Protein AF-0000000083108121 (afdb_homodimer)

Radius of gyration: 39.59 Å; Cα contacts (8 Å, |Δi|>4): 1761; chains: 2; bounding box: 85×108×83 Å

Organism: NCBI:txid185642

Structure (mmCIF, N/CA/C/O backbone):
data_AF-0000000083108121-model_v1
#
loop_
_entity.id
_entity.type
_entity.pdbx_description
1 polymer 'Uncharacterized protein'
#
loop_
_atom_site.group_PDB
_atom_site.id
_atom_site.type_symbol
_atom_site.label_atom_id
_atom_site.label_alt_id
_atom_site.label_comp_id
_atom_site.label_asym_id
_atom_site.label_entity_id
_atom_site.label_seq_id
_atom_site.pdbx_PDB_ins_code
_atom_site.Cartn_x
_atom_site.Cartn_y
_atom_site.Cartn_z
_atom_site.occupancy
_atom_site.B_iso_or_equiv
_atom_site.auth_seq_id
_atom_site.auth_comp_id
_atom_site.auth_asym_id
_atom_site.auth_atom_id
_atom_site.pdbx_PDB_model_num
ATOM 1 N N . MET A 1 1 ? -18.422 72.125 12.141 1 31.39 1 MET A N 1
ATOM 2 C CA . MET A 1 1 ? -18.766 71.25 13.234 1 31.39 1 MET A CA 1
ATOM 3 C C . MET A 1 1 ? -17.516 70.562 13.797 1 31.39 1 MET A C 1
ATOM 5 O O . MET A 1 1 ? -16.766 69.875 13.055 1 31.39 1 MET A O 1
ATOM 9 N N . GLY A 1 2 ? -16.828 71.125 14.672 1 40.66 2 GLY A N 1
ATOM 10 C CA . GLY A 1 2 ? -15.523 70.938 15.273 1 40.66 2 GLY A CA 1
ATOM 11 C C . GLY A 1 2 ? -15.25 69.5 15.672 1 40.66 2 GLY A C 1
ATOM 12 O O . GLY A 1 2 ? -15.953 68.938 16.516 1 40.66 2 GLY A O 1
ATOM 13 N N . MET A 1 3 ? -14.883 68.5 14.82 1 46.5 3 MET A N 1
ATOM 14 C CA . MET A 1 3 ? -14.633 67.125 15.055 1 46.5 3 MET A CA 1
ATOM 15 C C . MET A 1 3 ? -13.898 66.875 16.375 1 46.5 3 MET A C 1
ATOM 17 O O . MET A 1 3 ? -12.82 67.438 16.594 1 46.5 3 MET A O 1
ATOM 21 N N . THR A 1 4 ? -14.586 66.812 17.422 1 53.75 4 THR A N 1
ATOM 22 C CA . THR A 1 4 ? -14.125 66.562 18.797 1 53.75 4 THR A CA 1
ATOM 23 C C . THR A 1 4 ? -13.031 65.5 18.828 1 53.75 4 THR A C 1
ATOM 25 O O . THR A 1 4 ? -13.156 64.438 18.188 1 53.75 4 THR A O 1
ATOM 28 N N . GLU A 1 5 ? -11.852 65.875 19.156 1 67.38 5 GLU A N 1
ATOM 29 C CA . GLU A 1 5 ? -10.656 65.062 19.312 1 67.38 5 GLU A CA 1
ATOM 30 C C . GLU A 1 5 ? -10.969 63.781 20.047 1 67.38 5 GLU A C 1
ATOM 32 O O . GLU A 1 5 ? -11.648 63.781 21.078 1 67.38 5 GLU A O 1
ATOM 37 N N . PRO A 1 6 ? -10.797 62.625 19.344 1 73.12 6 PRO A N 1
ATOM 38 C CA . PRO A 1 6 ? -11.109 61.344 20 1 73.12 6 PRO A CA 1
ATOM 39 C C . PRO A 1 6 ? -10.484 61.25 21.391 1 73.12 6 PRO A C 1
ATOM 41 O O . PRO A 1 6 ? -9.328 61.625 21.578 1 73.12 6 PRO A O 1
ATOM 44 N N . SER A 1 7 ? -11.305 61 22.375 1 86.56 7 SER A N 1
ATOM 45 C CA . SER A 1 7 ? -10.883 60.844 23.766 1 86.56 7 SER A CA 1
ATOM 46 C C . SER A 1 7 ? -10.031 59.562 23.938 1 86.56 7 SER A C 1
ATOM 48 O O . SER A 1 7 ? -10.477 58.469 23.641 1 86.56 7 SER A O 1
ATOM 50 N N . LEU A 1 8 ? -8.719 59.75 24.312 1 90.31 8 LEU A N 1
ATOM 51 C CA . LEU A 1 8 ? -7.832 58.625 24.562 1 90.31 8 LEU A CA 1
ATOM 52 C C . LEU A 1 8 ? -8.359 57.75 25.703 1 90.31 8 LEU A C 1
ATOM 54 O O . LEU A 1 8 ? -8.125 56.531 25.719 1 90.31 8 LEU A O 1
ATOM 58 N N . GLU A 1 9 ? -9.078 58.438 26.594 1 91 9 GLU A N 1
ATOM 59 C CA . GLU A 1 9 ? -9.703 57.656 27.672 1 91 9 GLU A CA 1
ATOM 60 C C . GLU A 1 9 ? -10.781 56.719 27.125 1 91 9 GLU A C 1
ATOM 62 O O . GLU A 1 9 ? -10.891 55.562 27.562 1 91 9 GLU A O 1
ATOM 67 N N . ASP A 1 10 ? -11.516 57.281 26.266 1 91.25 10 ASP A N 1
ATOM 68 C CA . ASP A 1 10 ? -12.547 56.438 25.641 1 91.25 10 ASP A CA 1
ATOM 69 C C . ASP A 1 10 ? -11.922 55.281 24.891 1 91.25 10 ASP A C 1
ATOM 71 O O . ASP A 1 10 ? -12.414 54.125 24.984 1 91.25 10 ASP A O 1
ATOM 75 N N . PHE A 1 11 ? -10.891 55.5 24.141 1 92.5 11 PHE A N 1
ATOM 76 C CA . PHE A 1 11 ? -10.219 54.438 23.422 1 92.5 11 PHE A CA 1
ATOM 77 C C . PHE A 1 11 ? -9.672 53.375 24.391 1 92.5 11 PHE A C 1
ATOM 79 O O . PHE A 1 11 ? -9.844 52.188 24.188 1 92.5 11 PHE A O 1
ATOM 86 N N . TRP A 1 12 ? -8.961 53.844 25.406 1 93.19 12 TRP A N 1
ATOM 87 C CA . TRP A 1 12 ? -8.391 52.938 26.391 1 93.19 12 TRP A CA 1
ATOM 88 C C . TRP A 1 12 ? -9.461 52 26.969 1 93.19 12 TRP A C 1
ATOM 90 O O . TRP A 1 12 ? -9.328 50.781 26.906 1 93.19 12 TRP A O 1
ATOM 100 N N . GLU A 1 13 ? -10.531 52.594 27.391 1 93.81 13 GLU A N 1
ATOM 101 C CA . GLU A 1 13 ? -11.539 51.812 28.109 1 93.81 13 GLU A CA 1
ATOM 102 C C . GLU A 1 13 ? -12.273 50.844 27.188 1 93.81 13 GLU A C 1
ATOM 104 O O . GLU A 1 13 ? -12.641 49.75 27.578 1 93.81 13 GLU A O 1
ATOM 109 N N . ASN A 1 14 ? -12.438 51.281 25.906 1 93.5 14 ASN A N 1
ATOM 110 C CA . ASN A 1 14 ? -13.32 50.531 25.031 1 93.5 14 ASN A CA 1
ATOM 111 C C . ASN A 1 14 ? -12.578 49.969 23.828 1 93.5 14 ASN A C 1
ATOM 113 O O . ASN A 1 14 ? -13.188 49.688 22.797 1 93.5 14 ASN A O 1
ATOM 117 N N . SER A 1 15 ? -11.289 49.906 23.938 1 94.44 15 SER A N 1
ATOM 118 C CA . SER A 1 15 ? -10.469 49.312 22.891 1 94.44 15 SER A CA 1
ATOM 119 C C . SER A 1 15 ? -10.945 47.906 22.516 1 94.44 15 SER A C 1
ATOM 121 O O . SER A 1 15 ? -11.516 47.219 23.359 1 94.44 15 SER A O 1
ATOM 123 N N . PRO A 1 16 ? -10.727 47.531 21.25 1 93.69 16 PRO A N 1
ATOM 124 C CA . PRO A 1 16 ? -11.078 46.156 20.875 1 93.69 16 PRO A CA 1
ATOM 125 C C . PRO A 1 16 ? -10.125 45.125 21.484 1 93.69 16 PRO A C 1
ATOM 127 O O . PRO A 1 16 ? -10.352 43.906 21.359 1 93.69 16 PRO A O 1
ATOM 130 N N . CYS A 1 17 ? -9.109 45.562 22.188 1 93.75 17 CYS A N 1
ATOM 131 C CA . CYS A 1 17 ? -8.164 44.719 22.906 1 93.75 17 CYS A CA 1
ATOM 132 C C . CYS A 1 17 ? -8.242 44.969 24.406 1 93.75 17 CYS A C 1
ATOM 134 O O . CYS A 1 17 ? -8.648 46.031 24.844 1 93.75 17 CYS A O 1
ATOM 136 N N . GLY A 1 18 ? -7.934 43.906 25.031 1 94.62 18 GLY A N 1
ATOM 137 C CA . GLY A 1 18 ? -7.73 44.125 26.453 1 94.62 18 GLY A CA 1
ATOM 138 C C . GLY A 1 18 ? -6.375 44.719 26.797 1 94.62 18 GLY A C 1
ATOM 139 O O . GLY A 1 18 ? -5.359 44.312 26.219 1 94.62 18 GLY A O 1
ATOM 140 N N . HIS A 1 19 ? -6.422 45.719 27.656 1 95.69 19 HIS A N 1
ATOM 141 C CA . HIS A 1 19 ? -5.172 46.375 28.016 1 95.69 19 HIS A CA 1
ATOM 142 C C . HIS A 1 19 ? -4.945 46.344 29.516 1 95.69 19 HIS A C 1
ATOM 144 O O . HIS A 1 19 ? -5.895 46.469 30.297 1 95.69 19 HIS A O 1
ATOM 150 N N . LEU A 1 20 ? -3.703 46.125 29.859 1 95.5 20 LEU A N 1
ATOM 151 C CA . LEU A 1 20 ? -3.248 46.25 31.25 1 95.5 20 LEU A CA 1
ATOM 152 C C . LEU A 1 20 ? -1.947 47.031 31.344 1 95.5 20 LEU A C 1
ATOM 154 O O . LEU A 1 20 ? -1.131 47 30.406 1 95.5 20 LEU A O 1
ATOM 158 N N . ILE A 1 21 ? -1.821 47.781 32.344 1 95.81 21 ILE A N 1
ATOM 159 C CA . ILE A 1 21 ? -0.55 48.375 32.75 1 95.81 21 ILE A CA 1
ATOM 160 C C . ILE A 1 21 ? -0.108 47.781 34.094 1 95.81 21 ILE A C 1
ATOM 162 O O . ILE A 1 21 ? -0.901 47.719 35.031 1 95.81 21 ILE A O 1
ATOM 166 N N . ALA A 1 22 ? 1.076 47.312 34.094 1 95.12 22 ALA A N 1
ATOM 167 C CA . ALA A 1 22 ? 1.579 46.719 35.344 1 95.12 22 ALA A CA 1
ATOM 168 C C . ALA A 1 22 ? 2.941 47.312 35.719 1 95.12 22 ALA A C 1
ATOM 170 O O . ALA A 1 22 ? 3.652 47.844 34.875 1 95.12 22 ALA A O 1
ATOM 171 N N . GLU A 1 23 ? 3.232 47.219 36.969 1 93.94 23 GLU A N 1
ATOM 172 C CA . GLU A 1 23 ? 4.574 47.531 37.438 1 93.94 23 GLU A CA 1
ATOM 173 C C . GLU A 1 23 ? 5.578 46.469 37 1 93.94 23 GLU A C 1
ATOM 175 O O . GLU A 1 23 ? 5.191 45.375 36.531 1 93.94 23 GLU A O 1
ATOM 180 N N . PRO A 1 24 ? 6.883 46.812 37.094 1 90.31 24 PRO A N 1
ATOM 181 C CA . PRO A 1 24 ? 7.895 45.844 36.625 1 90.31 24 PRO A CA 1
ATOM 182 C C . PRO A 1 24 ? 7.836 44.531 37.375 1 90.31 24 PRO A C 1
ATOM 184 O O . PRO A 1 24 ? 8.242 43.5 36.812 1 90.31 24 PRO A O 1
ATOM 187 N N . ASP A 1 25 ? 7.324 44.469 38.5 1 88.5 25 ASP A N 1
ATOM 188 C CA . ASP A 1 25 ? 7.242 43.219 39.281 1 88.5 25 ASP A CA 1
ATOM 189 C C . ASP A 1 25 ? 5.988 42.438 38.906 1 88.5 25 ASP A C 1
ATOM 191 O O . ASP A 1 25 ? 5.766 41.344 39.406 1 88.5 25 ASP A O 1
ATOM 195 N N . GLY A 1 26 ? 5.094 43.062 38.094 1 91.12 26 GLY A N 1
ATOM 196 C CA . GLY A 1 26 ? 3.947 42.312 37.562 1 91.12 26 GLY A CA 1
ATOM 197 C C . GLY A 1 26 ? 2.637 42.75 38.219 1 91.12 26 GLY A C 1
ATOM 198 O O . GLY A 1 26 ? 1.569 42.25 37.812 1 91.12 26 GLY A O 1
ATOM 199 N N . ARG A 1 27 ? 2.654 43.625 39.156 1 94.44 27 ARG A N 1
ATOM 200 C CA . ARG A 1 27 ? 1.425 44.094 39.781 1 94.44 27 ARG A CA 1
ATOM 201 C C . ARG A 1 27 ? 0.635 45 38.875 1 94.44 27 ARG A C 1
ATOM 203 O O . ARG A 1 27 ? 1.165 46.031 38.406 1 94.44 27 ARG A O 1
ATOM 210 N N . ILE A 1 28 ? -0.586 44.75 38.75 1 95.75 28 ILE A N 1
ATOM 211 C CA . ILE A 1 28 ? -1.434 45.5 37.812 1 95.75 28 ILE A CA 1
ATOM 212 C C . ILE A 1 28 ? -1.793 46.844 38.438 1 95.75 28 ILE A C 1
ATOM 214 O O . ILE A 1 28 ? -2.252 46.938 39.562 1 95.75 28 ILE A O 1
ATOM 218 N N . VAL A 1 29 ? -1.627 47.844 37.656 1 95.06 29 VAL A N 1
ATOM 219 C CA . VAL A 1 29 ? -1.934 49.219 38.094 1 95.06 29 VAL A CA 1
ATOM 220 C C . VAL A 1 29 ? -3.271 49.656 37.5 1 95.06 29 VAL A C 1
ATOM 222 O O . VAL A 1 29 ? -4.059 50.312 38.156 1 95.06 29 VAL A O 1
ATOM 225 N N . ARG A 1 30 ? -3.488 49.25 36.219 1 94.38 30 ARG A N 1
ATOM 226 C CA . ARG A 1 30 ? -4.699 49.656 35.5 1 94.38 30 ARG A CA 1
ATOM 227 C C . ARG A 1 30 ? -5.125 48.594 34.5 1 94.38 30 ARG A C 1
ATOM 229 O O . ARG A 1 30 ? -4.281 47.906 33.938 1 94.38 30 ARG A O 1
ATOM 236 N N . ALA A 1 31 ? -6.363 48.469 34.406 1 95.19 31 ALA A N 1
ATOM 237 C CA . ALA A 1 31 ? -6.984 47.594 33.406 1 95.19 31 ALA A CA 1
ATOM 238 C C . ALA A 1 31 ? -8.156 48.312 32.719 1 95.19 31 ALA A C 1
ATOM 240 O O . ALA A 1 31 ? -8.906 49.031 33.375 1 95.19 31 ALA A O 1
ATOM 241 N N . ASN A 1 32 ? -8.219 48.031 31.469 1 95.06 32 ASN A N 1
ATOM 242 C CA . ASN A 1 32 ? -9.328 48.719 30.812 1 95.06 32 ASN A CA 1
ATOM 243 C C . ASN A 1 32 ? -10.625 47.906 30.922 1 95.06 32 ASN A C 1
ATOM 245 O O . ASN A 1 32 ? -10.617 46.781 31.375 1 95.06 32 ASN A O 1
ATOM 249 N N . VAL A 1 33 ? -11.719 48.5 30.547 1 94.94 33 VAL A N 1
ATOM 250 C CA . VAL A 1 33 ? -13.055 47.938 30.703 1 94.94 33 VAL A CA 1
ATOM 251 C C . VAL A 1 33 ? -13.172 46.656 29.844 1 94.94 33 VAL A C 1
ATOM 253 O O . VAL A 1 33 ? -13.781 45.688 30.25 1 94.94 33 VAL A O 1
ATOM 256 N N . THR A 1 34 ? -12.617 46.656 28.656 1 94.5 34 THR A N 1
ATOM 257 C CA . THR A 1 34 ? -12.68 45.5 27.75 1 94.5 34 THR A CA 1
ATOM 258 C C . THR A 1 34 ? -12.102 44.281 28.422 1 94.5 34 THR A C 1
ATOM 260 O O . THR A 1 34 ? -12.727 43.219 28.422 1 94.5 34 THR A O 1
ATOM 263 N N . MET A 1 35 ? -10.914 44.406 28.984 1 94.44 35 MET A N 1
ATOM 264 C CA . MET A 1 35 ? -10.273 43.281 29.672 1 94.44 35 MET A CA 1
ATOM 265 C C . MET A 1 35 ? -11.133 42.781 30.828 1 94.44 35 MET A C 1
ATOM 267 O O . MET A 1 35 ? -11.32 41.594 31 1 94.44 35 MET A O 1
ATOM 271 N N . MET A 1 36 ? -11.695 43.719 31.531 1 95.19 36 MET A N 1
ATOM 272 C CA . MET A 1 36 ? -12.523 43.375 32.688 1 95.19 36 MET A CA 1
ATOM 273 C C . MET A 1 36 ? -13.789 42.625 32.25 1 95.19 36 MET A C 1
ATOM 275 O O . MET A 1 36 ? -14.203 41.656 32.906 1 95.19 36 MET A O 1
ATOM 279 N N . ARG A 1 37 ? -14.336 43.062 31.234 1 93.38 37 ARG A N 1
ATOM 280 C CA . ARG A 1 37 ? -15.539 42.406 30.703 1 93.38 37 ARG A CA 1
ATOM 281 C C . ARG A 1 37 ? -15.242 41 30.234 1 93.38 37 ARG A C 1
ATOM 283 O O . ARG A 1 37 ? -16.016 40.062 30.516 1 93.38 37 ARG A O 1
ATOM 290 N N . TRP A 1 38 ? -14.18 40.844 29.531 1 92.69 38 TRP A N 1
ATOM 291 C CA . TRP A 1 38 ? -13.805 39.531 29.031 1 92.69 38 TRP A CA 1
ATOM 292 C C . TRP A 1 38 ? -13.594 38.562 30.188 1 92.69 38 TRP A C 1
ATOM 294 O O . TRP A 1 38 ? -14.055 37.406 30.125 1 92.69 38 TRP A O 1
ATOM 304 N N . LEU A 1 39 ? -12.922 39 31.219 1 93.94 39 LEU A N 1
ATOM 305 C CA . LEU A 1 39 ? -12.547 38.125 32.312 1 93.94 39 LEU A CA 1
ATOM 306 C C . LEU A 1 39 ? -13.656 38.062 33.375 1 93.94 39 LEU A C 1
ATOM 308 O O . LEU A 1 39 ? -13.617 37.219 34.281 1 93.94 39 LEU A O 1
ATOM 312 N N . GLY A 1 40 ? -14.656 39.031 33.219 1 93.88 40 GLY A N 1
ATOM 313 C CA . GLY A 1 40 ? -15.812 39.031 34.094 1 93.88 40 GLY A CA 1
ATOM 314 C C . GLY A 1 40 ? -15.531 39.594 35.469 1 93.88 40 GLY A C 1
ATOM 315 O O . GLY A 1 40 ? -16.109 39.188 36.469 1 93.88 40 GLY A O 1
ATOM 316 N N . PHE A 1 41 ? -14.594 40.438 35.562 1 93 41 PHE A N 1
ATOM 317 C CA . PHE A 1 41 ? -14.258 41.062 36.844 1 93 41 PHE A CA 1
ATOM 318 C C . PHE A 1 41 ? -14.922 42.438 36.969 1 93 41 PHE A C 1
ATOM 320 O O . PHE A 1 41 ? -15.195 43.094 35.938 1 93 41 PHE A O 1
ATOM 327 N N . ASP A 1 42 ? -15.156 42.844 38.125 1 90.81 42 ASP A N 1
ATOM 328 C CA . ASP A 1 42 ? -15.656 44.219 38.375 1 90.81 42 ASP A CA 1
ATOM 329 C C . ASP A 1 42 ? -14.555 45.25 38.156 1 90.81 42 ASP A C 1
ATOM 331 O O . ASP A 1 42 ? -13.375 44.906 38.094 1 90.81 42 ASP A O 1
ATOM 335 N N . ARG A 1 43 ? -15.109 46.469 38.156 1 83.5 43 ARG A N 1
ATOM 336 C CA . ARG A 1 43 ? -14.172 47.562 37.938 1 83.5 43 ARG A CA 1
ATOM 337 C C . ARG A 1 43 ? -13.109 47.625 39.031 1 83.5 43 ARG A C 1
ATOM 339 O O . ARG A 1 43 ? -13.43 47.469 40.219 1 83.5 43 ARG A O 1
ATOM 346 N N . ASN A 1 44 ? -11.875 47.625 38.844 1 85 44 ASN A N 1
ATOM 347 C CA . ASN A 1 44 ? -10.719 47.812 39.719 1 85 44 ASN A CA 1
ATOM 348 C C . ASN A 1 44 ? -10.352 46.5 40.438 1 85 44 ASN A C 1
ATOM 350 O O . ASN A 1 44 ? -9.461 46.5 41.281 1 85 44 ASN A O 1
ATOM 354 N N . ALA A 1 45 ? -11.094 45.438 40.156 1 91.19 45 ALA A N 1
ATOM 355 C CA . ALA A 1 45 ? -10.836 44.156 40.844 1 91.19 45 ALA A CA 1
ATOM 356 C C . ALA A 1 45 ? -9.43 43.656 40.531 1 91.19 45 ALA A C 1
ATOM 358 O O . ALA A 1 45 ? -8.859 42.906 41.312 1 91.19 45 ALA A O 1
ATOM 359 N N . LEU A 1 46 ? -8.898 44.062 39.5 1 91.94 46 LEU A N 1
ATOM 360 C CA . LEU A 1 46 ? -7.605 43.531 39.094 1 91.94 46 LEU A CA 1
ATOM 361 C C . LEU A 1 46 ? -6.469 44.406 39.625 1 91.94 46 LEU A C 1
ATOM 363 O O . LEU A 1 46 ? -5.309 43.969 39.625 1 91.94 46 LEU A O 1
ATOM 367 N N . GLN A 1 47 ? -6.793 45.531 40.125 1 91.94 47 GLN A N 1
ATOM 368 C CA . GLN A 1 47 ? -5.758 46.438 40.594 1 91.94 47 GLN A CA 1
ATOM 369 C C . GLN A 1 47 ? -5.016 45.844 41.781 1 91.94 47 GLN A C 1
ATOM 371 O O . GLN A 1 47 ? -5.633 45.406 42.75 1 91.94 47 GLN A O 1
ATOM 376 N N . GLY A 1 48 ? -3.717 45.781 41.688 1 92.5 48 GLY A N 1
ATOM 377 C CA . GLY A 1 48 ? -2.887 45.281 42.75 1 92.5 48 GLY A CA 1
ATOM 378 C C . GLY A 1 48 ? -2.557 43.812 42.625 1 92.5 48 GLY A C 1
ATOM 379 O O . GLY A 1 48 ? -1.607 43.312 43.25 1 92.5 48 GLY A O 1
ATOM 380 N N . ARG A 1 49 ? -3.271 43.125 41.906 1 93.75 49 ARG A N 1
ATOM 381 C CA . ARG A 1 49 ? -3.014 41.688 41.688 1 93.75 49 ARG A CA 1
ATOM 382 C C . ARG A 1 49 ? -1.82 41.5 40.75 1 93.75 49 ARG A C 1
ATOM 384 O O . ARG A 1 49 ? -1.445 42.406 40 1 93.75 49 ARG A O 1
ATOM 391 N N . LEU A 1 50 ? -1.277 40.281 40.844 1 93.88 50 LEU A N 1
ATOM 392 C CA . LEU A 1 50 ? -0.204 39.938 39.938 1 93.88 50 LEU A CA 1
ATOM 393 C C . LEU A 1 50 ? -0.769 39.469 38.594 1 93.88 50 LEU A C 1
ATOM 395 O O . LEU A 1 50 ? -1.699 38.688 38.531 1 93.88 50 LEU A O 1
ATOM 399 N N . PHE A 1 51 ? -0.171 39.969 37.562 1 92.75 51 PHE A N 1
ATOM 400 C CA . PHE A 1 51 ? -0.583 39.625 36.188 1 92.75 51 PHE A CA 1
ATOM 401 C C . PHE A 1 51 ? -0.478 38.125 35.969 1 92.75 51 PHE A C 1
ATOM 403 O O . PHE A 1 51 ? -1.326 37.531 35.312 1 92.75 51 PHE A O 1
ATOM 410 N N . SER A 1 52 ? 0.5 37.469 36.531 1 91.44 52 SER A N 1
ATOM 411 C CA . SER A 1 52 ? 0.729 36.031 36.375 1 91.44 52 SER A CA 1
ATOM 412 C C . SER A 1 52 ? -0.396 35.219 37 1 91.44 52 SER A C 1
ATOM 414 O O . SER A 1 52 ? -0.616 34.062 36.625 1 91.44 52 SER A O 1
ATOM 416 N N . ASP A 1 53 ? -1.107 35.906 37.906 1 92.25 53 ASP A N 1
ATOM 417 C CA . ASP A 1 53 ? -2.191 35.188 38.594 1 92.25 53 ASP A CA 1
ATOM 418 C C . ASP A 1 53 ? -3.391 35 37.656 1 92.25 53 ASP A C 1
ATOM 420 O O . ASP A 1 53 ? -4.289 34.219 37.969 1 92.25 53 ASP A O 1
ATOM 424 N N . LEU A 1 54 ? -3.434 35.656 36.594 1 94.88 54 LEU A N 1
ATOM 425 C CA . LEU A 1 54 ? -4.566 35.594 35.688 1 94.88 54 LEU A CA 1
ATOM 426 C C . LEU A 1 54 ? -4.426 34.375 34.75 1 94.88 54 LEU A C 1
ATOM 428 O O . LEU A 1 54 ? -5.371 34.031 34.031 1 94.88 54 LEU A O 1
ATOM 432 N N . PHE A 1 55 ? -3.254 33.844 34.719 1 94.31 55 PHE A N 1
ATOM 433 C CA . PHE A 1 55 ? -2.973 32.75 33.812 1 94.31 55 PHE A CA 1
ATOM 434 C C . PHE A 1 55 ? -3.486 31.422 34.344 1 94.31 55 PHE A C 1
ATOM 436 O O . PHE A 1 55 ? -3.439 31.188 35.562 1 94.31 55 PHE A O 1
ATOM 443 N N . ALA A 1 56 ? -3.949 30.625 33.469 1 93.62 56 ALA A N 1
ATOM 444 C CA . ALA A 1 56 ? -4.121 29.219 33.812 1 93.62 56 ALA A CA 1
ATOM 445 C C . ALA A 1 56 ? -2.785 28.578 34.188 1 93.62 56 ALA A C 1
ATOM 447 O O . ALA A 1 56 ? -1.728 29.062 33.781 1 93.62 56 ALA A O 1
ATOM 448 N N . ALA A 1 57 ? -2.805 27.469 34.906 1 90.12 57 ALA A N 1
ATOM 449 C CA . ALA A 1 57 ? -1.606 26.859 35.469 1 90.12 57 ALA A CA 1
ATOM 450 C C . ALA A 1 57 ? -0.554 26.609 34.375 1 90.12 57 ALA A C 1
ATOM 452 O O . ALA A 1 57 ? 0.604 27 34.531 1 90.12 57 ALA A O 1
ATOM 453 N N . GLY A 1 58 ? -0.944 25.984 33.344 1 85.31 58 GLY A N 1
ATOM 454 C CA . GLY A 1 58 ? -0.008 25.703 32.25 1 85.31 58 GLY A CA 1
ATOM 455 C C . GLY A 1 58 ? 0.602 26.953 31.656 1 85.31 58 GLY A C 1
ATOM 456 O O . GLY A 1 58 ? 1.815 27.016 31.453 1 85.31 58 GLY A O 1
ATOM 457 N N . SER A 1 59 ? -0.223 27.906 31.359 1 86.69 59 SER A N 1
ATOM 458 C CA . SER A 1 59 ? 0.235 29.156 30.781 1 86.69 59 SER A CA 1
ATOM 459 C C . SER A 1 59 ? 1.124 29.922 31.75 1 86.69 59 SER A C 1
ATOM 461 O O . SER A 1 59 ? 2.08 30.594 31.344 1 86.69 59 SER A O 1
ATOM 463 N N . ARG A 1 60 ? 0.839 29.859 33.031 1 90.19 60 ARG A N 1
ATOM 464 C CA . ARG A 1 60 ? 1.639 30.547 34.062 1 90.19 60 ARG A CA 1
ATOM 465 C C . ARG A 1 60 ? 3.07 30.016 34.062 1 90.19 60 ARG A C 1
ATOM 467 O O . ARG A 1 60 ? 4.023 30.797 34.094 1 90.19 60 ARG A O 1
ATOM 474 N N . ILE A 1 61 ? 3.152 28.719 34 1 87.25 61 ILE A N 1
ATOM 475 C CA . ILE A 1 61 ? 4.465 28.078 34 1 87.25 61 ILE A CA 1
ATOM 476 C C . ILE A 1 61 ? 5.242 28.5 32.75 1 87.25 61 ILE A C 1
ATOM 478 O O . ILE A 1 61 ? 6.41 28.891 32.844 1 87.25 61 ILE A O 1
ATOM 482 N N . HIS A 1 62 ? 4.609 28.484 31.672 1 85.44 62 HIS A N 1
ATOM 483 C CA . HIS A 1 62 ? 5.254 28.859 30.406 1 85.44 62 HIS A CA 1
ATOM 484 C C . HIS A 1 62 ? 5.695 30.328 30.438 1 85.44 62 HIS A C 1
ATOM 486 O O . HIS A 1 62 ? 6.797 30.656 30 1 85.44 62 HIS A O 1
ATOM 492 N N . TYR A 1 63 ? 4.828 31.172 30.922 1 85.44 63 TYR A N 1
ATOM 493 C CA . TYR A 1 63 ? 5.137 32.594 31 1 85.44 63 TYR A CA 1
ATOM 494 C C . TYR A 1 63 ? 6.34 32.844 31.906 1 85.44 63 TYR A C 1
ATOM 496 O O . TYR A 1 63 ? 7.293 33.531 31.5 1 85.44 63 TYR A O 1
ATOM 504 N N . GLU A 1 64 ? 6.336 32.281 33.062 1 87.12 64 GLU A N 1
ATOM 505 C CA . GLU A 1 64 ? 7.371 32.531 34.062 1 87.12 64 GLU A CA 1
ATOM 506 C C . GLU A 1 64 ? 8.711 31.953 33.625 1 87.12 64 GLU A C 1
ATOM 508 O O . GLU A 1 64 ? 9.766 32.5 33.938 1 87.12 64 GLU A O 1
ATOM 513 N N . THR A 1 65 ? 8.609 30.812 32.906 1 84.25 65 THR A N 1
ATOM 514 C CA . THR A 1 65 ? 9.836 30.094 32.594 1 84.25 65 THR A CA 1
ATOM 515 C C . THR A 1 65 ? 10.398 30.547 31.234 1 84.25 65 THR A C 1
ATOM 517 O O . THR A 1 65 ? 11.609 30.5 31.031 1 84.25 65 THR A O 1
ATOM 520 N N . HIS A 1 66 ? 9.586 30.953 30.344 1 83.75 66 HIS A N 1
ATOM 521 C CA . HIS A 1 66 ? 10.055 31.203 29 1 83.75 66 HIS A CA 1
ATOM 522 C C . HIS A 1 66 ? 9.836 32.656 28.609 1 83.75 66 HIS A C 1
ATOM 524 O O . HIS A 1 66 ? 10.773 33.344 28.188 1 83.75 66 HIS A O 1
ATOM 530 N N . PHE A 1 67 ? 8.688 33.188 28.891 1 83.69 67 PHE A N 1
ATOM 531 C CA . PHE A 1 67 ? 8.336 34.469 28.312 1 83.69 67 PHE A CA 1
ATOM 532 C C . PHE A 1 67 ? 8.844 35.625 29.172 1 83.69 67 PHE A C 1
ATOM 534 O O . PHE A 1 67 ? 9.312 36.625 28.641 1 83.69 67 PHE A O 1
ATOM 541 N N . GLU A 1 68 ? 8.766 35.469 30.469 1 87.44 68 GLU A N 1
ATOM 542 C CA . GLU A 1 68 ? 9.227 36.531 31.359 1 87.44 68 GLU A CA 1
ATOM 543 C C . GLU A 1 68 ? 10.711 36.812 31.156 1 87.44 68 GLU A C 1
ATOM 545 O O . GLU A 1 68 ? 11.125 37.969 31.016 1 87.44 68 GLU A O 1
ATOM 550 N N . PRO A 1 69 ? 11.508 35.688 31.109 1 87.06 69 PRO A N 1
ATOM 551 C CA . PRO A 1 69 ? 12.93 35.938 30.812 1 87.06 69 PRO A CA 1
ATOM 552 C C . PRO A 1 69 ? 13.148 36.594 29.469 1 87.06 69 PRO A C 1
ATOM 554 O O . PRO A 1 69 ? 14 37.5 29.344 1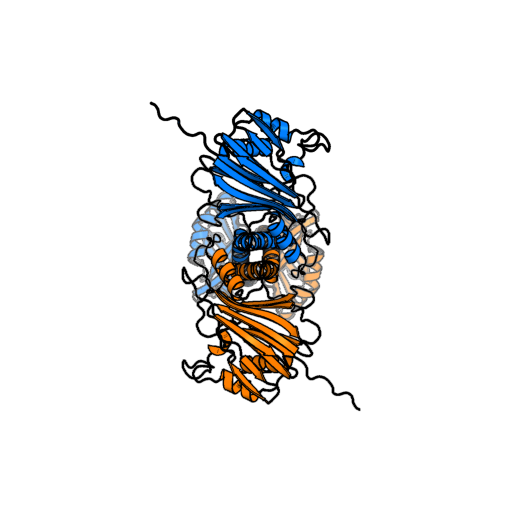 87.06 69 PRO A O 1
ATOM 557 N N . LEU A 1 70 ? 12.43 36.188 28.5 1 85.38 70 LEU A N 1
ATOM 558 C CA . LEU A 1 70 ? 12.531 36.781 27.172 1 85.38 70 LEU A CA 1
ATOM 559 C C . LEU A 1 70 ? 12.156 38.281 27.219 1 85.38 70 LEU A C 1
ATOM 561 O O . LEU A 1 70 ? 12.805 39.094 26.578 1 85.38 70 LEU A O 1
ATOM 565 N N . LEU A 1 71 ? 11.156 38.625 27.922 1 87.88 71 LEU A N 1
ATOM 566 C CA . LEU A 1 71 ? 10.695 40 28.078 1 87.88 71 LEU A CA 1
ATOM 567 C C . LEU A 1 71 ? 11.773 40.844 28.75 1 87.88 71 LEU A C 1
ATOM 569 O O . LEU A 1 71 ? 12.016 41.969 28.328 1 87.88 71 LEU A O 1
ATOM 573 N N . ARG A 1 72 ? 12.391 40.344 29.672 1 85.5 72 ARG A N 1
ATOM 574 C CA . ARG A 1 72 ? 13.438 41.062 30.391 1 85.5 72 ARG A CA 1
ATOM 575 C C . ARG A 1 72 ? 14.641 41.312 29.484 1 85.5 72 ARG A C 1
ATOM 577 O O . ARG A 1 72 ? 15.273 42.375 29.578 1 85.5 72 ARG A O 1
ATOM 584 N N . MET A 1 73 ? 14.891 40.312 28.688 1 86.62 73 MET A N 1
ATOM 585 C CA . MET A 1 73 ? 16.062 40.375 27.812 1 86.62 73 MET A CA 1
ATOM 586 C C . MET A 1 73 ? 15.812 41.312 26.625 1 86.62 73 MET A C 1
ATOM 588 O O . MET A 1 73 ? 16.641 42.156 26.297 1 86.62 73 MET A O 1
ATOM 592 N N . SER A 1 74 ? 14.695 41.156 26.016 1 87.75 74 SER A N 1
ATOM 593 C CA . SER A 1 74 ? 14.445 41.844 24.766 1 87.75 74 SER A CA 1
ATOM 594 C C . SER A 1 74 ? 13.617 43.125 24.984 1 87.75 74 SER A C 1
ATOM 596 O O . SER A 1 74 ? 13.562 44 24.125 1 87.75 74 SER A O 1
ATOM 598 N N . GLY A 1 75 ? 12.93 43.219 26.141 1 90.44 75 GLY A N 1
ATOM 599 C CA . GLY A 1 75 ? 12.078 44.344 26.453 1 90.44 75 GLY A CA 1
ATOM 600 C C . GLY A 1 75 ? 10.711 44.281 25.797 1 90.44 75 GLY A C 1
ATOM 601 O O . GLY A 1 75 ? 9.898 45.188 25.938 1 90.44 75 GLY A O 1
ATOM 602 N N . GLU A 1 76 ? 10.555 43.156 25.031 1 90.94 76 GLU A N 1
ATOM 603 C CA . GLU A 1 76 ? 9.25 43 24.391 1 90.94 76 GLU A CA 1
ATOM 604 C C . GLU A 1 76 ? 8.898 41.562 24.172 1 90.94 76 GLU A C 1
ATOM 606 O O . GLU A 1 76 ? 9.781 40.688 24.141 1 90.94 76 GLU A O 1
ATOM 611 N N . LEU A 1 77 ? 7.641 41.219 24.188 1 87.62 77 LEU A N 1
ATOM 612 C CA . LEU A 1 77 ? 7.031 39.969 23.812 1 87.62 77 LEU A CA 1
ATOM 613 C C . LEU A 1 77 ? 6.043 40.156 22.656 1 87.62 77 LEU A C 1
ATOM 615 O O . LEU A 1 77 ? 4.984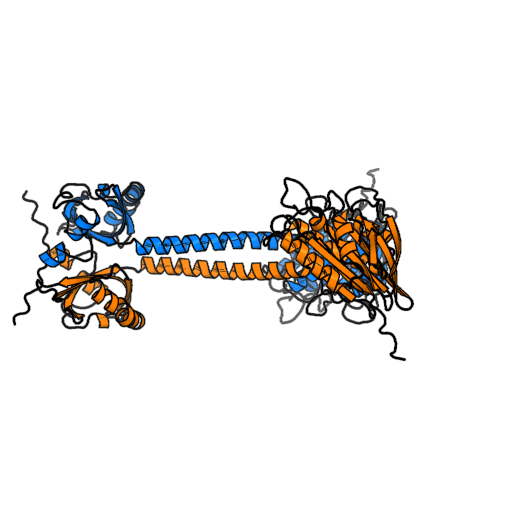 40.75 22.844 1 87.62 77 LEU A O 1
ATOM 619 N N . ASN A 1 78 ? 6.363 39.656 21.484 1 79.62 78 ASN A N 1
ATOM 620 C CA . ASN A 1 78 ? 5.625 39.938 20.266 1 79.62 78 ASN A CA 1
ATOM 621 C C . ASN A 1 78 ? 4.555 38.906 19.984 1 79.62 78 ASN A C 1
ATOM 623 O O . ASN A 1 78 ? 4.52 38.312 18.906 1 79.62 78 ASN A O 1
ATOM 627 N N . GLY A 1 79 ? 3.793 38.594 20.984 1 78.25 79 GLY A N 1
ATOM 628 C CA . GLY A 1 79 ? 2.623 37.781 20.719 1 78.25 79 GLY A CA 1
ATOM 629 C C . GLY A 1 79 ? 2.775 36.344 21.172 1 78.25 79 GLY A C 1
ATOM 630 O O . GLY A 1 79 ? 3.576 35.594 20.625 1 78.25 79 GLY A O 1
ATOM 631 N N . VAL A 1 80 ? 2.16 35.875 22.172 1 79.75 80 VAL A N 1
ATOM 632 C CA . VAL A 1 80 ? 2.131 34.5 22.672 1 79.75 80 VAL A CA 1
ATOM 633 C C . VAL A 1 80 ? 0.701 34.125 23.062 1 79.75 80 VAL A C 1
ATOM 635 O O . VAL A 1 80 ? -0.065 34.969 23.531 1 79.75 80 VAL A O 1
ATOM 638 N N . THR A 1 81 ? 0.428 32.906 22.688 1 80.56 81 THR A N 1
ATOM 639 C CA . THR A 1 81 ? -0.908 32.469 23.047 1 80.56 81 THR A CA 1
ATOM 640 C C . THR A 1 81 ? -0.911 31.859 24.453 1 80.56 81 THR A C 1
ATOM 642 O O . THR A 1 81 ? -0.073 31 24.766 1 80.56 81 THR A O 1
ATOM 645 N N . VAL A 1 82 ? -1.829 32.375 25.266 1 86 82 VAL A N 1
ATOM 646 C CA . VAL A 1 82 ? -1.954 31.891 26.641 1 86 82 VAL A CA 1
ATOM 647 C C . VAL A 1 82 ? -3.43 31.719 27 1 86 82 VAL A C 1
ATOM 649 O O . VAL A 1 82 ? -4.305 32.25 26.297 1 86 82 VAL A O 1
ATOM 652 N N . ASP A 1 83 ? -3.623 31.016 28.062 1 90.62 83 ASP A N 1
ATOM 653 C CA . ASP A 1 83 ? -4.961 30.906 28.625 1 90.62 83 ASP A CA 1
ATOM 654 C C . ASP A 1 83 ? -5.086 31.734 29.891 1 90.62 83 ASP A C 1
ATOM 656 O O . ASP A 1 83 ? -4.359 31.516 30.875 1 90.62 83 ASP A O 1
ATOM 660 N N . LEU A 1 84 ? -5.988 32.719 29.844 1 94.25 84 LEU A N 1
ATOM 661 C CA . LEU A 1 84 ? -6.32 33.469 31.047 1 94.25 84 LEU A CA 1
ATOM 662 C C . LEU A 1 84 ? -7.543 32.875 31.75 1 94.25 84 LEU A C 1
ATOM 664 O O . LEU A 1 84 ? -8.391 32.25 31.094 1 94.25 84 LEU A O 1
ATOM 668 N N . VAL A 1 85 ? -7.594 33.094 33 1 95.38 85 VAL A N 1
ATOM 669 C CA . VAL A 1 85 ? -8.711 32.531 33.781 1 95.38 85 VAL A CA 1
ATOM 670 C C . VAL A 1 85 ? -9.68 33.656 34.156 1 95.38 85 VAL A C 1
ATOM 672 O O . VAL A 1 85 ? -9.297 34.625 34.781 1 95.38 85 VAL A O 1
ATOM 675 N N . ALA A 1 86 ? -10.922 33.438 33.75 1 94.75 86 ALA A N 1
ATOM 676 C CA . ALA A 1 86 ? -11.977 34.406 34.031 1 94.75 86 ALA A CA 1
ATOM 677 C C . ALA A 1 86 ? -12.469 34.25 35.5 1 94.75 86 ALA A C 1
ATOM 679 O O . ALA A 1 86 ? -12.062 33.344 36.188 1 94.75 86 ALA A O 1
ATOM 680 N N . ALA A 1 87 ? -13.289 35.25 35.906 1 93.94 87 ALA A N 1
ATOM 681 C CA . ALA A 1 87 ? -13.812 35.281 37.281 1 93.94 87 ALA A CA 1
ATOM 682 C C . ALA A 1 87 ? -14.648 34.031 37.562 1 93.94 87 ALA A C 1
ATOM 684 O O . ALA A 1 87 ? -14.68 33.531 38.688 1 93.94 87 ALA A O 1
ATOM 685 N N . ASP A 1 88 ? -15.266 33.469 36.562 1 93.25 88 ASP A N 1
ATOM 686 C CA . ASP A 1 88 ? -16.109 32.281 36.719 1 93.25 88 ASP A CA 1
ATOM 687 C C . ASP A 1 88 ? -15.305 31 36.594 1 93.25 88 ASP A C 1
ATOM 689 O O . ASP A 1 88 ? -15.859 29.906 36.656 1 93.25 88 ASP A O 1
ATOM 693 N N . GLY A 1 89 ? -14.039 31.156 36.406 1 92.06 89 GLY A N 1
ATOM 694 C CA . GLY A 1 89 ? -13.172 30 36.344 1 92.06 89 GLY A CA 1
ATOM 695 C C . GLY A 1 89 ? -12.945 29.516 34.906 1 92.06 89 GLY A C 1
ATOM 696 O O . GLY A 1 89 ? -12.156 28.609 34.688 1 92.06 89 GLY A O 1
ATOM 697 N N . GLY A 1 90 ? -13.648 30.094 34 1 92.75 90 GLY A N 1
ATOM 698 C CA . GLY A 1 90 ? -13.477 29.719 32.594 1 92.75 90 GLY A CA 1
ATOM 699 C C . GLY A 1 90 ? -12.125 30.125 32.031 1 92.75 90 GLY A C 1
ATOM 700 O O . GLY A 1 90 ? -11.531 31.109 32.469 1 92.75 90 GLY A O 1
ATOM 701 N N . ARG A 1 91 ? -11.625 29.297 31.062 1 91.62 91 ARG A N 1
ATOM 702 C CA . ARG A 1 91 ? -10.359 29.625 30.391 1 91.62 91 ARG A CA 1
ATOM 703 C C . ARG A 1 91 ? -10.602 30.359 29.078 1 91.62 91 ARG A C 1
ATOM 705 O O . ARG A 1 91 ? -11.477 29.969 28.297 1 91.62 91 ARG A O 1
ATOM 712 N N . LEU A 1 92 ? -9.922 31.406 28.906 1 91.19 92 LEU A N 1
ATOM 713 C CA . LEU A 1 92 ? -10.031 32.219 27.688 1 91.19 92 LEU A CA 1
ATOM 714 C C . LEU A 1 92 ? -8.695 32.25 26.953 1 91.19 92 LEU A C 1
ATOM 716 O O . LEU A 1 92 ? -7.734 32.844 27.453 1 91.19 92 LEU A O 1
ATOM 720 N N . PRO A 1 93 ? -8.656 31.719 25.797 1 88.56 93 PRO A N 1
ATOM 721 C CA . PRO A 1 93 ? -7.422 31.859 25.016 1 88.56 93 PRO A CA 1
ATOM 722 C C . PRO A 1 93 ? -7.18 33.281 24.547 1 88.56 93 PRO A C 1
ATOM 724 O O . PRO A 1 93 ? -8.086 33.938 24 1 88.56 93 PRO A O 1
ATOM 727 N N . MET A 1 94 ? -6.016 33.75 24.875 1 88.94 94 MET A N 1
ATOM 728 C CA . MET A 1 94 ? -5.668 35.125 24.5 1 88.94 94 MET A CA 1
ATOM 729 C C . MET A 1 94 ? -4.309 35.188 23.812 1 88.94 94 MET A C 1
ATOM 731 O O . MET A 1 94 ? -3.428 34.375 24.109 1 88.94 94 MET A O 1
ATOM 735 N N . PHE A 1 95 ? -4.23 36.125 22.922 1 86.94 95 PHE A N 1
ATOM 736 C CA . PHE A 1 95 ? -2.951 36.5 22.312 1 86.94 95 PHE A CA 1
ATOM 737 C C . PHE A 1 95 ? -2.363 37.719 23 1 86.94 95 PHE A C 1
ATOM 739 O O . PHE A 1 95 ? -2.955 38.812 22.953 1 86.94 95 PHE A O 1
ATOM 746 N N . LEU A 1 96 ? -1.184 37.469 23.625 1 89.75 96 LEU A N 1
ATOM 747 C CA . LEU A 1 96 ? -0.632 38.5 24.484 1 89.75 96 LEU A CA 1
ATOM 748 C C . LEU A 1 96 ? 0.589 39.156 23.844 1 89.75 96 LEU A C 1
ATOM 750 O O . LEU A 1 96 ? 1.427 38.469 23.25 1 89.75 96 LEU A O 1
ATOM 754 N N . THR A 1 97 ? 0.616 40.438 23.875 1 92.56 97 THR A N 1
ATOM 755 C CA . THR A 1 97 ? 1.786 41.25 23.516 1 92.56 97 THR A CA 1
ATOM 756 C C . THR A 1 97 ? 2.174 42.188 24.656 1 92.56 97 THR A C 1
ATOM 758 O O . THR A 1 97 ? 1.308 42.75 25.312 1 92.56 97 THR A O 1
ATOM 761 N N . ILE A 1 98 ? 3.496 42.281 24.969 1 94.19 98 ILE A N 1
ATOM 762 C CA . ILE A 1 98 ? 3.963 43.094 26.094 1 94.19 98 ILE A CA 1
ATOM 763 C C . ILE A 1 98 ? 5.203 43.875 25.703 1 94.19 98 ILE A C 1
ATOM 765 O O . ILE A 1 98 ? 6.047 43.375 24.938 1 94.19 98 ILE A O 1
ATOM 769 N N . ASN A 1 99 ? 5.297 45.125 26.125 1 94.56 99 ASN A N 1
ATOM 770 C CA . ASN A 1 99 ? 6.578 45.844 26.062 1 94.56 99 ASN A CA 1
ATOM 771 C C . ASN A 1 99 ? 6.867 46.594 27.344 1 94.56 99 ASN A C 1
ATOM 773 O O . ASN A 1 99 ? 5.965 46.844 28.156 1 94.56 99 ASN A O 1
ATOM 777 N N . VAL A 1 100 ? 8.125 46.969 27.547 1 94.19 100 VAL A N 1
ATOM 778 C CA . VAL A 1 100 ? 8.578 47.562 28.797 1 94.19 100 VAL A CA 1
ATOM 779 C C . VAL A 1 100 ? 8.914 49.031 28.562 1 94.19 100 VAL A C 1
ATOM 781 O O . VAL A 1 100 ? 9.617 49.375 27.609 1 94.19 100 VAL A O 1
ATOM 784 N N . LYS A 1 101 ? 8.312 49.906 29.328 1 93 101 LYS A N 1
ATOM 785 C CA . LYS A 1 101 ? 8.766 51.312 29.391 1 93 101 LYS A CA 1
ATOM 786 C C . LYS A 1 101 ? 10.008 51.438 30.266 1 93 101 LYS A C 1
ATOM 788 O O . LYS A 1 101 ? 10 51.031 31.422 1 93 101 LYS A O 1
ATOM 793 N N . THR A 1 102 ? 10.922 52 29.703 1 89.81 102 THR A N 1
ATOM 794 C CA . THR A 1 102 ? 12.164 52.156 30.453 1 89.81 102 THR A CA 1
ATOM 795 C C . THR A 1 102 ? 12.422 53.625 30.766 1 89.81 102 THR A C 1
ATOM 797 O O . THR A 1 102 ? 12.07 54.5 29.969 1 89.81 102 THR A O 1
ATOM 800 N N . SER A 1 103 ? 12.906 53.875 31.969 1 86.06 103 SER A N 1
ATOM 801 C CA . SER A 1 103 ? 13.266 55.25 32.375 1 86.06 103 SER A CA 1
ATOM 802 C C . SER A 1 103 ? 14.5 55.719 31.625 1 86.06 103 SER A C 1
ATOM 804 O O . SER A 1 103 ? 15.094 55 30.844 1 86.06 103 SER A O 1
ATOM 806 N N . ALA A 1 104 ? 14.75 57 31.859 1 83.81 104 ALA A N 1
ATOM 807 C CA . ALA A 1 104 ? 15.922 57.594 31.234 1 83.81 104 ALA A CA 1
ATOM 808 C C . ALA A 1 104 ? 17.203 56.875 31.641 1 83.81 104 ALA A C 1
ATOM 810 O O . ALA A 1 104 ? 18.188 56.875 30.906 1 83.81 104 ALA A O 1
ATOM 811 N N . LEU A 1 105 ? 17.188 56.25 32.812 1 86.12 105 LEU A N 1
ATOM 812 C CA . LEU A 1 105 ? 18.359 55.531 33.312 1 86.12 105 LEU A CA 1
ATOM 813 C C . LEU A 1 105 ? 18.359 54.094 32.875 1 86.12 105 LEU A C 1
ATOM 815 O O . LEU A 1 105 ? 19.219 53.312 33.281 1 86.12 105 LEU A O 1
ATOM 819 N N . GLY A 1 106 ? 17.422 53.719 32.156 1 82.94 106 GLY A N 1
ATOM 820 C CA . GLY A 1 106 ? 17.391 52.375 31.594 1 82.94 106 GLY A CA 1
ATOM 821 C C . GLY A 1 106 ? 16.688 51.375 32.5 1 82.94 106 GLY A C 1
ATOM 822 O O . GLY A 1 106 ? 16.797 50.156 32.281 1 82.94 106 GLY A O 1
ATOM 823 N N . ARG A 1 107 ? 16.125 51.812 33.531 1 87.44 107 ARG A N 1
ATOM 824 C CA . ARG A 1 107 ? 15.422 50.906 34.438 1 87.44 107 ARG A CA 1
ATOM 825 C C . ARG A 1 107 ? 13.961 50.75 34.031 1 87.44 107 ARG A C 1
ATOM 827 O O . ARG A 1 107 ? 13.312 51.688 33.594 1 87.44 107 ARG A O 1
ATOM 834 N N . PRO A 1 108 ? 13.539 49.531 34.156 1 90.38 108 PRO A N 1
ATOM 835 C CA . PRO A 1 108 ? 12.133 49.312 33.844 1 90.38 108 PRO A CA 1
ATOM 836 C C . PRO A 1 108 ? 11.188 50.125 34.719 1 90.38 108 PRO A C 1
ATOM 838 O O . PRO A 1 108 ? 11.367 50.125 35.938 1 90.38 108 PRO A O 1
ATOM 841 N N . GLU A 1 109 ? 10.234 50.781 34.094 1 91.81 109 GLU A N 1
ATOM 842 C CA . GLU A 1 109 ? 9.273 51.625 34.844 1 91.81 109 GLU A CA 1
ATOM 843 C C . GLU A 1 109 ? 7.902 50.938 34.875 1 91.81 109 GLU A C 1
ATOM 845 O O . GLU A 1 109 ? 7.266 50.906 35.938 1 91.81 109 GLU A O 1
ATOM 850 N N . LEU A 1 110 ? 7.434 50.469 33.75 1 93.81 110 LEU A N 1
ATOM 851 C CA . LEU A 1 110 ? 6.133 49.812 33.719 1 93.81 110 LEU A CA 1
ATOM 852 C C . LEU A 1 110 ? 6.055 48.844 32.531 1 93.81 110 LEU A C 1
ATOM 854 O O . LEU A 1 110 ? 6.879 48.906 31.625 1 93.81 110 LEU A O 1
ATOM 858 N N . LEU A 1 111 ? 5.117 47.938 32.656 1 94.38 111 LEU A N 1
ATOM 859 C CA . LEU A 1 111 ? 4.781 47 31.578 1 94.38 111 LEU A CA 1
ATOM 860 C C . LEU A 1 111 ? 3.488 47.406 30.891 1 94.38 111 LEU A C 1
ATOM 862 O O . LEU A 1 111 ? 2.506 47.75 31.547 1 94.38 111 LEU A O 1
ATOM 866 N N . ARG A 1 112 ? 3.543 47.438 29.609 1 95.69 112 ARG A N 1
ATOM 867 C CA . ARG A 1 112 ? 2.34 47.594 28.797 1 95.69 112 ARG A CA 1
ATOM 868 C C . ARG A 1 112 ? 1.896 46.281 28.219 1 95.69 112 ARG A C 1
ATOM 870 O O . ARG A 1 112 ? 2.658 45.625 27.5 1 95.69 112 ARG A O 1
ATOM 877 N N . ILE A 1 113 ? 0.693 45.812 28.484 1 95.19 113 ILE A N 1
ATOM 878 C CA . ILE A 1 113 ? 0.209 44.5 28.094 1 95.19 113 ILE A CA 1
ATOM 879 C C . ILE A 1 113 ? -1.062 44.656 27.25 1 95.19 113 ILE A C 1
ATOM 881 O O . ILE A 1 113 ? -1.969 45.406 27.625 1 95.19 113 ILE A O 1
ATOM 885 N N . SER A 1 114 ? -1.087 44.031 26.156 1 94.69 114 SER A N 1
ATOM 886 C CA . SER A 1 114 ? -2.279 43.938 25.312 1 94.69 114 SER A CA 1
ATOM 887 C C . SER A 1 114 ? -2.678 42.5 25.047 1 94.69 114 SER A C 1
ATOM 889 O O . SER A 1 114 ? -1.816 41.656 24.828 1 94.69 114 SER A O 1
ATOM 891 N N . ALA A 1 115 ? -3.912 42.219 25.109 1 93.31 115 ALA A N 1
ATOM 892 C CA . ALA A 1 115 ? -4.457 40.906 24.875 1 93.31 115 ALA A CA 1
ATOM 893 C C . ALA A 1 115 ? -5.574 40.938 23.828 1 93.31 115 ALA A C 1
ATOM 895 O O . ALA A 1 115 ? -6.402 41.844 23.828 1 93.31 115 ALA A O 1
ATOM 896 N N . VAL A 1 116 ? -5.531 39.969 22.969 1 89.56 116 VAL A N 1
ATOM 897 C CA . VAL A 1 116 ? -6.594 39.812 21.984 1 89.56 116 VAL A CA 1
ATOM 898 C C . VAL A 1 116 ? -7.219 38.406 22.109 1 89.56 116 VAL A C 1
ATOM 900 O O . VAL A 1 116 ? -6.531 37.438 22.453 1 89.56 116 VAL A O 1
ATOM 903 N N . ASP A 1 117 ? -8.562 38.406 21.875 1 85.56 117 ASP A N 1
ATOM 904 C CA . ASP A 1 117 ? -9.273 37.125 21.906 1 85.56 117 ASP A CA 1
ATOM 905 C C . ASP A 1 117 ? -8.773 36.188 20.812 1 85.56 117 ASP A C 1
ATOM 907 O O . ASP A 1 117 ? -8.828 36.531 19.625 1 85.56 117 ASP A O 1
ATOM 911 N N . ALA A 1 118 ? -8.289 35.062 21.281 1 79.25 118 ALA A N 1
ATOM 912 C CA . ALA A 1 118 ? -7.688 34.125 20.328 1 79.25 118 ALA A CA 1
ATOM 913 C C . ALA A 1 118 ? -8.516 32.844 20.219 1 79.25 118 ALA A C 1
ATOM 915 O O . ALA A 1 118 ? -7.992 31.797 19.859 1 79.25 118 ALA A O 1
ATOM 916 N N . ALA A 1 119 ? -9.758 32.875 20.578 1 75.5 119 ALA A N 1
ATOM 917 C CA . ALA A 1 119 ? -10.602 31.688 20.578 1 75.5 119 ALA A CA 1
ATOM 918 C C . ALA A 1 119 ? -10.68 31.062 19.188 1 75.5 119 ALA A C 1
ATOM 920 O O . ALA A 1 119 ? -10.492 29.859 19.031 1 75.5 119 ALA A O 1
ATOM 921 N N . ASP A 1 120 ? -10.969 31.844 18.203 1 71.19 120 ASP A N 1
ATOM 922 C CA . ASP A 1 120 ? -11.148 31.344 16.844 1 71.19 120 ASP A CA 1
ATOM 923 C C . ASP A 1 120 ? -9.836 30.766 16.297 1 71.19 120 ASP A C 1
ATOM 925 O O . ASP A 1 120 ? -9.844 29.734 15.641 1 71.19 120 ASP A O 1
ATOM 929 N N . ARG A 1 121 ? -8.828 31.359 16.781 1 66.75 121 ARG A N 1
ATOM 930 C CA . ARG A 1 121 ? -7.52 30.891 16.328 1 66.75 121 ARG A CA 1
ATOM 931 C C . ARG A 1 121 ? -7.184 29.531 16.906 1 66.75 121 ARG A C 1
ATOM 933 O O . ARG A 1 121 ? -6.707 28.641 16.203 1 66.75 121 ARG A O 1
ATOM 940 N N . ARG A 1 122 ? -7.375 29.484 18.094 1 68.81 122 ARG A N 1
ATOM 941 C CA . ARG A 1 122 ? -7.086 28.234 18.766 1 68.81 122 ARG A CA 1
ATOM 942 C C . ARG A 1 122 ? -7.965 27.109 18.25 1 68.81 122 ARG A C 1
ATOM 944 O O . ARG A 1 122 ? -7.496 25.984 18.062 1 68.81 122 ARG A O 1
ATOM 951 N N . ALA A 1 123 ? -9.156 27.484 17.984 1 66.88 123 ALA A N 1
ATOM 952 C CA . ALA A 1 123 ? -10.07 26.5 17.438 1 66.88 123 ALA A CA 1
ATOM 953 C C . ALA A 1 123 ? -9.609 26.016 16.062 1 66.88 123 ALA A C 1
ATOM 955 O O . ALA A 1 123 ? -9.625 24.812 15.781 1 66.88 123 ALA A O 1
ATOM 956 N N . TYR A 1 124 ? -9.148 26.953 15.234 1 66.88 124 TYR A N 1
ATOM 957 C CA . TYR A 1 124 ? -8.672 26.625 13.898 1 66.88 124 TYR A CA 1
ATOM 958 C C . TYR A 1 124 ? -7.41 25.766 13.969 1 66.88 124 TYR A C 1
ATOM 960 O O . TYR A 1 124 ? -7.289 24.766 13.25 1 66.88 124 TYR A O 1
ATOM 968 N N . GLU A 1 125 ? -6.574 26.172 14.875 1 68.94 125 GLU A N 1
ATOM 969 C CA . GLU A 1 125 ? -5.344 25.406 15.047 1 68.94 125 GLU A CA 1
ATOM 970 C C . GLU A 1 125 ? -5.648 23.984 15.508 1 68.94 125 GLU A C 1
ATOM 972 O O . GLU A 1 125 ? -5.047 23.031 15.008 1 68.94 125 GLU A O 1
ATOM 977 N N . ARG A 1 126 ? -6.555 23.875 16.359 1 68.12 126 ARG A N 1
ATOM 978 C CA . ARG A 1 126 ? -6.941 22.562 16.875 1 68.12 126 ARG A CA 1
ATOM 979 C C . ARG A 1 126 ? -7.551 21.703 15.766 1 68.12 126 ARG A C 1
ATOM 981 O O . ARG A 1 126 ? -7.25 20.516 15.664 1 68.12 126 ARG A O 1
ATOM 988 N N . GLU A 1 127 ? -8.375 22.328 15.016 1 71 127 GLU A N 1
ATOM 989 C CA . GLU A 1 127 ? -8.984 21.609 13.898 1 71 127 GLU A CA 1
ATOM 990 C C . GLU A 1 127 ? -7.93 21.141 12.898 1 71 127 GLU A C 1
ATOM 992 O O . GLU A 1 127 ? -7.973 20 12.43 1 71 127 GLU A O 1
ATOM 997 N N . LEU A 1 128 ? -6.965 21.969 12.664 1 70.81 128 LEU A N 1
ATOM 998 C CA . LEU A 1 128 ? -5.891 21.625 11.742 1 70.81 128 LEU A CA 1
ATOM 999 C C . LEU A 1 128 ? -5.047 20.484 12.289 1 70.81 128 LEU A C 1
ATOM 1001 O O . LEU A 1 128 ? -4.688 19.562 11.555 1 70.81 128 LEU A O 1
ATOM 1005 N N . LEU A 1 129 ? -4.875 20.516 13.57 1 72.94 129 LEU A N 1
ATOM 1006 C CA . LEU A 1 129 ? -4.066 19.484 14.195 1 72.94 129 LEU A CA 1
ATOM 1007 C C . LEU A 1 129 ? -4.809 18.156 14.211 1 72.94 129 LEU A C 1
ATOM 1009 O O . LEU A 1 129 ? -4.207 17.094 13.984 1 72.94 129 LEU A O 1
ATOM 1013 N N . GLU A 1 130 ? -6.062 18.234 14.383 1 75.44 130 GLU A N 1
ATOM 1014 C CA . GLU A 1 130 ? -6.867 17.031 14.383 1 75.44 130 GLU A CA 1
ATOM 1015 C C . GLU A 1 130 ? -6.922 16.406 12.984 1 75.44 130 GLU A C 1
ATOM 1017 O O . GLU A 1 130 ? -6.816 15.188 12.836 1 75.44 130 GLU A O 1
ATOM 1022 N N . GLU A 1 131 ? -7.121 17.234 12.07 1 73.56 131 GLU A N 1
ATOM 1023 C CA . GLU A 1 131 ? -7.129 16.75 10.695 1 73.56 131 GLU A CA 1
ATOM 1024 C C . GLU A 1 131 ? -5.793 16.125 10.328 1 73.56 131 GLU A C 1
ATOM 1026 O O . GLU A 1 131 ? -5.754 15.086 9.656 1 73.56 131 GLU A O 1
ATOM 1031 N N . ARG A 1 132 ? -4.816 16.75 10.82 1 73 132 ARG A N 1
ATOM 1032 C CA . ARG A 1 132 ? -3.484 16.219 10.562 1 73 132 ARG A CA 1
ATOM 1033 C C . ARG A 1 132 ? -3.312 14.852 11.211 1 73 132 ARG A C 1
ATOM 1035 O O . ARG A 1 132 ? -2.799 13.922 10.586 1 73 132 ARG A O 1
ATOM 1042 N N . ARG A 1 133 ? -3.779 14.789 12.359 1 74.69 133 ARG A N 1
ATOM 1043 C CA . ARG A 1 133 ? -3.652 13.523 13.078 1 74.69 133 ARG A CA 1
ATOM 1044 C C . ARG A 1 133 ? -4.449 12.422 12.391 1 74.69 133 ARG A C 1
ATOM 1046 O O . ARG A 1 133 ? -3.977 11.289 12.273 1 74.69 133 ARG A O 1
ATOM 1053 N N . ARG A 1 134 ? -5.574 12.742 11.977 1 75.06 134 ARG A N 1
ATOM 1054 C CA . ARG A 1 134 ? -6.398 11.766 11.266 1 75.06 134 ARG A CA 1
ATOM 1055 C C . ARG A 1 134 ? -5.738 11.328 9.969 1 75.06 134 ARG A C 1
ATOM 1057 O O . ARG A 1 134 ? -5.715 10.141 9.641 1 75.06 134 ARG A O 1
ATOM 1064 N N . ALA A 1 135 ? -5.289 12.273 9.289 1 74.38 135 ALA A N 1
ATOM 1065 C CA . ALA A 1 135 ? -4.609 11.984 8.031 1 74.38 135 ALA A CA 1
ATOM 1066 C C . ALA A 1 135 ? -3.375 11.117 8.25 1 74.38 135 ALA A C 1
ATOM 1068 O O . ALA A 1 135 ? -3.107 10.203 7.477 1 74.38 135 ALA A O 1
ATOM 1069 N N . GLU A 1 136 ? -2.762 11.414 9.344 1 75.94 136 GLU A N 1
ATOM 1070 C CA . GLU A 1 136 ? -1.562 10.648 9.664 1 75.94 136 GLU A CA 1
ATOM 1071 C C . GLU A 1 136 ? -1.91 9.211 10.031 1 75.94 136 GLU A C 1
ATOM 1073 O O . GLU A 1 136 ? -1.204 8.273 9.648 1 75.94 136 GLU A O 1
ATOM 1078 N N . ALA A 1 137 ? -2.934 9.047 10.711 1 76.44 137 ALA A N 1
ATOM 1079 C CA . ALA A 1 137 ? -3.355 7.699 11.094 1 76.44 137 ALA A CA 1
ATOM 1080 C C . ALA A 1 137 ? -3.732 6.875 9.867 1 76.44 137 ALA A C 1
ATOM 1082 O O . ALA A 1 137 ? -3.377 5.699 9.766 1 76.44 137 ALA A O 1
ATOM 1083 N N . GLU A 1 138 ? -4.441 7.434 9.023 1 74.5 138 GLU A N 1
ATOM 1084 C CA . GLU A 1 138 ? -4.805 6.77 7.777 1 74.5 138 GLU A CA 1
ATOM 1085 C C . GLU A 1 138 ? -3.566 6.438 6.949 1 74.5 138 GLU A C 1
ATOM 1087 O O . GLU A 1 138 ? -3.473 5.352 6.371 1 74.5 138 GLU A O 1
ATOM 1092 N N . HIS A 1 139 ? -2.74 7.355 6.945 1 76.69 139 HIS A N 1
ATOM 1093 C CA . HIS A 1 139 ? -1.49 7.164 6.223 1 76.69 139 HIS A CA 1
ATOM 1094 C C . HIS A 1 139 ? -0.701 5.984 6.781 1 76.69 139 HIS A C 1
ATOM 1096 O O . HIS A 1 139 ? -0.152 5.184 6.027 1 76.69 139 HIS A O 1
ATOM 1102 N N . ASP A 1 140 ? -0.734 5.898 8.039 1 79.62 140 ASP A N 1
ATOM 1103 C CA . ASP A 1 140 ? 0.023 4.824 8.68 1 79.62 140 ASP A CA 1
ATOM 1104 C C . ASP A 1 140 ? -0.557 3.459 8.328 1 79.62 140 ASP A C 1
ATOM 1106 O O . ASP A 1 140 ? 0.188 2.502 8.102 1 79.62 140 ASP A O 1
ATOM 1110 N N . ARG A 1 141 ? -1.74 3.355 8.227 1 74 141 ARG A N 1
ATOM 1111 C CA . ARG A 1 141 ? -2.398 2.104 7.867 1 74 141 ARG A CA 1
ATOM 1112 C C . ARG A 1 141 ? -2.066 1.698 6.434 1 74 141 ARG A C 1
ATOM 1114 O O . ARG A 1 141 ? -1.723 0.543 6.176 1 74 141 ARG A O 1
ATOM 1121 N N . VAL A 1 142 ? -2.188 2.645 5.613 1 76.94 142 VAL A N 1
ATOM 1122 C CA . VAL A 1 142 ? -1.899 2.383 4.207 1 76.94 142 VAL A CA 1
ATOM 1123 C C . VAL A 1 142 ? -0.425 2.021 4.039 1 76.94 142 VAL A C 1
ATOM 1125 O O . VAL A 1 142 ? -0.082 1.124 3.266 1 76.94 142 VAL A O 1
ATOM 1128 N N . ARG A 1 143 ? 0.298 2.693 4.781 1 76.75 143 ARG A N 1
ATOM 1129 C CA . ARG A 1 143 ? 1.732 2.432 4.715 1 76.75 143 ARG A CA 1
ATOM 1130 C C . ARG A 1 143 ? 2.055 1.02 5.191 1 76.75 143 ARG A C 1
ATOM 1132 O O . ARG A 1 143 ? 2.848 0.314 4.57 1 76.75 143 ARG A O 1
ATOM 1139 N N . LEU A 1 144 ? 1.479 0.655 6.25 1 74.31 144 LEU A N 1
ATOM 1140 C CA . LEU A 1 144 ? 1.697 -0.692 6.766 1 74.31 144 LEU A CA 1
ATOM 1141 C C . LEU A 1 144 ? 1.271 -1.741 5.746 1 74.31 144 LEU A C 1
ATOM 1143 O O . LEU A 1 144 ? 1.97 -2.736 5.539 1 74.31 144 LEU A O 1
ATOM 1147 N N . PHE A 1 145 ? 0.25 -1.502 5.09 1 72.62 145 PHE A N 1
ATOM 1148 C CA . PHE A 1 145 ? -0.252 -2.381 4.039 1 72.62 145 PHE A CA 1
ATOM 1149 C C . PHE A 1 145 ? 0.734 -2.457 2.879 1 72.62 145 PHE A C 1
ATOM 1151 O O . PHE A 1 145 ? 1.104 -3.549 2.443 1 72.62 145 PHE A O 1
ATOM 1158 N N . ALA A 1 146 ? 1.103 -1.313 2.5 1 75.12 146 ALA A N 1
ATOM 1159 C CA . ALA A 1 146 ? 2.039 -1.237 1.382 1 75.12 146 ALA A CA 1
ATOM 1160 C C . ALA A 1 146 ? 3.361 -1.919 1.726 1 75.12 146 ALA A C 1
ATOM 1162 O O . ALA A 1 146 ? 3.918 -2.654 0.907 1 75.12 146 ALA A O 1
ATOM 1163 N N . ASP A 1 147 ? 3.785 -1.759 2.908 1 76 147 ASP A N 1
ATOM 1164 C CA . ASP A 1 147 ? 5.051 -2.336 3.348 1 76 147 ASP A CA 1
ATOM 1165 C C . ASP A 1 147 ? 4.969 -3.859 3.41 1 76 147 ASP A C 1
ATOM 1167 O O . ASP A 1 147 ? 5.914 -4.555 3.027 1 76 147 ASP A O 1
ATOM 1171 N N . THR A 1 148 ? 3.936 -4.344 3.869 1 71.56 148 THR A N 1
ATOM 1172 C CA . THR A 1 148 ? 3.742 -5.785 3.955 1 71.56 148 THR A CA 1
ATOM 1173 C C . THR A 1 148 ? 3.705 -6.41 2.562 1 71.56 148 THR A C 1
ATOM 1175 O O . THR A 1 148 ? 4.332 -7.445 2.324 1 71.56 148 THR A O 1
ATOM 1178 N N . LEU A 1 149 ? 2.953 -5.754 1.758 1 69.94 149 LEU A N 1
ATOM 1179 C CA . LEU A 1 149 ? 2.881 -6.238 0.384 1 69.94 149 LEU A CA 1
ATOM 1180 C C . LEU A 1 149 ? 4.25 -6.191 -0.283 1 69.94 149 LEU A C 1
ATOM 1182 O O . LEU A 1 149 ? 4.633 -7.121 -0.995 1 69.94 149 LEU A O 1
ATOM 1186 N N . ARG A 1 150 ? 4.902 -5.133 -0.025 1 70.88 150 ARG A N 1
ATOM 1187 C CA . ARG A 1 150 ? 6.238 -4.977 -0.587 1 70.88 150 ARG A CA 1
ATOM 1188 C C . ARG A 1 150 ? 7.172 -6.078 -0.099 1 70.88 150 ARG A C 1
ATOM 1190 O O . ARG A 1 150 ? 7.918 -6.66 -0.888 1 70.88 150 ARG A O 1
ATOM 1197 N N . ARG A 1 151 ? 7.117 -6.414 1.098 1 69.88 151 ARG A N 1
ATOM 1198 C CA . ARG A 1 151 ? 7.965 -7.449 1.684 1 69.88 151 ARG A CA 1
ATOM 1199 C C . ARG A 1 151 ? 7.68 -8.805 1.058 1 69.88 151 ARG A C 1
ATOM 1201 O O . ARG A 1 151 ? 8.586 -9.625 0.89 1 69.88 151 ARG A O 1
ATOM 1208 N N . SER A 1 152 ? 6.445 -8.953 0.727 1 67.56 152 SER A N 1
ATOM 1209 C CA . SER A 1 152 ? 6.047 -10.234 0.149 1 67.56 152 SER A CA 1
ATOM 1210 C C . SER A 1 152 ? 6.578 -10.383 -1.271 1 67.56 152 SER A C 1
ATOM 1212 O O . SER A 1 152 ? 6.652 -11.5 -1.797 1 67.56 152 SER A O 1
ATOM 1214 N N . LEU A 1 153 ? 6.961 -9.273 -1.814 1 67.5 153 LEU A N 1
ATOM 1215 C CA . LEU A 1 153 ? 7.434 -9.273 -3.193 1 67.5 153 LEU A CA 1
ATOM 1216 C C . LEU A 1 153 ? 8.961 -9.32 -3.246 1 67.5 153 LEU A C 1
ATOM 1218 O O . LEU A 1 153 ? 9.539 -9.508 -4.316 1 67.5 153 LEU A O 1
ATOM 1222 N N . LEU A 1 154 ? 9.57 -9.156 -2.086 1 67.56 154 LEU A N 1
ATOM 1223 C CA . LEU A 1 154 ? 11.031 -9.172 -2.031 1 67.56 154 LEU A CA 1
ATOM 1224 C C . LEU A 1 154 ? 11.562 -10.602 -2.008 1 67.56 154 LEU A C 1
ATOM 1226 O O . LEU A 1 154 ? 10.867 -11.516 -1.559 1 67.56 154 LEU A O 1
ATOM 1230 N N . PRO A 1 155 ? 12.805 -10.742 -2.561 1 65.44 155 PRO A N 1
ATOM 1231 C CA . PRO A 1 155 ? 13.422 -12.07 -2.566 1 65.44 155 PRO A CA 1
ATOM 1232 C C . PRO A 1 155 ? 13.5 -12.688 -1.171 1 65.44 155 PRO A C 1
ATOM 1234 O O . PRO A 1 155 ? 13.742 -11.977 -0.191 1 65.44 155 PRO A O 1
ATOM 1237 N N . PRO A 1 156 ? 13.148 -13.93 -1.081 1 66.5 156 PRO A N 1
ATOM 1238 C CA . PRO A 1 156 ? 13.18 -14.625 0.208 1 66.5 156 PRO A CA 1
ATOM 1239 C C . PRO A 1 156 ? 14.602 -14.891 0.7 1 66.5 156 PRO A C 1
ATOM 1241 O O . PRO A 1 156 ? 15.562 -14.656 -0.032 1 66.5 156 PRO A O 1
ATOM 1244 N N . VAL A 1 157 ? 14.633 -15.25 1.926 1 71.5 157 VAL A N 1
ATOM 1245 C CA . VAL A 1 157 ? 15.867 -15.812 2.461 1 71.5 157 VAL A CA 1
ATOM 1246 C C . VAL A 1 157 ? 16.203 -17.109 1.737 1 71.5 157 VAL A C 1
ATOM 1248 O O . VAL A 1 157 ? 15.344 -17.984 1.574 1 71.5 157 VAL A O 1
ATOM 1251 N N . LEU A 1 158 ? 17.469 -17.172 1.236 1 80.81 158 LEU A N 1
ATOM 1252 C CA . LEU A 1 158 ? 17.922 -18.328 0.478 1 80.81 158 LEU A CA 1
ATOM 1253 C C . LEU A 1 158 ? 18.094 -19.531 1.392 1 80.81 158 LEU A C 1
ATOM 1255 O O . LEU A 1 158 ? 18.578 -19.406 2.52 1 80.81 158 LEU A O 1
ATOM 1259 N N . SER A 1 159 ? 17.609 -20.641 1.053 1 80.94 159 SER A N 1
ATOM 1260 C CA . SER A 1 159 ? 17.781 -21.891 1.771 1 80.94 159 SER A CA 1
ATOM 1261 C C . SER A 1 159 ? 18.578 -22.906 0.939 1 80.94 159 SER A C 1
ATOM 1263 O O . SER A 1 159 ? 17.984 -23.797 0.328 1 80.94 159 SER A O 1
ATOM 1265 N N . PRO A 1 160 ? 19.875 -22.812 1.056 1 89.69 160 PRO A N 1
ATOM 1266 C CA . PRO A 1 160 ? 20.672 -23.734 0.24 1 89.69 160 PRO A CA 1
ATOM 1267 C C . PRO A 1 160 ? 20.781 -25.125 0.847 1 89.69 160 PRO A C 1
ATOM 1269 O O . PRO A 1 160 ? 20.656 -25.281 2.064 1 89.69 160 PRO A O 1
ATOM 1272 N N . PRO A 1 161 ? 20.938 -26.141 0.017 1 91 161 PRO A N 1
ATOM 1273 C CA . PRO A 1 161 ? 21.156 -27.484 0.53 1 91 161 PRO A CA 1
ATOM 1274 C C . PRO A 1 161 ? 22.531 -27.641 1.197 1 91 161 PRO A C 1
ATOM 1276 O O . PRO A 1 161 ? 23.406 -26.797 1.025 1 91 161 PRO A O 1
ATOM 1279 N N . GLY A 1 162 ? 22.562 -28.734 2.027 1 90.38 162 GLY A N 1
ATOM 1280 C CA . GLY A 1 162 ? 23.875 -29.078 2.555 1 90.38 162 GLY A CA 1
ATOM 1281 C C . GLY A 1 162 ? 24.938 -29.25 1.475 1 90.38 162 GLY A C 1
ATOM 1282 O O . GLY A 1 162 ? 24.672 -29.875 0.446 1 90.38 162 GLY A O 1
ATOM 1283 N N . GLY A 1 163 ? 26.094 -28.609 1.631 1 92.75 163 GLY A N 1
ATOM 1284 C CA . GLY A 1 163 ? 27.188 -28.75 0.685 1 92.75 163 GLY A CA 1
ATOM 1285 C C . GLY A 1 163 ? 27.234 -27.641 -0.341 1 92.75 163 GLY A C 1
ATOM 1286 O O . GLY A 1 163 ? 28.109 -27.625 -1.216 1 92.75 163 GLY A O 1
ATOM 1287 N N . LEU A 1 164 ? 26.297 -26.719 -0.306 1 95.38 164 LEU A N 1
ATOM 1288 C CA . LEU A 1 164 ? 26.266 -25.578 -1.214 1 95.38 164 LEU A CA 1
ATOM 1289 C C . LEU A 1 164 ? 26.172 -24.266 -0.437 1 95.38 164 LEU A C 1
ATOM 1291 O O . LEU A 1 164 ? 25.391 -24.156 0.502 1 95.38 164 LEU A O 1
ATOM 1295 N N . ASP A 1 165 ? 27.062 -23.375 -0.822 1 95.31 165 ASP A N 1
ATOM 1296 C CA . ASP A 1 165 ? 26.969 -22.016 -0.292 1 95.31 165 ASP A CA 1
ATOM 1297 C C . ASP A 1 165 ? 26.188 -21.109 -1.245 1 95.31 165 ASP A C 1
ATOM 1299 O O . ASP A 1 165 ? 26.375 -21.172 -2.463 1 95.31 165 ASP A O 1
ATOM 1303 N N . ALA A 1 166 ? 25.297 -20.391 -0.676 1 96.44 166 ALA A N 1
ATOM 1304 C CA . ALA A 1 166 ? 24.547 -19.422 -1.472 1 96.44 166 ALA A CA 1
ATOM 1305 C C . ALA A 1 166 ? 24.703 -18.016 -0.904 1 96.44 166 ALA A C 1
ATOM 1307 O O . ALA A 1 166 ? 24.719 -17.828 0.314 1 96.44 166 ALA A O 1
ATOM 1308 N N . ALA A 1 167 ? 24.906 -17.031 -1.751 1 96.38 167 ALA A N 1
ATOM 1309 C CA . ALA A 1 167 ? 24.969 -15.625 -1.396 1 96.38 167 ALA A CA 1
ATOM 1310 C C . ALA A 1 167 ? 24.188 -14.773 -2.402 1 96.38 167 ALA A C 1
ATOM 1312 O O . ALA A 1 167 ? 24.109 -15.117 -3.586 1 96.38 167 ALA A O 1
ATOM 1313 N N . ASP A 1 168 ? 23.547 -13.758 -1.928 1 95.44 168 ASP A N 1
ATOM 1314 C CA . ASP A 1 168 ? 22.812 -12.852 -2.803 1 95.44 168 ASP A CA 1
ATOM 1315 C C . ASP A 1 168 ? 23.078 -11.391 -2.443 1 95.44 168 ASP A C 1
ATOM 1317 O O . ASP A 1 168 ? 23.609 -11.102 -1.373 1 95.44 168 ASP A O 1
ATOM 1321 N N . TYR A 1 169 ? 22.828 -10.508 -3.393 1 93.62 169 TYR A N 1
ATOM 1322 C CA . TYR A 1 169 ? 22.891 -9.062 -3.207 1 93.62 169 TYR A CA 1
ATOM 1323 C C . TYR A 1 169 ? 21.875 -8.352 -4.098 1 93.62 169 TYR A C 1
ATOM 1325 O O . TYR A 1 169 ? 21.703 -8.711 -5.266 1 93.62 169 TYR A O 1
ATOM 1333 N N . TYR A 1 170 ? 21.109 -7.52 -3.484 1 89.69 170 TYR A N 1
ATOM 1334 C CA . TYR A 1 170 ? 20.141 -6.719 -4.219 1 89.69 170 TYR A CA 1
ATOM 1335 C C . TYR A 1 170 ? 20.422 -5.23 -4.07 1 89.69 170 TYR A C 1
ATOM 1337 O O . TYR A 1 170 ? 20.375 -4.691 -2.963 1 89.69 170 TYR A O 1
ATOM 1345 N N . TYR A 1 171 ? 20.797 -4.566 -5.223 1 89.12 171 TYR A N 1
ATOM 1346 C CA . TYR A 1 171 ? 21.047 -3.133 -5.277 1 89.12 171 TYR A CA 1
ATOM 1347 C C . TYR A 1 171 ? 19.875 -2.385 -5.875 1 89.12 171 TYR A C 1
ATOM 1349 O O . TYR A 1 171 ? 19.453 -2.662 -7.004 1 89.12 171 TYR A O 1
ATOM 1357 N N . THR A 1 172 ? 19.328 -1.476 -5.09 1 82.38 172 THR A N 1
ATOM 1358 C CA . THR A 1 172 ? 18.219 -0.655 -5.59 1 82.38 172 THR A CA 1
ATOM 1359 C C . THR A 1 172 ? 18.734 0.69 -6.094 1 82.38 172 THR A C 1
ATOM 1361 O O . THR A 1 172 ? 19.375 1.436 -5.344 1 82.38 172 THR A O 1
ATOM 1364 N N . ALA A 1 173 ? 18.438 0.992 -7.328 1 80.06 173 ALA A N 1
ATOM 1365 C CA . ALA A 1 173 ? 18.875 2.264 -7.898 1 80.06 173 ALA A CA 1
ATOM 1366 C C . ALA A 1 173 ? 18.031 3.42 -7.371 1 80.06 173 ALA A C 1
ATOM 1368 O O . ALA A 1 173 ? 18.516 4.543 -7.234 1 80.06 173 ALA A O 1
ATOM 1369 N N . SER A 1 174 ? 16.703 3.123 -7.227 1 73.06 174 SER A N 1
ATOM 1370 C CA . SER A 1 174 ? 15.82 4.156 -6.688 1 73.06 174 SER A CA 1
ATOM 1371 C C . SER A 1 174 ? 15.117 3.68 -5.422 1 73.06 174 SER A C 1
ATOM 1373 O O . SER A 1 174 ? 14.641 2.545 -5.359 1 73.06 174 SER A O 1
ATOM 1375 N N . ASP A 1 175 ? 15.156 4.547 -4.441 1 62.59 175 ASP A N 1
ATOM 1376 C CA . ASP A 1 175 ? 14.57 4.203 -3.15 1 62.59 175 ASP A CA 1
ATOM 1377 C C . ASP A 1 175 ? 13.055 4.074 -3.252 1 62.59 175 ASP A C 1
ATOM 1379 O O . ASP A 1 175 ? 12.422 3.4 -2.434 1 62.59 175 ASP A O 1
ATOM 1383 N N . ASP A 1 176 ? 12.555 4.734 -4.203 1 59.09 176 ASP A N 1
ATOM 1384 C CA . ASP A 1 176 ? 11.102 4.902 -4.203 1 59.09 176 ASP A CA 1
ATOM 1385 C C . ASP A 1 176 ? 10.414 3.779 -4.977 1 59.09 176 ASP A C 1
ATOM 1387 O O . ASP A 1 176 ? 9.203 3.6 -4.875 1 59.09 176 ASP A O 1
ATOM 1391 N N . ASP A 1 177 ? 11.242 3.041 -5.711 1 62.25 177 ASP A N 1
ATOM 1392 C CA . ASP A 1 177 ? 10.547 2.135 -6.617 1 62.25 177 ASP A CA 1
ATOM 1393 C C . ASP A 1 177 ? 10.789 0.677 -6.227 1 62.25 177 ASP A C 1
ATOM 1395 O O . ASP A 1 177 ? 11.797 0.353 -5.605 1 62.25 177 ASP A O 1
ATOM 1399 N N . VAL A 1 178 ? 9.68 -0.022 -6.254 1 64.69 178 VAL A N 1
ATOM 1400 C CA . VAL A 1 178 ? 9.852 -1.466 -6.133 1 64.69 178 VAL A CA 1
ATOM 1401 C C . VAL A 1 178 ? 10.43 -2.027 -7.43 1 64.69 178 VAL A C 1
ATOM 1403 O O . VAL A 1 178 ? 9.945 -1.719 -8.523 1 64.69 178 VAL A O 1
ATOM 1406 N N . GLY A 1 179 ? 11.594 -2.576 -7.328 1 72.06 179 GLY A N 1
ATOM 1407 C CA . GLY A 1 179 ? 12.289 -3.072 -8.508 1 72.06 179 GLY A CA 1
ATOM 1408 C C . GLY A 1 179 ? 11.609 -4.277 -9.133 1 72.06 179 GLY A C 1
ATOM 1409 O O . GLY A 1 179 ? 10.711 -4.875 -8.539 1 72.06 179 GLY A O 1
ATOM 1410 N N . GLY A 1 180 ? 11.914 -4.566 -10.383 1 80.38 180 GLY A N 1
ATOM 1411 C CA . GLY A 1 180 ? 11.391 -5.656 -11.195 1 80.38 180 GLY A CA 1
ATOM 1412 C C . GLY A 1 180 ? 12.25 -6.91 -11.125 1 80.38 180 GLY A C 1
ATOM 1413 O O . GLY A 1 180 ? 11.891 -7.938 -11.703 1 80.38 180 GLY A O 1
ATOM 1414 N N . ASP A 1 181 ? 13.312 -6.871 -10.305 1 88.56 181 ASP A N 1
ATOM 1415 C CA . ASP A 1 181 ? 14.203 -8.023 -10.227 1 88.56 181 ASP A CA 1
ATOM 1416 C C . ASP A 1 181 ? 13.727 -9.016 -9.172 1 88.56 181 ASP A C 1
ATOM 1418 O O . ASP A 1 181 ? 13.242 -8.617 -8.109 1 88.56 181 ASP A O 1
ATOM 1422 N N . PHE A 1 182 ? 13.914 -10.25 -9.469 1 89.44 182 PHE A N 1
ATOM 1423 C CA . PHE A 1 182 ? 13.516 -11.273 -8.516 1 89.44 182 PHE A CA 1
ATOM 1424 C C . PHE A 1 182 ? 14.461 -12.469 -8.578 1 89.44 182 PHE A C 1
ATOM 1426 O O . PHE A 1 182 ? 15.094 -12.711 -9.602 1 89.44 182 PHE A O 1
ATOM 1433 N N . TYR A 1 183 ? 14.641 -13.188 -7.539 1 92.81 183 TYR A N 1
ATOM 1434 C CA . TYR A 1 183 ? 15.422 -14.414 -7.457 1 92.81 183 TYR A CA 1
ATOM 1435 C C . TYR A 1 183 ? 14.945 -15.289 -6.305 1 92.81 183 TYR A C 1
ATOM 1437 O O . TYR A 1 183 ? 14.188 -14.836 -5.441 1 92.81 183 TYR A O 1
ATOM 1445 N N . ASP A 1 184 ? 15.328 -16.516 -6.344 1 91.81 184 ASP A N 1
ATOM 1446 C CA . ASP A 1 184 ? 14.953 -17.438 -5.273 1 91.81 184 ASP A CA 1
ATOM 1447 C C . ASP A 1 184 ? 15.781 -18.719 -5.332 1 91.81 184 ASP A C 1
ATOM 1449 O O . ASP A 1 184 ? 16.422 -19 -6.344 1 91.81 184 ASP A O 1
ATOM 1453 N N . LEU A 1 185 ? 15.945 -19.344 -4.273 1 92.88 185 LEU A N 1
ATOM 1454 C CA . LEU A 1 185 ? 16.516 -20.672 -4.07 1 92.88 185 LEU A CA 1
ATOM 1455 C C . LEU A 1 185 ? 15.68 -21.484 -3.082 1 92.88 185 LEU A C 1
ATOM 1457 O O . LEU A 1 185 ? 15.555 -21.094 -1.914 1 92.88 185 LEU A O 1
ATOM 1461 N N . PHE A 1 186 ? 15.133 -22.609 -3.566 1 88.38 186 PHE A N 1
ATOM 1462 C CA . PHE A 1 186 ? 14.164 -23.312 -2.734 1 88.38 186 PHE A CA 1
ATOM 1463 C C . PHE A 1 186 ? 14.25 -24.828 -2.953 1 88.38 186 PHE A C 1
ATOM 1465 O O . PHE A 1 186 ? 14.617 -25.281 -4.039 1 88.38 186 PHE A O 1
ATOM 1472 N N . PRO A 1 187 ? 13.875 -25.578 -1.979 1 89.06 187 PRO A N 1
ATOM 1473 C CA . PRO A 1 187 ? 13.914 -27.047 -2.111 1 89.06 187 PRO A CA 1
ATOM 1474 C C . PRO A 1 187 ? 12.758 -27.594 -2.945 1 89.06 187 PRO A C 1
ATOM 1476 O O . PRO A 1 187 ? 11.633 -27.094 -2.861 1 89.06 187 PRO A O 1
ATOM 1479 N N . LEU A 1 188 ? 13.008 -28.547 -3.775 1 88.81 188 LEU A N 1
ATOM 1480 C CA . LEU A 1 188 ? 12 -29.266 -4.551 1 88.81 188 LEU A CA 1
ATOM 1481 C C . LEU A 1 188 ? 11.789 -30.672 -4.004 1 88.81 188 LEU A C 1
ATOM 1483 O O . LEU A 1 188 ? 10.664 -31.172 -3.979 1 88.81 188 LEU A O 1
ATOM 1487 N N . SER A 1 189 ? 12.859 -31.281 -3.627 1 87.25 189 SER A N 1
ATOM 1488 C CA . SER A 1 189 ? 12.891 -32.594 -2.977 1 87.25 189 SER A CA 1
ATOM 1489 C C . SER A 1 189 ? 14.047 -32.688 -1.982 1 87.25 189 SER A C 1
ATOM 1491 O O . SER A 1 189 ? 14.664 -31.672 -1.64 1 87.25 189 SER A O 1
ATOM 1493 N N . ARG A 1 190 ? 14.242 -33.812 -1.535 1 84.88 190 ARG A N 1
ATOM 1494 C CA . ARG A 1 190 ? 15.336 -34.031 -0.581 1 84.88 190 ARG A CA 1
ATOM 1495 C C . ARG A 1 190 ? 16.688 -33.812 -1.244 1 84.88 190 ARG A C 1
ATOM 1497 O O . ARG A 1 190 ? 17.656 -33.438 -0.581 1 84.88 190 ARG A O 1
ATOM 1504 N N . THR A 1 191 ? 16.734 -33.969 -2.502 1 90.56 191 THR A N 1
ATOM 1505 C CA . THR A 1 191 ? 18.031 -33.938 -3.154 1 90.56 191 THR A CA 1
ATOM 1506 C C . THR A 1 191 ? 18.062 -32.875 -4.266 1 90.56 191 THR A C 1
ATOM 1508 O O . THR A 1 191 ? 19.078 -32.719 -4.941 1 90.56 191 THR A O 1
ATOM 1511 N N . LYS A 1 192 ? 16.969 -32.281 -4.477 1 94 192 LYS A N 1
ATOM 1512 C CA . LYS A 1 192 ? 16.891 -31.344 -5.586 1 94 192 LYS A CA 1
ATOM 1513 C C . LYS A 1 192 ? 16.422 -29.969 -5.109 1 94 192 LYS A C 1
ATOM 1515 O O . LYS A 1 192 ? 15.539 -29.859 -4.262 1 94 192 LYS A O 1
ATOM 1520 N N . TRP A 1 193 ? 17.031 -28.953 -5.672 1 94.44 193 TRP A N 1
ATOM 1521 C CA . TRP A 1 193 ? 16.688 -27.562 -5.383 1 94.44 193 TRP A CA 1
ATOM 1522 C C . TRP A 1 193 ? 16.469 -26.781 -6.672 1 94.44 193 TRP A C 1
ATOM 1524 O O . TRP A 1 193 ? 17.156 -27 -7.668 1 94.44 193 TRP A O 1
ATOM 1534 N N . GLY A 1 194 ? 15.469 -25.938 -6.648 1 94.75 194 GLY A N 1
ATOM 1535 C CA . GLY A 1 194 ? 15.266 -25 -7.738 1 94.75 194 GLY A CA 1
ATOM 1536 C C . GLY A 1 194 ? 15.797 -23.609 -7.438 1 94.75 194 GLY A C 1
ATOM 1537 O O . GLY A 1 194 ? 15.812 -23.188 -6.277 1 94.75 194 GLY A O 1
ATOM 1538 N N . PHE A 1 195 ? 16.281 -22.922 -8.484 1 95.94 195 PHE A N 1
ATOM 1539 C CA . PHE A 1 195 ? 16.656 -21.531 -8.344 1 95.94 195 PHE A CA 1
ATOM 1540 C C . PHE A 1 195 ? 16.281 -20.734 -9.594 1 95.94 195 PHE A C 1
ATOM 1542 O O . PHE A 1 195 ? 16.109 -21.312 -10.672 1 95.94 195 PHE A O 1
ATOM 1549 N N . PHE A 1 196 ? 16.062 -19.469 -9.422 1 96.12 196 PHE A N 1
ATOM 1550 C CA . PHE A 1 196 ? 15.82 -18.609 -10.578 1 96.12 196 PHE A CA 1
ATOM 1551 C C . PHE A 1 196 ? 16.25 -17.188 -10.281 1 96.12 196 PHE A C 1
ATOM 1553 O O . PHE A 1 196 ? 16.406 -16.797 -9.125 1 96.12 196 PHE A O 1
ATOM 1560 N N . LEU A 1 197 ? 16.5 -16.453 -11.281 1 96.06 197 LEU A N 1
ATOM 1561 C CA . LEU A 1 197 ? 16.734 -15.023 -11.273 1 96.06 197 LEU A CA 1
ATOM 1562 C C . LEU A 1 197 ? 16.172 -14.367 -12.539 1 96.06 197 LEU A C 1
ATOM 1564 O O . LEU A 1 197 ? 16.344 -14.906 -13.641 1 96.06 197 LEU A O 1
ATOM 1568 N N . GLY A 1 198 ? 15.469 -13.32 -12.32 1 94.19 198 GLY A N 1
ATOM 1569 C CA . GLY A 1 198 ? 14.891 -12.672 -13.484 1 94.19 198 GLY A CA 1
ATOM 1570 C C . GLY A 1 198 ? 14.625 -11.195 -13.266 1 94.19 198 GLY A C 1
ATOM 1571 O O . GLY A 1 198 ? 15 -10.633 -12.234 1 94.19 198 GLY A O 1
ATOM 1572 N N . ASP A 1 199 ? 14.062 -10.641 -14.359 1 91.31 199 ASP A N 1
ATOM 1573 C CA . ASP A 1 199 ? 13.766 -9.211 -14.414 1 91.31 199 ASP A CA 1
ATOM 1574 C C . ASP A 1 199 ? 12.5 -8.945 -15.219 1 91.31 199 ASP A C 1
ATOM 1576 O O . ASP A 1 199 ? 12.422 -9.273 -16.406 1 91.31 199 ASP A O 1
ATOM 1580 N N . VAL A 1 200 ? 11.57 -8.305 -14.5 1 88 200 VAL A N 1
ATOM 1581 C CA . VAL A 1 200 ? 10.328 -7.926 -15.172 1 88 200 VAL A CA 1
ATOM 1582 C C . VAL A 1 200 ? 10.508 -6.578 -15.867 1 88 200 VAL A C 1
ATOM 1584 O O . VAL A 1 200 ? 11.102 -5.656 -15.305 1 88 200 VAL A O 1
ATOM 1587 N N . VAL A 1 201 ? 9.969 -6.438 -17.047 1 82.94 201 VAL A N 1
ATOM 1588 C CA . VAL A 1 201 ? 10.078 -5.191 -17.797 1 82.94 201 VAL A CA 1
ATOM 1589 C C . VAL A 1 201 ? 9.195 -4.121 -17.141 1 82.94 201 VAL A C 1
ATOM 1591 O O . VAL A 1 201 ? 8.055 -4.395 -16.766 1 82.94 201 VAL A O 1
ATOM 1594 N N . GLY A 1 202 ? 9.766 -3.023 -17.062 1 75.19 202 GLY A N 1
ATOM 1595 C CA . GLY A 1 202 ? 9.023 -1.906 -16.5 1 75.19 202 GLY A CA 1
ATOM 1596 C C . GLY A 1 202 ? 9.422 -1.588 -15.062 1 75.19 202 GLY A C 1
ATOM 1597 O O . GLY A 1 202 ? 10.258 -2.275 -14.477 1 75.19 202 GLY A O 1
ATOM 1598 N N . LYS A 1 203 ? 8.977 -0.477 -14.594 1 72.5 203 LYS A N 1
ATOM 1599 C CA . LYS A 1 203 ? 9.25 -0.053 -13.227 1 72.5 203 LYS A CA 1
ATOM 1600 C C . LYS A 1 203 ? 7.969 0.357 -12.508 1 72.5 203 LYS A C 1
ATOM 1602 O O . LYS A 1 203 ? 6.914 0.477 -13.133 1 72.5 203 LYS A O 1
ATOM 1607 N N . GLY A 1 204 ? 8.125 0.46 -11.234 1 72.44 204 GLY A N 1
ATOM 1608 C CA . GLY A 1 204 ? 6.984 0.932 -10.461 1 72.44 204 GLY A CA 1
ATOM 1609 C C . GLY A 1 204 ? 6.125 -0.193 -9.914 1 72.44 204 GLY A C 1
ATOM 1610 O O . GLY A 1 204 ? 6.559 -1.345 -9.859 1 72.44 204 GLY A O 1
ATOM 1611 N N . VAL A 1 205 ? 4.98 0.137 -9.578 1 71.69 205 VAL A N 1
ATOM 1612 C CA . VAL A 1 205 ? 4.102 -0.743 -8.82 1 71.69 205 VAL A CA 1
ATOM 1613 C C . VAL A 1 205 ? 3.641 -1.902 -9.695 1 71.69 205 VAL A C 1
ATOM 1615 O O . VAL A 1 205 ? 3.547 -3.043 -9.234 1 71.69 205 VAL A O 1
ATOM 1618 N N . GLU A 1 206 ? 3.34 -1.661 -10.938 1 75.31 206 GLU A N 1
ATOM 1619 C CA . GLU A 1 206 ? 2.873 -2.725 -11.82 1 75.31 206 GLU A CA 1
ATOM 1620 C C . GLU A 1 206 ? 3.941 -3.799 -12 1 75.31 206 GLU A C 1
ATOM 1622 O O . GLU A 1 206 ? 3.639 -4.996 -11.977 1 75.31 206 GLU A O 1
ATOM 1627 N N . ALA A 1 207 ? 5.105 -3.332 -12.211 1 78.12 207 ALA A N 1
ATOM 1628 C CA . ALA A 1 207 ? 6.219 -4.27 -12.336 1 78.12 207 ALA A CA 1
ATOM 1629 C C . ALA A 1 207 ? 6.406 -5.066 -11.047 1 78.12 207 ALA A C 1
ATOM 1631 O O . ALA A 1 207 ? 6.723 -6.258 -11.094 1 78.12 207 ALA A O 1
ATOM 1632 N N . ALA A 1 208 ? 6.227 -4.387 -10 1 77 208 ALA A N 1
ATOM 1633 C CA . ALA A 1 208 ? 6.387 -5.043 -8.703 1 77 208 ALA A CA 1
ATOM 1634 C C . ALA A 1 208 ? 5.359 -6.16 -8.531 1 77 208 ALA A C 1
ATOM 1636 O O . ALA A 1 208 ? 5.684 -7.23 -8 1 77 208 ALA A O 1
ATOM 1637 N N . VAL A 1 209 ? 4.191 -5.957 -8.969 1 75.62 209 VAL A N 1
ATOM 1638 C CA . VAL A 1 209 ? 3.129 -6.953 -8.875 1 75.62 209 VAL A CA 1
ATOM 1639 C C . VAL A 1 209 ? 3.482 -8.172 -9.727 1 75.62 209 VAL A C 1
ATOM 1641 O O . VAL A 1 209 ? 3.396 -9.305 -9.266 1 75.62 209 VAL A O 1
ATOM 1644 N N . VAL A 1 210 ? 3.896 -7.898 -10.883 1 80.31 210 VAL A N 1
ATOM 1645 C CA . VAL A 1 210 ? 4.254 -8.977 -11.797 1 80.31 210 VAL A CA 1
ATOM 1646 C C . VAL A 1 210 ? 5.438 -9.766 -11.234 1 80.31 210 VAL A C 1
ATOM 1648 O O . VAL A 1 210 ? 5.473 -10.992 -11.32 1 80.31 210 VAL A O 1
ATOM 1651 N N . THR A 1 211 ? 6.32 -9 -10.68 1 82 211 THR A N 1
ATOM 1652 C CA . THR A 1 211 ? 7.488 -9.617 -10.062 1 82 211 THR A CA 1
ATOM 1653 C C . THR A 1 211 ? 7.062 -10.578 -8.953 1 82 211 THR A C 1
ATOM 1655 O O . THR A 1 211 ? 7.523 -11.727 -8.906 1 82 211 THR A O 1
ATOM 1658 N N . GLY A 1 212 ? 6.254 -10.141 -8.133 1 78.75 212 GLY A N 1
ATOM 1659 C CA . GLY A 1 212 ? 5.77 -10.969 -7.039 1 78.75 212 GLY A CA 1
ATOM 1660 C C . GLY A 1 212 ? 5.055 -12.219 -7.516 1 78.75 212 GLY A C 1
ATOM 1661 O O . GLY A 1 212 ? 5.316 -13.32 -7.016 1 78.75 212 GLY A O 1
ATOM 1662 N N . LEU A 1 213 ? 4.207 -12.039 -8.484 1 79.62 213 LEU A N 1
ATOM 1663 C CA . LEU A 1 213 ? 3.434 -13.172 -8.977 1 79.62 213 LEU A CA 1
ATOM 1664 C C . LEU A 1 213 ? 4.328 -14.172 -9.703 1 79.62 213 LEU A C 1
ATOM 1666 O O . LEU A 1 213 ? 4.133 -15.383 -9.594 1 79.62 213 LEU A O 1
ATOM 1670 N N . THR A 1 214 ? 5.273 -13.641 -10.43 1 87.06 214 THR A N 1
ATOM 1671 C CA . THR A 1 214 ? 6.172 -14.484 -11.211 1 87.06 214 THR A CA 1
ATOM 1672 C C . THR A 1 214 ? 6.93 -15.453 -10.305 1 87.06 214 THR A C 1
ATOM 1674 O O . THR A 1 214 ? 7.125 -16.609 -10.664 1 87.06 214 THR A O 1
ATOM 1677 N N . ARG A 1 215 ? 7.324 -14.992 -9.219 1 87.56 215 ARG A N 1
ATOM 1678 C CA . ARG A 1 215 ? 8.078 -15.836 -8.297 1 87.56 215 ARG A CA 1
ATOM 1679 C C . ARG A 1 215 ? 7.262 -17.047 -7.879 1 87.56 215 ARG A C 1
ATOM 1681 O O . ARG A 1 215 ? 7.77 -18.172 -7.883 1 87.56 215 ARG A O 1
ATOM 1688 N N . TYR A 1 216 ? 6.066 -16.891 -7.684 1 85.38 216 TYR A N 1
ATOM 1689 C CA . TYR A 1 216 ? 5.234 -17.984 -7.203 1 85.38 216 TYR A CA 1
ATOM 1690 C C . TYR A 1 216 ? 4.805 -18.891 -8.352 1 85.38 216 TYR A C 1
ATOM 1692 O O . TYR A 1 216 ? 4.656 -20.094 -8.172 1 85.38 216 TYR A O 1
ATOM 1700 N N . VAL A 1 217 ? 4.648 -18.297 -9.469 1 89.88 217 VAL A N 1
ATOM 1701 C CA . VAL A 1 217 ? 4.379 -19.094 -10.656 1 89.88 217 VAL A CA 1
ATOM 1702 C C . VAL A 1 217 ? 5.547 -20.047 -10.914 1 89.88 217 VAL A C 1
ATOM 1704 O O . VAL A 1 217 ? 5.34 -21.234 -11.18 1 89.88 217 VAL A O 1
ATOM 1707 N N . LEU A 1 218 ? 6.672 -19.531 -10.75 1 92.5 218 LEU A N 1
ATOM 1708 C CA . LEU A 1 218 ? 7.859 -20.344 -10.992 1 92.5 218 LEU A CA 1
ATOM 1709 C C . LEU A 1 218 ? 7.988 -21.453 -9.961 1 92.5 218 LEU A C 1
ATOM 1711 O O . LEU A 1 218 ? 8.312 -22.594 -10.305 1 92.5 218 LEU A O 1
ATOM 1715 N N . ARG A 1 219 ? 7.762 -21.141 -8.742 1 89.5 219 ARG A N 1
ATOM 1716 C CA . ARG A 1 219 ? 7.805 -22.156 -7.699 1 89.5 219 ARG A CA 1
ATOM 1717 C C . ARG A 1 219 ? 6.785 -23.25 -7.961 1 89.5 219 ARG A C 1
ATOM 1719 O O . ARG A 1 219 ? 7.098 -24.438 -7.84 1 89.5 219 ARG A O 1
ATOM 1726 N N . SER A 1 220 ? 5.613 -22.844 -8.32 1 92.62 220 SER A N 1
ATOM 1727 C CA . SER A 1 220 ? 4.547 -23.797 -8.602 1 92.62 220 SER A CA 1
ATOM 1728 C C . SER A 1 220 ? 4.895 -24.672 -9.797 1 92.62 220 SER A C 1
ATOM 1730 O O . SER A 1 220 ? 4.715 -25.891 -9.75 1 92.62 220 SER A O 1
ATOM 1732 N N . ALA A 1 221 ? 5.375 -24.094 -10.812 1 94.44 221 ALA A N 1
ATOM 1733 C CA . ALA A 1 221 ? 5.766 -24.812 -12.023 1 94.44 221 ALA A CA 1
ATOM 1734 C C . ALA A 1 221 ? 6.84 -25.859 -11.711 1 94.44 221 ALA A C 1
ATOM 1736 O O . ALA A 1 221 ? 6.762 -27 -12.172 1 94.44 221 ALA A O 1
ATOM 1737 N N . ALA A 1 222 ? 7.801 -25.453 -10.906 1 93.75 222 ALA A N 1
ATOM 1738 C CA . ALA A 1 222 ? 8.93 -26.312 -10.578 1 93.75 222 ALA A CA 1
ATOM 1739 C C . ALA A 1 222 ? 8.477 -27.531 -9.766 1 93.75 222 ALA A C 1
ATOM 1741 O O . ALA A 1 222 ? 9.016 -28.625 -9.922 1 93.75 222 ALA A O 1
ATOM 1742 N N . VAL A 1 223 ? 7.539 -27.312 -8.93 1 90.75 223 VAL A N 1
ATOM 1743 C CA . VAL A 1 223 ? 7 -28.391 -8.109 1 90.75 223 VAL A CA 1
ATOM 1744 C C . VAL A 1 223 ? 6.281 -29.406 -8.992 1 90.75 223 VAL A C 1
ATOM 1746 O O . VAL A 1 223 ? 6.359 -30.609 -8.75 1 90.75 223 VAL A O 1
ATOM 1749 N N . SER A 1 224 ? 5.633 -28.953 -10.039 1 92.06 224 SER A N 1
ATOM 1750 C CA . SER A 1 224 ? 4.891 -29.812 -10.945 1 92.06 224 SER A CA 1
ATOM 1751 C C . SER A 1 224 ? 5.828 -30.578 -11.883 1 92.06 224 SER A C 1
ATOM 1753 O O . SER A 1 224 ? 5.695 -31.781 -12.047 1 92.06 224 SER A O 1
ATOM 1755 N N . ASP A 1 225 ? 6.605 -29.844 -12.531 1 91.25 225 ASP A N 1
ATOM 1756 C CA . ASP A 1 225 ? 7.629 -30.344 -13.445 1 91.25 225 ASP A CA 1
ATOM 1757 C C . ASP A 1 225 ? 8.867 -29.453 -13.414 1 91.25 225 ASP A C 1
ATOM 1759 O O . ASP A 1 225 ? 8.844 -28.328 -13.898 1 91.25 225 ASP A O 1
ATOM 1763 N N . ASP A 1 226 ? 9.984 -30.078 -12.922 1 91.06 226 ASP A N 1
ATOM 1764 C CA . ASP A 1 226 ? 11.141 -29.219 -12.672 1 91.06 226 ASP A CA 1
ATOM 1765 C C . ASP A 1 226 ? 12.039 -29.156 -13.898 1 91.06 226 ASP A C 1
ATOM 1767 O O . ASP A 1 226 ? 13.164 -28.656 -13.828 1 91.06 226 ASP A O 1
ATOM 1771 N N . ASP A 1 227 ? 11.57 -29.75 -15.07 1 94.31 227 ASP A N 1
ATOM 1772 C CA . ASP A 1 227 ? 12.312 -29.531 -16.312 1 94.31 227 ASP A CA 1
ATOM 1773 C C . ASP A 1 227 ? 12.383 -28.047 -16.641 1 94.31 227 ASP A C 1
ATOM 1775 O O . ASP A 1 227 ? 11.352 -27.375 -16.766 1 94.31 227 ASP A O 1
ATOM 1779 N N . PRO A 1 228 ? 13.594 -27.531 -16.766 1 95 228 PRO A N 1
ATOM 1780 C CA . PRO A 1 228 ? 13.75 -26.078 -16.922 1 95 228 PRO A CA 1
ATOM 1781 C C . PRO A 1 228 ? 12.953 -25.516 -18.094 1 95 228 PRO A C 1
ATOM 1783 O O . PRO A 1 228 ? 12.344 -24.453 -17.984 1 95 228 PRO A O 1
ATOM 1786 N N . GLU A 1 229 ? 12.93 -26.172 -19.234 1 93.62 229 GLU A N 1
ATOM 1787 C CA . GLU A 1 229 ? 12.172 -25.688 -20.375 1 93.62 229 GLU A CA 1
ATOM 1788 C C . GLU A 1 229 ? 10.672 -25.672 -20.078 1 93.62 229 GLU A C 1
ATOM 1790 O O . GLU A 1 229 ? 9.969 -24.734 -20.469 1 93.62 229 GLU A O 1
ATOM 1795 N N . GLN A 1 230 ? 10.242 -26.703 -19.438 1 93.56 230 GLN A N 1
ATOM 1796 C CA . GLN A 1 230 ? 8.82 -26.797 -19.109 1 93.56 230 GLN A CA 1
ATOM 1797 C C . GLN A 1 230 ? 8.422 -25.703 -18.109 1 93.56 230 GLN A C 1
ATOM 1799 O O . GLN A 1 230 ? 7.32 -25.156 -18.203 1 93.56 230 GLN A O 1
ATOM 1804 N N . VAL A 1 231 ? 9.305 -25.453 -17.156 1 95.19 231 VAL A N 1
ATOM 1805 C CA . VAL A 1 231 ? 9.039 -24.406 -16.188 1 95.19 231 VAL A CA 1
ATOM 1806 C C . VAL A 1 231 ? 8.875 -23.062 -16.891 1 95.19 231 VAL A C 1
ATOM 1808 O O . VAL A 1 231 ? 7.938 -22.328 -16.609 1 95.19 231 VAL A O 1
ATOM 1811 N N . LEU A 1 232 ? 9.711 -22.812 -17.828 1 93.88 232 LEU A N 1
ATOM 1812 C CA . LEU A 1 232 ? 9.664 -21.547 -18.547 1 93.88 232 LEU A CA 1
ATOM 1813 C C . LEU A 1 232 ? 8.438 -21.469 -19.453 1 93.88 232 LEU A C 1
ATOM 1815 O O . LEU A 1 232 ? 7.836 -20.406 -19.594 1 93.88 232 LEU A O 1
ATOM 1819 N N . HIS A 1 233 ? 8.078 -22.562 -20.031 1 92.38 233 HIS A N 1
ATOM 1820 C CA . HIS A 1 233 ? 6.863 -22.594 -20.844 1 92.38 233 HIS A CA 1
ATOM 1821 C C . HIS A 1 233 ? 5.625 -22.344 -19.984 1 92.38 233 HIS A C 1
ATOM 1823 O O . HIS A 1 233 ? 4.672 -21.703 -20.438 1 92.38 233 HIS A O 1
ATOM 1829 N N . ASN A 1 234 ? 5.699 -22.922 -18.844 1 93 234 ASN A N 1
ATOM 1830 C CA . ASN A 1 234 ? 4.598 -22.688 -17.906 1 93 234 ASN A CA 1
ATOM 1831 C C . ASN A 1 234 ? 4.453 -21.219 -17.547 1 93 234 ASN A C 1
ATOM 1833 O O . ASN A 1 234 ? 3.359 -20.656 -17.641 1 93 234 ASN A O 1
ATOM 1837 N N . LEU A 1 235 ? 5.555 -20.641 -17.188 1 91.62 235 LEU A N 1
ATOM 1838 C CA . LEU A 1 235 ? 5.547 -19.219 -16.875 1 91.62 235 LEU A CA 1
ATOM 1839 C C . LEU A 1 235 ? 5.016 -18.406 -18.047 1 91.62 235 LEU A C 1
ATOM 1841 O O . LEU A 1 235 ? 4.195 -17.5 -17.859 1 91.62 235 LEU A O 1
ATOM 1845 N N . HIS A 1 236 ? 5.445 -18.703 -19.203 1 88.94 236 HIS A N 1
ATOM 1846 C CA . HIS A 1 236 ? 4.996 -18.031 -20.422 1 88.94 236 HIS A CA 1
ATOM 1847 C C . HIS A 1 236 ? 3.484 -18.125 -20.578 1 88.94 236 HIS A C 1
ATOM 1849 O O . HIS A 1 236 ? 2.822 -17.141 -20.906 1 88.94 236 HIS A O 1
ATOM 1855 N N . ALA A 1 237 ? 3.012 -19.266 -20.375 1 87.06 237 ALA A N 1
ATOM 1856 C CA . ALA A 1 237 ? 1.58 -19.516 -20.531 1 87.06 237 ALA A CA 1
ATOM 1857 C C . ALA A 1 237 ? 0.773 -18.703 -19.516 1 87.06 237 ALA A C 1
ATOM 1859 O O . ALA A 1 237 ? -0.248 -18.109 -19.859 1 87.06 237 ALA A O 1
ATOM 1860 N N . VAL A 1 238 ? 1.227 -18.703 -18.297 1 86.5 238 VAL A N 1
ATOM 1861 C CA . VAL A 1 238 ? 0.503 -18.016 -17.234 1 86.5 238 VAL A CA 1
ATOM 1862 C C . VAL A 1 238 ? 0.53 -16.5 -17.484 1 86.5 238 VAL A C 1
ATOM 1864 O O . VAL A 1 238 ? -0.493 -15.828 -17.359 1 86.5 238 VAL A O 1
ATOM 1867 N N . LEU A 1 239 ? 1.671 -15.984 -17.828 1 81.69 239 LEU A N 1
ATOM 1868 C CA . LEU A 1 239 ? 1.795 -14.555 -18.078 1 81.69 239 LEU A CA 1
ATOM 1869 C C . LEU A 1 239 ? 0.96 -14.148 -19.281 1 81.69 239 LEU A C 1
ATOM 1871 O O . LEU A 1 239 ? 0.518 -13 -19.375 1 81.69 239 LEU A O 1
ATOM 1875 N N . GLY A 1 240 ? 0.739 -15.055 -20.109 1 78.31 240 GLY A N 1
ATOM 1876 C CA . GLY A 1 240 ? -0.045 -14.789 -21.312 1 78.31 240 GLY A CA 1
ATOM 1877 C C . GLY A 1 240 ? -1.538 -14.742 -21.047 1 78.31 240 GLY A C 1
ATOM 1878 O O . GLY A 1 240 ? -2.301 -14.219 -21.859 1 78.31 240 GLY A O 1
ATOM 1879 N N . GLN A 1 241 ? -2.1 -15.391 -19.984 1 72.94 241 GLN A N 1
ATOM 1880 C CA . GLN A 1 241 ? -3.52 -15.461 -19.656 1 72.94 241 GLN A CA 1
ATOM 1881 C C . GLN A 1 241 ? -4.043 -14.117 -19.172 1 72.94 241 GLN A C 1
ATOM 1883 O O . GLN A 1 241 ? -5.211 -13.992 -18.797 1 72.94 241 GLN A O 1
ATOM 1888 N N . LYS A 1 242 ? -3.701 -13.023 -19.688 1 59.03 242 LYS A N 1
ATOM 1889 C CA . LYS A 1 242 ? -4.148 -11.703 -19.281 1 59.03 242 LYS A CA 1
ATOM 1890 C C . LYS A 1 242 ? -4.258 -11.609 -17.75 1 59.03 242 LYS A C 1
ATOM 1892 O O . LYS A 1 242 ? -5.277 -11.984 -17.172 1 59.03 242 LYS A O 1
ATOM 1897 N N . LEU A 1 243 ? -3.312 -11.414 -17.094 1 55.69 243 LEU A N 1
ATOM 1898 C CA . LEU A 1 243 ? -3.262 -11.336 -15.641 1 55.69 243 LEU A CA 1
ATOM 1899 C C . LEU A 1 243 ? -3.936 -10.062 -15.141 1 55.69 243 LEU A C 1
ATOM 1901 O O . LEU A 1 243 ? -3.711 -9.641 -14 1 55.69 243 LEU A O 1
ATOM 1905 N N . GLY A 1 244 ? -5.031 -9.586 -15.961 1 54.22 244 GLY A N 1
ATOM 1906 C CA . GLY A 1 244 ? -5.703 -8.367 -15.539 1 54.22 244 GLY A CA 1
ATOM 1907 C C . GLY A 1 244 ? -4.809 -7.145 -15.586 1 54.22 244 GLY A C 1
ATOM 1908 O O . GLY A 1 244 ? -5.176 -6.078 -15.086 1 54.22 244 GLY A O 1
ATOM 1909 N N . THR A 1 245 ? -3.492 -7.375 -15.898 1 53.12 245 THR A N 1
ATOM 1910 C CA . THR A 1 245 ? -2.627 -6.203 -15.992 1 53.12 245 THR A CA 1
ATOM 1911 C C . THR A 1 245 ? -2.838 -5.48 -17.328 1 53.12 245 THR A C 1
ATOM 1913 O O . THR A 1 245 ? -3.271 -6.09 -18.297 1 53.12 245 THR A O 1
ATOM 1916 N N . ARG A 1 246 ? -2.82 -4.168 -17.203 1 53.28 246 ARG A N 1
ATOM 1917 C CA . ARG A 1 246 ? -3.088 -3.27 -18.328 1 53.28 246 ARG A CA 1
ATOM 1918 C C . ARG A 1 246 ? -2.174 -3.578 -19.516 1 53.28 246 ARG A C 1
ATOM 1920 O O . ARG A 1 246 ? -2.562 -3.398 -20.672 1 53.28 246 ARG A O 1
ATOM 1927 N N . HIS A 1 247 ? -1.023 -3.928 -19.281 1 57.41 247 HIS A N 1
ATOM 1928 C CA . HIS A 1 247 ? -0.044 -4.094 -20.359 1 57.41 247 HIS A CA 1
ATOM 1929 C C . HIS A 1 247 ? 0.573 -5.488 -20.328 1 57.41 247 HIS A C 1
ATOM 1931 O O . HIS A 1 247 ? 0.605 -6.137 -19.281 1 57.41 247 HIS A O 1
ATOM 1937 N N . GLU A 1 248 ? 0.838 -5.945 -21.469 1 62.22 248 GLU A N 1
ATOM 1938 C CA . GLU A 1 248 ? 1.601 -7.184 -21.609 1 62.22 248 GLU A CA 1
ATOM 1939 C C . GLU A 1 248 ? 2.867 -7.148 -20.75 1 62.22 248 GLU A C 1
ATOM 1941 O O . GLU A 1 248 ? 3.555 -6.125 -20.703 1 62.22 248 GLU A O 1
ATOM 1946 N N . SER A 1 249 ? 2.877 -8.094 -19.828 1 73.31 249 SER A N 1
ATOM 1947 C CA . SER A 1 249 ? 4.059 -8.156 -18.969 1 73.31 249 SER A CA 1
ATOM 1948 C C . SER A 1 249 ? 5.047 -9.203 -19.484 1 73.31 249 SER A C 1
ATOM 1950 O O . SER A 1 249 ? 4.648 -10.305 -19.859 1 73.31 249 SER A O 1
ATOM 1952 N N . PHE A 1 250 ? 6.293 -8.75 -19.734 1 82.19 250 PHE A N 1
ATOM 1953 C CA . PHE A 1 250 ? 7.336 -9.703 -20.078 1 82.19 250 PHE A CA 1
ATOM 1954 C C . PHE A 1 250 ? 8.5 -9.617 -19.109 1 82.19 250 PHE A C 1
ATOM 1956 O O . PHE A 1 250 ? 8.656 -8.617 -18.406 1 82.19 250 PHE A O 1
ATOM 1963 N N . CYS A 1 251 ? 9.07 -10.781 -19.016 1 89.25 251 CYS A N 1
ATOM 1964 C CA . CYS A 1 251 ? 10.242 -10.797 -18.141 1 89.25 251 CYS A CA 1
ATOM 1965 C C . CYS A 1 251 ? 11.336 -11.688 -18.719 1 89.25 251 CYS A C 1
ATOM 1967 O O . CYS A 1 251 ? 11.062 -12.547 -19.562 1 89.25 251 CYS A O 1
ATOM 1969 N N . THR A 1 252 ? 12.562 -11.406 -18.438 1 92.56 252 THR A N 1
ATOM 1970 C CA . THR A 1 252 ? 13.672 -12.32 -18.656 1 92.56 252 THR A CA 1
ATOM 1971 C C . THR A 1 252 ? 13.945 -13.156 -17.406 1 92.56 252 THR A C 1
ATOM 1973 O O . THR A 1 252 ? 13.734 -12.695 -16.281 1 92.56 252 THR A O 1
ATOM 1976 N N . VAL A 1 253 ? 14.273 -14.359 -17.656 1 94.5 253 VAL A N 1
ATOM 1977 C CA . VAL A 1 253 ? 14.438 -15.211 -16.469 1 94.5 253 VAL A CA 1
ATOM 1978 C C . VAL A 1 253 ? 15.383 -16.359 -16.812 1 94.5 253 VAL A C 1
ATOM 1980 O O . VAL A 1 253 ? 15.414 -16.844 -17.938 1 94.5 253 VAL A O 1
ATOM 1983 N N . VAL A 1 254 ? 16.219 -16.719 -15.891 1 95.88 254 VAL A N 1
ATOM 1984 C CA . VAL A 1 254 ? 16.938 -17.984 -15.883 1 95.88 254 VAL A CA 1
ATOM 1985 C C . VAL A 1 254 ? 16.406 -18.875 -14.758 1 95.88 254 VAL A C 1
ATOM 1987 O O . VAL A 1 254 ? 16.188 -18.406 -13.641 1 95.88 254 VAL A O 1
ATOM 1990 N N . TYR A 1 255 ? 16.031 -20.062 -15.133 1 96.44 255 TYR A N 1
ATOM 1991 C CA . TYR A 1 255 ? 15.617 -21.062 -14.148 1 96.44 255 TYR A CA 1
ATOM 1992 C C . TYR A 1 255 ? 16.547 -22.266 -14.172 1 96.44 255 TYR A C 1
ATOM 1994 O O . TYR A 1 255 ? 16.969 -22.703 -15.242 1 96.44 255 TYR A O 1
ATOM 2002 N N . GLY A 1 256 ? 16.844 -22.797 -12.93 1 97.06 256 GLY A N 1
ATOM 2003 C CA . GLY A 1 256 ? 17.672 -23.984 -12.898 1 97.06 256 GLY A CA 1
ATOM 2004 C C . GLY A 1 256 ? 17.375 -24.906 -11.734 1 97.06 256 GLY A C 1
ATOM 2005 O O . GLY A 1 256 ? 16.688 -24.516 -10.789 1 97.06 256 GLY A O 1
ATOM 2006 N N . ASN A 1 257 ? 17.906 -26.156 -11.891 1 96.81 257 ASN A N 1
ATOM 2007 C CA . ASN A 1 257 ? 17.859 -27.172 -10.844 1 96.81 257 ASN A CA 1
ATOM 2008 C C . ASN A 1 257 ? 19.266 -27.562 -10.383 1 96.81 257 ASN A C 1
ATOM 2010 O O . ASN A 1 257 ? 20.188 -27.641 -11.188 1 96.81 257 ASN A O 1
ATOM 2014 N N . LEU A 1 258 ? 19.328 -27.75 -9.102 1 96.94 258 LEU A N 1
ATOM 2015 C CA . LEU A 1 258 ? 20.531 -28.312 -8.484 1 96.94 258 LEU A CA 1
ATOM 2016 C C . LEU A 1 258 ? 20.25 -29.703 -7.926 1 96.94 258 LEU A C 1
ATOM 2018 O O . LEU A 1 258 ? 19.375 -29.875 -7.086 1 96.94 258 LEU A O 1
ATOM 2022 N N . THR A 1 259 ? 20.969 -30.688 -8.422 1 96.69 259 THR A N 1
ATOM 2023 C CA . THR A 1 259 ? 20.844 -32.062 -7.902 1 96.69 259 THR A CA 1
ATOM 2024 C C . THR A 1 259 ? 22.156 -32.5 -7.262 1 96.69 259 THR A C 1
ATOM 2026 O O . THR A 1 259 ? 23.203 -32.5 -7.91 1 96.69 259 THR A O 1
ATOM 2029 N N . LYS A 1 260 ? 22.047 -32.875 -6.07 1 94.94 260 LYS A N 1
ATOM 2030 C CA . LYS A 1 260 ? 23.25 -33.312 -5.367 1 94.94 260 LYS A CA 1
ATOM 2031 C C . LYS A 1 260 ? 23.812 -34.594 -6.008 1 94.94 260 LYS A C 1
ATOM 2033 O O . LYS A 1 260 ? 23.078 -35.531 -6.273 1 94.94 260 LYS A O 1
ATOM 2038 N N . ARG A 1 261 ? 25.016 -34.531 -6.336 1 93.62 261 ARG A N 1
ATOM 2039 C CA . ARG A 1 261 ? 25.734 -35.656 -6.906 1 93.62 261 ARG A CA 1
ATOM 2040 C C . ARG A 1 261 ? 27.156 -35.719 -6.355 1 93.62 261 ARG A C 1
ATOM 2042 O O . ARG A 1 261 ? 28.016 -34.906 -6.711 1 93.62 261 ARG A O 1
ATOM 2049 N N . GLY A 1 262 ? 27.453 -36.75 -5.547 1 91.19 262 GLY A N 1
ATOM 2050 C CA . GLY A 1 262 ? 28.75 -36.812 -4.914 1 91.19 262 GLY A CA 1
ATOM 2051 C C . GLY A 1 262 ? 29.062 -35.625 -4.047 1 91.19 262 GLY A C 1
ATOM 2052 O O . GLY A 1 262 ? 28.266 -35.25 -3.174 1 91.19 262 GLY A O 1
ATOM 2053 N N . ASP A 1 263 ? 30.141 -35 -4.324 1 91.38 263 ASP A N 1
ATOM 2054 C CA . ASP A 1 263 ? 30.562 -33.844 -3.537 1 91.38 263 ASP A CA 1
ATOM 2055 C C . ASP A 1 263 ? 30.203 -32.531 -4.246 1 91.38 263 ASP A C 1
ATOM 2057 O O . ASP A 1 263 ? 30.672 -31.469 -3.867 1 91.38 263 ASP A O 1
ATOM 2061 N N . GLY A 1 264 ? 29.359 -32.719 -5.227 1 95.31 264 GLY A N 1
ATOM 2062 C CA . GLY A 1 264 ? 28.969 -31.562 -5.996 1 95.31 264 GLY A CA 1
ATOM 2063 C C . GLY A 1 264 ? 27.5 -31.562 -6.383 1 95.31 264 GLY A C 1
ATOM 2064 O O . GLY A 1 264 ? 26.672 -32.125 -5.68 1 95.31 264 GLY A O 1
ATOM 2065 N N . PHE A 1 265 ? 27.234 -30.734 -7.441 1 97.06 265 PHE A N 1
ATOM 2066 C CA . PHE A 1 265 ? 25.844 -30.594 -7.859 1 97.06 265 PHE A CA 1
ATOM 2067 C C . PHE A 1 265 ? 25.734 -30.609 -9.383 1 97.06 265 PHE A C 1
ATOM 2069 O O . PHE A 1 265 ? 26.484 -29.922 -10.07 1 97.06 265 PHE A O 1
ATOM 2076 N N . ASP A 1 266 ? 24.844 -31.438 -9.914 1 97.5 266 ASP A N 1
ATOM 2077 C CA . ASP A 1 266 ? 24.453 -31.312 -11.312 1 97.5 266 ASP A CA 1
ATOM 2078 C C . ASP A 1 266 ? 23.469 -30.156 -11.508 1 97.5 266 ASP A C 1
ATOM 2080 O O . ASP A 1 266 ? 22.531 -30 -10.727 1 97.5 266 ASP A O 1
ATOM 2084 N N . VAL A 1 267 ? 23.75 -29.344 -12.508 1 96.94 267 VAL A N 1
ATOM 2085 C CA . VAL A 1 267 ? 22.906 -28.188 -12.766 1 96.94 267 VAL A CA 1
ATOM 2086 C C . VAL A 1 267 ? 22.234 -28.328 -14.133 1 96.94 267 VAL A C 1
ATOM 2088 O O . VAL A 1 267 ? 22.891 -28.641 -15.125 1 96.94 267 VAL A O 1
ATOM 2091 N N . GLU A 1 268 ? 21 -28.219 -14.172 1 96.88 268 GLU A N 1
ATOM 2092 C CA . GLU A 1 268 ? 20.219 -28.031 -15.391 1 96.88 268 GLU A CA 1
ATOM 2093 C C . GLU A 1 268 ? 19.625 -26.625 -15.461 1 96.88 268 GLU A C 1
ATOM 2095 O O . GLU A 1 268 ? 18.875 -26.219 -14.57 1 96.88 268 GLU A O 1
ATOM 2100 N N . LEU A 1 269 ? 19.922 -25.938 -16.5 1 95.69 269 LEU A N 1
ATOM 2101 C CA . LEU A 1 269 ? 19.578 -24.531 -16.547 1 95.69 269 LEU A CA 1
ATOM 2102 C C . LEU A 1 269 ? 18.828 -24.188 -17.828 1 95.69 269 LEU A C 1
ATOM 2104 O O . LEU A 1 269 ? 19.234 -24.609 -18.906 1 95.69 269 LEU A O 1
ATOM 2108 N N . GLY A 1 270 ? 17.672 -23.5 -17.656 1 94.81 270 GLY A N 1
ATOM 2109 C CA . GLY A 1 270 ? 16.938 -22.922 -18.781 1 94.81 270 GLY A CA 1
ATOM 2110 C C . GLY A 1 270 ? 16.969 -21.406 -18.797 1 94.81 270 GLY A C 1
ATOM 2111 O O . GLY A 1 270 ? 16.891 -20.781 -17.734 1 94.81 270 GLY A O 1
ATOM 2112 N N . SER A 1 271 ? 17.047 -20.875 -20.047 1 93.06 271 SER A N 1
ATOM 2113 C CA . SER A 1 271 ? 17.141 -19.422 -20.156 1 93.06 271 SER A CA 1
ATOM 2114 C C . SER A 1 271 ? 15.969 -18.859 -20.953 1 93.06 271 SER A C 1
ATOM 2116 O O . SER A 1 271 ? 15.672 -19.328 -22.047 1 93.06 271 SER A O 1
ATOM 2118 N N . GLY A 1 272 ? 15.312 -17.922 -20.375 1 91.25 272 GLY A N 1
ATOM 2119 C CA . GLY A 1 272 ? 14.273 -17.141 -21.016 1 91.25 272 GLY A CA 1
ATOM 2120 C C . GLY A 1 272 ? 14.711 -15.727 -21.344 1 91.25 272 GLY A C 1
ATOM 2121 O O . GLY A 1 272 ? 14.148 -14.758 -20.844 1 91.25 272 GLY A 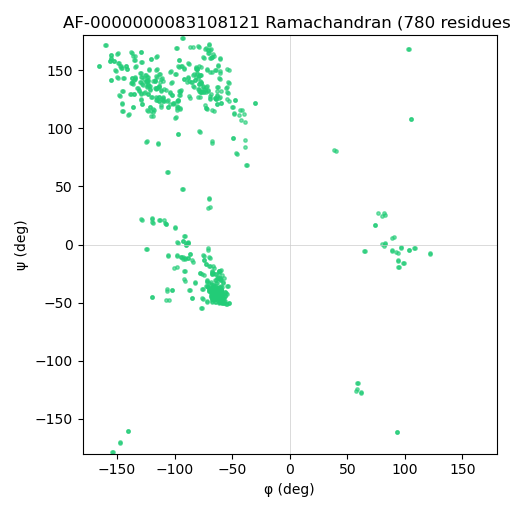O 1
ATOM 2122 N N . GLY A 1 273 ? 15.719 -15.602 -22.203 1 89.38 273 GLY A N 1
ATOM 2123 C CA . GLY A 1 273 ? 16.172 -14.305 -22.688 1 89.38 273 GLY A CA 1
ATOM 2124 C C . GLY A 1 273 ? 16.953 -13.531 -21.641 1 89.38 273 GLY A C 1
ATOM 2125 O O . GLY A 1 273 ? 17.094 -12.312 -21.75 1 89.38 273 GLY A O 1
ATOM 2126 N N . HIS A 1 274 ? 17.422 -14.188 -20.609 1 92.5 274 HIS A N 1
ATOM 2127 C CA . HIS A 1 274 ? 18.203 -13.555 -19.547 1 92.5 274 HIS A CA 1
ATOM 2128 C C . HIS A 1 274 ? 19.688 -13.625 -19.828 1 92.5 274 HIS A C 1
ATOM 2130 O O . HIS A 1 274 ? 20.156 -14.523 -20.547 1 92.5 274 HIS A O 1
ATOM 2136 N N . PRO A 1 275 ? 20.484 -12.641 -19.328 1 91.81 275 PRO A N 1
ATOM 2137 C CA . PRO A 1 275 ? 21.938 -12.711 -19.516 1 91.81 275 PRO A CA 1
ATOM 2138 C C . PRO A 1 275 ? 22.531 -14.039 -19.047 1 91.81 275 PRO A C 1
ATOM 2140 O O . PRO A 1 275 ? 22.094 -14.578 -18.016 1 91.81 275 PRO A O 1
ATOM 2143 N N . PRO A 1 276 ? 23.469 -14.562 -19.812 1 93.88 276 PRO A N 1
ATOM 2144 C CA . PRO A 1 276 ? 24.062 -15.836 -19.406 1 93.88 276 PRO A CA 1
ATOM 2145 C C . PRO A 1 276 ? 24.797 -15.75 -18.078 1 93.88 276 PRO A C 1
ATOM 2147 O O . PRO A 1 276 ? 25.531 -14.797 -17.828 1 93.88 276 PRO A O 1
ATOM 2150 N N . PRO A 1 277 ? 24.594 -16.734 -17.219 1 96.56 277 PRO A N 1
ATOM 2151 C CA . PRO A 1 277 ? 25.328 -16.766 -15.953 1 96.56 277 PRO A CA 1
ATOM 2152 C C . PRO A 1 277 ? 26.828 -16.969 -16.141 1 96.56 277 PRO A C 1
ATOM 2154 O O . PRO A 1 277 ? 27.266 -17.375 -17.219 1 96.56 277 PRO A O 1
ATOM 2157 N N . LEU A 1 278 ? 27.578 -16.656 -15.109 1 97.31 278 LEU A N 1
ATOM 2158 C CA . LEU A 1 278 ? 29.016 -16.891 -15.062 1 97.31 278 LEU A CA 1
ATOM 2159 C C . LEU A 1 278 ? 29.344 -18.109 -14.211 1 97.31 278 LEU A C 1
ATOM 2161 O O . LEU A 1 278 ? 28.719 -18.328 -13.164 1 97.31 278 LEU A O 1
ATOM 2165 N N . ARG A 1 279 ? 30.25 -18.891 -14.641 1 97.69 279 ARG A N 1
ATOM 2166 C CA . ARG A 1 279 ? 30.797 -19.969 -13.836 1 97.69 279 ARG A CA 1
ATOM 2167 C C . ARG A 1 279 ? 32.25 -19.703 -13.5 1 97.69 279 ARG A C 1
ATOM 2169 O O . ARG A 1 279 ? 33.062 -19.438 -14.391 1 97.69 279 ARG A O 1
ATOM 2176 N N . LEU A 1 280 ? 32.531 -19.688 -12.266 1 98 280 LEU A N 1
ATOM 2177 C CA . LEU A 1 280 ? 33.906 -19.625 -11.766 1 98 280 LEU A CA 1
ATOM 2178 C C . LEU A 1 280 ? 34.438 -21 -11.406 1 98 280 LEU A C 1
ATOM 2180 O O . LEU A 1 280 ? 33.906 -21.656 -10.5 1 98 280 LEU A O 1
ATOM 2184 N N . ASP A 1 281 ? 35.469 -21.406 -12.062 1 96.81 281 ASP A N 1
ATOM 2185 C CA . ASP A 1 281 ? 35.969 -22.766 -11.867 1 96.81 281 ASP A CA 1
ATOM 2186 C C . ASP A 1 281 ? 36.969 -22.812 -10.719 1 96.81 281 ASP A C 1
ATOM 2188 O O . ASP A 1 281 ? 37.625 -21.812 -10.422 1 96.81 281 ASP A O 1
ATOM 2192 N N . ALA A 1 282 ? 37.062 -23.953 -10.203 1 95.69 282 ALA A N 1
ATOM 2193 C CA . ALA A 1 282 ? 38 -24.172 -9.102 1 95.69 282 ALA A CA 1
ATOM 2194 C C . ALA A 1 282 ? 39.438 -23.906 -9.531 1 95.69 282 ALA A C 1
ATOM 2196 O O . ALA A 1 282 ? 40.281 -23.547 -8.711 1 95.69 282 ALA A O 1
ATOM 2197 N N . ASP A 1 283 ? 39.719 -23.984 -10.766 1 94.31 283 ASP A N 1
ATOM 2198 C CA . ASP A 1 283 ? 41.094 -23.812 -11.25 1 94.31 283 ASP A CA 1
ATOM 2199 C C . ASP A 1 283 ? 41.375 -22.359 -11.578 1 94.31 283 ASP A C 1
ATOM 2201 O O . ASP A 1 283 ? 42.469 -22.031 -12.07 1 94.31 283 ASP A O 1
ATOM 2205 N N . GLY A 1 284 ? 40.406 -21.531 -11.398 1 94.5 284 GLY A N 1
ATOM 2206 C CA . GLY A 1 284 ? 40.625 -20.109 -11.578 1 94.5 284 GLY A CA 1
ATOM 2207 C C . GLY A 1 284 ? 40.062 -19.562 -12.875 1 94.5 284 GLY A C 1
ATOM 2208 O O . GLY A 1 284 ? 40.062 -18.359 -13.117 1 94.5 284 GLY A O 1
ATOM 2209 N N . GLY A 1 285 ? 39.562 -20.438 -13.68 1 95.88 285 GLY A N 1
ATOM 2210 C CA . GLY A 1 285 ? 38.906 -20 -14.914 1 95.88 285 GLY A CA 1
ATOM 2211 C C . GLY A 1 285 ? 37.531 -19.453 -14.695 1 95.88 285 GLY A C 1
ATOM 2212 O O . GLY A 1 285 ? 36.875 -19.75 -13.688 1 95.88 285 GLY A O 1
ATOM 2213 N N . ALA A 1 286 ? 37.125 -18.547 -15.617 1 97.12 286 ALA A N 1
ATOM 2214 C CA . ALA A 1 286 ? 35.75 -18.016 -15.641 1 97.12 286 ALA A CA 1
ATOM 2215 C C . ALA A 1 286 ? 35.156 -18.078 -17.047 1 97.12 286 ALA A C 1
ATOM 2217 O O . ALA A 1 286 ? 35.844 -17.781 -18.031 1 97.12 286 ALA A O 1
ATOM 2218 N N . HIS A 1 287 ? 33.969 -18.516 -17.172 1 95.81 287 HIS A N 1
ATOM 2219 C CA . HIS A 1 287 ? 33.312 -18.578 -18.469 1 95.81 287 HIS A CA 1
ATOM 2220 C C . HIS A 1 287 ? 31.797 -18.359 -18.344 1 95.81 287 HIS A C 1
ATOM 2222 O O . HIS A 1 287 ? 31.219 -18.578 -17.266 1 95.81 287 HIS A O 1
ATOM 2228 N N . TYR A 1 288 ? 31.203 -17.922 -19.438 1 95.44 288 TYR A N 1
ATOM 2229 C CA . TYR A 1 288 ? 29.734 -17.859 -19.5 1 95.44 288 TYR A CA 1
ATOM 2230 C C . TYR A 1 288 ? 29.141 -19.25 -19.688 1 95.44 288 TYR A C 1
ATOM 2232 O O . TYR A 1 288 ? 29.672 -20.062 -20.453 1 95.44 288 TYR A O 1
ATOM 2240 N N . VAL A 1 289 ? 28.094 -19.484 -18.938 1 94.12 289 VAL A N 1
ATOM 2241 C CA . VAL A 1 289 ? 27.312 -20.688 -19.188 1 94.12 289 VAL A CA 1
ATOM 2242 C C . VAL A 1 289 ? 26.578 -20.562 -20.516 1 94.12 289 VAL A C 1
ATOM 2244 O O . VAL A 1 289 ? 25.969 -19.531 -20.797 1 94.12 289 VAL A O 1
ATOM 2247 N N . ASP A 1 290 ? 26.688 -21.516 -21.406 1 85.38 290 ASP A N 1
ATOM 2248 C CA . ASP A 1 290 ? 26.094 -21.469 -22.734 1 85.38 290 ASP A CA 1
ATOM 2249 C C . ASP A 1 290 ? 24.562 -21.516 -22.656 1 85.38 290 ASP A C 1
ATOM 2251 O O . ASP A 1 290 ? 23.969 -22.609 -22.656 1 85.38 290 ASP A O 1
ATOM 2255 N N . SER A 1 291 ? 23.953 -20.469 -22.531 1 74.5 291 SER A N 1
ATOM 2256 C CA . SER A 1 291 ? 22.484 -20.391 -22.438 1 74.5 291 SER A CA 1
ATOM 2257 C C . SER A 1 291 ? 21.922 -19.391 -23.438 1 74.5 291 SER A C 1
ATOM 2259 O O . SER A 1 291 ? 20.766 -18.969 -23.312 1 74.5 291 SER A O 1
ATOM 2261 N N . VAL A 1 292 ? 22.75 -19.125 -24.484 1 70.56 292 VAL A N 1
ATOM 2262 C CA . VAL A 1 292 ? 22.344 -18.078 -25.406 1 70.56 292 VAL A CA 1
ATOM 2263 C C . VAL A 1 292 ? 21.281 -18.609 -26.375 1 70.56 292 VAL A C 1
ATOM 2265 O O . VAL A 1 292 ? 21.344 -19.766 -26.797 1 70.56 292 VAL A O 1
ATOM 2268 N N . GLY A 1 293 ? 20.312 -17.766 -26.594 1 71.38 293 GLY A N 1
ATOM 2269 C CA . GLY A 1 293 ? 19.344 -18.094 -27.625 1 71.38 293 GLY A CA 1
ATOM 2270 C C . GLY A 1 293 ? 17.922 -18.156 -27.109 1 71.38 293 GLY A C 1
ATOM 2271 O O . GLY A 1 293 ? 16.969 -18.219 -27.906 1 71.38 293 GLY A O 1
ATOM 2272 N N . GLY A 1 294 ? 17.75 -18.062 -25.812 1 76.31 294 GLY A N 1
ATOM 2273 C CA . GLY A 1 294 ? 16.391 -18.109 -25.312 1 76.31 294 GLY A CA 1
ATOM 2274 C C . GLY A 1 294 ? 15.672 -16.781 -25.391 1 76.31 294 GLY A C 1
ATOM 2275 O O . GLY A 1 294 ? 16.312 -15.727 -25.328 1 76.31 294 GLY A O 1
ATOM 2276 N N . HIS A 1 295 ? 14.352 -16.812 -25.734 1 80.25 295 HIS A N 1
ATOM 2277 C CA . HIS A 1 295 ? 13.523 -15.617 -25.797 1 80.25 295 HIS A CA 1
ATOM 2278 C C . HIS A 1 295 ? 13.031 -15.211 -24.406 1 80.25 295 HIS A C 1
ATOM 2280 O O . HIS A 1 295 ? 12.891 -16.062 -23.516 1 80.25 295 HIS A O 1
ATOM 2286 N N . ALA A 1 296 ? 12.82 -13.93 -24.328 1 79.38 296 ALA A N 1
ATOM 2287 C CA . ALA A 1 296 ? 12.18 -13.461 -23.094 1 79.38 296 ALA A CA 1
ATOM 2288 C C . ALA A 1 296 ? 10.805 -14.086 -22.922 1 79.38 296 ALA A C 1
ATOM 2290 O O . ALA A 1 296 ? 10.109 -14.367 -23.906 1 79.38 296 ALA A O 1
ATOM 2291 N N . VAL A 1 297 ? 10.477 -14.25 -21.719 1 83.75 297 VAL A N 1
ATOM 2292 C CA . VAL A 1 297 ? 9.188 -14.859 -21.406 1 83.75 297 VAL A CA 1
ATOM 2293 C C . VAL A 1 297 ? 8.078 -13.836 -21.594 1 83.75 297 VAL A C 1
ATOM 2295 O O . VAL A 1 297 ? 8.188 -12.703 -21.109 1 83.75 297 VAL A O 1
ATOM 2298 N N . GLY A 1 298 ? 6.992 -14.172 -22.297 1 74.06 298 GLY A N 1
ATOM 2299 C CA . GLY A 1 298 ? 5.812 -13.328 -22.453 1 74.06 298 GLY A CA 1
ATOM 2300 C C . GLY A 1 298 ? 5.906 -12.391 -23.641 1 74.06 298 GLY A C 1
ATOM 2301 O O . GLY A 1 298 ? 4.965 -11.656 -23.938 1 74.06 298 GLY A O 1
ATOM 2302 N N . LEU A 1 299 ? 7.031 -12.344 -24.328 1 70.19 299 LEU A N 1
ATOM 2303 C CA . LEU A 1 299 ? 7.277 -11.352 -25.375 1 70.19 299 LEU A CA 1
ATOM 2304 C C . LEU A 1 299 ? 6.703 -11.812 -26.703 1 70.19 299 LEU A C 1
ATOM 2306 O O . LEU A 1 299 ? 6.055 -11.031 -27.406 1 70.19 299 LEU A O 1
ATOM 2310 N N . ILE A 1 300 ? 6.973 -13.062 -27 1 72.62 300 ILE A N 1
ATOM 2311 C CA . ILE A 1 300 ? 6.496 -13.57 -28.281 1 72.62 300 ILE A CA 1
ATOM 2312 C C . ILE A 1 300 ? 5.555 -14.75 -28.062 1 72.62 300 ILE A C 1
ATOM 2314 O O . ILE A 1 300 ? 5.59 -15.383 -27 1 72.62 300 ILE A O 1
ATOM 2318 N N . THR A 1 301 ? 4.738 -15.117 -28.922 1 73.62 301 THR A N 1
ATOM 2319 C CA . THR A 1 301 ? 3.664 -16.094 -28.797 1 73.62 301 THR A CA 1
ATOM 2320 C C . THR A 1 301 ? 4.23 -17.5 -28.656 1 73.62 301 THR A C 1
ATOM 2322 O O . THR A 1 301 ? 3.719 -18.312 -27.875 1 73.62 301 THR A O 1
ATOM 2325 N N . GLN A 1 302 ? 5.297 -17.75 -29.422 1 77.06 302 GLN A N 1
ATOM 2326 C CA . GLN A 1 302 ? 5.914 -19.062 -29.344 1 77.06 302 GLN A CA 1
ATOM 2327 C C . GLN A 1 302 ? 7.398 -18.953 -29 1 77.06 302 GLN A C 1
ATOM 2329 O O . GLN A 1 302 ? 8.25 -19.109 -29.875 1 77.06 302 GLN A O 1
ATOM 2334 N N . PRO A 1 303 ? 7.605 -18.953 -27.734 1 82.12 303 PRO A N 1
ATOM 2335 C CA . PRO A 1 303 ? 9.008 -18.75 -27.359 1 82.12 303 PRO A CA 1
ATOM 2336 C C . PRO A 1 303 ? 9.812 -20.047 -27.391 1 82.12 303 PRO A C 1
ATOM 2338 O O . PRO A 1 303 ? 9.258 -21.125 -27.203 1 82.12 303 PRO A O 1
ATOM 2341 N N . ARG A 1 304 ? 11.094 -19.875 -27.781 1 84.62 304 ARG A N 1
ATOM 2342 C CA . ARG A 1 304 ? 12.062 -20.953 -27.641 1 84.62 304 ARG A CA 1
ATOM 2343 C C . ARG A 1 304 ? 12.969 -20.734 -26.438 1 84.62 304 ARG A C 1
ATOM 2345 O O . ARG A 1 304 ? 13.477 -19.625 -26.234 1 84.62 304 ARG A O 1
ATOM 2352 N N . PHE A 1 305 ? 12.977 -21.859 -25.672 1 87.25 305 PHE A N 1
ATOM 2353 C CA . PHE A 1 305 ? 13.875 -21.797 -24.531 1 87.25 305 PHE A CA 1
ATOM 2354 C C . PHE A 1 305 ? 15.023 -22.797 -24.688 1 87.25 305 PHE A C 1
ATOM 2356 O O . PHE A 1 305 ? 14.867 -23.828 -25.344 1 87.25 305 PHE A O 1
ATOM 2363 N N . VAL A 1 306 ? 16.156 -22.391 -24.172 1 84.62 306 VAL A N 1
ATOM 2364 C CA . VAL A 1 306 ? 17.359 -23.219 -24.297 1 84.62 306 VAL A CA 1
ATOM 2365 C C . VAL A 1 306 ? 17.766 -23.75 -22.922 1 84.62 306 VAL A C 1
ATOM 2367 O O . VAL A 1 306 ? 17.719 -23.016 -21.938 1 84.62 306 VAL A O 1
ATOM 2370 N N . ALA A 1 307 ? 18.047 -25.047 -22.906 1 89.19 307 ALA A N 1
ATOM 2371 C CA . ALA A 1 307 ? 18.516 -25.656 -21.656 1 89.19 307 ALA A CA 1
ATOM 2372 C C . ALA A 1 307 ? 19.938 -26.156 -21.781 1 89.19 307 ALA A C 1
ATOM 2374 O O . ALA A 1 307 ? 20.375 -26.547 -22.875 1 89.19 307 ALA A O 1
ATOM 2375 N N . THR A 1 308 ? 20.688 -26.047 -20.766 1 93.06 308 THR A N 1
ATOM 2376 C CA . THR A 1 308 ? 22.062 -26.547 -20.703 1 93.06 308 THR A CA 1
ATOM 2377 C C . THR A 1 308 ? 22.297 -27.312 -19.406 1 93.06 308 THR A C 1
ATOM 2379 O O . THR A 1 308 ? 21.547 -27.141 -18.438 1 93.06 308 THR A O 1
ATOM 2382 N N . ARG A 1 309 ? 23.25 -28.234 -19.453 1 95.5 309 ARG A N 1
ATOM 2383 C CA . ARG A 1 309 ? 23.594 -29.016 -18.266 1 95.5 309 ARG A CA 1
ATOM 2384 C C . ARG A 1 309 ? 25.094 -28.922 -17.984 1 95.5 309 ARG A C 1
ATOM 2386 O O . ARG A 1 309 ? 25.906 -28.922 -18.906 1 95.5 309 ARG A O 1
ATOM 2393 N N . PHE A 1 310 ? 25.406 -28.859 -16.766 1 95.69 310 PHE A N 1
ATOM 2394 C CA . PHE A 1 310 ? 26.797 -28.875 -16.344 1 95.69 310 PHE A CA 1
ATOM 2395 C C . PHE A 1 310 ? 26.922 -29.281 -14.875 1 95.69 310 PHE A C 1
ATOM 2397 O O . PHE A 1 310 ? 25.906 -29.531 -14.211 1 95.69 310 PHE A O 1
ATOM 2404 N N . HIS A 1 311 ? 28.141 -29.484 -14.445 1 96.75 311 HIS A N 1
ATOM 2405 C CA . HIS A 1 311 ? 28.406 -29.922 -13.078 1 96.75 311 HIS A CA 1
ATOM 2406 C C . HIS A 1 311 ? 29.188 -28.875 -12.305 1 96.75 311 HIS A C 1
ATOM 2408 O O . HIS A 1 311 ? 30.109 -28.266 -12.844 1 96.75 311 HIS A O 1
ATOM 2414 N N . LEU A 1 312 ? 28.766 -28.609 -11.125 1 97.19 312 LEU A N 1
ATOM 2415 C CA . LEU A 1 312 ? 29.531 -27.797 -10.18 1 97.19 312 LEU A CA 1
ATOM 2416 C C . LEU A 1 312 ? 30.281 -28.688 -9.188 1 97.19 312 LEU A C 1
ATOM 2418 O O . LEU A 1 312 ? 29.656 -29.328 -8.336 1 97.19 312 LEU A O 1
ATOM 2422 N N . GLY A 1 313 ? 31.531 -28.734 -9.305 1 96.56 313 GLY A N 1
ATOM 2423 C CA . GLY A 1 313 ? 32.344 -29.453 -8.344 1 96.56 313 GLY A CA 1
ATOM 2424 C C . GLY A 1 313 ? 32.875 -28.578 -7.227 1 96.56 313 GLY A C 1
ATOM 2425 O O . GLY A 1 313 ? 32.594 -27.375 -7.195 1 96.56 313 GLY A O 1
ATOM 2426 N N . PRO A 1 314 ? 33.594 -29.266 -6.297 1 96.69 314 PRO A N 1
ATOM 2427 C CA . PRO A 1 314 ? 34.188 -28.484 -5.207 1 96.69 314 PRO A CA 1
ATOM 2428 C C . PRO A 1 314 ? 35.031 -27.312 -5.711 1 96.69 314 PRO A C 1
ATOM 2430 O O . PRO A 1 314 ? 35.906 -27.5 -6.539 1 96.69 314 PRO A O 1
ATOM 2433 N N . GLY A 1 315 ? 34.656 -26.109 -5.234 1 96.69 315 GLY A N 1
ATOM 2434 C CA . GLY A 1 315 ? 35.406 -24.922 -5.613 1 96.69 315 GLY A CA 1
ATOM 2435 C C . GLY A 1 315 ? 34.75 -24.141 -6.727 1 96.69 315 GLY A C 1
ATOM 2436 O O . GLY A 1 315 ? 35.094 -22.984 -6.965 1 96.69 315 GLY A O 1
ATOM 2437 N N . ASP A 1 316 ? 33.812 -24.75 -7.434 1 97.56 316 ASP A N 1
ATOM 2438 C CA . ASP A 1 316 ? 33.094 -24.062 -8.5 1 97.56 316 ASP A CA 1
ATOM 2439 C C . ASP A 1 316 ? 32 -23.156 -7.938 1 97.56 316 ASP A C 1
ATOM 2441 O O . ASP A 1 316 ? 31.422 -23.453 -6.898 1 97.56 316 ASP A O 1
ATOM 2445 N N . THR A 1 317 ? 31.797 -22.016 -8.625 1 98.25 317 THR A N 1
ATOM 2446 C CA . THR A 1 317 ? 30.734 -21.078 -8.227 1 98.25 317 THR A CA 1
ATOM 2447 C C . THR A 1 317 ? 29.953 -20.609 -9.445 1 98.25 317 THR A C 1
ATOM 2449 O O . THR A 1 317 ? 30.547 -20.219 -10.461 1 98.25 317 THR A O 1
ATOM 2452 N N . LEU A 1 318 ? 28.656 -20.703 -9.367 1 98.25 318 LEU A N 1
ATOM 2453 C CA . LEU A 1 318 ? 27.75 -20.156 -10.367 1 98.25 318 LEU A CA 1
ATOM 2454 C C . LEU A 1 318 ? 27.25 -18.781 -9.961 1 98.25 318 LEU A C 1
ATOM 2456 O O . LEU A 1 318 ? 26.812 -18.578 -8.828 1 98.25 318 LEU A O 1
ATOM 2460 N N . VAL A 1 319 ? 27.359 -17.766 -10.867 1 98.44 319 VAL A N 1
ATOM 2461 C CA . VAL A 1 319 ? 26.969 -16.391 -10.555 1 98.44 319 VAL A CA 1
ATOM 2462 C C . VAL A 1 319 ? 25.891 -15.938 -11.531 1 98.44 319 VAL A C 1
ATOM 2464 O O . VAL A 1 319 ? 26.109 -15.898 -12.742 1 98.44 319 VAL A O 1
ATOM 2467 N N . LEU A 1 320 ? 24.719 -15.625 -11.008 1 97.81 320 LEU A N 1
ATOM 2468 C CA . LEU A 1 320 ? 23.625 -15.031 -11.766 1 97.81 320 LEU A CA 1
ATOM 2469 C C . LEU A 1 320 ? 23.5 -13.547 -11.461 1 97.81 320 LEU A C 1
ATOM 2471 O O . LEU A 1 320 ? 23.781 -13.109 -10.336 1 97.81 320 LEU A O 1
ATOM 2475 N N . TYR A 1 321 ? 23.062 -12.773 -12.438 1 97.06 321 TYR A N 1
ATOM 2476 C CA . TYR A 1 321 ? 22.969 -11.32 -12.281 1 97.06 321 TYR A CA 1
ATOM 2477 C C . TYR A 1 321 ? 21.938 -10.734 -13.234 1 97.06 321 TYR A C 1
ATOM 2479 O O . TYR A 1 321 ? 21.547 -11.375 -14.211 1 97.06 321 TYR A O 1
ATOM 2487 N N . THR A 1 322 ? 21.438 -9.594 -12.93 1 95.06 322 THR A N 1
ATOM 2488 C CA . THR A 1 322 ? 20.531 -8.891 -13.828 1 95.06 322 THR A CA 1
ATOM 2489 C C . THR A 1 322 ? 21.281 -7.84 -14.641 1 95.06 322 THR A C 1
ATOM 2491 O O . THR A 1 322 ? 22.438 -7.539 -14.352 1 95.06 322 THR A O 1
ATOM 2494 N N . ASP A 1 323 ? 20.609 -7.328 -15.602 1 92.81 323 ASP A N 1
ATOM 2495 C CA . ASP A 1 323 ? 21.281 -6.504 -16.594 1 92.81 323 ASP A CA 1
ATOM 2496 C C . ASP A 1 323 ? 21.609 -5.125 -16.047 1 92.81 323 ASP A C 1
ATOM 2498 O O . ASP A 1 323 ? 22.391 -4.375 -16.641 1 92.81 323 ASP A O 1
ATOM 2502 N N . GLY A 1 324 ? 21.125 -4.801 -14.914 1 93.19 324 GLY A N 1
ATOM 2503 C CA . GLY A 1 324 ? 21.578 -3.578 -14.273 1 93.19 324 GLY A CA 1
ATOM 2504 C C . GLY A 1 324 ? 23.078 -3.547 -14.039 1 93.19 324 GLY A C 1
ATOM 2505 O O . GLY A 1 324 ? 23.688 -2.473 -14.008 1 93.19 324 GLY A O 1
ATOM 2506 N N . LEU A 1 325 ? 23.609 -4.672 -13.797 1 94.69 325 LEU A N 1
ATOM 2507 C CA . LEU A 1 325 ? 25.062 -4.785 -13.609 1 94.69 325 LEU A CA 1
ATOM 2508 C C . LEU A 1 325 ? 25.797 -4.504 -14.914 1 94.69 325 LEU A C 1
ATOM 2510 O O . LEU A 1 325 ? 26.703 -3.676 -14.953 1 94.69 325 LEU A O 1
ATOM 2514 N N . THR A 1 326 ? 25.406 -5.098 -16 1 95.19 326 THR A N 1
ATOM 2515 C CA . THR A 1 326 ? 26.109 -5.004 -17.281 1 95.19 326 THR A CA 1
ATOM 2516 C C . THR A 1 326 ? 25.844 -3.65 -17.938 1 95.19 326 THR A C 1
ATOM 2518 O O . THR A 1 326 ? 26.688 -3.143 -18.672 1 95.19 326 THR A O 1
ATOM 2521 N N . GLU A 1 327 ? 24.734 -3.062 -17.594 1 94.19 327 GLU A N 1
ATOM 2522 C CA . GLU A 1 327 ? 24.344 -1.827 -18.266 1 94.19 327 GLU A CA 1
ATOM 2523 C C . GLU A 1 327 ? 24.734 -0.603 -17.438 1 94.19 327 GLU A C 1
ATOM 2525 O O . GLU A 1 327 ? 24.453 0.532 -17.844 1 94.19 327 GLU A O 1
ATOM 2530 N N . ALA A 1 328 ? 25.344 -0.833 -16.359 1 94 328 ALA A N 1
ATOM 2531 C CA . ALA A 1 328 ? 25.766 0.287 -15.523 1 94 328 ALA A CA 1
ATOM 2532 C C . ALA A 1 328 ? 26.734 1.202 -16.266 1 94 328 ALA A C 1
ATOM 2534 O O . ALA A 1 328 ? 27.594 0.73 -17.016 1 94 328 ALA A O 1
ATOM 2535 N N . GLY A 1 329 ? 26.547 2.471 -15.984 1 93.75 329 GLY A N 1
ATOM 2536 C CA . GLY A 1 329 ? 27.438 3.443 -16.594 1 93.75 329 GLY A CA 1
ATOM 2537 C C . GLY A 1 329 ? 28.812 3.502 -15.938 1 93.75 329 GLY A C 1
ATOM 2538 O O . GLY A 1 329 ? 28.922 3.371 -14.711 1 93.75 329 GLY A O 1
ATOM 2539 N N . THR A 1 330 ? 29.812 3.756 -16.719 1 90.56 330 THR A N 1
ATOM 2540 C CA . THR A 1 330 ? 31.188 3.799 -16.203 1 90.56 330 THR A CA 1
ATOM 2541 C C . THR A 1 330 ? 31.578 5.23 -15.852 1 90.56 330 THR A C 1
ATOM 2543 O O . THR A 1 330 ? 32.625 5.453 -15.211 1 90.56 330 THR A O 1
ATOM 2546 N N . GLY A 1 331 ? 30.734 6.113 -16.281 1 87.06 331 GLY A N 1
ATOM 2547 C CA . GLY A 1 331 ? 31.094 7.516 -16.109 1 87.06 331 GLY A CA 1
ATOM 2548 C C . GLY A 1 331 ? 31.781 8.102 -17.328 1 87.06 331 GLY A C 1
ATOM 2549 O O . GLY A 1 331 ? 31.984 9.32 -17.406 1 87.06 331 GLY A O 1
ATOM 2550 N N . VAL A 1 332 ? 32.219 7.25 -18.234 1 88.25 332 VAL A N 1
ATOM 2551 C CA . VAL A 1 332 ? 32.875 7.695 -19.453 1 88.25 332 VAL A CA 1
ATOM 2552 C C . VAL A 1 332 ? 31.859 7.727 -20.594 1 88.25 332 VAL A C 1
ATOM 2554 O O . VAL A 1 332 ? 31.562 6.695 -21.203 1 88.25 332 VAL A O 1
ATOM 2557 N N . GLY A 1 333 ? 31.297 8.93 -20.812 1 87.62 333 GLY A N 1
ATOM 2558 C CA . GLY A 1 333 ? 30.312 9.062 -21.875 1 87.62 333 GLY A CA 1
ATOM 2559 C C . GLY A 1 333 ? 29.078 8.195 -21.656 1 87.62 333 GLY A C 1
ATOM 2560 O O . GLY A 1 333 ? 28.453 8.25 -20.594 1 87.62 333 GLY A O 1
ATOM 2561 N N . ARG A 1 334 ? 28.766 7.367 -22.781 1 88.38 334 ARG A N 1
ATOM 2562 C CA . ARG A 1 334 ? 27.609 6.48 -22.734 1 88.38 334 ARG A CA 1
ATOM 2563 C C . ARG A 1 334 ? 28.031 5.023 -22.609 1 88.38 334 ARG A C 1
ATOM 2565 O O . ARG A 1 334 ? 27.25 4.113 -22.906 1 88.38 334 ARG A O 1
ATOM 2572 N N . GLU A 1 335 ? 29.266 4.895 -22.203 1 91.69 335 GLU A N 1
ATOM 2573 C CA . GLU A 1 335 ? 29.797 3.537 -22.125 1 91.69 335 GLU A CA 1
ATOM 2574 C C . GLU A 1 335 ? 29.219 2.789 -20.922 1 91.69 335 GLU A C 1
ATOM 2576 O O . GLU A 1 335 ? 29.141 3.332 -19.812 1 91.69 335 GLU A O 1
ATOM 2581 N N . ARG A 1 336 ? 28.812 1.569 -21.25 1 92.75 336 ARG A N 1
ATOM 2582 C CA . ARG A 1 336 ? 28.297 0.691 -20.203 1 92.75 336 ARG A CA 1
ATOM 2583 C C . ARG A 1 336 ? 29.391 -0.242 -19.688 1 92.75 336 ARG A C 1
ATOM 2585 O O . ARG A 1 336 ? 30.359 -0.517 -20.406 1 92.75 336 ARG A O 1
ATOM 2592 N N . PHE A 1 337 ? 29.203 -0.76 -18.484 1 92.56 337 PHE A N 1
ATOM 2593 C CA . PHE A 1 337 ? 30.219 -1.558 -17.781 1 92.56 337 PHE A CA 1
ATOM 2594 C C . PHE A 1 337 ? 30.641 -2.746 -18.641 1 92.56 337 PHE A C 1
ATOM 2596 O O . PHE A 1 337 ? 31.844 -3.02 -18.766 1 92.56 337 PHE A O 1
ATOM 2603 N N . ASP A 1 338 ? 29.734 -3.418 -19.312 1 92.44 338 ASP A N 1
ATOM 2604 C CA . ASP A 1 338 ? 30.109 -4.68 -19.953 1 92.44 338 ASP A CA 1
ATOM 2605 C C . ASP A 1 338 ? 30.141 -4.531 -21.469 1 92.44 338 ASP A C 1
ATOM 2607 O O . ASP A 1 338 ? 30.047 -5.523 -22.203 1 92.44 338 ASP A O 1
ATOM 2611 N N . ASP A 1 339 ? 30.266 -3.336 -22.016 1 90.38 339 ASP A N 1
ATOM 2612 C CA . ASP A 1 339 ? 30.328 -3.113 -23.453 1 90.38 339 ASP A CA 1
ATOM 2613 C C . ASP A 1 339 ? 31.531 -3.826 -24.062 1 90.38 339 ASP A C 1
ATOM 2615 O O . ASP A 1 339 ? 31.484 -4.25 -25.234 1 90.38 339 ASP A O 1
ATOM 2619 N N . ARG A 1 340 ? 32.594 -3.969 -23.328 1 88.75 340 ARG A N 1
ATOM 2620 C CA . ARG A 1 340 ? 33.812 -4.562 -23.844 1 88.75 340 ARG A CA 1
ATOM 2621 C C . ARG A 1 340 ? 34.188 -5.824 -23.062 1 88.75 340 ARG A C 1
ATOM 2623 O O . ARG A 1 340 ? 35.375 -6.125 -22.891 1 88.75 340 ARG A O 1
ATOM 2630 N N . GLY A 1 341 ? 33.188 -6.461 -22.391 1 93.12 341 GLY A N 1
ATOM 2631 C CA . GLY A 1 341 ? 33.406 -7.738 -21.734 1 93.12 341 GLY A CA 1
ATOM 2632 C C . GLY A 1 341 ? 34.031 -7.598 -20.359 1 93.12 341 GLY A C 1
ATOM 2633 O O . GLY A 1 341 ? 34.812 -8.445 -19.922 1 93.12 341 GLY A O 1
ATOM 2634 N N . ALA A 1 342 ? 33.812 -6.492 -19.781 1 94.38 342 ALA A N 1
ATOM 2635 C CA . ALA A 1 342 ? 34.406 -6.195 -18.484 1 94.38 342 ALA A CA 1
ATOM 2636 C C . ALA A 1 342 ? 33.906 -7.184 -17.422 1 94.38 342 ALA A C 1
ATOM 2638 O O . ALA A 1 342 ? 34.625 -7.488 -16.469 1 94.38 342 ALA A O 1
ATOM 2639 N N . LEU A 1 343 ? 32.75 -7.68 -17.594 1 96.25 343 LEU A N 1
ATOM 2640 C CA . LEU A 1 343 ? 32.188 -8.57 -16.578 1 96.25 343 LEU A CA 1
ATOM 2641 C C . LEU A 1 343 ? 32.969 -9.883 -16.516 1 96.25 343 LEU A C 1
ATOM 2643 O O . LEU A 1 343 ? 33.281 -10.359 -15.43 1 96.25 343 LEU A O 1
ATOM 2647 N N . LEU A 1 344 ? 33.219 -10.445 -17.656 1 96.56 344 LEU A N 1
ATOM 2648 C CA . LEU A 1 344 ? 34 -11.688 -17.688 1 96.56 344 LEU A CA 1
ATOM 2649 C C . LEU A 1 344 ? 35.406 -11.477 -17.141 1 96.56 344 LEU A C 1
ATOM 2651 O O . LEU A 1 344 ? 35.906 -12.336 -16.422 1 96.56 344 LEU A O 1
ATOM 2655 N N . ARG A 1 345 ? 36.062 -10.367 -17.484 1 96.44 345 ARG A N 1
ATOM 2656 C CA . ARG A 1 345 ? 37.375 -10.039 -16.938 1 96.44 345 ARG A CA 1
ATOM 2657 C C . ARG A 1 345 ? 37.312 -9.898 -15.414 1 96.44 345 ARG A C 1
ATOM 2659 O O . ARG A 1 345 ? 38.219 -10.367 -14.711 1 96.44 345 ARG A O 1
ATOM 2666 N N . PHE A 1 346 ? 36.312 -9.266 -14.984 1 96.62 346 PHE A N 1
ATOM 2667 C CA . PHE A 1 346 ? 36.094 -9.117 -13.555 1 96.62 346 PHE A CA 1
ATOM 2668 C C . PHE A 1 346 ? 35.969 -10.477 -12.883 1 96.62 346 PHE A C 1
ATOM 2670 O O . PHE A 1 346 ? 36.594 -10.734 -11.852 1 96.62 346 PHE A O 1
ATOM 2677 N N . ALA A 1 347 ? 35.125 -11.336 -13.484 1 97.25 347 ALA A N 1
ATOM 2678 C CA . ALA A 1 347 ? 34.938 -12.68 -12.945 1 97.25 347 ALA A CA 1
ATOM 2679 C C . ALA A 1 347 ? 36.25 -13.453 -12.906 1 97.25 347 ALA A C 1
ATOM 2681 O O . ALA A 1 347 ? 36.562 -14.109 -11.906 1 97.25 347 ALA A O 1
ATOM 2682 N N . ALA A 1 348 ? 37 -13.359 -13.969 1 96.56 348 ALA A N 1
ATOM 2683 C CA . ALA A 1 348 ? 38.281 -14.07 -14.07 1 96.56 348 ALA A CA 1
ATOM 2684 C C . ALA A 1 348 ? 39.25 -13.594 -13.008 1 96.56 348 ALA A C 1
ATOM 2686 O O . ALA A 1 348 ? 40 -14.391 -12.445 1 96.56 348 ALA A O 1
ATOM 2687 N N . SER A 1 349 ? 39.25 -12.352 -12.742 1 97.06 349 SER A N 1
ATOM 2688 C CA . SER A 1 349 ? 40.156 -11.773 -11.773 1 97.06 349 SER A CA 1
ATOM 2689 C C . SER A 1 349 ? 39.812 -12.195 -10.352 1 97.06 349 SER A C 1
ATOM 2691 O O . SER A 1 349 ? 40.625 -12.125 -9.445 1 97.06 349 SER A O 1
ATOM 2693 N N . ASN A 1 350 ? 38.625 -12.656 -10.148 1 97.19 350 ASN A N 1
ATOM 2694 C CA . ASN A 1 350 ? 38.188 -13.031 -8.812 1 97.19 350 ASN A CA 1
ATOM 2695 C C . ASN A 1 350 ? 38.125 -14.547 -8.641 1 97.19 350 ASN A C 1
ATOM 2697 O O . ASN A 1 350 ? 37.938 -15.039 -7.523 1 97.19 350 ASN A O 1
ATOM 2701 N N . ALA A 1 351 ? 38.281 -15.266 -9.742 1 95.94 351 ALA A N 1
ATOM 2702 C CA . ALA A 1 351 ? 38.156 -16.719 -9.688 1 95.94 351 ALA A CA 1
ATOM 2703 C C . ALA A 1 351 ? 39.438 -17.359 -9.164 1 95.94 351 ALA A C 1
ATOM 2705 O O . ALA A 1 351 ? 40.562 -16.891 -9.445 1 95.94 351 ALA A O 1
ATOM 2706 N N . PRO A 1 352 ? 39.438 -18.438 -8.477 1 95.5 352 PRO A N 1
ATOM 2707 C CA . PRO A 1 352 ? 38.219 -19.031 -7.91 1 95.5 352 PRO A CA 1
ATOM 2708 C C . PRO A 1 352 ? 37.688 -18.219 -6.738 1 95.5 352 PRO A C 1
ATOM 2710 O O . PRO A 1 352 ? 38.406 -17.422 -6.141 1 95.5 352 PRO A O 1
ATOM 2713 N N . ALA A 1 353 ? 36.375 -18.266 -6.566 1 96.88 353 ALA A N 1
ATOM 2714 C CA . ALA A 1 353 ? 35.75 -17.516 -5.469 1 96.88 353 ALA A CA 1
ATOM 2715 C C . ALA A 1 353 ? 34.562 -18.281 -4.879 1 96.88 353 ALA A C 1
ATOM 2717 O O . ALA A 1 353 ? 33.875 -18.984 -5.598 1 96.88 353 ALA A O 1
ATOM 2718 N N . THR A 1 354 ? 34.438 -18.156 -3.568 1 96.75 354 THR A N 1
ATOM 2719 C CA . THR A 1 354 ? 33.219 -18.641 -2.932 1 96.75 354 THR A CA 1
ATOM 2720 C C . THR A 1 354 ? 32.031 -17.766 -3.328 1 96.75 354 THR A C 1
ATOM 2722 O O . THR A 1 354 ? 32.219 -16.688 -3.9 1 96.75 354 THR A O 1
ATOM 2725 N N . ALA A 1 355 ? 30.875 -18.266 -3.016 1 97.62 355 ALA A N 1
ATOM 2726 C CA . ALA A 1 355 ? 29.656 -17.484 -3.311 1 97.62 355 ALA A CA 1
ATOM 2727 C C . ALA A 1 355 ? 29.688 -16.141 -2.613 1 97.62 355 ALA A C 1
ATOM 2729 O O . ALA A 1 355 ? 29.438 -15.102 -3.24 1 97.62 355 ALA A O 1
ATOM 2730 N N . SER A 1 356 ? 30.047 -16.094 -1.369 1 96.88 356 SER A N 1
ATOM 2731 C CA . SER A 1 356 ? 30.078 -14.859 -0.602 1 96.88 356 SER A CA 1
ATOM 2732 C C . SER A 1 356 ? 31.156 -13.914 -1.128 1 96.88 356 SER A C 1
ATOM 2734 O O . SER A 1 356 ? 30.938 -12.703 -1.213 1 96.88 356 SER A O 1
ATOM 2736 N N . ALA A 1 357 ? 32.25 -14.461 -1.456 1 97.44 357 ALA A N 1
ATOM 2737 C CA . ALA A 1 357 ? 33.375 -13.641 -1.903 1 97.44 357 ALA A CA 1
ATOM 2738 C C . ALA A 1 357 ? 33.031 -12.93 -3.213 1 97.44 357 ALA A C 1
ATOM 2740 O O . ALA A 1 357 ? 33.344 -11.75 -3.375 1 97.44 357 ALA A O 1
ATOM 2741 N N . ILE A 1 358 ? 32.5 -13.648 -4.109 1 98 358 ILE A N 1
ATOM 2742 C CA . ILE A 1 358 ? 32.219 -13.039 -5.406 1 98 358 ILE A CA 1
ATOM 2743 C C . ILE A 1 358 ? 31.094 -12.008 -5.254 1 98 358 ILE A C 1
ATOM 2745 O O . ILE A 1 358 ? 31.109 -10.977 -5.934 1 98 358 ILE A O 1
ATOM 2749 N N . VAL A 1 359 ? 30.094 -12.258 -4.441 1 97.94 359 VAL A N 1
ATOM 2750 C CA . VAL A 1 359 ? 29.016 -11.305 -4.199 1 97.94 359 VAL A CA 1
ATOM 2751 C C . VAL A 1 359 ? 29.594 -10.039 -3.559 1 97.94 359 VAL A C 1
ATOM 2753 O O . VAL A 1 359 ? 29.203 -8.922 -3.928 1 97.94 359 VAL A O 1
ATOM 2756 N N . GLU A 1 360 ? 30.484 -10.172 -2.631 1 97.81 360 GLU A N 1
ATOM 2757 C CA . GLU A 1 360 ? 31.156 -9.023 -2.021 1 97.81 360 GLU A CA 1
ATOM 2758 C C . GLU A 1 360 ? 31.922 -8.227 -3.062 1 97.81 360 GLU A C 1
ATOM 2760 O O . GLU A 1 360 ? 31.938 -6.992 -3.02 1 97.81 360 GLU A O 1
ATOM 2765 N N . ALA A 1 361 ? 32.594 -8.953 -3.895 1 98 361 ALA A N 1
ATOM 2766 C CA . ALA A 1 361 ? 33.344 -8.289 -4.965 1 98 361 ALA A CA 1
ATOM 2767 C C . ALA A 1 361 ? 32.406 -7.484 -5.859 1 98 361 ALA A C 1
ATOM 2769 O O . ALA A 1 361 ? 32.719 -6.375 -6.281 1 98 361 ALA A O 1
ATOM 2770 N N . VAL A 1 362 ? 31.25 -8.039 -6.199 1 97.75 362 VAL A N 1
ATOM 2771 C CA . VAL A 1 362 ? 30.281 -7.344 -7.031 1 97.75 362 VAL A CA 1
ATOM 2772 C C . VAL A 1 362 ? 29.75 -6.105 -6.301 1 97.75 362 VAL A C 1
ATOM 2774 O O . VAL A 1 362 ? 29.578 -5.047 -6.906 1 97.75 362 VAL A O 1
ATOM 2777 N N . GLN A 1 363 ? 29.516 -6.281 -5.059 1 96.69 363 GLN A N 1
ATOM 2778 C CA . GLN A 1 363 ? 29.078 -5.145 -4.254 1 96.69 363 GLN A CA 1
ATOM 2779 C C . GLN A 1 363 ? 30.094 -4 -4.324 1 96.69 363 GLN A C 1
ATOM 2781 O O . GLN A 1 363 ? 29.703 -2.842 -4.508 1 96.69 363 GLN A O 1
ATOM 2786 N N . ALA A 1 364 ? 31.297 -4.312 -4.141 1 97 364 ALA A N 1
ATOM 2787 C CA . ALA A 1 364 ? 32.375 -3.314 -4.219 1 97 364 ALA A CA 1
ATOM 2788 C C . ALA A 1 364 ? 32.406 -2.662 -5.598 1 97 364 ALA A C 1
ATOM 2790 O O . ALA A 1 364 ? 32.656 -1.458 -5.715 1 97 364 ALA A O 1
ATOM 2791 N N . LEU A 1 365 ? 32.25 -3.496 -6.582 1 96.31 365 LEU A N 1
ATOM 2792 C CA . LEU A 1 365 ? 32.219 -2.99 -7.949 1 96.31 365 LEU A CA 1
ATOM 2793 C C . LEU A 1 365 ? 31.094 -1.982 -8.125 1 96.31 365 LEU A C 1
ATOM 2795 O O . LEU A 1 365 ? 31.297 -0.905 -8.695 1 96.31 365 LEU A O 1
ATOM 2799 N N . LEU A 1 366 ? 29.891 -2.318 -7.68 1 95.62 366 LEU A N 1
ATOM 2800 C CA . LEU A 1 366 ? 28.734 -1.439 -7.797 1 95.62 366 LEU A CA 1
ATOM 2801 C C . LEU A 1 366 ? 28.953 -0.134 -7.043 1 95.62 366 LEU A C 1
ATOM 2803 O O . LEU A 1 366 ? 28.562 0.937 -7.516 1 95.62 366 LEU A O 1
ATOM 2807 N N . ASP A 1 367 ? 29.578 -0.208 -5.902 1 94.38 367 ASP A N 1
ATOM 2808 C CA . ASP A 1 367 ? 29.906 0.982 -5.129 1 94.38 367 ASP A CA 1
ATOM 2809 C C . ASP A 1 367 ? 30.844 1.905 -5.918 1 94.38 367 ASP A C 1
ATOM 2811 O O . ASP A 1 367 ? 30.703 3.129 -5.863 1 94.38 367 ASP A O 1
ATOM 2815 N N . ARG A 1 368 ? 31.734 1.317 -6.562 1 94 368 ARG A N 1
ATOM 2816 C CA . ARG A 1 368 ? 32.688 2.086 -7.355 1 94 368 ARG A CA 1
ATOM 2817 C C . ARG A 1 368 ? 32 2.758 -8.539 1 94 368 ARG A C 1
ATOM 2819 O O . ARG A 1 368 ? 32.344 3.883 -8.906 1 94 368 ARG A O 1
ATOM 2826 N N . LEU A 1 369 ? 31.047 2.037 -9.109 1 93.06 369 LEU A N 1
ATOM 2827 C CA . LEU A 1 369 ? 30.312 2.59 -10.242 1 93.06 369 LEU A CA 1
ATOM 2828 C C . LEU A 1 369 ? 29.375 3.699 -9.797 1 93.06 369 LEU A C 1
ATOM 2830 O O . LEU A 1 369 ? 29.031 4.582 -10.594 1 93.06 369 LEU A O 1
ATOM 2834 N N . GLY A 1 370 ? 28.859 3.623 -8.594 1 88.81 370 GLY A N 1
ATOM 2835 C CA . GLY A 1 370 ? 28.078 4.68 -7.961 1 88.81 370 GLY A CA 1
ATOM 2836 C C . GLY A 1 370 ? 26.844 5.059 -8.75 1 88.81 370 GLY A C 1
ATOM 2837 O O . GLY A 1 370 ? 26.016 4.203 -9.07 1 88.81 370 GLY A O 1
ATOM 2838 N N . PRO A 1 371 ? 26.797 6.344 -9.164 1 86.88 371 PRO A N 1
ATOM 2839 C CA . PRO A 1 371 ? 25.625 6.84 -9.867 1 86.88 371 PRO A CA 1
ATOM 2840 C C . PRO A 1 371 ? 25.469 6.234 -11.266 1 86.88 371 PRO A C 1
ATOM 2842 O O . PRO A 1 371 ? 24.422 6.402 -11.906 1 86.88 371 PRO A O 1
ATOM 2845 N N . GLY A 1 372 ? 26.469 5.617 -11.617 1 90.31 372 GLY A N 1
ATOM 2846 C CA . GLY A 1 372 ? 26.391 4.98 -12.922 1 90.31 372 GLY A CA 1
ATOM 2847 C C . GLY A 1 372 ? 25.406 3.83 -12.969 1 90.31 372 GLY A C 1
ATOM 2848 O O . GLY A 1 372 ? 24.953 3.436 -14.047 1 90.31 372 GLY A O 1
ATOM 2849 N N . VAL A 1 373 ? 25.125 3.23 -11.805 1 91.88 373 VAL A N 1
ATOM 2850 C CA . VAL A 1 373 ? 24.156 2.148 -11.742 1 91.88 373 VAL A CA 1
ATOM 2851 C C . VAL A 1 373 ? 22.75 2.723 -11.766 1 91.88 373 VAL A C 1
ATOM 2853 O O . VAL A 1 373 ? 22.188 3.08 -10.719 1 91.88 373 VAL A O 1
ATOM 2856 N N . GLU A 1 374 ? 22.172 2.742 -12.891 1 88.25 374 GLU A N 1
ATOM 2857 C CA . GLU A 1 374 ? 20.906 3.428 -13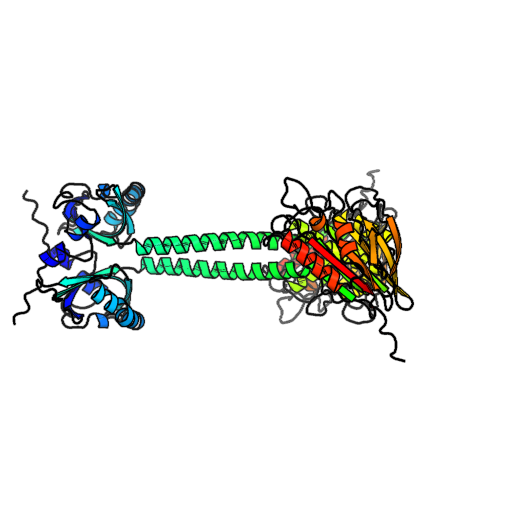.102 1 88.25 374 GLU A CA 1
ATOM 2858 C C . GLU A 1 374 ? 19.719 2.484 -12.883 1 88.25 374 GLU A C 1
ATOM 2860 O O . GLU A 1 374 ? 18.594 2.934 -12.68 1 88.25 374 GLU A O 1
ATOM 2865 N N . ASP A 1 375 ? 19.984 1.189 -13.016 1 89.12 375 ASP A N 1
ATOM 2866 C CA . ASP A 1 375 ? 18.938 0.197 -12.828 1 89.12 375 ASP A CA 1
ATOM 2867 C C . ASP A 1 375 ? 19.234 -0.704 -11.633 1 89.12 375 ASP A C 1
ATOM 2869 O O . ASP A 1 375 ? 20.375 -0.822 -11.211 1 89.12 375 ASP A O 1
ATOM 2873 N N . ASP A 1 376 ? 18.219 -1.339 -11.188 1 88.69 376 ASP A N 1
ATOM 2874 C CA . ASP A 1 376 ? 18.406 -2.268 -10.078 1 88.69 376 ASP A CA 1
ATOM 2875 C C . ASP A 1 376 ? 19.312 -3.432 -10.484 1 88.69 376 ASP A C 1
ATOM 2877 O O . ASP A 1 376 ? 19.375 -3.793 -11.664 1 88.69 376 ASP A O 1
ATOM 2881 N N . VAL A 1 377 ? 20.016 -3.949 -9.516 1 92.62 377 VAL A N 1
ATOM 2882 C CA . VAL A 1 377 ? 20.906 -5.086 -9.766 1 92.62 377 VAL A CA 1
ATOM 2883 C C . VAL A 1 377 ? 20.625 -6.191 -8.75 1 92.62 377 VAL A C 1
ATOM 2885 O O . VAL A 1 377 ? 20.625 -5.949 -7.543 1 92.62 377 VAL A O 1
ATOM 2888 N N . ALA A 1 378 ? 20.344 -7.355 -9.234 1 93.56 378 ALA A N 1
ATOM 2889 C CA . ALA A 1 378 ? 20.266 -8.555 -8.398 1 93.56 378 ALA A CA 1
ATOM 2890 C C . ALA A 1 378 ? 21.391 -9.539 -8.766 1 93.56 378 ALA A C 1
ATOM 2892 O O . ALA A 1 378 ? 21.672 -9.75 -9.938 1 93.56 378 ALA A O 1
ATOM 2893 N N . VAL A 1 379 ? 21.984 -10.07 -7.719 1 96.69 379 VAL A N 1
ATOM 2894 C CA . VAL A 1 379 ? 23.047 -11.062 -7.902 1 96.69 379 VAL A CA 1
ATOM 2895 C C . VAL A 1 379 ? 22.781 -12.273 -7.012 1 96.69 379 VAL A C 1
ATOM 2897 O O . VAL A 1 379 ? 22.391 -12.125 -5.848 1 96.69 379 VAL A O 1
ATOM 2900 N N . LEU A 1 380 ? 22.875 -13.438 -7.566 1 97.31 380 LEU A N 1
ATOM 2901 C CA . LEU A 1 380 ? 22.766 -14.703 -6.852 1 97.31 380 LEU A CA 1
ATOM 2902 C C . LEU A 1 380 ? 23.953 -15.602 -7.172 1 97.31 380 LEU A C 1
ATOM 2904 O O . LEU A 1 380 ? 24.203 -15.906 -8.336 1 97.31 380 LEU A O 1
ATOM 2908 N N . ALA A 1 381 ? 24.688 -15.969 -6.172 1 98.44 381 ALA A N 1
ATOM 2909 C CA . ALA A 1 381 ? 25.844 -16.844 -6.352 1 98.44 381 ALA A CA 1
ATOM 2910 C C . ALA A 1 381 ? 25.641 -18.172 -5.625 1 98.44 381 ALA A C 1
ATOM 2912 O O . ALA A 1 381 ? 25.156 -18.203 -4.492 1 98.44 381 ALA A O 1
ATOM 2913 N N . LEU A 1 382 ? 25.953 -19.25 -6.289 1 98.19 382 LEU A N 1
ATOM 2914 C CA . LEU A 1 382 ? 25.875 -20.609 -5.766 1 98.19 382 LEU A CA 1
ATOM 2915 C C . LEU A 1 382 ? 27.234 -21.312 -5.883 1 98.19 382 LEU A C 1
ATOM 2917 O O . LEU A 1 382 ? 27.703 -21.562 -6.988 1 98.19 382 LEU 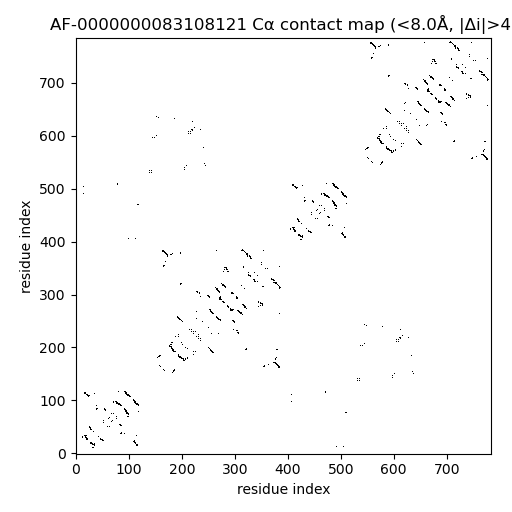A O 1
ATOM 2921 N N . GLY A 1 383 ? 27.812 -21.641 -4.715 1 97.81 383 GLY A N 1
ATOM 2922 C CA . GLY A 1 383 ? 29.156 -22.203 -4.73 1 97.81 383 GLY A CA 1
ATOM 2923 C C . GLY A 1 383 ? 29.281 -23.484 -3.941 1 97.81 383 GLY A C 1
ATOM 2924 O O . GLY A 1 383 ? 28.641 -23.656 -2.904 1 97.81 383 GLY A O 1
ATOM 2925 N N . VAL A 1 384 ? 30.109 -24.391 -4.457 1 97.31 384 VAL A N 1
ATOM 2926 C CA . VAL A 1 384 ? 30.438 -25.609 -3.74 1 97.31 384 VAL A CA 1
ATOM 2927 C C . VAL A 1 384 ? 31.75 -25.422 -2.969 1 97.31 384 VAL A C 1
ATOM 2929 O O . VAL A 1 384 ? 32.812 -25.219 -3.566 1 97.31 384 VAL A O 1
ATOM 2932 N N . PRO A 1 385 ? 31.609 -25.531 -1.639 1 94.31 385 PRO A N 1
ATOM 2933 C CA . PRO A 1 385 ? 32.844 -25.344 -0.86 1 94.31 385 PRO A CA 1
ATOM 2934 C C . PRO A 1 385 ? 33.906 -26.391 -1.16 1 94.31 385 PRO A C 1
ATOM 2936 O O . PRO A 1 385 ? 33.562 -27.516 -1.525 1 94.31 385 PRO A O 1
ATOM 2939 N N . LEU A 1 386 ? 35.188 -26.047 -0.942 1 88.44 386 LEU A N 1
ATOM 2940 C CA . LEU A 1 386 ? 36.312 -27 -1.091 1 88.44 386 LEU A CA 1
ATOM 2941 C C . LEU A 1 386 ? 36.312 -27.984 0.062 1 88.44 386 LEU A C 1
ATOM 2943 O O . LEU A 1 386 ? 35.969 -27.641 1.194 1 88.44 386 LEU A O 1
ATOM 2947 N N . CYS A 1 387 ? 36.188 -29.312 -0.151 1 68.38 387 CYS A N 1
ATOM 2948 C CA . CYS A 1 387 ? 36.312 -30.312 0.902 1 68.38 387 CYS A CA 1
ATOM 2949 C C . CYS A 1 387 ? 37.562 -30.078 1.738 1 68.38 387 CYS A C 1
ATOM 2951 O O . CYS A 1 387 ? 38.625 -29.781 1.197 1 68.38 387 CYS A O 1
ATOM 2953 N N . ALA A 1 388 ? 37.5 -29.688 3.027 1 52.06 388 ALA A N 1
ATOM 2954 C CA . ALA A 1 388 ? 38.656 -29.734 3.912 1 52.06 388 ALA A CA 1
ATOM 2955 C C . ALA A 1 388 ? 39.344 -31.109 3.84 1 52.06 388 ALA A C 1
ATOM 2957 O O . ALA A 1 388 ? 38.688 -32.125 3.994 1 52.06 388 ALA A O 1
ATOM 2958 N N . GLY A 1 389 ? 40.281 -31.422 3.066 1 41.66 389 GLY A N 1
ATOM 2959 C CA . GLY A 1 389 ? 41.094 -32.594 3.273 1 41.66 389 GLY A CA 1
ATOM 2960 C C . GLY A 1 389 ? 41.25 -32.969 4.738 1 41.66 389 GLY A C 1
ATOM 2961 O O . GLY A 1 389 ? 41.188 -32.125 5.613 1 41.66 389 GLY A O 1
ATOM 2962 N N . GLU A 1 390 ? 40.844 -34.219 5.105 1 35.78 390 GLU A N 1
ATOM 2963 C CA . GLU A 1 390 ? 41.375 -34.781 6.344 1 35.78 390 GLU A CA 1
ATOM 2964 C C . GLU A 1 390 ? 42.844 -34.438 6.535 1 35.78 390 GLU A C 1
ATOM 2966 O O . GLU A 1 390 ? 43.656 -34.594 5.621 1 35.78 390 GLU A O 1
ATOM 2971 N N . ALA A 1 391 ? 43.25 -33.531 7.398 1 34.59 391 ALA A N 1
ATOM 2972 C CA . ALA A 1 391 ? 44.5 -33.781 8.102 1 34.59 391 ALA A CA 1
ATOM 2973 C C . ALA A 1 391 ? 44.656 -35.281 8.438 1 34.59 391 ALA A C 1
ATOM 2975 O O . ALA A 1 391 ? 43.875 -35.812 9.219 1 34.59 391 ALA A O 1
ATOM 2976 N N . GLY A 1 392 ? 44.844 -36.125 7.344 1 21.06 392 GLY A N 1
ATOM 2977 C CA . GLY A 1 392 ? 45.719 -37.219 7.773 1 21.06 392 GLY A CA 1
ATOM 2978 C C . GLY A 1 392 ? 46.969 -36.719 8.469 1 21.06 392 GLY A C 1
ATOM 2979 O O . GLY A 1 392 ? 47.438 -35.625 8.211 1 21.06 392 GLY A O 1
ATOM 2980 N N . MET B 1 1 ? 6.285 58.062 47.844 1 31.44 1 MET B N 1
ATOM 2981 C CA . MET B 1 1 ? 6.688 58.438 46.469 1 31.44 1 MET B CA 1
ATOM 2982 C C . MET B 1 1 ? 5.535 58.219 45.5 1 31.44 1 MET B C 1
ATOM 2984 O O . MET B 1 1 ? 4.984 57.125 45.406 1 31.44 1 MET B O 1
ATOM 2988 N N . GLY B 1 2 ? 4.711 59.125 45.312 1 40.91 2 GLY B N 1
ATOM 2989 C CA . GLY B 1 2 ? 3.408 59.25 44.656 1 40.91 2 GLY B CA 1
ATOM 2990 C C . GLY B 1 2 ? 3.359 58.594 43.281 1 40.91 2 GLY B C 1
ATOM 2991 O O . GLY B 1 2 ? 4.074 59.031 42.375 1 40.91 2 GLY B O 1
ATOM 2992 N N . MET B 1 3 ? 3.236 57.281 43.094 1 46.44 3 MET B N 1
ATOM 2993 C CA . MET B 1 3 ? 3.215 56.531 41.812 1 46.44 3 MET B CA 1
ATOM 2994 C C . MET B 1 3 ? 2.432 57.312 40.75 1 46.44 3 MET B C 1
ATOM 2996 O O . MET B 1 3 ? 1.269 57.656 40.969 1 46.44 3 MET B O 1
ATOM 3000 N N . THR B 1 4 ? 3.049 58.125 40.031 1 53.78 4 THR B N 1
ATOM 3001 C CA . THR B 1 4 ? 2.527 58.938 38.938 1 53.78 4 THR B CA 1
ATOM 3002 C C . THR B 1 4 ? 1.611 58.125 38.031 1 53.78 4 THR B C 1
ATOM 3004 O O . THR B 1 4 ? 1.946 57 37.688 1 53.78 4 THR B O 1
ATOM 3007 N N . GLU B 1 5 ? 0.362 58.438 38.062 1 67.31 5 GLU B N 1
ATOM 3008 C CA . GLU B 1 5 ? -0.702 57.844 37.25 1 67.31 5 GLU B CA 1
ATOM 3009 C C . GLU B 1 5 ? -0.246 57.625 35.812 1 67.31 5 GLU B C 1
ATOM 3011 O O . GLU B 1 5 ? 0.339 58.5 35.188 1 67.31 5 GLU B O 1
ATOM 3016 N N . PRO B 1 6 ? -0.186 56.312 35.406 1 73 6 PRO B N 1
ATOM 3017 C CA . PRO B 1 6 ? 0.274 56.031 34.031 1 73 6 PRO B CA 1
ATOM 3018 C C . PRO B 1 6 ? -0.421 56.906 33 1 73 6 PRO B C 1
ATOM 3020 O O . PRO B 1 6 ? -1.636 57.125 33.062 1 73 6 PRO B O 1
ATOM 3023 N N . SER B 1 7 ? 0.352 57.625 32.219 1 86.56 7 SER B N 1
ATOM 3024 C CA . SER B 1 7 ? -0.133 58.5 31.141 1 86.56 7 SER B CA 1
ATOM 3025 C C . SER B 1 7 ? -0.788 57.688 30.031 1 86.56 7 SER B C 1
ATOM 3027 O O . SER B 1 7 ? -0.147 56.812 29.422 1 86.56 7 SER B O 1
ATOM 3029 N N . LEU B 1 8 ? -2.133 57.875 29.812 1 90.38 8 LEU B N 1
ATOM 3030 C CA . LEU B 1 8 ? -2.848 57.188 28.734 1 90.38 8 LEU B CA 1
ATOM 3031 C C . LEU B 1 8 ? -2.27 57.594 27.375 1 90.38 8 LEU B C 1
ATOM 3033 O O . LEU B 1 8 ? -2.309 56.781 26.422 1 90.38 8 LEU B O 1
ATOM 3037 N N . GLU B 1 9 ? -1.736 58.812 27.359 1 91.06 9 GLU B N 1
ATOM 3038 C CA . GLU B 1 9 ? -1.076 59.219 26.125 1 91.06 9 GLU B CA 1
ATOM 3039 C C . GLU B 1 9 ? 0.175 58.406 25.859 1 91.06 9 GLU B C 1
ATOM 3041 O O . GLU B 1 9 ? 0.434 58 24.719 1 91.06 9 GLU B O 1
ATOM 3046 N N . ASP B 1 10 ? 0.876 58.219 26.875 1 91.38 10 ASP B N 1
ATOM 3047 C CA . ASP B 1 10 ? 2.068 57.375 26.75 1 91.38 10 ASP B CA 1
ATOM 3048 C C . ASP B 1 10 ? 1.705 55.969 26.312 1 91.38 10 ASP B C 1
ATOM 3050 O O . ASP B 1 10 ? 2.359 55.375 25.438 1 91.38 10 ASP B O 1
ATOM 3054 N N . PHE B 1 11 ? 0.702 55.375 26.906 1 92.69 11 PHE B N 1
ATOM 3055 C CA . PHE B 1 11 ? 0.272 54.031 26.516 1 92.69 11 PHE B CA 1
ATOM 3056 C C . PHE B 1 11 ? -0.172 54.031 25.062 1 92.69 11 PHE B C 1
ATOM 3058 O O . PHE B 1 11 ? 0.209 53.125 24.297 1 92.69 11 PHE B O 1
ATOM 3065 N N . TRP B 1 12 ? -1.019 54.969 24.688 1 93.31 12 TRP B N 1
ATOM 3066 C CA . TRP B 1 12 ? -1.505 55.031 23.312 1 93.31 12 TRP B CA 1
ATOM 3067 C C . TRP B 1 12 ? -0.344 55.031 22.328 1 93.31 12 TRP B C 1
ATOM 3069 O O . TRP B 1 12 ? -0.277 54.188 21.438 1 93.31 12 TRP B O 1
ATOM 3079 N N . GLU B 1 13 ? 0.582 55.875 22.562 1 93.81 13 GLU B N 1
ATOM 3080 C CA . GLU B 1 13 ? 1.648 56.094 21.578 1 93.81 13 GLU B CA 1
ATOM 3081 C C . GLU B 1 13 ? 2.596 54.906 21.531 1 93.81 13 GLU B C 1
ATOM 3083 O O . GLU B 1 13 ? 3.102 54.562 20.469 1 93.81 13 GLU B O 1
ATOM 3088 N N . ASN B 1 14 ? 2.785 54.25 22.688 1 93.62 14 ASN B N 1
ATOM 3089 C CA . ASN B 1 14 ? 3.846 53.25 22.766 1 93.62 14 ASN B CA 1
ATOM 3090 C C . ASN B 1 14 ? 3.291 51.875 23.094 1 93.62 14 ASN B C 1
ATOM 3092 O O . ASN B 1 14 ? 4.012 51 23.609 1 93.62 14 ASN B O 1
ATOM 3096 N N . SER B 1 15 ? 2.02 51.719 22.859 1 94.44 15 SER B N 1
ATOM 3097 C CA . SER B 1 15 ? 1.387 50.406 23.062 1 94.44 15 SER B CA 1
ATOM 3098 C C . SER B 1 15 ? 2.111 49.312 22.281 1 94.44 15 SER B C 1
ATOM 3100 O O . SER B 1 15 ? 2.725 49.594 21.25 1 94.44 15 SER B O 1
ATOM 3102 N N . PRO B 1 16 ? 2.059 48.062 22.797 1 93.62 16 PRO B N 1
ATOM 3103 C CA . PRO B 1 16 ? 2.648 46.969 22.031 1 93.62 16 PRO B CA 1
ATOM 3104 C C . PRO B 1 16 ? 1.836 46.625 20.781 1 93.62 16 PRO B C 1
ATOM 3106 O O . PRO B 1 16 ? 2.268 45.781 19.969 1 93.62 16 PRO B O 1
ATOM 3109 N N . CYS B 1 17 ? 0.713 47.25 20.594 1 93.62 17 CYS B N 1
ATOM 3110 C CA . CYS B 1 17 ? -0.131 47.094 19.422 1 93.62 17 CYS B CA 1
ATOM 3111 C C . CYS B 1 17 ? -0.206 48.406 18.625 1 93.62 17 CYS B C 1
ATOM 3113 O O . CYS B 1 17 ? -0.003 49.469 19.172 1 93.62 17 CYS B O 1
ATOM 3115 N N . GLY B 1 18 ? -0.389 48.156 17.406 1 94.56 18 GLY B N 1
ATOM 3116 C CA . GLY B 1 18 ? -0.727 49.312 16.609 1 94.56 18 GLY B CA 1
ATOM 3117 C C . GLY B 1 18 ? -2.182 49.719 16.734 1 94.56 18 GLY B C 1
ATOM 3118 O O . GLY B 1 18 ? -3.074 48.875 16.734 1 94.56 18 GLY B O 1
ATOM 3119 N N . HIS B 1 19 ? -2.365 51.031 16.922 1 95.62 19 HIS B N 1
ATOM 3120 C CA . HIS B 1 19 ? -3.729 51.531 17.094 1 95.62 19 HIS B CA 1
ATOM 3121 C C . HIS B 1 19 ? -4.055 52.594 16.047 1 95.62 19 HIS B C 1
ATOM 3123 O O . HIS B 1 19 ? -3.203 53.406 15.727 1 95.62 19 HIS B O 1
ATOM 3129 N N . LEU B 1 20 ? -5.277 52.531 15.578 1 95.5 20 LEU B N 1
ATOM 3130 C CA . LEU B 1 20 ? -5.844 53.562 14.711 1 95.5 20 LEU B CA 1
ATOM 3131 C C . LEU B 1 20 ? -7.254 53.938 15.156 1 95.5 20 LEU B C 1
ATOM 3133 O O . LEU B 1 20 ? -7.984 53.062 15.68 1 95.5 20 LEU B O 1
ATOM 3137 N N . ILE B 1 21 ? -7.57 55.156 15.047 1 95.81 21 ILE B N 1
ATOM 3138 C CA . ILE B 1 21 ? -8.945 55.625 15.141 1 95.81 21 ILE B CA 1
ATOM 3139 C C . ILE B 1 21 ? -9.391 56.188 13.789 1 95.81 21 ILE B C 1
ATOM 3141 O O . ILE B 1 21 ? -8.672 56.969 13.172 1 95.81 21 ILE B O 1
ATOM 3145 N N . ALA B 1 22 ? -10.477 55.688 13.344 1 95.12 22 ALA B N 1
ATOM 3146 C CA . ALA B 1 22 ? -10.969 56.156 12.039 1 95.12 22 ALA B CA 1
ATOM 3147 C C . ALA B 1 22 ? -12.43 56.594 12.125 1 95.12 22 ALA B C 1
ATOM 3149 O O . ALA B 1 22 ? -13.156 56.188 13.039 1 95.12 22 ALA B O 1
ATOM 3150 N N . GLU B 1 23 ? -12.797 57.406 11.219 1 93.94 23 GLU B N 1
ATOM 3151 C CA . GLU B 1 23 ? -14.211 57.75 11.039 1 93.94 23 GLU B CA 1
ATOM 3152 C C . GLU B 1 23 ? -14.992 56.562 10.469 1 93.94 23 GLU B C 1
ATOM 3154 O O . GLU B 1 23 ? -14.398 55.594 10 1 93.94 23 GLU B O 1
ATOM 3159 N N . PRO B 1 24 ? -16.328 56.656 10.562 1 90.31 24 PRO B N 1
ATOM 3160 C CA . PRO B 1 24 ? -17.141 55.531 10.078 1 90.31 24 PRO B CA 1
ATOM 3161 C C . PRO B 1 24 ? -16.922 55.25 8.594 1 90.31 24 PRO B C 1
ATOM 3163 O O . PRO B 1 24 ? -17.109 54.094 8.148 1 90.31 24 PRO B O 1
ATOM 3166 N N . ASP B 1 25 ? -16.484 56.156 7.855 1 88.44 25 ASP B N 1
ATOM 3167 C CA . ASP B 1 25 ? -16.266 55.938 6.43 1 88.44 25 ASP B CA 1
ATOM 3168 C C . ASP B 1 25 ? -14.867 55.344 6.18 1 88.44 25 ASP B C 1
ATOM 3170 O O . ASP B 1 25 ? -14.508 55.062 5.039 1 88.44 25 ASP B O 1
ATOM 3174 N N . GLY B 1 26 ? -14.023 55.281 7.238 1 91.19 26 GLY B N 1
ATOM 3175 C CA . GLY B 1 26 ? -12.742 54.625 7.113 1 91.19 26 GLY B CA 1
ATOM 3176 C C . GLY B 1 26 ? -11.57 55.594 7.105 1 91.19 26 GLY B C 1
ATOM 3177 O O . GLY B 1 26 ? -10.414 55.156 7.078 1 91.19 26 GLY B O 1
ATOM 3178 N N . ARG B 1 27 ? -11.812 56.875 7.148 1 94.44 27 ARG B N 1
ATOM 3179 C CA . ARG B 1 27 ? -10.719 57.844 7.152 1 94.44 27 ARG B CA 1
ATOM 3180 C C . ARG B 1 27 ? -10.023 57.875 8.508 1 94.44 27 ARG B C 1
ATOM 3182 O O . ARG B 1 27 ? -10.672 58.062 9.539 1 94.44 27 ARG B O 1
ATOM 3189 N N . ILE B 1 28 ? -8.766 57.812 8.492 1 95.75 28 ILE B N 1
ATOM 3190 C CA . ILE B 1 28 ? -7.984 57.719 9.719 1 95.75 28 ILE B CA 1
ATOM 3191 C C . ILE B 1 28 ? -7.895 59.094 10.367 1 95.75 28 ILE B C 1
ATOM 3193 O O . ILE B 1 28 ? -7.539 60.094 9.711 1 95.75 28 ILE B O 1
ATOM 3197 N N . VAL B 1 29 ? -8.164 59.125 11.602 1 95 29 VAL B N 1
ATOM 3198 C CA . VAL B 1 29 ? -8.117 60.375 12.367 1 95 29 VAL B CA 1
ATOM 3199 C C . VAL B 1 29 ? -6.828 60.438 13.188 1 95 29 VAL B C 1
ATOM 3201 O O . VAL B 1 29 ? -6.211 61.5 13.32 1 95 29 VAL B O 1
ATOM 3204 N N . ARG B 1 30 ? -6.449 59.25 13.742 1 94.38 30 ARG B N 1
ATOM 3205 C CA . ARG B 1 30 ? -5.273 59.188 14.602 1 94.38 30 ARG B CA 1
ATOM 3206 C C . ARG B 1 30 ? -4.605 57.812 14.5 1 94.38 30 ARG B C 1
ATOM 3208 O O . ARG B 1 30 ? -5.277 56.812 14.281 1 94.38 30 ARG B O 1
ATOM 3215 N N . ALA B 1 31 ? -3.365 57.844 14.57 1 95.19 31 ALA B N 1
ATOM 3216 C CA . ALA B 1 31 ? -2.539 56.656 14.617 1 95.19 31 ALA B CA 1
ATOM 3217 C C . ALA B 1 31 ? -1.449 56.781 15.68 1 95.19 31 ALA B C 1
ATOM 3219 O O . ALA B 1 31 ? -0.885 57.844 15.875 1 95.19 31 ALA B O 1
ATOM 3220 N N . ASN B 1 32 ? -1.252 55.688 16.297 1 95.06 32 ASN B N 1
ATOM 3221 C CA . ASN B 1 32 ? -0.223 55.781 17.328 1 95.06 32 ASN B CA 1
ATOM 3222 C C . ASN B 1 32 ? 1.173 55.594 16.75 1 95.06 32 ASN B C 1
ATOM 3224 O O . ASN B 1 32 ? 1.316 55.188 15.594 1 95.06 32 ASN B O 1
ATOM 3228 N N . VAL B 1 33 ? 2.189 55.844 17.516 1 94.94 33 VAL B N 1
ATOM 3229 C CA . VAL B 1 33 ? 3.584 55.781 17.094 1 94.94 33 VAL B CA 1
ATOM 3230 C C . VAL B 1 33 ? 3.963 54.375 16.719 1 94.94 33 VAL B C 1
ATOM 3232 O O . VAL B 1 33 ? 4.691 54.125 15.75 1 94.94 33 VAL B O 1
ATOM 3235 N N . THR B 1 34 ? 3.508 53.375 17.453 1 94.44 34 THR B N 1
ATOM 3236 C CA . THR B 1 34 ? 3.818 51.969 17.188 1 94.44 34 THR B CA 1
ATOM 3237 C C . THR B 1 34 ? 3.4 51.594 15.766 1 94.44 34 THR B C 1
ATOM 3239 O O . THR B 1 34 ? 4.188 51.031 15.016 1 94.44 34 THR B O 1
ATOM 3242 N N . MET B 1 35 ? 2.17 51.906 15.398 1 94.44 35 MET B N 1
ATOM 3243 C CA . MET B 1 35 ? 1.666 51.625 14.055 1 94.44 35 MET B CA 1
ATOM 3244 C C . MET B 1 35 ? 2.512 52.312 12.992 1 94.44 35 MET B C 1
ATOM 3246 O O . MET B 1 35 ? 2.877 51.688 11.992 1 94.44 35 MET B O 1
ATOM 3250 N N . MET B 1 36 ? 2.865 53.5 13.266 1 95.19 36 MET B N 1
ATOM 3251 C CA . MET B 1 36 ? 3.648 54.281 12.312 1 95.19 36 MET B CA 1
ATOM 3252 C C . MET B 1 36 ? 5.043 53.688 12.141 1 95.19 36 MET B C 1
ATOM 3254 O O . MET B 1 36 ? 5.559 53.625 11.023 1 95.19 36 MET B O 1
ATOM 3258 N N . ARG B 1 37 ? 5.59 53.312 13.172 1 93.38 37 ARG B N 1
ATOM 3259 C CA . ARG B 1 37 ? 6.914 52.688 13.133 1 93.38 37 ARG B CA 1
ATOM 3260 C C . ARG B 1 37 ? 6.887 51.375 12.352 1 93.38 37 ARG B C 1
ATOM 3262 O O . ARG B 1 37 ? 7.77 51.125 11.531 1 93.38 37 ARG B O 1
ATOM 3269 N N . TRP B 1 38 ? 5.91 50.562 12.617 1 92.62 38 TRP B N 1
ATOM 3270 C CA . TRP B 1 38 ? 5.789 49.281 11.93 1 92.62 38 TRP B CA 1
ATOM 3271 C C . TRP B 1 38 ? 5.652 49.5 10.422 1 92.62 38 TRP B C 1
ATOM 3273 O O . TRP B 1 38 ? 6.293 48.812 9.633 1 92.62 38 TRP B O 1
ATOM 3283 N N . LEU B 1 39 ? 4.836 50.469 10.039 1 93.88 39 LEU B N 1
ATOM 3284 C CA . LEU B 1 39 ? 4.535 50.656 8.625 1 93.88 39 LEU B CA 1
ATOM 3285 C C . LEU B 1 39 ? 5.559 51.594 7.977 1 93.88 39 LEU B C 1
ATOM 3287 O O . LEU B 1 39 ? 5.586 51.719 6.754 1 93.88 39 LEU B O 1
ATOM 3291 N N . GLY B 1 40 ? 6.391 52.281 8.875 1 93.94 40 GLY B N 1
ATOM 3292 C CA . GLY B 1 40 ? 7.469 53.094 8.375 1 93.94 40 GLY B CA 1
ATOM 3293 C C . GLY B 1 40 ? 6.992 54.469 7.895 1 93.94 40 GLY B C 1
ATOM 3294 O O . GLY B 1 40 ? 7.562 55.031 6.957 1 93.94 40 GLY B O 1
ATOM 3295 N N . PHE B 1 41 ? 5.938 54.906 8.383 1 93 41 PHE B N 1
ATOM 3296 C CA . PHE B 1 41 ? 5.414 56.219 8 1 93 41 PHE B CA 1
ATOM 3297 C C . PHE B 1 41 ? 5.832 57.281 9.008 1 93 41 PHE B C 1
ATOM 3299 O O . PHE B 1 41 ? 6.066 57 10.18 1 93 41 PHE B O 1
ATOM 3306 N N . ASP B 1 42 ? 5.922 58.469 8.57 1 90.88 42 ASP B N 1
ATOM 3307 C CA . ASP B 1 42 ? 6.172 59.594 9.453 1 90.88 42 ASP B CA 1
ATOM 3308 C C . ASP B 1 42 ? 4.93 59.938 10.281 1 90.88 42 ASP B C 1
ATOM 3310 O O . ASP B 1 42 ? 3.828 59.469 9.969 1 90.88 42 ASP B O 1
ATOM 3314 N N . ARG B 1 43 ? 5.266 60.812 11.266 1 83.44 43 ARG B N 1
ATOM 3315 C CA . ARG B 1 43 ? 4.176 61.188 12.164 1 83.44 43 ARG B CA 1
ATOM 3316 C C . ARG B 1 43 ? 3.053 61.875 11.391 1 83.44 43 ARG B C 1
ATOM 3318 O O . ARG B 1 43 ? 3.309 62.719 10.523 1 83.44 43 ARG B O 1
ATOM 3325 N N . ASN B 1 44 ? 1.853 61.531 11.422 1 84.94 44 ASN B N 1
ATOM 3326 C CA . ASN B 1 44 ? 0.622 62.125 10.906 1 84.94 44 ASN B CA 1
ATOM 3327 C C . ASN B 1 44 ? 0.419 61.781 9.43 1 84.94 44 ASN B C 1
ATOM 3329 O O . ASN B 1 44 ? -0.522 62.281 8.805 1 84.94 44 ASN B O 1
ATOM 3333 N N . ALA B 1 45 ? 1.352 61 8.867 1 91.25 45 ALA B N 1
ATOM 3334 C CA . ALA B 1 45 ? 1.256 60.656 7.445 1 91.25 45 ALA B CA 1
ATOM 3335 C C . ALA B 1 45 ? -0.03 59.875 7.148 1 91.25 45 ALA B C 1
ATOM 3337 O O . ALA B 1 45 ? -0.522 59.906 6.02 1 91.25 45 ALA B O 1
ATOM 3338 N N . LEU B 1 46 ? -0.54 59.281 8.094 1 92 46 LEU B N 1
ATOM 3339 C CA . LEU B 1 46 ? -1.696 58.406 7.867 1 92 46 LEU B CA 1
ATOM 3340 C C . LEU B 1 46 ? -2.996 59.188 8.078 1 92 46 LEU B C 1
ATOM 3342 O O . LEU B 1 46 ? -4.066 58.719 7.684 1 92 46 LEU B O 1
ATOM 3346 N N . GLN B 1 47 ? -2.891 60.344 8.648 1 91.94 47 GLN B N 1
ATOM 3347 C CA . GLN B 1 47 ? -4.09 61.125 8.938 1 91.94 47 GLN B CA 1
ATOM 3348 C C . GLN B 1 47 ? -4.816 61.531 7.656 1 91.94 47 GLN B C 1
ATOM 3350 O O . GLN B 1 47 ? -4.203 62.062 6.73 1 91.94 47 GLN B O 1
ATOM 3355 N N . GLY B 1 48 ? -6.074 61.188 7.578 1 92.5 48 GLY B N 1
ATOM 3356 C CA . GLY B 1 48 ? -6.891 61.531 6.43 1 92.5 48 GLY B CA 1
ATOM 3357 C C . GLY B 1 48 ? -6.969 60.438 5.383 1 92.5 48 GLY B C 1
ATOM 3358 O O . GLY B 1 48 ? -7.871 60.438 4.543 1 92.5 48 GLY B O 1
ATOM 3359 N N . ARG B 1 49 ? -6.098 59.562 5.391 1 93.75 49 ARG B N 1
ATOM 3360 C CA . ARG B 1 49 ? -6.105 58.469 4.445 1 93.75 49 ARG B CA 1
ATOM 3361 C C . ARG B 1 49 ? -7.176 57.438 4.812 1 93.75 49 ARG B C 1
ATOM 3363 O O . ARG B 1 49 ? -7.637 57.406 5.957 1 93.75 49 ARG B O 1
ATOM 3370 N N . LEU B 1 50 ? -7.516 56.625 3.805 1 93.88 50 LEU B N 1
ATOM 3371 C CA . LEU B 1 50 ? -8.445 55.562 4.082 1 93.88 50 LEU B CA 1
ATOM 3372 C C . LEU B 1 50 ? -7.719 54.344 4.66 1 93.88 50 LEU B C 1
ATOM 3374 O O . LEU B 1 50 ? -6.668 53.938 4.152 1 93.88 50 LEU B O 1
ATOM 3378 N N . PHE B 1 51 ? -8.312 53.781 5.66 1 92.69 51 PHE B N 1
ATOM 3379 C CA . PHE B 1 51 ? -7.75 52.625 6.312 1 92.69 51 PHE B CA 1
ATOM 3380 C C . PHE B 1 51 ? -7.594 51.469 5.316 1 92.69 51 PHE B C 1
ATOM 3382 O O . PHE B 1 51 ? -6.613 50.719 5.371 1 92.69 51 PHE B O 1
ATOM 3389 N N . SER B 1 52 ? -8.492 51.312 4.383 1 91.5 52 SER B N 1
ATOM 3390 C CA . SER B 1 52 ? -8.477 50.219 3.396 1 91.5 52 SER B CA 1
ATOM 3391 C C . SER B 1 52 ? -7.285 50.375 2.453 1 91.5 52 SER B C 1
ATOM 3393 O O . SER B 1 52 ? -6.859 49.375 1.845 1 91.5 52 SER B O 1
ATOM 3395 N N . ASP B 1 53 ? -6.758 51.594 2.43 1 92.25 53 ASP B N 1
ATOM 3396 C CA . ASP B 1 53 ? -5.629 51.844 1.537 1 92.25 53 ASP B CA 1
ATOM 3397 C C . ASP B 1 53 ? -4.348 51.219 2.078 1 92.25 53 ASP B C 1
ATOM 3399 O O . ASP B 1 53 ? -3.361 51.062 1.354 1 92.25 53 ASP B O 1
ATOM 3403 N N . LEU B 1 54 ? -4.34 50.812 3.297 1 94.88 54 LEU B N 1
ATOM 3404 C CA . LEU B 1 54 ? -3.145 50.25 3.916 1 94.88 54 LEU B CA 1
ATOM 3405 C C . LEU B 1 54 ? -3.023 48.781 3.613 1 94.88 54 LEU B C 1
ATOM 3407 O O . LEU B 1 54 ? -1.984 48.156 3.875 1 94.88 54 LEU B O 1
ATOM 3411 N N . PHE B 1 55 ? -4.09 48.219 3.123 1 94.25 55 PHE B N 1
ATOM 3412 C CA . PHE B 1 55 ? -4.125 46.781 2.898 1 94.25 55 PHE B CA 1
ATOM 3413 C C . PHE B 1 55 ? -3.443 46.438 1.584 1 94.25 55 PHE B C 1
ATOM 3415 O O . PHE B 1 55 ? -3.545 47.156 0.603 1 94.25 55 PHE B O 1
ATOM 3422 N N . ALA B 1 56 ? -2.791 45.344 1.593 1 93.5 56 ALA B N 1
ATOM 3423 C CA . ALA B 1 56 ? -2.42 44.719 0.316 1 93.5 56 ALA B CA 1
ATOM 3424 C C . ALA B 1 56 ? -3.658 44.375 -0.498 1 93.5 56 ALA B C 1
ATOM 3426 O O . ALA B 1 56 ? -4.75 44.219 0.057 1 93.5 56 ALA B O 1
ATOM 3427 N N . ALA B 1 57 ? -3.521 44.188 -1.787 1 90.19 57 ALA B N 1
ATOM 3428 C CA . ALA B 1 57 ? -4.645 44.031 -2.709 1 90.19 57 ALA B CA 1
ATOM 3429 C C . ALA B 1 57 ? -5.559 42.906 -2.266 1 90.19 57 ALA B C 1
ATOM 3431 O O . ALA B 1 57 ? -6.773 43.062 -2.154 1 90.19 57 ALA B O 1
ATOM 3432 N N . GLY B 1 58 ? -4.996 41.781 -2.018 1 85.12 58 GLY B N 1
ATOM 3433 C CA . GLY B 1 58 ? -5.793 40.625 -1.589 1 85.12 58 GLY B CA 1
ATOM 3434 C C . GLY B 1 58 ? -6.547 40.875 -0.298 1 85.12 58 GLY B C 1
ATOM 3435 O O . GLY B 1 58 ? -7.738 40.594 -0.2 1 85.12 58 GLY B O 1
ATOM 3436 N N . SER B 1 59 ? -5.863 41.406 0.658 1 86.38 59 SER B N 1
ATOM 3437 C CA . SER B 1 59 ? -6.473 41.719 1.95 1 86.38 59 SER B CA 1
ATOM 3438 C C . SER B 1 59 ? -7.543 42.781 1.821 1 86.38 59 SER B C 1
ATOM 3440 O O . SER B 1 59 ? -8.562 42.75 2.518 1 86.38 59 SER B O 1
ATOM 3442 N N . ARG B 1 60 ? -7.352 43.75 0.956 1 90.19 60 ARG B N 1
ATOM 3443 C CA . ARG B 1 60 ? -8.32 44.812 0.738 1 90.19 60 ARG B CA 1
ATOM 3444 C C . ARG B 1 60 ? -9.648 44.25 0.229 1 90.19 60 ARG B C 1
ATOM 3446 O O . ARG B 1 60 ? -10.711 44.625 0.729 1 90.19 60 ARG B O 1
ATOM 3453 N N . ILE B 1 61 ? -9.516 43.344 -0.704 1 87.25 61 ILE B N 1
ATOM 3454 C CA . ILE B 1 61 ? -10.703 42.719 -1.278 1 87.25 61 ILE B CA 1
ATOM 3455 C C . ILE B 1 61 ? -11.445 41.938 -0.198 1 87.25 61 ILE B C 1
ATOM 3457 O O . ILE B 1 61 ? -12.664 42.094 -0.053 1 87.25 61 ILE B O 1
ATOM 3461 N N . HIS B 1 62 ? -10.742 41.219 0.545 1 85.38 62 HIS B N 1
ATOM 3462 C CA . HIS B 1 62 ? -11.344 40.438 1.606 1 85.38 62 HIS B CA 1
ATOM 3463 C C . HIS B 1 62 ? -12.016 41.312 2.65 1 85.38 62 HIS B C 1
ATOM 3465 O O . HIS B 1 62 ? -13.117 41.031 3.105 1 85.38 62 HIS B O 1
ATOM 3471 N N . TYR B 1 63 ? -11.336 42.375 3.037 1 85.44 63 TYR B N 1
ATOM 3472 C CA . TYR B 1 63 ? -11.875 43.281 4.031 1 85.44 63 TYR B CA 1
ATOM 3473 C C . TYR B 1 63 ? -13.164 43.906 3.535 1 85.44 63 TYR B C 1
ATOM 3475 O O . TYR B 1 63 ? -14.188 43.906 4.234 1 85.44 63 TYR B O 1
ATOM 3483 N N . GLU B 1 64 ? -13.156 44.438 2.348 1 87.19 64 GLU B N 1
ATOM 3484 C CA . GLU B 1 64 ? -14.289 45.188 1.812 1 87.19 64 GLU B CA 1
ATOM 3485 C C . GLU B 1 64 ? -15.477 44.281 1.544 1 87.19 64 GLU B C 1
ATOM 3487 O O . GLU B 1 64 ? -16.625 44.688 1.681 1 87.19 64 GLU B O 1
ATOM 3492 N N . THR B 1 65 ? -15.141 43 1.172 1 84.19 65 THR B N 1
ATOM 3493 C CA . THR B 1 65 ? -16.203 42.094 0.749 1 84.19 65 THR B CA 1
ATOM 3494 C C . THR B 1 65 ? -16.734 41.312 1.933 1 84.19 65 THR B C 1
ATOM 3496 O O . THR B 1 65 ? -17.906 40.906 1.949 1 84.19 65 THR B O 1
ATOM 3499 N N . HIS B 1 66 ? -15.93 41.031 2.879 1 83.75 66 HIS B N 1
ATOM 3500 C CA . HIS B 1 66 ? -16.344 40.094 3.928 1 83.75 66 HIS B CA 1
ATOM 3501 C C . HIS B 1 66 ? -16.328 40.781 5.297 1 83.75 66 HIS B C 1
ATOM 3503 O O . HIS B 1 66 ? -17.328 40.75 6.012 1 83.75 66 HIS B O 1
ATOM 3509 N N . PHE B 1 67 ? -15.312 41.5 5.582 1 83.75 67 PHE B N 1
ATOM 3510 C CA . PHE B 1 67 ? -15.125 41.938 6.961 1 83.75 67 PHE B CA 1
ATOM 3511 C C . PHE B 1 67 ? -15.883 43.25 7.227 1 83.75 67 PHE B C 1
ATOM 3513 O O . PHE B 1 67 ? -16.469 43.438 8.297 1 83.75 67 PHE B O 1
ATOM 3520 N N . GLU B 1 68 ? -15.867 44.125 6.281 1 87.5 68 GLU B N 1
ATOM 3521 C CA . GLU B 1 68 ? -16.562 45.406 6.465 1 87.5 68 GLU B CA 1
ATOM 3522 C C . GLU B 1 68 ? -18.047 45.188 6.691 1 87.5 68 GLU B C 1
ATOM 3524 O O . GLU B 1 68 ? -18.625 45.75 7.625 1 87.5 68 GLU B O 1
ATOM 3529 N N . PRO B 1 69 ? -18.641 44.312 5.816 1 87.19 69 PRO B N 1
ATOM 3530 C CA . PRO B 1 69 ? -20.062 44.031 6.082 1 87.19 69 PRO B CA 1
ATOM 3531 C C . PRO B 1 69 ? -20.281 43.375 7.457 1 87.19 69 PRO B C 1
ATOM 3533 O O . PRO B 1 69 ? -21.25 43.719 8.141 1 87.19 69 PRO B O 1
ATOM 3536 N N . LEU B 1 70 ? -19.438 42.531 7.836 1 85.62 70 LEU B N 1
ATOM 3537 C CA . LEU B 1 70 ? -19.531 41.906 9.148 1 85.62 70 LEU B CA 1
ATOM 3538 C C . LEU B 1 70 ? -19.406 42.938 10.258 1 85.62 70 LEU B C 1
ATOM 3540 O O . LEU B 1 70 ? -20.141 42.875 11.25 1 85.62 70 LEU B O 1
ATOM 3544 N N . LEU B 1 71 ? -18.531 43.844 10.141 1 88 71 LEU B N 1
ATOM 3545 C CA . LEU B 1 71 ? -18.312 44.906 11.102 1 88 71 LEU B CA 1
ATOM 3546 C C . LEU B 1 71 ? -19.562 45.781 11.219 1 88 71 LEU B C 1
ATOM 3548 O O . LEU B 1 71 ? -19.953 46.156 12.328 1 88 71 LEU B O 1
ATOM 3552 N N . ARG B 1 72 ? -20.156 46.031 10.18 1 85.44 72 ARG B N 1
ATOM 3553 C CA . ARG B 1 72 ? -21.359 46.875 10.172 1 85.44 72 ARG B CA 1
ATOM 3554 C C . ARG B 1 72 ? -22.516 46.188 10.867 1 85.44 72 ARG B C 1
ATOM 3556 O O . ARG B 1 72 ? -23.312 46.812 11.562 1 85.44 72 ARG B O 1
ATOM 3563 N N . MET B 1 73 ? -22.547 44.906 10.633 1 86.88 73 MET B N 1
ATOM 3564 C CA . MET B 1 73 ? -23.641 44.094 11.164 1 86.88 73 MET B CA 1
ATOM 3565 C C . MET B 1 73 ? -23.453 43.844 12.656 1 86.88 73 MET B C 1
ATOM 3567 O O . MET B 1 73 ? -24.391 44 13.438 1 86.88 73 MET B O 1
ATOM 3571 N N . SER B 1 74 ? -22.297 43.5 13.023 1 87.81 74 SER B N 1
ATOM 3572 C CA . SER B 1 74 ? -22.062 43.031 14.391 1 87.81 74 SER B CA 1
ATOM 3573 C C . SER B 1 74 ? -21.469 44.125 15.25 1 87.81 74 SER B C 1
ATOM 3575 O O . SER B 1 74 ? -21.5 44.062 16.484 1 87.81 74 SER B O 1
ATOM 3577 N N . GLY B 1 75 ? -20.875 45.156 14.609 1 90.44 75 GLY B N 1
ATOM 3578 C CA . GLY B 1 75 ? -20.25 46.25 15.32 1 90.44 75 GLY B CA 1
ATOM 3579 C C . GLY B 1 75 ? -18.844 45.938 15.789 1 90.44 75 GLY B C 1
ATOM 3580 O O . GLY B 1 75 ? -18.203 46.75 16.453 1 90.44 75 GLY B O 1
ATOM 3581 N N . GLU B 1 76 ? -18.453 44.688 15.469 1 91.06 76 GLU B N 1
ATOM 3582 C CA . GLU B 1 76 ? -17.109 44.312 15.883 1 91.06 76 GLU B CA 1
ATOM 3583 C C . GLU B 1 76 ? -16.5 43.281 14.953 1 91.06 76 GLU B C 1
ATOM 3585 O O . GLU B 1 76 ? -17.234 42.562 14.258 1 91.06 76 GLU B O 1
ATOM 3590 N N . LEU B 1 77 ? -15.219 43.281 14.797 1 87.75 77 LEU B N 1
ATOM 3591 C CA . LEU B 1 77 ? -14.391 42.281 14.133 1 87.75 77 LEU B CA 1
ATOM 3592 C C . LEU B 1 77 ? -13.359 41.688 15.102 1 87.75 77 LEU B C 1
ATOM 3594 O O . LEU B 1 77 ? -12.43 42.406 15.516 1 87.75 77 LEU B O 1
ATOM 3598 N N . ASN B 1 78 ? -13.492 40.469 15.484 1 79.81 78 ASN B N 1
ATOM 3599 C CA . ASN B 1 78 ? -12.727 39.844 16.562 1 79.81 78 ASN B CA 1
ATOM 3600 C C . ASN B 1 78 ? -11.484 39.125 16.031 1 79.81 78 ASN B C 1
ATOM 3602 O O . ASN B 1 78 ? -11.266 37.969 16.328 1 79.81 78 ASN B O 1
ATOM 3606 N N . GLY B 1 79 ? -10.773 39.812 15.211 1 78.38 79 GLY B N 1
ATOM 3607 C CA . GLY B 1 79 ? -9.477 39.281 14.859 1 78.38 79 GLY B CA 1
ATOM 3608 C C . GLY B 1 79 ? -9.43 38.688 13.469 1 78.38 79 GLY B C 1
ATOM 3609 O O . GLY B 1 79 ? -10.055 37.656 13.203 1 78.38 79 GLY B O 1
ATOM 3610 N N . VAL B 1 80 ? -8.828 39.219 12.5 1 79.94 80 VAL B N 1
ATOM 3611 C CA . VAL B 1 80 ? -8.617 38.75 11.141 1 79.94 80 VAL B CA 1
ATOM 3612 C C . VAL B 1 80 ? -7.176 39 10.711 1 79.94 80 VAL B C 1
ATOM 3614 O O . VAL B 1 80 ? -6.59 40.031 11.094 1 79.94 80 VAL B O 1
ATOM 3617 N N . THR B 1 81 ? -6.688 38.031 10.07 1 80.62 81 THR B N 1
ATOM 3618 C CA . THR B 1 81 ? -5.324 38.188 9.586 1 80.62 81 THR B CA 1
ATOM 3619 C C . THR B 1 81 ? -5.328 38.875 8.211 1 80.62 81 THR B C 1
ATOM 3621 O O . THR B 1 81 ? -6.035 38.438 7.305 1 80.62 81 THR B O 1
ATOM 3624 N N . VAL B 1 82 ? -4.559 39.969 8.133 1 85.88 82 VAL B N 1
ATOM 3625 C CA . VAL B 1 82 ? -4.457 40.688 6.879 1 85.88 82 VAL B CA 1
ATOM 3626 C C . VAL B 1 82 ? -3.006 41.094 6.625 1 85.88 82 VAL B C 1
ATOM 3628 O O . VAL B 1 82 ? -2.176 41.062 7.535 1 85.88 82 VAL B O 1
ATOM 3631 N N . ASP B 1 83 ? -2.791 41.469 5.418 1 90.5 83 ASP B N 1
ATOM 3632 C CA . ASP B 1 83 ? -1.497 42.062 5.059 1 90.5 83 ASP B CA 1
ATOM 3633 C C . ASP B 1 83 ? -1.602 43.562 4.859 1 90.5 83 ASP B C 1
ATOM 3635 O O . ASP B 1 83 ? -2.355 44.031 4.004 1 90.5 83 ASP B O 1
ATOM 3639 N N . LEU B 1 84 ? -0.868 44.281 5.695 1 94.19 84 LEU B N 1
ATOM 3640 C CA . LEU B 1 84 ? -0.753 45.75 5.496 1 94.19 84 LEU B CA 1
ATOM 3641 C C . LEU B 1 84 ? 0.495 46.062 4.688 1 94.19 84 LEU B C 1
ATOM 3643 O O . LEU B 1 84 ? 1.478 45.344 4.715 1 94.19 84 LEU B O 1
ATOM 3647 N N . VAL B 1 85 ? 0.426 47.156 4.016 1 95.25 85 VAL B N 1
ATOM 3648 C CA . VAL B 1 85 ? 1.551 47.562 3.182 1 95.25 85 VAL B CA 1
ATOM 3649 C C . VAL B 1 85 ? 2.301 48.719 3.855 1 95.25 85 VAL B C 1
ATOM 3651 O O . VAL B 1 85 ? 1.717 49.75 4.148 1 95.25 85 VAL B O 1
ATOM 3654 N N . ALA B 1 86 ? 3.59 48.469 4.031 1 94.75 86 ALA B N 1
ATOM 3655 C CA . ALA B 1 86 ? 4.445 49.5 4.645 1 94.75 86 ALA B CA 1
ATOM 3656 C C . ALA B 1 86 ? 4.844 50.562 3.631 1 94.75 86 ALA B C 1
ATOM 3658 O O . ALA B 1 86 ? 4.551 50.438 2.439 1 94.75 86 ALA B O 1
ATOM 3659 N N . ALA B 1 87 ? 5.465 51.656 4.168 1 93.88 87 ALA B N 1
ATOM 3660 C CA . ALA B 1 87 ? 5.883 52.781 3.328 1 93.88 87 ALA B CA 1
ATOM 3661 C C . ALA B 1 87 ? 6.891 52.312 2.275 1 93.88 87 ALA B C 1
ATOM 3663 O O . ALA B 1 87 ? 6.922 52.875 1.165 1 93.88 87 ALA B O 1
ATOM 3664 N N . ASP B 1 88 ? 7.652 51.312 2.551 1 93.19 88 ASP B N 1
ATOM 3665 C CA . ASP B 1 88 ? 8.672 50.812 1.631 1 93.19 88 ASP B CA 1
ATOM 3666 C C . ASP B 1 88 ? 8.086 49.75 0.673 1 93.19 88 ASP B C 1
ATOM 3668 O O . ASP B 1 88 ? 8.812 49.188 -0.137 1 93.19 88 ASP B O 1
ATOM 3672 N N . GLY B 1 89 ? 6.832 49.531 0.819 1 92.06 89 GLY B N 1
ATOM 3673 C CA . GLY B 1 89 ? 6.172 48.594 -0.071 1 92.06 89 GLY B CA 1
ATOM 3674 C C . GLY B 1 89 ? 6.137 47.156 0.48 1 92.06 89 GLY B C 1
ATOM 3675 O O . GLY B 1 89 ? 5.52 46.281 -0.115 1 92.06 89 GLY B O 1
ATOM 3676 N N . GLY B 1 90 ? 6.793 46.969 1.572 1 92.69 90 GLY B N 1
ATOM 3677 C CA . GLY B 1 90 ? 6.785 45.656 2.191 1 92.69 90 GLY B CA 1
ATOM 3678 C C . GLY B 1 90 ? 5.43 45.281 2.764 1 92.69 90 GLY B C 1
ATOM 3679 O O . GLY B 1 90 ? 4.66 46.125 3.18 1 92.69 90 GLY B O 1
ATOM 3680 N N . ARG B 1 91 ? 5.145 43.938 2.742 1 91.5 91 ARG B N 1
ATOM 3681 C CA . ARG B 1 91 ? 3.902 43.438 3.322 1 91.5 91 ARG B CA 1
ATOM 3682 C C . ARG B 1 91 ? 4.117 42.969 4.754 1 91.5 91 ARG B C 1
ATOM 3684 O O . ARG B 1 91 ? 5.094 42.25 5.039 1 91.5 91 ARG B O 1
ATOM 3691 N N . LEU B 1 92 ? 3.289 43.375 5.613 1 91.12 92 LEU B N 1
ATOM 3692 C CA . LEU B 1 92 ? 3.357 43 7.02 1 91.12 92 LEU B CA 1
ATOM 3693 C C . LEU B 1 92 ? 2.092 42.281 7.445 1 91.12 92 LEU B C 1
ATOM 3695 O O . LEU B 1 92 ? 1.01 42.875 7.492 1 91.12 92 LEU B O 1
ATOM 3699 N N . PRO B 1 93 ? 2.23 41.031 7.793 1 88.56 93 PRO B N 1
ATOM 3700 C CA . PRO B 1 93 ? 1.058 40.344 8.32 1 88.56 93 PRO B CA 1
ATOM 3701 C C . PRO B 1 93 ? 0.62 40.844 9.688 1 88.56 93 PRO B C 1
ATOM 3703 O O . PRO B 1 93 ? 1.446 41 10.586 1 88.56 93 PRO B O 1
ATOM 3706 N N . MET B 1 94 ? -0.625 41.219 9.734 1 88.94 94 MET B N 1
ATOM 3707 C CA . MET B 1 94 ? -1.163 41.75 10.977 1 88.94 94 MET B CA 1
ATOM 3708 C C . MET B 1 94 ? -2.457 41.062 11.367 1 88.94 94 MET B C 1
ATOM 3710 O O . MET B 1 94 ? -3.217 40.625 10.5 1 88.94 94 MET B O 1
ATOM 3714 N N . PHE B 1 95 ? -2.617 40.969 12.656 1 87 95 PHE B N 1
ATOM 3715 C CA . PHE B 1 95 ? -3.891 40.562 13.227 1 87 95 PHE B CA 1
ATOM 3716 C C . PHE B 1 95 ? -4.715 41.75 13.664 1 87 95 PHE B C 1
ATOM 3718 O O . PHE B 1 95 ? -4.293 42.5 14.539 1 87 95 PHE B O 1
ATOM 3725 N N . LEU B 1 96 ? -5.895 41.875 13 1 89.75 96 LEU B N 1
ATOM 3726 C CA . LEU B 1 96 ? -6.668 43.094 13.18 1 89.75 96 LEU B CA 1
ATOM 3727 C C . LEU B 1 96 ? -7.922 42.812 14 1 89.75 96 LEU B C 1
ATOM 3729 O O . LEU B 1 96 ? -8.594 41.812 13.805 1 89.75 96 LEU B O 1
ATOM 3733 N N . THR B 1 97 ? -8.156 43.656 14.945 1 92.56 97 THR B N 1
ATOM 3734 C CA . THR B 1 97 ? -9.414 43.719 15.688 1 92.56 97 THR B CA 1
ATOM 3735 C C . THR B 1 97 ? -10.023 45.125 15.609 1 92.56 97 THR B C 1
ATOM 3737 O O . THR B 1 97 ? -9.312 46.125 15.68 1 92.56 97 THR B O 1
ATOM 3740 N N . ILE B 1 98 ? -11.375 45.219 15.383 1 94.19 98 ILE B N 1
ATOM 3741 C CA . ILE B 1 98 ? -12.047 46.5 15.195 1 94.19 98 ILE B CA 1
ATOM 3742 C C . ILE B 1 98 ? -13.367 46.5 15.969 1 94.19 98 ILE B C 1
ATOM 3744 O O . ILE B 1 98 ? -14.062 45.469 16.031 1 94.19 98 ILE B O 1
ATOM 3748 N N . ASN B 1 99 ? -13.688 47.625 16.625 1 94.56 99 ASN B N 1
ATOM 3749 C CA . ASN B 1 99 ? -15.055 47.812 17.094 1 94.56 99 ASN B CA 1
ATOM 3750 C C . ASN B 1 99 ? -15.562 49.219 16.812 1 94.56 99 ASN B C 1
ATOM 3752 O O . ASN B 1 99 ? -14.773 50.125 16.516 1 94.56 99 ASN B O 1
ATOM 3756 N N . VAL B 1 100 ? -16.859 49.406 16.859 1 94.19 100 VAL B N 1
ATOM 3757 C CA . VAL B 1 100 ? -17.5 50.625 16.453 1 94.19 100 VAL B CA 1
ATOM 3758 C C . VAL B 1 100 ? -18.047 51.344 17.688 1 94.19 100 VAL B C 1
ATOM 3760 O O . VAL B 1 100 ? -18.734 50.75 18.516 1 94.19 100 VAL B O 1
ATOM 3763 N N . LYS B 1 101 ? -17.656 52.594 17.891 1 92.94 101 LYS B N 1
ATOM 3764 C CA . LYS B 1 101 ? -18.328 53.438 18.875 1 92.94 101 LYS B CA 1
ATOM 3765 C C . LYS B 1 101 ? -19.641 54 18.312 1 92.94 101 LYS B C 1
ATOM 3767 O O . LYS B 1 101 ? -19.656 54.594 17.234 1 92.94 101 LYS B O 1
ATOM 3772 N N . THR B 1 102 ? -20.594 53.781 19.016 1 89.88 102 THR B N 1
ATOM 3773 C CA . THR B 1 102 ? -21.906 54.25 18.562 1 89.88 102 THR B CA 1
ATOM 3774 C C . THR B 1 102 ? -22.406 55.406 19.438 1 89.88 102 THR B C 1
ATOM 3776 O O . THR B 1 102 ? -22.141 55.406 20.641 1 89.88 102 THR B O 1
ATOM 3779 N N . SER B 1 103 ? -23.016 56.375 18.812 1 86.06 103 SER B N 1
ATOM 3780 C CA . SER B 1 103 ? -23.625 57.5 19.531 1 86.06 103 SER B CA 1
ATOM 3781 C C . SER B 1 103 ? -24.859 57.031 20.297 1 86.06 103 SER B C 1
ATOM 3783 O O . SER B 1 103 ? -25.266 55.875 20.219 1 86.06 103 SER B O 1
ATOM 3785 N N . ALA B 1 104 ? -25.328 57.969 21.094 1 83.94 104 ALA B N 1
ATOM 3786 C CA . ALA B 1 104 ? -26.531 57.719 21.859 1 83.94 104 ALA B CA 1
ATOM 3787 C C . ALA B 1 104 ? -27.688 57.344 20.953 1 83.94 104 ALA B C 1
ATOM 3789 O O . ALA B 1 104 ? -28.609 56.625 21.359 1 83.94 104 ALA B O 1
ATOM 3790 N N . LEU B 1 105 ? -27.672 57.844 19.719 1 86.31 105 LEU B N 1
ATOM 3791 C CA . LEU B 1 105 ? -28.75 57.594 18.766 1 86.31 105 LEU B CA 1
ATOM 3792 C C . LEU B 1 105 ? -28.484 56.312 17.969 1 86.31 105 LEU B C 1
ATOM 3794 O O . LEU B 1 105 ? -29.219 55.969 17.047 1 86.31 105 LEU B O 1
ATOM 3798 N N . GLY B 1 106 ? -27.438 55.656 18.234 1 82.94 106 GLY B N 1
ATOM 3799 C CA . GLY B 1 106 ? -27.156 54.406 17.594 1 82.94 106 GLY B CA 1
ATOM 3800 C C . GLY B 1 106 ? -26.375 54.531 16.297 1 82.94 106 GLY B C 1
ATOM 3801 O O . GLY B 1 106 ? -26.266 53.594 15.523 1 82.94 106 GLY B O 1
ATOM 3802 N N . ARG B 1 107 ? -25.969 55.719 15.992 1 87.44 107 ARG B N 1
ATOM 3803 C CA . ARG B 1 107 ? -25.188 55.938 14.773 1 87.44 107 ARG B CA 1
ATOM 3804 C C . ARG B 1 107 ? -23.703 55.75 15.016 1 87.44 107 ARG B C 1
ATOM 3806 O O . ARG B 1 107 ? -23.188 56.125 16.062 1 87.44 107 ARG B O 1
ATOM 3813 N N . PRO B 1 108 ? -23.109 55.156 14.047 1 90.31 108 PRO B N 1
ATOM 3814 C CA . PRO B 1 108 ? -21.672 54.969 14.211 1 90.31 108 PRO B CA 1
ATOM 3815 C C . PRO B 1 108 ? -20.922 56.312 14.289 1 90.31 108 PRO B C 1
ATOM 3817 O O . PRO B 1 108 ? -21.188 57.219 13.492 1 90.31 108 PRO B O 1
ATOM 3820 N N . GLU B 1 109 ? -20.047 56.438 15.281 1 91.81 109 GLU B N 1
ATOM 3821 C CA . GLU B 1 109 ? -19.281 57.656 15.492 1 91.81 109 GLU B CA 1
ATOM 3822 C C . GLU B 1 109 ? -17.828 57.5 15.055 1 91.81 109 GLU B C 1
ATOM 3824 O O . GLU B 1 109 ? -17.281 58.375 14.367 1 91.81 109 GLU B O 1
ATOM 3829 N N . LEU B 1 110 ? -17.219 56.406 15.484 1 93.75 110 LEU B N 1
ATOM 3830 C CA . LEU B 1 110 ? -15.836 56.156 15.109 1 93.75 110 LEU B CA 1
ATOM 3831 C C . LEU B 1 110 ? -15.516 54.688 15.156 1 93.75 110 LEU B C 1
ATOM 3833 O O . LEU B 1 110 ? -16.266 53.906 15.742 1 93.75 110 LEU B O 1
ATOM 3837 N N . LEU B 1 111 ? -14.453 54.344 14.453 1 94.38 111 LEU B N 1
ATOM 3838 C CA . LEU B 1 111 ? -13.898 53 14.477 1 94.38 111 LEU B CA 1
ATOM 3839 C C . LEU B 1 111 ? -12.633 52.938 15.328 1 94.38 111 LEU B C 1
ATOM 3841 O O . LEU B 1 111 ? -11.773 53.812 15.227 1 94.38 111 LEU B O 1
ATOM 3845 N N . ARG B 1 112 ? -12.594 52 16.203 1 95.69 112 ARG B N 1
ATOM 3846 C CA . ARG B 1 112 ? -11.375 51.688 16.938 1 95.69 112 ARG B CA 1
ATOM 3847 C C . ARG B 1 112 ? -10.68 50.469 16.359 1 95.69 112 ARG B C 1
ATOM 3849 O O . ARG B 1 112 ? -11.273 49.375 16.281 1 95.69 112 ARG B O 1
ATOM 3856 N N . ILE B 1 113 ? -9.438 50.562 15.922 1 95.19 113 ILE B N 1
ATOM 3857 C CA . ILE B 1 113 ? -8.719 49.5 15.234 1 95.19 113 ILE B CA 1
ATOM 3858 C C . ILE B 1 113 ? -7.434 49.188 15.992 1 95.19 113 ILE B C 1
ATOM 3860 O O . ILE B 1 113 ? -6.688 50.094 16.375 1 95.19 113 ILE B O 1
ATOM 3864 N N . SER B 1 114 ? -7.227 47.969 16.25 1 94.62 114 SER B N 1
ATOM 3865 C CA . SER B 1 114 ? -5.98 47.469 16.828 1 94.62 114 SER B CA 1
ATOM 3866 C C . SER B 1 114 ? -5.336 46.406 15.953 1 94.62 114 SER B C 1
ATOM 3868 O O . SER B 1 114 ? -6.031 45.562 15.383 1 94.62 114 SER B O 1
ATOM 3870 N N . ALA B 1 115 ? -4.086 46.469 15.812 1 93.25 115 ALA B N 1
ATOM 3871 C CA . ALA B 1 115 ? -3.318 45.531 15 1 93.25 115 ALA B CA 1
ATOM 3872 C C . ALA B 1 115 ? -2.146 44.938 15.789 1 93.25 115 ALA B C 1
ATOM 3874 O O . ALA B 1 115 ? -1.479 45.656 16.531 1 93.25 115 ALA B O 1
ATOM 3875 N N . VAL B 1 116 ? -1.96 43.688 15.609 1 89.5 116 VAL B N 1
ATOM 3876 C CA . VAL B 1 116 ? -0.81 43 16.219 1 89.5 116 VAL B CA 1
ATOM 3877 C C . VAL B 1 116 ? 0.011 42.312 15.133 1 89.5 116 VAL B C 1
ATOM 3879 O O . VAL B 1 116 ? -0.539 41.844 14.133 1 89.5 116 VAL B O 1
ATOM 3882 N N . ASP B 1 117 ? 1.358 42.344 15.375 1 85.25 117 ASP B N 1
ATOM 3883 C CA . ASP B 1 117 ? 2.254 41.656 14.445 1 85.25 117 ASP B CA 1
ATOM 3884 C C . ASP B 1 117 ? 1.992 40.156 14.43 1 85.25 117 ASP B C 1
ATOM 3886 O O . ASP B 1 117 ? 2.082 39.5 15.461 1 85.25 117 ASP B O 1
ATOM 3890 N N . ALA B 1 118 ? 1.657 39.719 13.25 1 78.88 118 ALA B N 1
ATOM 3891 C CA . ALA B 1 118 ? 1.289 38.312 13.117 1 78.88 118 ALA B CA 1
ATOM 3892 C C . ALA B 1 118 ? 2.318 37.562 12.289 1 78.88 118 ALA B C 1
ATOM 3894 O O . ALA B 1 118 ? 2.006 36.531 11.703 1 78.88 118 ALA B O 1
ATOM 3895 N N . ALA B 1 119 ? 3.51 38.031 12.164 1 75.31 119 ALA B N 1
ATOM 3896 C CA . ALA B 1 119 ? 4.539 37.406 11.328 1 75.31 119 ALA B CA 1
ATOM 3897 C C . ALA B 1 119 ? 4.816 35.969 11.773 1 75.31 119 ALA B C 1
ATOM 3899 O O . ALA B 1 119 ? 4.828 35.062 10.953 1 75.31 119 ALA B O 1
ATOM 3900 N N . ASP B 1 120 ? 5.051 35.781 13.023 1 71.12 120 ASP B N 1
ATOM 3901 C CA . ASP B 1 120 ? 5.402 34.469 13.539 1 71.12 120 ASP B CA 1
ATOM 3902 C C . ASP B 1 120 ? 4.25 33.469 13.367 1 71.12 120 ASP B C 1
ATOM 3904 O O . ASP B 1 120 ? 4.465 32.312 13.008 1 71.12 120 ASP B O 1
ATOM 3908 N N . ARG B 1 121 ? 3.127 34.062 13.414 1 66.5 121 ARG B N 1
ATOM 3909 C CA . ARG B 1 121 ? 1.945 33.219 13.273 1 66.5 121 ARG B CA 1
ATOM 3910 C C . ARG B 1 121 ? 1.788 32.719 11.836 1 66.5 121 ARG B C 1
ATOM 3912 O O . ARG B 1 121 ? 1.511 31.547 11.594 1 66.5 121 ARG B O 1
ATOM 3919 N N . ARG B 1 122 ? 1.887 33.625 11.055 1 68.81 122 ARG B N 1
ATOM 3920 C CA . ARG B 1 122 ? 1.746 33.281 9.641 1 68.81 122 ARG B CA 1
ATOM 3921 C C . ARG B 1 122 ? 2.828 32.312 9.195 1 68.81 122 ARG B C 1
ATOM 3923 O O . ARG B 1 122 ? 2.557 31.391 8.43 1 68.81 122 ARG B O 1
ATOM 3930 N N . ALA B 1 123 ? 3.955 32.562 9.742 1 67 123 ALA B N 1
ATOM 3931 C CA . ALA B 1 123 ? 5.059 31.656 9.414 1 67 123 ALA B CA 1
ATOM 3932 C C . ALA B 1 123 ? 4.777 30.25 9.914 1 67 123 ALA B C 1
ATOM 3934 O O . ALA B 1 123 ? 4.996 29.266 9.188 1 67 123 ALA B O 1
ATOM 3935 N N . TYR B 1 124 ? 4.23 30.156 11.133 1 66.75 124 TYR B N 1
ATOM 3936 C CA . TYR B 1 124 ? 3.91 28.844 11.711 1 66.75 124 TYR B CA 1
ATOM 3937 C C . TYR B 1 124 ? 2.803 28.156 10.922 1 66.75 124 TYR B C 1
ATOM 3939 O O . TYR B 1 124 ? 2.891 26.969 10.633 1 66.75 124 TYR B O 1
ATOM 3947 N N . GLU B 1 125 ? 1.857 28.969 10.594 1 69.06 125 GLU B N 1
ATOM 3948 C CA . GLU B 1 125 ? 0.758 28.422 9.812 1 69.06 125 GLU B CA 1
ATOM 3949 C C . GLU B 1 125 ? 1.247 27.906 8.461 1 69.06 125 GLU B C 1
ATOM 3951 O O . GLU B 1 125 ? 0.845 26.828 8.016 1 69.06 125 GLU B O 1
ATOM 3956 N N . ARG B 1 126 ? 2.084 28.625 7.875 1 68.38 126 ARG B N 1
ATOM 3957 C CA . ARG B 1 126 ? 2.633 28.234 6.578 1 68.38 126 ARG B CA 1
ATOM 3958 C C . ARG B 1 126 ? 3.449 26.953 6.695 1 68.38 126 ARG B C 1
ATOM 3960 O O . ARG B 1 126 ? 3.352 26.078 5.84 1 68.38 126 ARG B O 1
ATOM 3967 N N . GLU B 1 127 ? 4.223 26.922 7.715 1 71.06 127 GLU B N 1
ATOM 3968 C CA . GLU B 1 127 ? 5.02 25.719 7.941 1 71.06 127 GLU B CA 1
ATOM 3969 C C . GLU B 1 127 ? 4.129 24.5 8.164 1 71.06 127 GLU B C 1
ATOM 3971 O O . GLU B 1 127 ? 4.383 23.438 7.609 1 71.06 127 GLU B O 1
ATOM 3976 N N . LEU B 1 128 ? 3.072 24.703 8.867 1 70.94 128 LEU B N 1
ATOM 3977 C CA . LEU B 1 128 ? 2.135 23.625 9.133 1 70.94 128 LEU B CA 1
ATOM 3978 C C . LEU B 1 128 ? 1.442 23.172 7.855 1 70.94 128 LEU B C 1
ATOM 3980 O O . LEU B 1 128 ? 1.293 21.969 7.613 1 70.94 128 LEU B O 1
ATOM 3984 N N . LEU B 1 129 ? 1.17 24.141 7.039 1 73.12 129 LEU B N 1
ATOM 3985 C CA . LEU B 1 129 ? 0.492 23.828 5.789 1 73.12 129 LEU B CA 1
ATOM 3986 C C . LEU B 1 129 ? 1.434 23.109 4.824 1 73.12 129 LEU B C 1
ATOM 3988 O O . LEU B 1 129 ? 1.026 22.172 4.137 1 73.12 129 LEU B O 1
ATOM 3992 N N . GLU B 1 130 ? 2.637 23.5 4.867 1 75.62 130 GLU B N 1
ATOM 3993 C CA . GLU B 1 130 ? 3.621 22.844 4.008 1 75.62 130 GLU B CA 1
ATOM 3994 C C . GLU B 1 130 ? 3.881 21.406 4.453 1 75.62 130 GLU B C 1
ATOM 3996 O O . GLU B 1 130 ? 3.979 20.5 3.621 1 75.62 130 GLU B O 1
ATOM 4001 N N . GLU B 1 131 ? 4.012 21.281 5.688 1 73.44 131 GLU B N 1
ATOM 4002 C CA . GLU B 1 131 ? 4.199 19.938 6.223 1 73.44 131 GLU B CA 1
ATOM 4003 C C . GLU B 1 131 ? 3.008 19.031 5.891 1 73.44 131 GLU B C 1
ATOM 4005 O O . GLU B 1 131 ? 3.184 17.859 5.543 1 73.44 131 GLU B O 1
ATOM 4010 N N . ARG B 1 132 ? 1.913 19.656 5.984 1 73.12 132 ARG B N 1
ATOM 4011 C CA . ARG B 1 132 ? 0.704 18.922 5.652 1 73.12 132 ARG B CA 1
ATOM 4012 C C . ARG B 1 132 ? 0.7 18.5 4.184 1 73.12 132 ARG B C 1
ATOM 4014 O O . ARG B 1 132 ? 0.385 17.359 3.854 1 73.12 132 ARG B O 1
ATOM 4021 N N . ARG B 1 133 ? 1.079 19.406 3.408 1 74.81 133 ARG B N 1
ATOM 4022 C CA . ARG B 1 133 ? 1.1 19.125 1.977 1 74.81 133 ARG B CA 1
ATOM 4023 C C . ARG B 1 133 ? 2.107 18.031 1.648 1 74.81 133 ARG B C 1
ATOM 4025 O O . ARG B 1 133 ? 1.829 17.141 0.836 1 74.81 133 ARG B O 1
ATOM 4032 N N . ARG B 1 134 ? 3.205 18.094 2.232 1 75 134 ARG B N 1
ATOM 4033 C CA . ARG B 1 134 ? 4.227 17.078 2.021 1 75 134 ARG B CA 1
ATOM 4034 C C . ARG B 1 134 ? 3.74 15.711 2.496 1 75 134 ARG B C 1
ATOM 4036 O O . ARG B 1 134 ? 3.93 14.703 1.811 1 75 134 ARG B O 1
ATOM 4043 N N . ALA B 1 135 ? 3.195 15.734 3.613 1 74.38 135 ALA B N 1
ATOM 4044 C CA . ALA B 1 135 ? 2.668 14.492 4.176 1 74.38 135 ALA B CA 1
ATOM 4045 C C . ALA B 1 135 ? 1.572 13.914 3.287 1 74.38 135 ALA B C 1
ATOM 4047 O O . ALA B 1 135 ? 1.514 12.695 3.076 1 74.38 135 ALA B O 1
ATOM 4048 N N . GLU B 1 136 ? 0.83 14.82 2.756 1 76 136 GLU B N 1
ATOM 4049 C CA . GLU B 1 136 ? -0.254 14.383 1.883 1 76 136 GLU B CA 1
ATOM 4050 C C . GLU B 1 136 ? 0.288 13.797 0.579 1 76 136 GLU B C 1
ATOM 4052 O O . GLU B 1 136 ? -0.233 12.805 0.073 1 76 136 GLU B O 1
ATOM 4057 N N . ALA B 1 137 ? 1.28 14.375 0.085 1 76.44 137 ALA B N 1
ATOM 4058 C CA . ALA B 1 137 ? 1.879 13.875 -1.149 1 76.44 137 ALA B CA 1
ATOM 4059 C C . ALA B 1 137 ? 2.473 12.484 -0.944 1 76.44 137 ALA B C 1
ATOM 4061 O O . ALA B 1 137 ? 2.318 11.602 -1.795 1 76.44 137 ALA B O 1
ATOM 4062 N N . GLU B 1 138 ? 3.145 12.312 0.079 1 74.62 138 GLU B N 1
ATOM 4063 C CA . GLU B 1 138 ? 3.695 11 0.416 1 74.62 138 GLU B CA 1
ATOM 4064 C C . GLU B 1 138 ? 2.588 9.969 0.613 1 74.62 138 GLU B C 1
ATOM 4066 O O . GLU B 1 138 ? 2.709 8.828 0.163 1 74.62 138 GLU B O 1
ATOM 4071 N N . HIS B 1 139 ? 1.633 10.43 1.242 1 76.62 139 HIS B N 1
ATOM 4072 C CA . HIS B 1 139 ? 0.483 9.57 1.479 1 76.62 139 HIS B CA 1
ATOM 4073 C C . HIS B 1 139 ? -0.149 9.117 0.166 1 76.62 139 HIS B C 1
ATOM 4075 O O . HIS B 1 139 ? -0.506 7.949 0.012 1 76.62 139 HIS B O 1
ATOM 4081 N N . ASP B 1 140 ? -0.188 10.016 -0.716 1 79.5 140 ASP B N 1
ATOM 4082 C CA . ASP B 1 140 ? -0.81 9.695 -1.997 1 79.5 140 ASP B CA 1
ATOM 4083 C C . ASP B 1 140 ? 0.003 8.648 -2.758 1 79.5 140 ASP B C 1
ATOM 4085 O O . ASP B 1 140 ? -0.562 7.75 -3.385 1 79.5 140 ASP B O 1
ATOM 4089 N N . ARG B 1 141 ? 1.193 8.688 -2.68 1 74.12 141 ARG B N 1
ATOM 4090 C CA . ARG B 1 141 ? 2.066 7.73 -3.346 1 74.12 141 ARG B CA 1
ATOM 4091 C C . ARG B 1 141 ? 1.908 6.336 -2.746 1 74.12 141 ARG B C 1
ATOM 4093 O O . ARG B 1 141 ? 1.771 5.352 -3.477 1 74.12 141 ARG B O 1
ATOM 4100 N N . VAL B 1 142 ? 1.937 6.34 -1.493 1 77.06 142 VAL B N 1
ATOM 4101 C CA . VAL B 1 142 ? 1.797 5.062 -0.799 1 77.06 142 VAL B CA 1
ATOM 4102 C C . VAL B 1 142 ? 0.414 4.477 -1.071 1 77.06 142 VAL B C 1
ATOM 4104 O O . VAL B 1 142 ? 0.275 3.266 -1.275 1 77.06 142 VAL B O 1
ATOM 4107 N N . ARG B 1 143 ? -0.456 5.355 -1.098 1 76.94 143 ARG B N 1
ATOM 4108 C CA . ARG B 1 143 ? -1.821 4.914 -1.359 1 76.94 143 ARG B CA 1
ATOM 4109 C C . ARG B 1 143 ? -1.949 4.332 -2.764 1 76.94 143 ARG B C 1
ATOM 4111 O O . ARG B 1 143 ? -2.574 3.285 -2.951 1 76.94 143 ARG B O 1
ATOM 4118 N N . LEU B 1 144 ? -1.404 4.984 -3.684 1 74.44 144 LEU B N 1
ATOM 4119 C CA . LEU B 1 144 ? -1.443 4.488 -5.055 1 74.44 144 LEU B CA 1
ATOM 4120 C C . LEU B 1 144 ? -0.781 3.117 -5.156 1 74.44 144 LEU B C 1
ATOM 4122 O O . LEU B 1 144 ? -1.297 2.221 -5.828 1 74.44 144 LEU B O 1
ATOM 4126 N N . PHE B 1 145 ? 0.235 2.939 -4.477 1 72.69 145 PHE B N 1
ATOM 4127 C CA . PHE B 1 145 ? 0.946 1.667 -4.426 1 72.69 145 PHE B CA 1
ATOM 4128 C C . PHE B 1 145 ? 0.073 0.583 -3.805 1 72.69 145 PHE B C 1
ATOM 4130 O O . PHE B 1 145 ? -0.087 -0.497 -4.375 1 72.69 145 PHE B O 1
ATOM 4137 N N . ALA B 1 146 ? -0.442 0.965 -2.721 1 75.06 146 ALA B N 1
ATOM 4138 C CA . ALA B 1 146 ? -1.293 0.017 -2.006 1 75.06 146 ALA B CA 1
ATOM 4139 C C . ALA B 1 146 ? -2.512 -0.364 -2.842 1 75.06 146 ALA B C 1
ATOM 4141 O O . ALA B 1 146 ? -2.885 -1.538 -2.908 1 75.06 146 ALA B O 1
ATOM 4142 N N . ASP B 1 147 ? -3.051 0.567 -3.518 1 76.19 147 ASP B N 1
ATOM 4143 C CA . ASP B 1 147 ? -4.238 0.334 -4.332 1 76.19 147 ASP B CA 1
ATOM 4144 C C . ASP B 1 147 ? -3.918 -0.571 -5.523 1 76.19 147 ASP B C 1
ATOM 4146 O O . ASP B 1 147 ? -4.711 -1.45 -5.871 1 76.19 147 ASP B O 1
ATOM 4150 N N . THR B 1 148 ? -2.859 -0.381 -6.109 1 71.62 148 THR B N 1
ATOM 4151 C CA . THR B 1 148 ? -2.445 -1.202 -7.242 1 71.62 148 THR B CA 1
ATOM 4152 C C . THR B 1 148 ? -2.211 -2.646 -6.809 1 71.62 148 THR B C 1
ATOM 4154 O O . THR B 1 148 ? -2.643 -3.582 -7.48 1 71.62 148 THR B O 1
ATOM 4157 N N . LEU B 1 149 ? -1.519 -2.727 -5.727 1 70.06 149 LEU B N 1
ATOM 4158 C CA . LEU B 1 149 ? -1.271 -4.062 -5.191 1 70.06 149 LEU B CA 1
ATOM 4159 C C . LEU B 1 149 ? -2.582 -4.75 -4.824 1 70.06 149 LEU B C 1
ATOM 4161 O O . LEU B 1 149 ? -2.76 -5.941 -5.098 1 70.06 149 LEU B O 1
ATOM 4165 N N . ARG B 1 150 ? -3.406 -3.979 -4.25 1 70.94 150 ARG B N 1
ATOM 4166 C CA . ARG B 1 150 ? -4.711 -4.516 -3.863 1 70.94 150 ARG B CA 1
ATOM 4167 C C . ARG B 1 150 ? -5.488 -4.992 -5.086 1 70.94 150 ARG B C 1
ATOM 4169 O O . ARG B 1 150 ? -6.074 -6.078 -5.066 1 70.94 150 ARG B O 1
ATOM 4176 N N . ARG B 1 151 ? -5.473 -4.281 -6.113 1 70.12 151 ARG B N 1
ATOM 4177 C CA . ARG B 1 151 ? -6.184 -4.629 -7.34 1 70.12 151 ARG B CA 1
ATOM 4178 C C . ARG B 1 151 ? -5.641 -5.922 -7.941 1 70.12 151 ARG B C 1
ATOM 4180 O O . ARG B 1 151 ? -6.395 -6.707 -8.516 1 70.12 151 ARG B O 1
ATOM 4187 N N . SER B 1 152 ? -4.387 -6.074 -7.738 1 67.75 152 SER B N 1
ATOM 4188 C CA . SER B 1 152 ? -3.752 -7.262 -8.297 1 67.75 152 SER B CA 1
ATOM 4189 C C . SER B 1 152 ? -4.148 -8.516 -7.531 1 67.75 152 SER B C 1
ATOM 4191 O O . SER B 1 152 ? -4.008 -9.633 -8.031 1 67.75 152 SER B O 1
ATOM 4193 N N . LEU B 1 153 ? -4.66 -8.273 -6.367 1 67.69 153 LEU B N 1
ATOM 4194 C CA . LEU B 1 153 ? -5.027 -9.398 -5.508 1 67.69 153 LEU B CA 1
ATOM 4195 C C . LEU B 1 153 ? -6.52 -9.703 -5.629 1 67.69 153 LEU B C 1
ATOM 4197 O O . LEU B 1 153 ? -6.984 -10.734 -5.133 1 67.69 153 LEU B O 1
ATOM 4201 N N . LEU B 1 154 ? -7.223 -8.805 -6.285 1 67.88 154 LEU B N 1
ATOM 4202 C CA . LEU B 1 154 ? -8.664 -8.992 -6.441 1 67.88 154 LEU B CA 1
ATOM 4203 C C . LEU B 1 154 ? -8.961 -9.969 -7.578 1 67.88 154 LEU B C 1
ATOM 4205 O O . LEU B 1 154 ? -8.164 -10.109 -8.508 1 67.88 154 LEU B O 1
ATOM 4209 N N . PRO B 1 155 ? -10.125 -10.68 -7.414 1 65.88 155 PRO B N 1
ATOM 4210 C CA . PRO B 1 155 ? -10.516 -11.625 -8.461 1 65.88 155 PRO B CA 1
ATOM 4211 C C . PRO B 1 155 ? -10.594 -10.984 -9.836 1 65.88 155 PRO B C 1
ATOM 4213 O O . PRO B 1 155 ? -11.023 -9.828 -9.961 1 65.88 155 PRO B O 1
ATOM 4216 N N . PRO B 1 156 ? -10.055 -11.656 -10.805 1 66.5 156 PRO B N 1
ATOM 4217 C CA . PRO B 1 156 ? -10.062 -11.133 -12.172 1 66.5 156 PRO B CA 1
ATOM 4218 C C . PRO B 1 156 ? -11.461 -11.156 -12.797 1 66.5 156 PRO B C 1
ATOM 4220 O O . PRO B 1 156 ? -12.391 -11.719 -12.219 1 66.5 156 PRO B O 1
ATOM 4223 N N . VAL B 1 157 ? -11.516 -10.461 -13.875 1 71.56 157 VAL B N 1
ATOM 4224 C CA . VAL B 1 157 ? -12.688 -10.609 -14.734 1 71.56 157 VAL B CA 1
ATOM 4225 C C . VAL B 1 157 ? -12.758 -12.039 -15.266 1 71.56 157 VAL B C 1
ATOM 4227 O O . VAL B 1 157 ? -11.758 -12.578 -15.75 1 71.56 157 VAL B O 1
ATOM 4230 N N . LEU B 1 158 ? -13.961 -12.656 -15.086 1 81 158 LEU B N 1
ATOM 4231 C CA . LEU B 1 158 ? -14.164 -14.039 -15.508 1 81 158 LEU B CA 1
ATOM 4232 C C . LEU B 1 158 ? -14.211 -14.148 -17.031 1 81 158 LEU B C 1
ATOM 4234 O O . LEU B 1 158 ? -14.789 -13.281 -17.688 1 81 158 LEU B O 1
ATOM 4238 N N . SER B 1 159 ? -13.539 -15.031 -17.609 1 81 159 SER B N 1
ATOM 4239 C CA . SER B 1 159 ? -13.57 -15.312 -19.031 1 81 159 SER B CA 1
ATOM 4240 C C . SER B 1 159 ? -14.133 -16.703 -19.312 1 81 159 SER B C 1
ATOM 4242 O O . SER B 1 159 ? -13.383 -17.656 -19.547 1 81 159 SER B O 1
ATOM 4244 N N . PRO B 1 160 ? -15.453 -16.766 -19.422 1 89.75 160 PRO B N 1
ATOM 4245 C CA . PRO B 1 160 ? -16.047 -18.078 -19.625 1 89.75 160 PRO B CA 1
ATOM 4246 C C . PRO B 1 160 ? -15.961 -18.531 -21.094 1 89.75 160 PRO B C 1
ATOM 4248 O O . PRO B 1 160 ? -15.898 -17.703 -22 1 89.75 160 PRO B O 1
ATOM 4251 N N . PRO B 1 161 ? -15.898 -19.828 -21.312 1 91.12 161 PRO B N 1
ATOM 4252 C CA . PRO B 1 161 ? -15.945 -20.344 -22.688 1 91.12 161 PRO B CA 1
ATOM 4253 C C . PRO B 1 161 ? -17.312 -20.141 -23.344 1 91.12 161 PRO B C 1
ATOM 4255 O O . PRO B 1 161 ? -18.297 -19.859 -22.641 1 91.12 161 PRO B O 1
ATOM 4258 N N . GLY B 1 162 ? -17.25 -20.219 -24.703 1 90.38 162 GLY B N 1
ATOM 4259 C CA . GLY B 1 162 ? -18.531 -20.234 -25.391 1 90.38 162 GLY B CA 1
ATOM 4260 C C . GLY B 1 162 ? -19.453 -21.328 -24.906 1 90.38 162 GLY B C 1
ATOM 4261 O O . GLY B 1 162 ? -19.031 -22.469 -24.688 1 90.38 162 GLY B O 1
ATOM 4262 N N . GLY B 1 163 ? -20.719 -20.984 -24.609 1 92.75 163 GLY B N 1
ATOM 4263 C CA . GLY B 1 163 ? -21.703 -21.953 -24.188 1 92.75 163 GLY B CA 1
ATOM 4264 C C . GLY B 1 163 ? -21.859 -22.031 -22.672 1 92.75 163 GLY B C 1
ATOM 4265 O O . GLY B 1 163 ? -22.656 -22.812 -22.156 1 92.75 163 GLY B O 1
ATOM 4266 N N . LEU B 1 164 ? -21.078 -21.281 -21.938 1 95.44 164 LEU B N 1
ATOM 4267 C CA . LEU B 1 164 ? -21.156 -21.234 -20.484 1 95.44 164 LEU B CA 1
ATOM 4268 C C . LEU B 1 164 ? -21.328 -19.797 -20 1 95.44 164 LEU B C 1
ATOM 4270 O O . LEU B 1 164 ? -20.641 -18.891 -20.453 1 95.44 164 LEU B O 1
ATOM 4274 N N . ASP B 1 165 ? -22.312 -19.656 -19.125 1 95.25 165 ASP B N 1
ATOM 4275 C CA . ASP B 1 165 ? -22.469 -18.375 -18.438 1 95.25 165 ASP B CA 1
ATOM 4276 C C . ASP B 1 165 ? -21.797 -18.391 -17.078 1 95.25 165 ASP B C 1
ATOM 4278 O O . ASP B 1 165 ? -21.875 -19.375 -16.344 1 95.25 165 ASP B O 1
ATOM 4282 N N . ALA B 1 166 ? -21.047 -17.375 -16.844 1 96.44 166 ALA B N 1
ATOM 4283 C CA . ALA B 1 166 ? -20.406 -17.25 -15.539 1 96.44 166 ALA B CA 1
ATOM 4284 C C . ALA B 1 166 ? -20.812 -15.945 -14.859 1 96.44 166 ALA B C 1
ATOM 4286 O O . ALA B 1 166 ? -20.953 -14.906 -15.516 1 96.44 166 ALA B O 1
ATOM 4287 N N . ALA B 1 167 ? -21.109 -15.984 -13.586 1 96.38 167 ALA B N 1
ATOM 4288 C CA . ALA B 1 167 ? -21.422 -14.828 -12.75 1 96.38 167 ALA B CA 1
ATOM 4289 C C . ALA B 1 167 ? -20.719 -14.93 -11.398 1 96.38 167 ALA B C 1
ATOM 4291 O O . ALA B 1 167 ? -20.5 -16.031 -10.883 1 96.38 167 ALA B O 1
ATOM 4292 N N . ASP B 1 168 ? -20.281 -13.828 -10.898 1 95.44 168 ASP B N 1
ATOM 4293 C CA . ASP B 1 168 ? -19.625 -13.789 -9.594 1 95.44 168 ASP B CA 1
ATOM 4294 C C . ASP B 1 168 ? -20.141 -12.633 -8.742 1 95.44 168 ASP B C 1
ATOM 4296 O O . ASP B 1 168 ? -20.797 -11.727 -9.258 1 95.44 168 ASP B O 1
ATOM 4300 N N . TYR B 1 169 ? -19.969 -12.742 -7.441 1 93.69 169 TYR B N 1
ATOM 4301 C CA . TYR B 1 169 ? -20.266 -11.695 -6.477 1 93.69 169 TYR B CA 1
ATOM 4302 C C . TYR B 1 169 ? -19.312 -11.75 -5.285 1 93.69 169 TYR B C 1
ATOM 4304 O O . TYR B 1 169 ? -19 -12.836 -4.785 1 93.69 169 TYR B O 1
ATOM 4312 N N . TYR B 1 170 ? -18.734 -10.656 -5 1 89.75 170 TYR B N 1
ATOM 4313 C CA . TYR B 1 170 ? -17.859 -10.547 -3.846 1 89.75 170 TYR B CA 1
ATOM 4314 C C . TYR B 1 170 ? -18.391 -9.523 -2.846 1 89.75 170 TYR B C 1
ATOM 4316 O O . TYR B 1 170 ? -18.5 -8.336 -3.158 1 89.75 170 TYR B O 1
ATOM 4324 N N . TYR B 1 171 ? -18.734 -10.016 -1.618 1 89.12 171 TYR B N 1
ATOM 4325 C CA . TYR B 1 171 ? -19.219 -9.188 -0.52 1 89.12 171 TYR B CA 1
ATOM 4326 C C . TYR B 1 171 ? -18.125 -8.977 0.521 1 89.12 171 TYR B C 1
ATOM 4328 O O . TYR B 1 171 ? -17.594 -9.945 1.075 1 89.12 171 TYR B O 1
ATOM 4336 N N . THR B 1 172 ? -17.797 -7.73 0.74 1 82.31 172 THR B N 1
ATOM 4337 C CA . THR B 1 172 ? -16.812 -7.414 1.768 1 82.31 172 THR B CA 1
ATOM 4338 C C . THR B 1 172 ? -17.5 -7.02 3.07 1 82.31 172 THR B C 1
ATOM 4340 O O . THR B 1 172 ? -18.281 -6.07 3.1 1 82.31 172 THR B O 1
ATOM 4343 N N . ALA B 1 173 ? -17.172 -7.707 4.125 1 80.19 173 ALA B N 1
ATOM 4344 C CA . ALA B 1 173 ? -17.766 -7.395 5.426 1 80.19 173 ALA B CA 1
ATOM 4345 C C . ALA B 1 173 ? -17.141 -6.133 6.02 1 80.19 173 ALA B C 1
ATOM 4347 O O . ALA B 1 173 ? -17.812 -5.387 6.738 1 80.19 173 ALA B O 1
ATOM 4348 N N . SER B 1 174 ? -15.789 -6.016 5.805 1 72.94 174 SER B N 1
ATOM 4349 C CA . SER B 1 174 ? -15.125 -4.816 6.301 1 72.94 174 SER B CA 1
ATOM 4350 C C . SER B 1 174 ? -14.438 -4.055 5.172 1 72.94 174 SER B C 1
ATOM 4352 O O . SER B 1 174 ? -13.797 -4.656 4.309 1 72.94 174 SER B O 1
ATOM 4354 N N . ASP B 1 175 ? -14.672 -2.764 5.188 1 62.5 175 ASP B N 1
ATOM 4355 C CA . ASP B 1 175 ? -14.141 -1.914 4.129 1 62.5 175 ASP B CA 1
ATOM 4356 C C . ASP B 1 175 ? -12.617 -1.835 4.207 1 62.5 175 ASP B C 1
ATOM 4358 O O . ASP B 1 175 ? -11.953 -1.546 3.211 1 62.5 175 ASP B O 1
ATOM 4362 N N . ASP B 1 176 ? -12.148 -2.049 5.359 1 59.12 176 ASP B N 1
ATOM 4363 C CA . ASP B 1 176 ? -10.742 -1.713 5.59 1 59.12 176 ASP B CA 1
ATOM 4364 C C . ASP B 1 176 ? -9.836 -2.906 5.293 1 59.12 176 ASP B C 1
ATOM 4366 O O . ASP B 1 176 ? -8.617 -2.754 5.191 1 59.12 176 ASP B O 1
ATOM 4370 N N . ASP B 1 177 ? -10.484 -4.059 5.137 1 62.28 177 ASP B N 1
ATOM 4371 C CA . ASP B 1 177 ? -9.594 -5.211 5.094 1 62.28 177 ASP B CA 1
ATOM 4372 C C . ASP B 1 177 ? -9.633 -5.891 3.729 1 62.28 177 ASP B C 1
ATOM 4374 O O . ASP B 1 177 ? -10.633 -5.801 3.016 1 62.28 177 ASP B O 1
ATOM 4378 N N . VAL B 1 178 ? -8.438 -6.18 3.275 1 64.62 178 VAL B N 1
ATOM 4379 C CA . VAL B 1 178 ? -8.398 -7.043 2.1 1 64.62 178 VAL B CA 1
ATOM 4380 C C . VAL B 1 178 ? -8.789 -8.469 2.488 1 64.62 178 VAL B C 1
ATOM 4382 O O . VAL B 1 178 ? -8.273 -9.016 3.467 1 64.62 178 VAL B O 1
ATOM 4385 N N . GLY B 1 179 ? -9.867 -8.922 1.936 1 72.19 179 GLY B N 1
ATOM 4386 C CA . GLY B 1 179 ? -10.391 -10.234 2.289 1 72.19 179 GLY B CA 1
ATOM 4387 C C . GLY B 1 179 ? -9.492 -11.367 1.842 1 72.19 179 GLY B C 1
ATOM 4388 O O . GLY B 1 179 ? -8.555 -11.164 1.07 1 72.19 179 GLY B O 1
ATOM 4389 N N . GLY B 1 180 ? -9.656 -12.547 2.408 1 80.44 180 GLY B N 1
ATOM 4390 C CA . GLY B 1 180 ? -8.914 -13.766 2.154 1 80.44 180 GLY B CA 1
ATOM 4391 C C . GLY B 1 180 ? -9.562 -14.648 1.105 1 80.44 180 GLY B C 1
ATOM 4392 O O . GLY B 1 180 ? -9.016 -15.695 0.736 1 80.44 180 GLY B O 1
ATOM 4393 N N . ASP B 1 181 ? -10.68 -14.172 0.514 1 88.62 181 ASP B N 1
ATOM 4394 C CA . ASP B 1 181 ? -11.383 -14.984 -0.471 1 88.62 181 ASP B CA 1
ATOM 4395 C C . ASP B 1 181 ? -10.836 -14.742 -1.876 1 88.62 181 ASP B C 1
ATOM 4397 O O . ASP B 1 181 ? -10.492 -13.617 -2.227 1 88.62 181 ASP B O 1
ATOM 4401 N N . PHE B 1 182 ? -10.789 -15.773 -2.627 1 89.5 182 PHE B N 1
ATOM 4402 C CA . PHE B 1 182 ? -10.305 -15.648 -3.994 1 89.5 182 PHE B CA 1
ATOM 4403 C C . PHE B 1 182 ? -11.047 -16.594 -4.926 1 89.5 182 PHE B C 1
ATOM 4405 O O . PHE B 1 182 ? -11.562 -17.625 -4.484 1 89.5 182 PHE B O 1
ATOM 4412 N N . TYR B 1 183 ? -11.188 -16.297 -6.168 1 92.88 183 TYR B N 1
ATOM 4413 C CA . TYR B 1 183 ? -11.773 -17.141 -7.203 1 92.88 183 TYR B CA 1
ATOM 4414 C C . TYR B 1 183 ? -11.25 -16.766 -8.578 1 92.88 183 TYR B C 1
ATOM 4416 O O . TYR 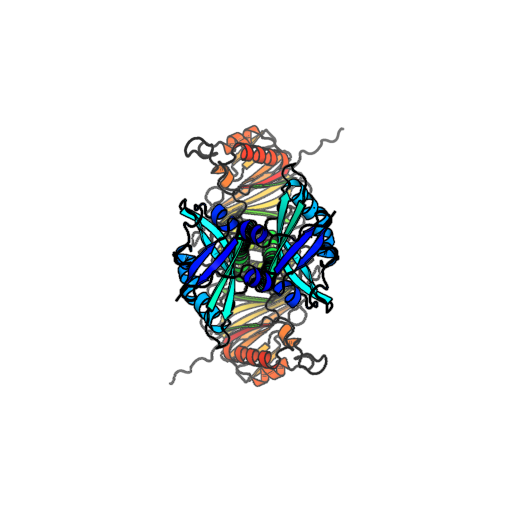B 1 183 ? -10.633 -15.703 -8.742 1 92.88 183 TYR B O 1
ATOM 4424 N N . ASP B 1 184 ? -11.43 -17.625 -9.5 1 91.88 184 ASP B N 1
ATOM 4425 C CA . ASP B 1 184 ? -10.992 -17.344 -10.867 1 91.88 184 ASP B CA 1
ATOM 4426 C C . ASP B 1 184 ? -11.609 -18.328 -11.852 1 91.88 184 ASP B C 1
ATOM 4428 O O . ASP B 1 184 ? -12.125 -19.375 -11.453 1 91.88 184 ASP B O 1
ATOM 4432 N N . LEU B 1 185 ? -11.75 -17.953 -13.031 1 93 185 LEU B N 1
ATOM 4433 C CA . LEU B 1 185 ? -12.125 -18.734 -14.203 1 93 185 LEU B CA 1
ATOM 4434 C C . LEU B 1 185 ? -11.242 -18.375 -15.398 1 93 185 LEU B C 1
ATOM 4436 O O . LEU B 1 185 ? -11.258 -17.234 -15.867 1 93 185 LEU B O 1
ATOM 4440 N N . PHE B 1 186 ? -10.484 -19.375 -15.906 1 88.5 186 PHE B N 1
ATOM 4441 C CA . PHE B 1 186 ? -9.484 -19.047 -16.906 1 88.5 186 PHE B CA 1
ATOM 4442 C C . PHE B 1 186 ? -9.312 -20.188 -17.906 1 88.5 186 PHE B C 1
ATOM 4444 O O . PHE B 1 186 ? -9.531 -21.359 -17.578 1 88.5 186 PHE B O 1
ATOM 4451 N N . PRO B 1 187 ? -8.891 -19.875 -19.094 1 89.19 187 PRO B N 1
ATOM 4452 C CA . PRO B 1 187 ? -8.695 -20.906 -20.109 1 89.19 187 PRO B CA 1
ATOM 4453 C C . PRO B 1 187 ? -7.41 -21.719 -19.906 1 89.19 187 PRO B C 1
ATOM 4455 O O . PRO B 1 187 ? -6.391 -21.156 -19.484 1 89.19 187 PRO B O 1
ATOM 4458 N N . LEU B 1 188 ? -7.453 -22.984 -20.094 1 88.88 188 LEU B N 1
ATOM 4459 C CA . LEU B 1 188 ? -6.293 -23.859 -20.062 1 88.88 188 LEU B CA 1
ATOM 4460 C C . LEU B 1 188 ? -5.91 -24.328 -21.469 1 88.88 188 LEU B C 1
ATOM 4462 O O . LEU B 1 188 ? -4.723 -24.453 -21.781 1 88.88 188 LEU B O 1
ATOM 4466 N N . SER B 1 189 ? -6.891 -24.594 -22.25 1 87.31 189 SER B N 1
ATOM 4467 C CA . SER B 1 189 ? -6.762 -24.938 -23.672 1 87.31 189 SER B CA 1
ATOM 4468 C C . SER B 1 189 ? -7.961 -24.422 -24.469 1 87.31 189 SER B C 1
ATOM 4470 O O . SER B 1 189 ? -8.75 -23.625 -23.969 1 87.31 189 SER B O 1
ATOM 4472 N N . ARG B 1 190 ? -8.008 -24.844 -25.625 1 84.81 190 ARG B N 1
ATOM 4473 C CA . ARG B 1 190 ? -9.117 -24.422 -26.469 1 84.81 190 ARG B CA 1
ATOM 4474 C C . ARG B 1 190 ? -10.438 -25 -25.984 1 84.81 190 ARG B C 1
ATOM 4476 O O . ARG B 1 190 ? -11.5 -24.406 -26.203 1 84.81 190 ARG B O 1
ATOM 4483 N N . THR B 1 191 ? -10.359 -26.047 -25.281 1 90.44 191 THR B N 1
ATOM 4484 C CA . THR B 1 191 ? -11.602 -26.734 -24.922 1 90.44 191 THR B CA 1
ATOM 4485 C C . THR B 1 191 ? -11.703 -26.906 -23.422 1 90.44 191 THR B C 1
ATOM 4487 O O . THR B 1 191 ? -12.688 -27.469 -22.922 1 90.44 191 THR B O 1
ATOM 4490 N N . LYS B 1 192 ? -10.711 -26.516 -22.734 1 94 192 LYS B N 1
ATOM 4491 C CA . LYS B 1 192 ? -10.703 -26.734 -21.297 1 94 192 LYS B CA 1
ATOM 4492 C C . LYS B 1 192 ? -10.5 -25.422 -20.531 1 94 192 LYS B C 1
ATOM 4494 O O . LYS B 1 192 ? -9.695 -24.578 -20.953 1 94 192 LYS B O 1
ATOM 4499 N N . TRP B 1 193 ? -11.211 -25.297 -19.453 1 94.5 193 TRP B N 1
ATOM 4500 C CA . TRP B 1 193 ? -11.109 -24.156 -18.562 1 94.5 193 TRP B CA 1
ATOM 4501 C C . TRP B 1 193 ? -10.922 -24.594 -17.125 1 94.5 193 TRP B C 1
ATOM 4503 O O . TRP B 1 193 ? -11.5 -25.594 -16.688 1 94.5 193 TRP B O 1
ATOM 4513 N N . GLY B 1 194 ? -10.07 -23.875 -16.422 1 94.81 194 GLY B N 1
ATOM 4514 C CA . GLY B 1 194 ? -9.945 -24.062 -14.992 1 94.81 194 GLY B CA 1
ATOM 4515 C C . GLY B 1 194 ? -10.703 -23.031 -14.18 1 94.81 194 GLY B C 1
ATOM 4516 O O . GLY B 1 194 ? -10.875 -21.891 -14.617 1 94.81 194 GLY B O 1
ATOM 4517 N N . PHE B 1 195 ? -11.211 -23.469 -13.016 1 96 195 PHE B N 1
ATOM 4518 C CA . PHE B 1 195 ? -11.82 -22.531 -12.078 1 96 195 PHE B CA 1
ATOM 4519 C C . PHE B 1 195 ? -11.484 -22.922 -10.641 1 96 195 PHE B C 1
ATOM 4521 O O . PHE B 1 195 ? -11.148 -24.062 -10.359 1 96 195 PHE B O 1
ATOM 4528 N N . PHE B 1 196 ? -11.477 -21.953 -9.781 1 96.19 196 PHE B N 1
ATOM 4529 C CA . PHE B 1 196 ? -11.289 -22.234 -8.359 1 96.19 196 PHE B CA 1
ATOM 4530 C C . PHE B 1 196 ? -11.953 -21.172 -7.504 1 96.19 196 PHE B C 1
ATOM 4532 O O . PHE B 1 196 ? -12.25 -20.078 -7.984 1 96.19 196 PHE B O 1
ATOM 4539 N N . LEU B 1 197 ? -12.242 -21.5 -6.324 1 96.12 197 LEU B N 1
ATOM 4540 C CA . LEU B 1 197 ? -12.695 -20.609 -5.262 1 96.12 197 LEU B CA 1
ATOM 4541 C C . LEU B 1 197 ? -12.164 -21.062 -3.906 1 96.12 197 LEU B C 1
ATOM 4543 O O . LEU B 1 197 ? -12.164 -22.266 -3.604 1 96.12 197 LEU B O 1
ATOM 4547 N N . GLY B 1 198 ? -11.648 -20.125 -3.207 1 94.19 198 GLY B N 1
ATOM 4548 C CA . GLY B 1 198 ? -11.094 -20.5 -1.915 1 94.19 198 GLY B CA 1
ATOM 4549 C C . GLY B 1 198 ? -11.086 -19.359 -0.919 1 94.19 198 GLY B C 1
ATOM 4550 O O . GLY B 1 198 ? -11.617 -18.281 -1.197 1 94.19 198 GLY B O 1
ATOM 4551 N N . ASP B 1 199 ? -10.539 -19.734 0.255 1 91.44 199 ASP B N 1
ATOM 4552 C CA . ASP B 1 199 ? -10.469 -18.828 1.393 1 91.44 199 ASP B CA 1
ATOM 4553 C C . ASP B 1 199 ? -9.203 -19.062 2.213 1 91.44 199 ASP B C 1
ATOM 4555 O O . ASP B 1 199 ? -9 -20.156 2.74 1 91.44 199 ASP B O 1
ATOM 4559 N N . VAL B 1 200 ? -8.438 -17.984 2.287 1 88.06 200 VAL B N 1
ATOM 4560 C CA . VAL B 1 200 ? -7.227 -18.047 3.1 1 88.06 200 VAL B CA 1
ATOM 4561 C C . VAL B 1 200 ? -7.562 -17.75 4.559 1 88.06 200 VAL B C 1
ATOM 4563 O O . VAL B 1 200 ? -8.336 -16.828 4.844 1 88.06 200 VAL B O 1
ATOM 4566 N N . VAL B 1 201 ? -6.965 -18.453 5.465 1 83.06 201 VAL B N 1
ATOM 4567 C CA . VAL B 1 201 ? -7.211 -18.25 6.887 1 83.06 201 VAL B CA 1
ATOM 4568 C C . VAL B 1 201 ? -6.555 -16.953 7.336 1 83.06 201 VAL B C 1
ATOM 4570 O O . VAL B 1 201 ? -5.418 -16.656 6.965 1 83.06 201 VAL B O 1
ATOM 4573 N N . GLY B 1 202 ? -7.293 -16.266 8.07 1 75.06 202 GLY B N 1
ATOM 4574 C CA . GLY B 1 202 ? -6.773 -15.023 8.609 1 75.06 202 GLY B CA 1
ATOM 4575 C C . GLY B 1 202 ? -7.316 -13.797 7.895 1 75.06 202 GLY B C 1
ATOM 4576 O O . GLY B 1 202 ? -8.078 -13.922 6.934 1 75.06 202 GLY B O 1
ATOM 4577 N N . LYS B 1 203 ? -7.082 -12.656 8.461 1 72.12 203 LYS B N 1
ATOM 4578 C CA . LYS B 1 203 ? -7.52 -11.391 7.879 1 72.12 203 LYS B CA 1
ATOM 4579 C C . LYS B 1 203 ? -6.367 -10.391 7.812 1 72.12 203 LYS B C 1
ATOM 4581 O O . LYS B 1 203 ? -5.301 -10.633 8.383 1 72.12 203 LYS B O 1
ATOM 4586 N N . GLY B 1 204 ? -6.629 -9.398 7.051 1 72.19 204 GLY B N 1
ATOM 4587 C CA . GLY B 1 204 ? -5.637 -8.336 6.984 1 72.19 204 GLY B CA 1
ATOM 4588 C C . GLY B 1 204 ? -4.648 -8.516 5.848 1 72.19 204 GLY B C 1
ATOM 4589 O O . GLY B 1 204 ? -4.906 -9.273 4.906 1 72.19 204 GLY B O 1
ATOM 4590 N N . VAL B 1 205 ? -3.602 -7.879 5.961 1 71.56 205 VAL B N 1
ATOM 4591 C CA . VAL B 1 205 ? -2.648 -7.727 4.867 1 71.56 205 VAL B CA 1
ATOM 4592 C C . VAL B 1 205 ? -1.953 -9.062 4.598 1 71.56 205 VAL B C 1
ATOM 4594 O O . VAL B 1 205 ? -1.713 -9.422 3.445 1 71.56 205 VAL B O 1
ATOM 4597 N N . GLU B 1 206 ? -1.619 -9.789 5.617 1 75.19 206 GLU B N 1
ATOM 4598 C CA . GLU B 1 206 ? -0.933 -11.07 5.426 1 75.19 206 GLU B CA 1
ATOM 4599 C C . GLU B 1 206 ? -1.804 -12.055 4.652 1 75.19 206 GLU B C 1
ATOM 4601 O O . GLU B 1 206 ? -1.318 -12.742 3.758 1 75.19 206 GLU B O 1
ATOM 4606 N N . ALA B 1 207 ? -3.004 -12.094 5.047 1 78.12 207 ALA B N 1
ATOM 4607 C CA . ALA B 1 207 ? -3.945 -12.953 4.336 1 78.12 207 ALA B CA 1
ATOM 4608 C C . ALA B 1 207 ? -4.098 -12.516 2.883 1 78.12 207 ALA B C 1
ATOM 4610 O O . ALA B 1 207 ? -4.215 -13.352 1.984 1 78.12 207 ALA B O 1
ATOM 4611 N N . ALA B 1 208 ? -4.102 -11.258 2.721 1 77 208 ALA B N 1
ATOM 4612 C CA . ALA B 1 208 ? -4.246 -10.727 1.37 1 77 208 ALA B CA 1
ATOM 4613 C C . ALA B 1 208 ? -3.074 -11.141 0.487 1 77 208 ALA B C 1
ATOM 4615 O O . ALA B 1 208 ? -3.26 -11.469 -0.688 1 77 208 ALA B O 1
ATOM 4616 N N . VAL B 1 209 ? -1.914 -11.164 1.014 1 75.56 209 VAL B N 1
ATOM 4617 C CA . VAL B 1 209 ? -0.717 -11.562 0.281 1 75.56 209 VAL B CA 1
ATOM 4618 C C . VAL B 1 209 ? -0.817 -13.039 -0.111 1 75.56 209 VAL B C 1
ATOM 4620 O O . VAL B 1 209 ? -0.583 -13.398 -1.267 1 75.56 209 VAL B O 1
ATOM 4623 N N . VAL B 1 210 ? -1.193 -13.797 0.813 1 80.31 210 VAL B N 1
ATOM 4624 C CA . VAL B 1 210 ? -1.312 -15.227 0.565 1 80.31 210 VAL B CA 1
ATOM 4625 C C . VAL B 1 210 ? -2.395 -15.484 -0.481 1 80.31 210 VAL B C 1
ATOM 4627 O O . VAL B 1 210 ? -2.232 -16.344 -1.353 1 80.31 210 VAL B O 1
ATOM 4630 N N . THR B 1 211 ? -3.42 -14.719 -0.331 1 81.94 211 THR B N 1
ATOM 4631 C CA . THR B 1 211 ? -4.516 -14.82 -1.29 1 81.94 211 THR B CA 1
ATOM 4632 C C . THR B 1 211 ? -4.023 -14.531 -2.705 1 81.94 211 THR B C 1
ATOM 4634 O O . THR B 1 211 ? -4.301 -15.297 -3.633 1 81.94 211 THR B O 1
ATOM 4637 N N . GLY B 1 212 ? -3.346 -13.508 -2.85 1 78.75 212 GLY B N 1
ATOM 4638 C CA . GLY B 1 212 ? -2.814 -13.133 -4.152 1 78.75 212 GLY B CA 1
ATOM 4639 C C . GLY B 1 212 ? -1.883 -14.18 -4.734 1 78.75 212 GLY B C 1
ATOM 4640 O O . GLY B 1 212 ? -1.996 -14.531 -5.914 1 78.75 212 GLY B O 1
ATOM 4641 N N . LEU B 1 213 ? -1.017 -14.672 -3.902 1 79.62 213 LEU B N 1
ATOM 4642 C CA . LEU B 1 213 ? -0.044 -15.648 -4.383 1 79.62 213 LEU B CA 1
ATOM 4643 C C . LEU B 1 213 ? -0.725 -16.969 -4.73 1 79.62 213 LEU B C 1
ATOM 4645 O O . LEU B 1 213 ? -0.351 -17.625 -5.707 1 79.62 213 LEU B O 1
ATOM 4649 N N . THR B 1 214 ? -1.688 -17.312 -3.938 1 87.06 214 THR B N 1
ATOM 4650 C CA . THR B 1 214 ? -2.389 -18.578 -4.129 1 87.06 214 THR B CA 1
ATOM 4651 C C . THR B 1 214 ? -3.045 -18.641 -5.504 1 87.06 214 THR B C 1
ATOM 4653 O O . THR B 1 214 ? -3.029 -19.672 -6.168 1 87.06 214 THR B O 1
ATOM 4656 N N . ARG B 1 215 ? -3.584 -17.578 -5.895 1 87.62 215 ARG B N 1
ATOM 4657 C CA . ARG B 1 215 ? -4.258 -17.531 -7.191 1 87.62 215 ARG B CA 1
ATOM 4658 C C . ARG B 1 215 ? -3.293 -17.875 -8.32 1 87.62 215 ARG B C 1
ATOM 4660 O O . ARG B 1 215 ? -3.617 -18.672 -9.203 1 87.62 215 ARG B O 1
ATOM 4667 N N . TYR B 1 216 ? -2.158 -17.438 -8.234 1 85.38 216 TYR B N 1
ATOM 4668 C CA . TYR B 1 216 ? -1.201 -17.625 -9.32 1 85.38 216 TYR B CA 1
ATOM 4669 C C . TYR B 1 216 ? -0.555 -19.016 -9.227 1 85.38 216 TYR B C 1
ATOM 4671 O O . TYR B 1 216 ? -0.232 -19.625 -10.25 1 85.38 216 TYR B O 1
ATOM 4679 N N . VAL B 1 217 ? -0.409 -19.438 -8.031 1 89.88 217 VAL B N 1
ATOM 4680 C CA . VAL B 1 217 ? 0.066 -20.812 -7.848 1 89.88 217 VAL B CA 1
ATOM 4681 C C . VAL B 1 217 ? -0.917 -21.797 -8.484 1 89.88 217 VAL B C 1
ATOM 4683 O O . VAL B 1 217 ? -0.512 -22.719 -9.195 1 89.88 217 VAL B O 1
ATOM 4686 N N . LEU B 1 218 ? -2.119 -21.516 -8.289 1 92.56 218 LEU B N 1
ATOM 4687 C CA . LEU B 1 218 ? -3.146 -22.406 -8.82 1 92.56 218 LEU B CA 1
ATOM 4688 C C . LEU B 1 218 ? -3.176 -22.344 -10.344 1 92.56 218 LEU B C 1
ATOM 4690 O O . LEU B 1 218 ? -3.291 -23.391 -11.008 1 92.56 218 LEU B O 1
ATOM 4694 N N . ARG B 1 219 ? -3.088 -21.188 -10.891 1 89.5 219 ARG B N 1
ATOM 4695 C CA . ARG B 1 219 ? -3.049 -21.062 -12.336 1 89.5 219 ARG B CA 1
ATOM 4696 C C . ARG B 1 219 ? -1.851 -21.797 -12.93 1 89.5 219 ARG B C 1
ATOM 4698 O O . ARG B 1 219 ? -1.982 -22.516 -13.922 1 89.5 219 ARG B O 1
ATOM 4705 N N . SER B 1 220 ? -0.734 -21.625 -12.297 1 92.69 220 SER B N 1
ATOM 4706 C CA . SER B 1 220 ? 0.489 -22.266 -12.758 1 92.69 220 SER B CA 1
ATOM 4707 C C . SER B 1 220 ? 0.369 -23.797 -12.672 1 92.69 220 SER B C 1
ATOM 4709 O O . SER B 1 220 ? 0.733 -24.5 -13.609 1 92.69 220 SER B O 1
ATOM 4711 N N . ALA B 1 221 ? -0.125 -24.25 -11.594 1 94.5 221 ALA B N 1
ATOM 4712 C CA . ALA B 1 221 ? -0.308 -25.688 -11.383 1 94.5 221 ALA B CA 1
ATOM 4713 C C . ALA B 1 221 ? -1.229 -26.281 -12.445 1 94.5 221 ALA B C 1
ATOM 4715 O O . ALA B 1 221 ? -0.939 -27.344 -13.008 1 94.5 221 ALA B O 1
ATOM 4716 N N . ALA B 1 222 ? -2.293 -25.578 -12.742 1 93.88 222 ALA B N 1
ATOM 4717 C CA . ALA B 1 222 ? -3.295 -26.062 -13.695 1 93.88 222 ALA B CA 1
ATOM 4718 C C . ALA B 1 222 ? -2.717 -26.141 -15.102 1 93.88 222 ALA B C 1
ATOM 4720 O O . ALA B 1 222 ? -3.062 -27.047 -15.875 1 93.88 222 ALA B O 1
ATOM 4721 N N . VAL B 1 223 ? -1.889 -25.219 -15.414 1 90.81 223 VAL B N 1
ATOM 4722 C CA . VAL B 1 223 ? -1.249 -25.203 -16.734 1 90.81 223 VAL B CA 1
ATOM 4723 C C . VAL B 1 223 ? -0.317 -26.406 -16.859 1 90.81 223 VAL B C 1
ATOM 4725 O O . VAL B 1 223 ? -0.219 -27 -17.938 1 90.81 223 VAL B O 1
ATOM 4728 N N . SER B 1 224 ? 0.324 -26.812 -15.789 1 92.12 224 SER B N 1
ATOM 4729 C CA . SER B 1 224 ? 1.259 -27.922 -15.797 1 92.12 224 SER B CA 1
ATOM 4730 C C . SER B 1 224 ? 0.522 -29.266 -15.828 1 92.12 224 SER B C 1
ATOM 4732 O O . SER B 1 224 ? 0.852 -30.141 -16.625 1 92.12 224 SER B O 1
ATOM 4734 N N . ASP B 1 225 ? -0.307 -29.422 -14.914 1 91.62 225 ASP B N 1
ATOM 4735 C CA . ASP B 1 225 ? -1.171 -30.594 -14.758 1 91.62 225 ASP B CA 1
ATOM 4736 C C . ASP B 1 225 ? -2.535 -30.188 -14.203 1 91.62 225 ASP B C 1
ATOM 4738 O O . ASP B 1 225 ? -2.65 -29.828 -13.023 1 91.62 225 ASP B O 1
ATOM 4742 N N . ASP B 1 226 ? -3.572 -30.391 -15.07 1 91.25 226 ASP B N 1
ATOM 4743 C CA . ASP B 1 226 ? -4.863 -29.828 -14.664 1 91.25 226 ASP B CA 1
ATOM 4744 C C . ASP B 1 226 ? -5.676 -30.859 -13.875 1 91.25 226 ASP B C 1
ATOM 4746 O O . ASP B 1 226 ? -6.867 -30.656 -13.633 1 91.25 226 ASP B O 1
ATOM 4750 N N . ASP B 1 227 ? -5.035 -32.031 -13.539 1 94.38 227 ASP B N 1
ATOM 4751 C CA . ASP B 1 227 ? -5.715 -32.969 -12.617 1 94.38 227 ASP B CA 1
ATOM 4752 C C . ASP B 1 227 ? -5.996 -32.281 -11.281 1 94.38 227 ASP B C 1
ATOM 4754 O O . ASP B 1 227 ? -5.074 -31.781 -10.617 1 94.38 227 ASP B O 1
ATOM 4758 N N . PRO B 1 228 ? -7.262 -32.219 -10.891 1 95 228 PRO B N 1
ATOM 4759 C CA . PRO B 1 228 ? -7.625 -31.453 -9.711 1 95 228 PRO B CA 1
ATOM 4760 C C . PRO B 1 228 ? -6.844 -31.859 -8.461 1 95 228 PRO B C 1
ATOM 4762 O O . PRO B 1 228 ? -6.418 -31 -7.684 1 95 228 PRO B O 1
ATOM 4765 N N . GLU B 1 229 ? -6.641 -33.125 -8.211 1 93.69 229 GLU B N 1
ATOM 4766 C CA . GLU B 1 229 ? -5.887 -33.562 -7.043 1 93.69 229 GLU B CA 1
ATOM 4767 C C . GLU B 1 229 ? -4.434 -33.094 -7.117 1 93.69 229 GLU B C 1
ATOM 4769 O O . GLU B 1 229 ? -3.861 -32.688 -6.113 1 93.69 229 GLU B O 1
ATOM 4774 N N . GLN B 1 230 ? -3.895 -33.219 -8.289 1 93.69 230 GLN B N 1
ATOM 4775 C CA . GLN B 1 230 ? -2.506 -32.781 -8.469 1 93.69 230 GLN B CA 1
ATOM 4776 C C . GLN B 1 230 ? -2.346 -31.297 -8.266 1 93.69 230 GLN B C 1
ATOM 4778 O O . GLN B 1 230 ? -1.343 -30.844 -7.715 1 93.69 230 GLN B O 1
ATOM 4783 N N . VAL B 1 231 ? -3.332 -30.547 -8.773 1 95.25 231 VAL B N 1
ATOM 4784 C CA . VAL B 1 231 ? -3.307 -29.094 -8.602 1 95.25 231 VAL B CA 1
ATOM 4785 C C . VAL B 1 231 ? -3.305 -28.75 -7.113 1 95.25 231 VAL B C 1
ATOM 4787 O O . VAL B 1 231 ? -2.516 -27.922 -6.664 1 95.25 231 VAL B O 1
ATOM 4790 N N . LEU B 1 232 ? -4.094 -29.438 -6.367 1 93.94 232 LEU B N 1
ATOM 4791 C CA . LEU B 1 232 ? -4.199 -29.156 -4.941 1 93.94 232 LEU B CA 1
ATOM 4792 C C . LEU B 1 232 ? -2.936 -29.594 -4.207 1 93.94 232 LEU B C 1
ATOM 4794 O O . LEU B 1 232 ? -2.498 -28.938 -3.264 1 93.94 232 LEU B O 1
ATOM 4798 N N . HIS B 1 233 ? -2.371 -30.672 -4.625 1 92.5 233 HIS B N 1
ATOM 4799 C CA . HIS B 1 233 ? -1.113 -31.125 -4.039 1 92.5 233 HIS B CA 1
ATOM 4800 C C . HIS B 1 233 ? 0.009 -30.125 -4.316 1 92.5 233 HIS B C 1
ATOM 4802 O O . HIS B 1 233 ? 0.878 -29.906 -3.469 1 92.5 233 HIS B O 1
ATOM 4808 N N . ASN B 1 234 ? -0.047 -29.641 -5.512 1 93.06 234 ASN B N 1
ATOM 4809 C CA . ASN B 1 234 ? 0.934 -28.625 -5.871 1 93.06 234 ASN B CA 1
ATOM 4810 C C . ASN B 1 234 ? 0.82 -27.391 -4.969 1 93.06 234 ASN B C 1
ATOM 4812 O O . ASN B 1 234 ? 1.818 -26.938 -4.414 1 93.06 234 ASN B O 1
ATOM 4816 N N . LEU B 1 235 ? -0.385 -26.922 -4.848 1 91.69 235 LEU B N 1
ATOM 4817 C CA . LEU B 1 235 ? -0.621 -25.781 -3.98 1 91.69 235 LEU B CA 1
ATOM 4818 C C . LEU B 1 235 ? -0.142 -26.062 -2.561 1 91.69 235 LEU B C 1
ATOM 4820 O O . LEU B 1 235 ? 0.506 -25.219 -1.938 1 91.69 235 LEU B O 1
ATOM 4824 N N . HIS B 1 236 ? -0.431 -27.188 -2.064 1 89.06 236 HIS B N 1
ATOM 4825 C CA . HIS B 1 236 ? -0.01 -27.609 -0.73 1 89.06 236 HIS B CA 1
ATOM 4826 C C . HIS B 1 236 ? 1.508 -27.562 -0.591 1 89.06 236 HIS B C 1
ATOM 4828 O O . HIS B 1 236 ? 2.027 -27.062 0.411 1 89.06 236 HIS B O 1
ATOM 4834 N N . ALA B 1 237 ? 2.137 -28.047 -1.556 1 87.06 237 ALA B N 1
ATOM 4835 C CA . ALA B 1 237 ? 3.598 -28.094 -1.537 1 87.06 237 ALA B CA 1
ATOM 4836 C C . ALA B 1 237 ? 4.191 -26.688 -1.524 1 87.06 237 ALA B C 1
ATOM 4838 O O . ALA B 1 237 ? 5.129 -26.406 -0.774 1 87.06 237 ALA B O 1
ATOM 4839 N N . VAL B 1 238 ? 3.656 -25.844 -2.336 1 86.44 238 VAL B N 1
ATOM 4840 C CA . VAL B 1 238 ? 4.184 -24.5 -2.457 1 86.44 238 VAL B CA 1
ATOM 4841 C C . VAL B 1 238 ? 3.938 -23.719 -1.161 1 86.44 238 VAL B C 1
ATOM 4843 O O . VAL B 1 238 ? 4.828 -23.031 -0.663 1 86.44 238 VAL B O 1
ATOM 4846 N N . LEU B 1 239 ? 2.76 -23.828 -0.632 1 81.75 239 LEU B N 1
ATOM 4847 C CA . LEU B 1 239 ? 2.432 -23.125 0.605 1 81.75 239 LEU B CA 1
ATOM 4848 C C . LEU B 1 239 ? 3.277 -23.641 1.763 1 81.75 239 LEU B C 1
ATOM 4850 O O . LEU B 1 239 ? 3.545 -22.906 2.719 1 81.75 239 LEU B O 1
ATOM 4854 N N . GLY B 1 240 ? 3.691 -24.812 1.634 1 78.31 240 GLY B N 1
ATOM 4855 C CA . GLY B 1 240 ? 4.508 -25.406 2.672 1 78.31 240 GLY B CA 1
ATOM 4856 C C . GLY B 1 240 ? 5.949 -24.953 2.646 1 78.31 240 GLY B C 1
ATOM 4857 O O . GLY B 1 240 ? 6.68 -25.109 3.627 1 78.31 240 GLY B O 1
ATOM 4858 N N . GLN B 1 241 ? 6.535 -24.484 1.496 1 72.69 241 GLN B N 1
ATOM 4859 C CA . GLN B 1 241 ? 7.922 -24.062 1.336 1 72.69 241 GLN B CA 1
ATOM 4860 C C . GLN B 1 241 ? 8.188 -22.766 2.076 1 72.69 241 GLN B C 1
ATOM 4862 O O . GLN B 1 241 ? 9.289 -22.203 2 1 72.69 241 GLN B O 1
ATOM 4867 N N . LYS B 1 242 ? 7.707 -22.5 3.199 1 58.75 242 LYS B N 1
ATOM 4868 C CA . LYS B 1 242 ? 7.902 -21.281 3.971 1 58.75 242 LYS B CA 1
ATOM 4869 C C . LYS B 1 242 ? 7.875 -20.047 3.068 1 58.75 242 LYS B C 1
ATOM 4871 O O . LYS B 1 242 ? 8.891 -19.688 2.469 1 58.75 242 LYS B O 1
ATOM 4876 N N . LEU B 1 243 ? 6.855 -19.578 2.699 1 55.66 243 LEU B N 1
ATOM 4877 C CA . LEU B 1 243 ? 6.688 -18.438 1.812 1 55.66 243 LEU B CA 1
ATOM 4878 C C . LEU B 1 243 ? 7.117 -17.156 2.502 1 55.66 243 LEU B C 1
ATOM 4880 O O . LEU B 1 243 ? 6.742 -16.062 2.074 1 55.66 243 LEU B O 1
ATOM 4884 N N . GLY B 1 244 ? 8.203 -17.312 3.457 1 54.12 244 GLY B N 1
ATOM 4885 C CA . GLY B 1 244 ? 8.656 -16.109 4.152 1 54.12 244 GLY B CA 1
ATOM 4886 C C . GLY B 1 244 ? 7.59 -15.508 5.047 1 54.12 244 GLY B C 1
ATOM 4887 O O . GLY B 1 244 ? 7.75 -14.398 5.551 1 54.12 244 GLY B O 1
ATOM 4888 N N . THR B 1 245 ? 6.34 -16.078 4.992 1 53.09 245 THR B N 1
ATOM 4889 C CA . THR B 1 245 ? 5.316 -15.539 5.879 1 53.09 245 THR B CA 1
ATOM 4890 C C . THR B 1 245 ? 5.512 -16.047 7.305 1 53.09 245 THR B C 1
ATOM 4892 O O . THR B 1 245 ? 6.098 -17.125 7.512 1 53.09 245 THR B O 1
ATOM 4895 N N . ARG B 1 246 ? 5.297 -15.133 8.219 1 53.38 246 ARG B N 1
ATOM 4896 C CA . ARG B 1 246 ? 5.504 -15.367 9.648 1 53.38 246 ARG B CA 1
ATOM 4897 C C . ARG B 1 246 ? 4.738 -16.594 10.117 1 53.38 246 ARG B C 1
ATOM 4899 O O . ARG B 1 246 ? 5.176 -17.297 11.039 1 53.38 246 ARG B O 1
ATOM 4906 N N . HIS B 1 247 ? 3.646 -16.828 9.609 1 57.5 247 HIS B N 1
ATOM 4907 C CA . HIS B 1 247 ? 2.781 -17.891 10.117 1 57.5 247 HIS B CA 1
ATOM 4908 C C . HIS B 1 247 ? 2.387 -18.844 9.008 1 57.5 247 HIS B C 1
ATOM 4910 O O . HIS B 1 247 ? 2.381 -18.484 7.828 1 57.5 247 HIS B O 1
ATOM 4916 N N . GLU B 1 248 ? 2.266 -20.047 9.391 1 62.28 248 GLU B N 1
ATOM 4917 C CA . GLU B 1 248 ? 1.718 -21.062 8.492 1 62.28 248 GLU B CA 1
ATOM 4918 C C . GLU B 1 248 ? 0.407 -20.594 7.867 1 62.28 248 GLU B C 1
ATOM 4920 O O . GLU B 1 248 ? -0.429 -19.984 8.547 1 62.28 248 GLU B O 1
ATOM 4925 N N . SER B 1 249 ? 0.485 -20.516 6.551 1 73.31 249 SER B N 1
ATOM 4926 C CA . SER B 1 249 ? -0.728 -20.094 5.855 1 73.31 249 SER B CA 1
ATOM 4927 C C . SER B 1 249 ? -1.498 -21.297 5.316 1 73.31 249 SER B C 1
ATOM 4929 O O . SER B 1 249 ? -0.904 -22.234 4.762 1 73.31 249 SER B O 1
ATOM 4931 N N . PHE B 1 250 ? -2.787 -21.406 5.727 1 82.25 250 PHE B N 1
ATOM 4932 C CA . PHE B 1 250 ? -3.637 -22.438 5.145 1 82.25 250 PHE B CA 1
ATOM 4933 C C . PHE B 1 250 ? -4.871 -21.828 4.496 1 82.25 250 PHE B C 1
ATOM 4935 O O . PHE B 1 250 ? -5.227 -20.672 4.785 1 82.25 250 PHE B O 1
ATOM 4942 N N . CYS B 1 251 ? -5.262 -22.578 3.525 1 89.31 251 CYS B N 1
ATOM 4943 C CA . CYS B 1 251 ? -6.477 -22.109 2.861 1 89.31 251 CYS B CA 1
ATOM 4944 C C . CYS B 1 251 ? -7.375 -23.281 2.486 1 89.31 251 CYS B C 1
ATOM 4946 O O . CYS B 1 251 ? -6.914 -24.422 2.406 1 89.31 251 CYS B O 1
ATOM 4948 N N . THR B 1 252 ? -8.641 -23.078 2.428 1 92.62 252 THR B N 1
ATOM 4949 C CA . THR B 1 252 ? -9.578 -24 1.801 1 92.62 252 THR B CA 1
ATOM 4950 C C . THR B 1 252 ? -9.805 -23.641 0.338 1 92.62 252 THR B C 1
ATOM 4952 O O . THR B 1 252 ? -9.758 -22.453 -0.027 1 92.62 252 THR B O 1
ATOM 4955 N N . VAL B 1 253 ? -9.93 -24.641 -0.432 1 94.56 253 VAL B N 1
ATOM 4956 C CA . VAL B 1 253 ? -10.047 -24.312 -1.851 1 94.56 253 VAL B CA 1
ATOM 4957 C C . VAL B 1 253 ? -10.773 -25.438 -2.578 1 94.56 253 VAL B C 1
ATOM 4959 O O . VAL B 1 253 ? -10.641 -26.609 -2.211 1 94.56 253 VAL B O 1
ATOM 4962 N N . VAL B 1 254 ? -11.594 -25.109 -3.5 1 95.88 254 VAL B N 1
ATOM 4963 C CA . VAL B 1 254 ? -12.109 -26.016 -4.52 1 95.88 254 VAL B CA 1
ATOM 4964 C C . VAL B 1 254 ? -11.523 -25.656 -5.879 1 95.88 254 VAL B C 1
ATOM 4966 O O . VAL B 1 254 ? -11.477 -24.484 -6.246 1 95.88 254 VAL B O 1
ATOM 4969 N N . TYR B 1 255 ? -10.961 -26.625 -6.508 1 96.5 255 TYR B N 1
ATOM 4970 C CA . TYR B 1 255 ? -10.461 -26.453 -7.867 1 96.5 255 TYR B CA 1
ATOM 4971 C C . TYR B 1 255 ? -11.18 -27.391 -8.836 1 96.5 255 TYR B C 1
ATOM 4973 O O . TYR B 1 255 ? -11.453 -28.547 -8.5 1 96.5 255 TYR B O 1
ATOM 4981 N N . GLY B 1 256 ? -11.461 -26.828 -10.078 1 97.12 256 GLY B N 1
ATOM 4982 C CA . GLY B 1 256 ? -12.109 -27.703 -11.047 1 97.12 256 GLY B CA 1
ATOM 4983 C C . GLY B 1 256 ? -11.758 -27.359 -12.484 1 97.12 256 GLY B C 1
ATOM 4984 O O . GLY B 1 256 ? -11.211 -26.281 -12.758 1 97.12 256 GLY B O 1
ATOM 4985 N N . ASN B 1 257 ? -12.07 -28.359 -13.352 1 96.88 257 ASN B N 1
ATOM 4986 C CA . ASN B 1 257 ? -11.938 -28.203 -14.797 1 96.88 257 ASN B CA 1
ATOM 4987 C C . ASN B 1 257 ? -13.289 -28.328 -15.5 1 96.88 257 ASN B C 1
ATOM 4989 O O . ASN B 1 257 ? -14.133 -29.125 -15.102 1 96.88 257 ASN B O 1
ATOM 4993 N N . LEU B 1 258 ? -13.422 -27.5 -16.484 1 96.94 258 LEU B N 1
ATOM 4994 C CA . LEU B 1 258 ? -14.562 -27.562 -17.406 1 96.94 258 LEU B CA 1
ATOM 4995 C C . LEU B 1 258 ? -14.117 -27.984 -18.797 1 96.94 258 LEU B C 1
ATOM 4997 O O . LEU B 1 258 ? -13.273 -27.328 -19.406 1 96.94 258 LEU B O 1
ATOM 5001 N N . THR B 1 259 ? -14.625 -29.109 -19.266 1 96.69 259 THR B N 1
ATOM 5002 C CA . THR B 1 259 ? -14.336 -29.547 -20.625 1 96.69 259 THR B CA 1
ATOM 5003 C C . THR B 1 259 ? -15.602 -29.562 -21.469 1 96.69 259 THR B C 1
ATOM 5005 O O . THR B 1 259 ? -16.594 -30.203 -21.125 1 96.69 259 THR B O 1
ATOM 5008 N N . LYS B 1 260 ? -15.531 -28.875 -22.531 1 94.94 260 LYS B N 1
ATOM 5009 C CA . LYS B 1 260 ? -16.688 -28.812 -23.406 1 94.94 260 LYS B CA 1
ATOM 5010 C C . LYS B 1 260 ? -17.016 -30.188 -23.984 1 94.94 260 LYS B C 1
ATOM 5012 O O . LYS B 1 260 ? -16.125 -30.891 -24.484 1 94.94 260 LYS B O 1
ATOM 5017 N N . ARG B 1 261 ? -18.172 -30.594 -23.812 1 93.56 261 ARG B N 1
ATOM 5018 C CA . ARG B 1 261 ? -18.672 -31.844 -24.359 1 93.56 261 ARG B CA 1
ATOM 5019 C C . ARG B 1 261 ? -20.094 -31.688 -24.875 1 93.56 261 ARG B C 1
ATOM 5021 O O . ARG B 1 261 ? -21.031 -31.578 -24.078 1 93.56 261 ARG B O 1
ATOM 5028 N N . GLY B 1 262 ? -20.281 -31.781 -26.188 1 91.12 262 GLY B N 1
ATOM 5029 C CA . GLY B 1 262 ? -21.609 -31.547 -26.75 1 91.12 262 GLY B CA 1
ATOM 5030 C C . GLY B 1 262 ? -22.156 -30.172 -26.406 1 91.12 262 GLY B C 1
ATOM 5031 O O . GLY B 1 262 ? -21.5 -29.156 -26.641 1 91.12 262 GLY B O 1
ATOM 5032 N N . ASP B 1 263 ? -23.312 -30.156 -25.844 1 91.12 263 ASP B N 1
ATOM 5033 C CA . ASP B 1 263 ? -23.953 -28.891 -25.516 1 91.12 263 ASP B CA 1
ATOM 5034 C C . ASP B 1 263 ? -23.75 -28.562 -24.031 1 91.12 263 ASP B C 1
ATOM 5036 O O . ASP B 1 263 ? -24.391 -27.656 -23.5 1 91.12 263 ASP B O 1
ATOM 5040 N N . GLY B 1 264 ? -22.812 -29.297 -23.484 1 95.25 264 GLY B N 1
ATOM 5041 C CA . GLY B 1 264 ? -22.562 -29.078 -22.062 1 95.25 264 GLY B CA 1
ATOM 5042 C C . GLY B 1 264 ? -21.078 -29.125 -21.719 1 95.25 264 GLY B C 1
ATOM 5043 O O . GLY B 1 264 ? -20.219 -28.844 -22.547 1 95.25 264 GLY B O 1
ATOM 5044 N N . PHE B 1 265 ? -20.859 -29.359 -20.375 1 97.06 265 PHE B N 1
ATOM 5045 C CA . PHE B 1 265 ? -19.484 -29.375 -19.906 1 97.06 265 PHE B CA 1
ATOM 5046 C C . PHE B 1 265 ? -19.266 -30.5 -18.906 1 97.06 265 PHE B C 1
ATOM 5048 O O . PHE B 1 265 ? -20.062 -30.703 -18 1 97.06 265 PHE B O 1
ATOM 5055 N N . ASP B 1 266 ? -18.234 -31.312 -19.125 1 97.44 266 ASP B N 1
ATOM 5056 C CA . ASP B 1 266 ? -17.75 -32.219 -18.094 1 97.44 266 ASP B CA 1
ATOM 5057 C C . ASP B 1 266 ? -16.953 -31.484 -17.031 1 97.44 266 ASP B C 1
ATOM 5059 O O . ASP B 1 266 ? -16.109 -30.641 -17.359 1 97.44 266 ASP B O 1
ATOM 5063 N N . VAL B 1 267 ? -17.297 -31.766 -15.781 1 96.94 267 VAL B N 1
ATOM 5064 C CA . VAL B 1 267 ? -16.625 -31.094 -14.672 1 96.94 267 VAL B CA 1
ATOM 5065 C C . VAL B 1 267 ? -15.844 -32.094 -13.844 1 96.94 267 VAL B C 1
ATOM 5067 O O . VAL B 1 267 ? -16.375 -33.156 -13.484 1 96.94 267 VAL B O 1
ATOM 5070 N N . GLU B 1 268 ? -14.625 -31.875 -13.648 1 96.88 268 GLU B N 1
ATOM 5071 C CA . GLU B 1 268 ? -13.797 -32.562 -12.656 1 96.88 268 GLU B CA 1
ATOM 5072 C C . GLU B 1 268 ? -13.43 -31.625 -11.508 1 96.88 268 GLU B C 1
ATOM 5074 O O . GLU B 1 268 ? -12.812 -30.578 -11.719 1 96.88 268 GLU B O 1
ATOM 5079 N N . LEU B 1 269 ? -13.766 -32.031 -10.336 1 95.69 269 LEU B N 1
ATOM 5080 C CA . LEU B 1 269 ? -13.648 -31.094 -9.211 1 95.69 269 LEU B CA 1
ATOM 5081 C C . LEU B 1 269 ? -12.867 -31.734 -8.062 1 95.69 269 LEU B C 1
ATOM 5083 O O . LEU B 1 269 ? -13.102 -32.875 -7.707 1 95.69 269 LEU B O 1
ATOM 5087 N N . GLY B 1 270 ? -11.859 -30.984 -7.57 1 94.88 270 GLY B N 1
ATOM 5088 C CA . GLY B 1 270 ? -11.141 -31.344 -6.355 1 94.88 270 GLY B CA 1
ATOM 5089 C C . GLY B 1 270 ? -11.406 -30.391 -5.207 1 94.88 270 GLY B C 1
ATOM 5090 O O . GLY B 1 270 ? -11.516 -29.188 -5.41 1 94.88 270 GLY B O 1
ATOM 5091 N N . SER B 1 271 ? -11.477 -31.016 -3.99 1 93.19 271 SER B N 1
ATOM 5092 C CA . SER B 1 271 ? -11.781 -30.188 -2.824 1 93.19 271 SER B CA 1
ATOM 5093 C C . SER B 1 271 ? -10.656 -30.25 -1.796 1 93.19 271 SER B C 1
ATOM 5095 O O . SER B 1 271 ? -10.219 -31.344 -1.414 1 93.19 271 SER B O 1
ATOM 5097 N N . GLY B 1 272 ? -10.195 -29.109 -1.423 1 91.44 272 GLY B N 1
ATOM 5098 C CA . GLY B 1 272 ? -9.25 -28.938 -0.331 1 91.44 272 GLY B CA 1
ATOM 5099 C C . GLY B 1 272 ? -9.883 -28.359 0.921 1 91.44 272 GLY B C 1
ATOM 5100 O O . GLY B 1 272 ? -9.508 -27.281 1.37 1 91.44 272 GLY B O 1
ATOM 5101 N N . GLY B 1 273 ? -10.836 -29.094 1.495 1 89.5 273 GLY B N 1
ATOM 5102 C CA . GLY B 1 273 ? -11.453 -28.703 2.75 1 89.5 273 GLY B CA 1
ATOM 5103 C C . GLY B 1 273 ? -12.422 -27.547 2.598 1 89.5 273 GLY B C 1
ATOM 5104 O O . GLY B 1 273 ? -12.742 -26.859 3.574 1 89.5 273 GLY B O 1
ATOM 5105 N N . HIS B 1 274 ? -12.852 -27.25 1.406 1 92.56 274 HIS B N 1
ATOM 5106 C CA . HIS B 1 274 ? -13.789 -26.172 1.134 1 92.56 274 HIS B CA 1
ATOM 5107 C C . HIS B 1 274 ? -15.227 -26.656 1.154 1 92.56 274 HIS B C 1
ATOM 5109 O O . HIS B 1 274 ? -15.492 -27.844 0.914 1 92.56 274 HIS B O 1
ATOM 5115 N N . PRO B 1 275 ? -16.188 -25.766 1.505 1 91.88 275 PRO B N 1
ATOM 5116 C CA . PRO B 1 275 ? -17.594 -26.188 1.47 1 91.88 275 PRO B CA 1
ATOM 5117 C C . PRO B 1 275 ? -18 -26.766 0.118 1 91.88 275 PRO B C 1
ATOM 5119 O O . PRO B 1 275 ? -17.562 -26.266 -0.926 1 91.88 275 PRO B O 1
ATOM 5122 N N . PRO B 1 276 ? -18.797 -27.828 0.161 1 93.88 276 PRO B N 1
ATOM 5123 C CA . PRO B 1 276 ? -19.219 -28.438 -1.105 1 93.88 276 PRO B CA 1
ATOM 5124 C C . PRO B 1 276 ? -20.047 -27.484 -1.969 1 93.88 276 PRO B C 1
ATOM 5126 O O . PRO B 1 276 ? -20.953 -26.812 -1.463 1 93.88 276 PRO B O 1
ATOM 5129 N N . PRO B 1 277 ? -19.75 -27.438 -3.246 1 96.56 277 PRO B N 1
ATOM 5130 C CA . PRO B 1 277 ? -20.562 -26.594 -4.145 1 96.56 277 PRO B CA 1
ATOM 5131 C C . PRO B 1 277 ? -22 -27.109 -4.289 1 96.56 277 PRO B C 1
ATOM 5133 O O . PRO B 1 277 ? -22.281 -28.25 -3.934 1 96.56 277 PRO B O 1
ATOM 5136 N N . LEU B 1 278 ? -22.859 -26.25 -4.789 1 97.38 278 LEU B N 1
ATOM 5137 C CA . LEU B 1 278 ? -24.234 -26.578 -5.102 1 97.38 278 LEU B CA 1
ATOM 5138 C C . LEU B 1 278 ? -24.422 -26.781 -6.605 1 97.38 278 LEU B C 1
ATOM 5140 O O . LEU B 1 278 ? -23.859 -26.031 -7.406 1 97.38 278 LEU B O 1
ATOM 5144 N N . ARG B 1 279 ? -25.172 -27.734 -6.953 1 97.69 279 ARG B N 1
ATOM 5145 C CA . ARG B 1 279 ? -25.609 -27.906 -8.336 1 97.69 279 ARG B CA 1
ATOM 5146 C C . ARG B 1 279 ? -27.109 -27.703 -8.461 1 97.69 279 ARG B C 1
ATOM 5148 O O . ARG B 1 279 ? -27.891 -28.344 -7.746 1 97.69 279 ARG B O 1
ATOM 5155 N N . LEU B 1 280 ? -27.484 -26.812 -9.281 1 98 280 LEU B N 1
ATOM 5156 C CA . LEU B 1 280 ? -28.875 -26.594 -9.656 1 98 280 LEU B CA 1
ATOM 5157 C C . LEU B 1 280 ? -29.188 -27.297 -10.977 1 98 280 LEU B C 1
ATOM 5159 O O . LEU B 1 280 ? -28.641 -26.938 -12.023 1 98 280 LEU B O 1
ATOM 5163 N N . ASP B 1 281 ? -30.109 -28.203 -10.922 1 96.81 281 ASP B N 1
ATOM 5164 C CA . ASP B 1 281 ? -30.422 -29 -12.109 1 96.81 281 ASP B CA 1
ATOM 5165 C C . ASP B 1 281 ? -31.469 -28.312 -12.969 1 96.81 281 ASP B C 1
ATOM 5167 O O . ASP B 1 281 ? -32.312 -27.562 -12.461 1 96.81 281 ASP B O 1
ATOM 5171 N N . ALA B 1 282 ? -31.406 -28.672 -14.18 1 95.62 282 ALA B N 1
ATOM 5172 C CA . ALA B 1 282 ? -32.375 -28.125 -15.133 1 95.62 282 ALA B CA 1
ATOM 5173 C C . ALA B 1 282 ? -33.812 -28.5 -14.75 1 95.62 282 ALA B C 1
ATOM 5175 O O . ALA B 1 282 ? -34.75 -27.781 -15.07 1 95.62 282 ALA B O 1
ATOM 5176 N N . ASP B 1 283 ? -34 -29.531 -14.039 1 94.25 283 ASP B N 1
ATOM 5177 C CA . ASP B 1 283 ? -35.344 -30.016 -13.695 1 94.25 283 ASP B CA 1
ATOM 5178 C C . ASP B 1 283 ? -35.812 -29.375 -12.398 1 94.25 283 ASP B C 1
ATOM 5180 O O . ASP B 1 283 ? -36.906 -29.703 -11.914 1 94.25 283 ASP B O 1
ATOM 5184 N N . GLY B 1 284 ? -35 -28.547 -11.812 1 94.5 284 GLY B N 1
ATOM 5185 C CA . GLY B 1 284 ? -35.438 -27.812 -10.633 1 94.5 284 GLY B CA 1
ATOM 5186 C C . GLY B 1 284 ? -34.875 -28.359 -9.344 1 94.5 284 GLY B C 1
ATOM 5187 O O . GLY B 1 284 ? -35.062 -27.781 -8.273 1 94.5 284 GLY B O 1
ATOM 5188 N N . GLY B 1 285 ? -34.156 -29.453 -9.43 1 95.88 285 GLY B N 1
ATOM 5189 C CA . GLY B 1 285 ? -33.531 -30 -8.258 1 95.88 285 GLY B CA 1
ATOM 5190 C C . GLY B 1 285 ? -32.25 -29.266 -7.879 1 95.88 285 GLY B C 1
ATOM 5191 O O . GLY B 1 285 ? -31.641 -28.594 -8.711 1 95.88 285 GLY B O 1
ATOM 5192 N N . ALA B 1 286 ? -31.922 -29.328 -6.562 1 97.12 286 ALA B N 1
ATOM 5193 C CA . ALA B 1 286 ? -30.672 -28.781 -6.051 1 97.12 286 ALA B CA 1
ATOM 5194 C C . ALA B 1 286 ? -29.984 -29.797 -5.133 1 97.12 286 ALA B C 1
ATOM 5196 O O . ALA B 1 286 ? -30.641 -30.469 -4.332 1 97.12 286 ALA B O 1
ATOM 5197 N N . HIS B 1 287 ? -28.703 -29.969 -5.305 1 95.88 287 HIS B N 1
ATOM 5198 C CA . HIS B 1 287 ? -27.969 -30.891 -4.457 1 95.88 287 HIS B CA 1
ATOM 5199 C C . HIS B 1 287 ? -26.531 -30.438 -4.27 1 95.88 287 HIS B C 1
ATOM 5201 O O . HIS B 1 287 ? -26 -29.672 -5.086 1 95.88 287 HIS B O 1
ATOM 5207 N N . TYR B 1 288 ? -25.922 -30.891 -3.17 1 95.44 288 TYR B N 1
ATOM 5208 C CA . TYR B 1 288 ? -24.5 -30.672 -2.967 1 95.44 288 TYR B CA 1
ATOM 5209 C C . TYR B 1 288 ? -23.672 -31.594 -3.848 1 95.44 288 TYR B C 1
ATOM 5211 O O . TYR B 1 288 ? -24.016 -32.781 -4.012 1 95.44 288 TYR B O 1
ATOM 5219 N N . VAL B 1 289 ? -22.656 -31.016 -4.465 1 94.19 289 VAL B N 1
ATOM 5220 C CA . VAL B 1 289 ? -21.688 -31.859 -5.156 1 94.19 289 VAL B CA 1
ATOM 5221 C C . VAL B 1 289 ? -20.891 -32.656 -4.137 1 94.19 289 VAL B C 1
ATOM 5223 O O . VAL B 1 289 ? -20.422 -32.125 -3.131 1 94.19 289 VAL B O 1
ATOM 5226 N N . ASP B 1 290 ? -20.766 -33.969 -4.281 1 85.62 290 ASP B N 1
ATOM 5227 C CA . ASP B 1 290 ? -20.094 -34.844 -3.332 1 85.62 290 ASP B CA 1
ATOM 5228 C C . ASP B 1 290 ? -18.594 -34.562 -3.314 1 85.62 290 ASP B C 1
ATOM 5230 O O . ASP B 1 290 ? -17.844 -35.156 -4.098 1 85.62 290 ASP B O 1
ATOM 5234 N N . SER B 1 291 ? -18.156 -33.719 -2.562 1 74.81 291 SER B N 1
ATOM 5235 C CA . SER B 1 291 ? -16.734 -33.375 -2.465 1 74.81 291 SER B CA 1
ATOM 5236 C C . SER B 1 291 ? -16.266 -33.406 -1.016 1 74.81 291 SER B C 1
ATOM 5238 O O . SER B 1 291 ? -15.203 -32.844 -0.694 1 74.81 291 SER B O 1
ATOM 5240 N N . VAL B 1 292 ? -17.031 -34.156 -0.192 1 70.56 292 VAL B N 1
ATOM 5241 C CA . VAL B 1 292 ? -16.734 -34.125 1.235 1 70.56 292 VAL B CA 1
ATOM 5242 C C . VAL B 1 292 ? -15.539 -35 1.535 1 70.56 292 VAL B C 1
ATOM 5244 O O . VAL B 1 292 ? -15.391 -36.094 0.932 1 70.56 292 VAL B O 1
ATOM 5247 N N . GLY B 1 293 ? -14.695 -34.5 2.385 1 71.5 293 GLY B N 1
ATOM 5248 C CA . GLY B 1 293 ? -13.617 -35.344 2.883 1 71.5 293 GLY B CA 1
ATOM 5249 C C . GLY B 1 293 ? -12.242 -34.75 2.598 1 71.5 293 GLY B C 1
ATOM 5250 O O . GLY B 1 293 ? -11.242 -35.219 3.135 1 71.5 293 GLY B O 1
ATOM 5251 N N . GLY B 1 294 ? -12.188 -33.688 1.836 1 77.25 294 GLY B N 1
ATOM 5252 C CA . GLY B 1 294 ? -10.875 -33.125 1.567 1 77.25 294 GLY B CA 1
ATOM 5253 C C . GLY B 1 294 ? -10.375 -32.219 2.68 1 77.25 294 GLY B C 1
ATOM 5254 O O . GLY B 1 294 ? -11.164 -31.594 3.381 1 77.25 294 GLY B O 1
ATOM 5255 N N . HIS B 1 295 ? -9.039 -32.312 2.967 1 80.62 295 HIS B N 1
ATOM 5256 C CA . HIS B 1 295 ? -8.414 -31.469 3.977 1 80.62 295 HIS B CA 1
ATOM 5257 C C . HIS B 1 295 ? -8.086 -30.078 3.412 1 80.62 295 HIS B C 1
ATOM 5259 O O . HIS B 1 295 ? -7.871 -29.938 2.207 1 80.62 295 HIS B O 1
ATOM 5265 N N . ALA B 1 296 ? -8.086 -29.172 4.348 1 79.69 296 ALA B N 1
ATOM 5266 C CA . ALA B 1 296 ? -7.617 -27.844 3.951 1 79.69 296 ALA B CA 1
ATOM 5267 C C . ALA B 1 296 ? -6.172 -27.891 3.461 1 79.69 296 ALA B C 1
ATOM 5269 O O . ALA B 1 296 ? -5.375 -28.688 3.945 1 79.69 296 ALA B O 1
ATOM 5270 N N . VAL B 1 297 ? -5.914 -27.047 2.566 1 84 297 VAL B N 1
ATOM 5271 C CA . VAL B 1 297 ? -4.574 -27 1.996 1 84 297 VAL B CA 1
ATOM 5272 C C . VAL B 1 297 ? -3.623 -26.297 2.965 1 84 297 VAL B C 1
ATOM 5274 O O . VAL B 1 297 ? -3.945 -25.234 3.504 1 84 297 VAL B O 1
ATOM 5277 N N . GLY B 1 298 ? -2.447 -26.875 3.246 1 74.31 298 GLY B N 1
ATOM 5278 C CA . GLY B 1 298 ? -1.407 -26.281 4.066 1 74.31 298 GLY B CA 1
ATOM 5279 C C . GLY B 1 298 ? -1.559 -26.594 5.543 1 74.31 298 GLY B C 1
ATOM 5280 O O . GLY B 1 298 ? -0.725 -26.188 6.355 1 74.31 298 GLY B O 1
ATOM 5281 N N . LEU B 1 299 ? -2.615 -27.266 5.957 1 70.5 299 LEU B N 1
ATOM 5282 C CA . LEU B 1 299 ? -2.938 -27.469 7.367 1 70.5 299 LEU B CA 1
ATOM 5283 C C . LEU B 1 299 ? -2.201 -28.672 7.934 1 70.5 299 LEU B C 1
ATOM 5285 O O . LEU B 1 299 ? -1.623 -28.594 9.016 1 70.5 299 LEU B O 1
ATOM 5289 N N . ILE B 1 300 ? -2.248 -29.734 7.164 1 72.88 300 ILE B N 1
ATOM 5290 C CA . ILE B 1 300 ? -1.606 -30.953 7.648 1 72.88 300 ILE B CA 1
ATOM 5291 C C . ILE B 1 300 ? -0.52 -31.391 6.672 1 72.88 300 ILE B C 1
ATOM 5293 O O . ILE B 1 300 ? -0.539 -31.016 5.5 1 72.88 300 ILE B O 1
ATOM 5297 N N . THR B 1 301 ? 0.407 -32.156 7.027 1 74.06 301 THR B N 1
ATOM 5298 C CA . THR B 1 301 ? 1.607 -32.5 6.281 1 74.06 301 THR B CA 1
ATOM 5299 C C . THR B 1 301 ? 1.256 -33.375 5.086 1 74.06 301 THR B C 1
ATOM 5301 O O . THR B 1 301 ? 1.83 -33.219 4.008 1 74.06 301 THR B O 1
ATOM 5304 N N . GLN B 1 302 ? 0.287 -34.281 5.316 1 77.44 302 GLN B N 1
ATOM 5305 C CA . GLN B 1 302 ? -0.121 -35.156 4.23 1 77.44 302 GLN B CA 1
ATOM 5306 C C . GLN B 1 302 ? -1.624 -35.062 3.982 1 77.44 302 GLN B C 1
ATOM 5308 O O . GLN B 1 302 ? -2.379 -35.969 4.391 1 77.44 302 GLN B O 1
ATOM 5313 N N . PRO B 1 303 ? -1.919 -34.125 3.152 1 82.25 303 PRO B N 1
ATOM 5314 C CA . PRO B 1 303 ? -3.359 -33.969 2.961 1 82.25 303 PRO B CA 1
ATOM 5315 C C . PRO B 1 303 ? -3.947 -34.938 1.942 1 82.25 303 PRO B C 1
ATOM 5317 O O . PRO B 1 303 ? -3.24 -35.375 1.041 1 82.25 303 PRO B O 1
ATOM 5320 N N . ARG B 1 304 ? -5.211 -35.312 2.244 1 84.81 304 ARG B N 1
ATOM 5321 C CA . ARG B 1 304 ? -6.004 -36.031 1.268 1 84.81 304 ARG B CA 1
ATOM 5322 C C . ARG B 1 304 ? -7.016 -35.125 0.583 1 84.81 304 ARG B C 1
ATOM 5324 O O . ARG B 1 304 ? -7.703 -34.344 1.247 1 84.81 304 ARG B O 1
ATOM 5331 N N . PHE B 1 305 ? -6.91 -35.25 -0.768 1 87.31 305 PHE B N 1
ATOM 5332 C CA . PHE B 1 305 ? -7.883 -34.5 -1.536 1 87.31 305 PHE B CA 1
ATOM 5333 C C . PHE B 1 305 ? -8.844 -35.438 -2.268 1 87.31 305 PHE B C 1
ATOM 5335 O O . PHE B 1 305 ? -8.484 -36.562 -2.611 1 87.31 305 PHE B O 1
ATOM 5342 N N . VAL B 1 306 ? -10.07 -34.969 -2.383 1 84.69 306 VAL B N 1
ATOM 5343 C CA . VAL B 1 306 ? -11.117 -35.75 -3.012 1 84.69 306 VAL B CA 1
ATOM 5344 C C . VAL B 1 306 ? -11.531 -35.125 -4.336 1 84.69 306 VAL B C 1
ATOM 5346 O O . VAL B 1 306 ? -11.672 -33.906 -4.43 1 84.69 306 VAL B O 1
ATOM 5349 N N . ALA B 1 307 ? -11.602 -36 -5.34 1 89.19 307 ALA B N 1
ATOM 5350 C CA . ALA B 1 307 ? -12.047 -35.5 -6.645 1 89.19 307 ALA B CA 1
ATOM 5351 C C . ALA B 1 307 ? -13.367 -36.156 -7.047 1 89.19 307 ALA B C 1
ATOM 5353 O O . ALA B 1 307 ? -13.656 -37.281 -6.652 1 89.19 307 ALA B O 1
ATOM 5354 N N . THR B 1 308 ? -14.188 -35.438 -7.695 1 93.06 308 THR B N 1
ATOM 5355 C CA . THR B 1 308 ? -15.461 -35.906 -8.211 1 93.06 308 THR B CA 1
ATOM 5356 C C . THR B 1 308 ? -15.672 -35.438 -9.656 1 93.06 308 THR B C 1
ATOM 5358 O O . THR B 1 308 ? -15.047 -34.5 -10.102 1 93.06 308 THR B O 1
ATOM 5361 N N . ARG B 1 309 ? -16.453 -36.219 -10.375 1 95.44 309 ARG B N 1
ATOM 5362 C CA . ARG B 1 309 ? -16.766 -35.906 -11.766 1 95.44 309 ARG B CA 1
ATOM 5363 C C . ARG B 1 309 ? -18.266 -35.844 -11.992 1 95.44 309 ARG B C 1
ATOM 5365 O O . ARG B 1 309 ? -19.016 -36.688 -11.453 1 95.44 309 ARG B O 1
ATOM 5372 N N . PHE B 1 310 ? -18.688 -34.938 -12.766 1 95.69 310 PHE B N 1
ATOM 5373 C CA . PHE B 1 310 ? -20.078 -34.844 -13.156 1 95.69 310 PHE B CA 1
ATOM 5374 C C . PHE B 1 310 ? -20.234 -34 -14.422 1 95.69 310 PHE B C 1
ATOM 5376 O O . PHE B 1 310 ? -19.25 -33.5 -14.969 1 95.69 310 PHE B O 1
ATOM 5383 N N . HIS B 1 311 ? -21.453 -34 -14.945 1 96.69 311 HIS B N 1
ATOM 5384 C CA . HIS B 1 311 ? -21.75 -33.281 -16.188 1 96.69 311 HIS B CA 1
ATOM 5385 C C . HIS B 1 311 ? -22.734 -32.156 -15.938 1 96.69 311 HIS B C 1
ATOM 5387 O O . HIS B 1 311 ? -23.703 -32.312 -15.195 1 96.69 311 HIS B O 1
ATOM 5393 N N . LEU B 1 312 ? -22.438 -31.031 -16.484 1 97.12 312 LEU B N 1
ATOM 5394 C CA . LEU B 1 312 ? -23.391 -29.922 -16.547 1 97.12 312 LEU B CA 1
ATOM 5395 C C . LEU B 1 312 ? -24.047 -29.844 -17.922 1 97.12 312 LEU B C 1
ATOM 5397 O O . LEU B 1 312 ? -23.406 -29.516 -18.906 1 97.12 312 LEU B O 1
ATOM 5401 N N . GLY B 1 313 ? -25.266 -30.172 -17.969 1 96.56 313 GLY B N 1
ATOM 5402 C CA . GLY B 1 313 ? -26.031 -30.031 -19.188 1 96.56 313 GLY B CA 1
ATOM 5403 C C . GLY B 1 313 ? -26.766 -28.719 -19.297 1 96.56 313 GLY B C 1
ATOM 5404 O O . GLY B 1 313 ? -26.703 -27.875 -18.391 1 96.56 313 GLY B O 1
ATOM 5405 N N . PRO B 1 314 ? -27.453 -28.562 -20.469 1 96.69 314 PRO B N 1
ATOM 5406 C CA . PRO B 1 314 ? -28.219 -27.328 -20.641 1 96.69 314 PRO B CA 1
ATOM 5407 C C . PRO B 1 314 ? -29.203 -27.094 -19.484 1 96.69 314 PRO B C 1
ATOM 5409 O O . PRO B 1 314 ? -29.984 -27.984 -19.156 1 96.69 314 PRO B O 1
ATOM 5412 N N . GLY B 1 315 ? -29.062 -25.906 -18.875 1 96.69 315 GLY B N 1
ATOM 5413 C CA . GLY B 1 315 ? -29.953 -25.547 -17.781 1 96.69 315 GLY B CA 1
ATOM 5414 C C . GLY B 1 315 ? -29.344 -25.797 -16.406 1 96.69 315 GLY B C 1
ATOM 5415 O O . GLY B 1 315 ? -29.859 -25.281 -15.398 1 96.69 315 GLY B O 1
ATOM 5416 N N . ASP B 1 316 ? -28.281 -26.578 -16.344 1 97.56 316 ASP B N 1
ATOM 5417 C CA . ASP B 1 316 ? -27.609 -26.844 -15.07 1 97.56 316 ASP B CA 1
ATOM 5418 C C . ASP B 1 316 ? -26.734 -25.656 -14.672 1 97.56 316 ASP B C 1
ATOM 5420 O O . ASP B 1 316 ? -26.172 -24.969 -15.531 1 97.56 316 ASP B O 1
ATOM 5424 N N . THR B 1 317 ? -26.641 -25.406 -13.359 1 98.25 317 THR B N 1
ATOM 5425 C CA . THR B 1 317 ? -25.766 -24.359 -12.836 1 98.25 317 THR B CA 1
ATOM 5426 C C . THR B 1 317 ? -24.984 -24.844 -11.625 1 98.25 317 THR B C 1
ATOM 5428 O O . THR B 1 317 ? -25.562 -25.453 -10.719 1 98.25 317 THR B O 1
ATOM 5431 N N . LEU B 1 318 ? -23.703 -24.656 -11.648 1 98.25 318 LEU B N 1
ATOM 5432 C CA . LEU B 1 318 ? -22.828 -24.922 -10.523 1 98.25 318 LEU B CA 1
ATOM 5433 C C . LEU B 1 318 ? -22.578 -23.656 -9.703 1 98.25 318 LEU B C 1
ATOM 5435 O O . LEU B 1 318 ? -22.25 -22.609 -10.266 1 98.25 318 LEU B O 1
ATOM 5439 N N . VAL B 1 319 ? -22.781 -23.719 -8.367 1 98.44 319 VAL B N 1
ATOM 5440 C CA . VAL B 1 319 ? -22.625 -22.547 -7.508 1 98.44 319 VAL B CA 1
ATOM 5441 C C . VAL B 1 319 ? -21.562 -22.828 -6.445 1 98.44 319 VAL B C 1
ATOM 5443 O O . VAL B 1 319 ? -21.703 -23.75 -5.645 1 98.44 319 VAL B O 1
ATOM 5446 N N . LEU B 1 320 ? -20.5 -22.062 -6.469 1 97.88 320 LEU B N 1
ATOM 5447 C CA . LEU B 1 320 ? -19.453 -22.078 -5.445 1 97.88 320 LEU B CA 1
ATOM 5448 C C . LEU B 1 320 ? -19.594 -20.891 -4.512 1 97.88 320 LEU B C 1
ATOM 5450 O O . LEU B 1 320 ? -20.016 -19.812 -4.938 1 97.88 320 LEU B O 1
ATOM 5454 N N . TYR B 1 321 ? -19.203 -21.047 -3.262 1 97.12 321 TYR B N 1
ATOM 5455 C CA . TYR B 1 321 ? -19.359 -20 -2.268 1 97.12 321 TYR B CA 1
ATOM 5456 C C . TYR B 1 321 ? -18.359 -20.172 -1.128 1 97.12 321 TYR B C 1
ATOM 5458 O O . TYR B 1 321 ? -17.812 -21.266 -0.944 1 97.12 321 TYR B O 1
ATOM 5466 N N . THR B 1 322 ? -18.078 -19.156 -0.444 1 95.12 322 THR B N 1
ATOM 5467 C CA . THR B 1 322 ? -17.234 -19.25 0.741 1 95.12 322 THR B CA 1
ATOM 5468 C C . THR B 1 322 ? -18.078 -19.297 2.008 1 95.12 322 THR B C 1
ATOM 5470 O O . THR B 1 322 ? -19.281 -19.078 1.962 1 95.12 322 THR B O 1
ATOM 5473 N N . ASP B 1 323 ? -17.422 -19.594 3.078 1 92.88 323 ASP B N 1
ATOM 5474 C CA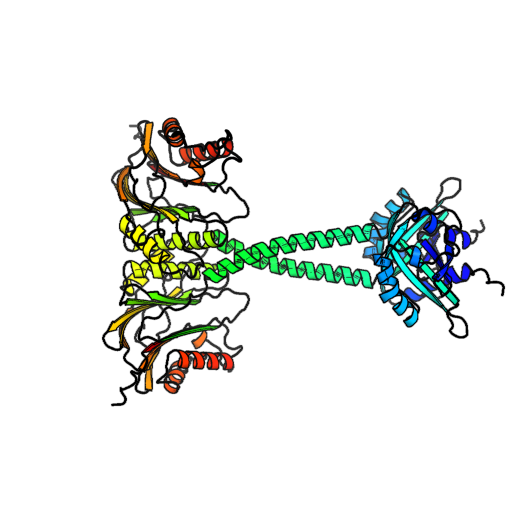 . ASP B 1 323 ? -18.141 -19.922 4.301 1 92.88 323 ASP B CA 1
ATOM 5475 C C . ASP B 1 323 ? -18.734 -18.672 4.957 1 92.88 323 ASP B C 1
ATOM 5477 O O . ASP B 1 323 ? -19.562 -18.781 5.859 1 92.88 323 ASP B O 1
ATOM 5481 N N . GLY B 1 324 ? -18.375 -17.547 4.5 1 93.19 324 GLY B N 1
ATOM 5482 C CA . GLY B 1 324 ? -19.062 -16.359 4.977 1 93.19 324 GLY B CA 1
ATOM 5483 C C . GLY B 1 324 ? -20.547 -16.391 4.738 1 93.19 324 GLY B C 1
ATOM 5484 O O . GLY B 1 324 ? -21.312 -15.773 5.484 1 93.19 324 GLY B O 1
ATOM 5485 N N . LEU B 1 325 ? -20.922 -17.016 3.697 1 94.62 325 LEU B N 1
ATOM 5486 C CA . LEU B 1 325 ? -22.344 -17.172 3.387 1 94.62 325 LEU B CA 1
ATOM 5487 C C . LEU B 1 325 ? -23.016 -18.078 4.395 1 94.62 325 LEU B C 1
ATOM 5489 O O . LEU B 1 325 ? -24.047 -17.719 4.977 1 94.62 325 LEU B O 1
ATOM 5493 N N . THR B 1 326 ? -22.469 -19.219 4.68 1 95.25 326 THR B N 1
ATOM 5494 C CA . THR B 1 326 ? -23.078 -20.234 5.531 1 95.25 326 THR B CA 1
ATOM 5495 C C . THR B 1 326 ? -23 -19.828 7 1 95.25 326 THR B C 1
ATOM 5497 O O . THR B 1 326 ? -23.859 -20.188 7.805 1 95.25 326 THR B O 1
ATOM 5500 N N . GLU B 1 327 ? -22.016 -19.031 7.305 1 94.31 327 GLU B N 1
ATOM 5501 C CA . GLU B 1 327 ? -21.766 -18.688 8.703 1 94.31 327 GLU B CA 1
ATOM 5502 C C . GLU B 1 327 ? -22.406 -17.344 9.062 1 94.31 327 GLU B C 1
ATOM 5504 O O . GLU B 1 327 ? -22.281 -16.875 10.203 1 94.31 327 GLU B O 1
ATOM 5509 N N . ALA B 1 328 ? -23.062 -16.75 8.141 1 94.06 328 ALA B N 1
ATOM 5510 C CA . ALA B 1 328 ? -23.703 -15.469 8.414 1 94.06 328 ALA B CA 1
ATOM 5511 C C . ALA B 1 328 ? -24.75 -15.602 9.516 1 94.06 328 ALA B C 1
ATOM 5513 O O . ALA B 1 328 ? -25.469 -16.594 9.578 1 94.06 328 ALA B O 1
ATOM 5514 N N . GLY B 1 329 ? -24.797 -14.562 10.289 1 93.94 329 GLY B N 1
ATOM 5515 C CA . GLY B 1 329 ? -25.781 -14.539 11.359 1 93.94 329 GLY B CA 1
ATOM 5516 C C . GLY B 1 329 ? -27.172 -14.219 10.875 1 93.94 329 GLY B C 1
ATOM 5517 O O . GLY B 1 329 ? -27.359 -13.398 9.969 1 93.94 329 GLY B O 1
ATOM 5518 N N . THR B 1 330 ? -28.156 -14.82 11.508 1 90.69 330 THR B N 1
ATOM 5519 C CA . THR B 1 330 ? -29.547 -14.617 11.102 1 90.69 330 THR B CA 1
ATOM 5520 C C . THR B 1 330 ? -30.188 -13.508 11.93 1 90.69 330 THR B C 1
ATOM 5522 O O . THR B 1 330 ? -31.281 -13.047 11.609 1 90.69 330 THR B O 1
ATOM 5525 N N . GLY B 1 331 ? -29.469 -13.133 12.938 1 87.12 331 GLY B N 1
ATOM 5526 C CA . GLY B 1 331 ? -30.047 -12.164 13.859 1 87.12 331 GLY B CA 1
ATOM 5527 C C . GLY B 1 331 ? -30.734 -12.82 15.047 1 87.12 331 GLY B C 1
ATOM 5528 O O . GLY B 1 331 ? -31.125 -12.133 16 1 87.12 331 GLY B O 1
ATOM 5529 N N . VAL B 1 332 ? -30.953 -14.094 14.953 1 88.31 332 VAL B N 1
ATOM 5530 C CA . VAL B 1 332 ? -31.578 -14.836 16.047 1 88.31 332 VAL B CA 1
ATOM 5531 C C . VAL B 1 332 ? -30.5 -15.516 16.891 1 88.31 332 VAL B C 1
ATOM 5533 O O . VAL B 1 332 ? -30 -16.594 16.531 1 88.31 332 VAL B O 1
ATOM 5536 N N . GLY B 1 333 ? -30.109 -14.828 17.969 1 88.06 333 GLY B N 1
ATOM 5537 C CA . GLY B 1 333 ? -29.078 -15.383 18.828 1 88.06 333 GLY B CA 1
ATOM 5538 C C . GLY B 1 333 ? -27.75 -15.578 18.125 1 88.06 333 GLY B C 1
ATOM 5539 O O . GLY B 1 333 ? -27.219 -14.641 17.516 1 88.06 333 GLY B O 1
ATOM 5540 N N . ARG B 1 334 ? -27.25 -16.906 18.266 1 88.88 334 ARG B N 1
ATOM 5541 C CA . ARG B 1 334 ? -25.969 -17.266 17.656 1 88.88 334 ARG B CA 1
ATOM 5542 C C . ARG B 1 334 ? -26.172 -18.156 16.438 1 88.88 334 ARG B C 1
ATOM 5544 O O . ARG B 1 334 ? -25.234 -18.844 15.992 1 88.88 334 ARG B O 1
ATOM 5551 N N . GLU B 1 335 ? -27.391 -18.125 15.977 1 91.75 335 GLU B N 1
ATOM 5552 C CA . GLU B 1 335 ? -27.719 -19 14.859 1 91.75 335 GLU B CA 1
ATOM 5553 C C . GLU B 1 335 ? -27.109 -18.484 13.562 1 91.75 335 GLU B C 1
ATOM 5555 O O . GLU B 1 335 ? -27.188 -17.297 13.266 1 91.75 335 GLU B O 1
ATOM 5560 N N . ARG B 1 336 ? -26.5 -19.469 12.883 1 92.81 336 ARG B N 1
ATOM 5561 C CA . ARG B 1 336 ? -25.938 -19.156 11.578 1 92.81 336 ARG B CA 1
ATOM 5562 C C . ARG B 1 336 ? -26.906 -19.531 10.461 1 92.81 336 ARG B C 1
ATOM 5564 O O . ARG B 1 336 ? -27.766 -20.391 10.641 1 92.81 336 ARG B O 1
ATOM 5571 N N . PHE B 1 337 ? -26.734 -18.922 9.297 1 92.81 337 PHE B N 1
ATOM 5572 C CA . PHE B 1 337 ? -27.656 -19.062 8.172 1 92.81 337 PHE B CA 1
ATOM 5573 C C . PHE B 1 337 ? -27.828 -20.531 7.797 1 92.81 337 PHE B C 1
ATOM 5575 O O . PHE B 1 337 ? -28.953 -20.984 7.594 1 92.81 337 PHE B O 1
ATOM 5582 N N . ASP B 1 338 ? -26.781 -21.328 7.797 1 92.56 338 ASP B N 1
ATOM 5583 C CA . ASP B 1 338 ? -26.891 -22.672 7.234 1 92.56 338 ASP B CA 1
ATOM 5584 C C . ASP B 1 338 ? -26.859 -23.734 8.328 1 92.56 338 ASP B C 1
ATOM 5586 O O . ASP B 1 338 ? -26.547 -24.891 8.062 1 92.56 338 ASP B O 1
ATOM 5590 N N . ASP B 1 339 ? -27.109 -23.406 9.57 1 90.62 339 ASP B N 1
ATOM 5591 C CA . ASP B 1 339 ? -27.109 -24.359 10.68 1 90.62 339 ASP B CA 1
ATOM 5592 C C . ASP B 1 339 ? -28.141 -25.469 10.453 1 90.62 339 ASP B C 1
ATOM 5594 O O . ASP B 1 339 ? -27.953 -26.609 10.875 1 90.62 339 ASP B O 1
ATOM 5598 N N . ARG B 1 340 ? -29.203 -25.172 9.781 1 89.31 340 ARG B N 1
ATOM 5599 C CA . ARG B 1 340 ? -30.281 -26.125 9.578 1 89.31 340 ARG B CA 1
ATOM 5600 C C . ARG B 1 340 ? -30.516 -26.406 8.094 1 89.31 340 ARG B C 1
ATOM 5602 O O . ARG B 1 340 ? -31.641 -26.656 7.672 1 89.31 340 ARG B O 1
ATOM 5609 N N . GLY B 1 341 ? -29.484 -26.156 7.254 1 93.38 341 GLY B N 1
ATOM 5610 C CA . GLY B 1 341 ? -29.547 -26.5 5.844 1 93.38 341 GLY B CA 1
ATOM 5611 C C . GLY B 1 341 ? -30.281 -25.469 5.004 1 93.38 341 GLY B C 1
ATOM 5612 O O . GLY B 1 341 ? -30.938 -25.812 4.023 1 93.38 341 GLY B O 1
ATOM 5613 N N . ALA B 1 342 ? -30.25 -24.281 5.48 1 94.44 342 ALA B N 1
ATOM 5614 C CA . ALA B 1 342 ? -30.969 -23.203 4.809 1 94.44 342 ALA B CA 1
ATOM 5615 C C . ALA B 1 342 ? -30.406 -22.953 3.412 1 94.44 342 ALA B C 1
ATOM 5617 O O . ALA B 1 342 ? -31.141 -22.547 2.508 1 94.44 342 ALA B O 1
ATOM 5618 N N . LEU B 1 343 ? -29.172 -23.219 3.236 1 96.31 343 LEU B N 1
ATOM 5619 C CA . LEU B 1 343 ? -28.547 -22.938 1.947 1 96.31 343 LEU B CA 1
ATOM 5620 C C . LEU B 1 343 ? -29.109 -23.844 0.861 1 96.31 343 LEU B C 1
ATOM 5622 O O . LEU B 1 343 ? -29.453 -23.375 -0.231 1 96.31 343 LEU B O 1
ATOM 5626 N N . LEU B 1 344 ? -29.219 -25.109 1.158 1 96.56 344 LEU B N 1
ATOM 5627 C CA . LEU B 1 344 ? -29.766 -26.031 0.184 1 96.56 344 LEU B CA 1
ATOM 5628 C C . LEU B 1 344 ? -31.219 -25.703 -0.121 1 96.56 344 LEU B C 1
ATOM 5630 O O . LEU B 1 344 ? -31.656 -25.781 -1.272 1 96.56 344 LEU B O 1
ATOM 5634 N N . ARG B 1 345 ? -32.031 -25.359 0.887 1 96.44 345 ARG B N 1
ATOM 5635 C CA . ARG B 1 345 ? -33.406 -24.938 0.684 1 96.44 345 ARG B CA 1
ATOM 5636 C C . ARG B 1 345 ? -33.5 -23.703 -0.196 1 96.44 345 ARG B C 1
ATOM 5638 O O . ARG B 1 345 ? -34.344 -23.609 -1.072 1 96.44 345 ARG B O 1
ATOM 5645 N N . PHE B 1 346 ? -32.656 -22.812 0.089 1 96.62 346 PHE B N 1
ATOM 5646 C CA . PHE B 1 346 ? -32.562 -21.594 -0.717 1 96.62 346 PHE B CA 1
ATOM 5647 C C . PHE B 1 346 ? -32.25 -21.938 -2.172 1 96.62 346 PHE B C 1
ATOM 5649 O O . PHE B 1 346 ? -32.906 -21.422 -3.082 1 96.62 346 PHE B O 1
ATOM 5656 N N . ALA B 1 347 ? -31.25 -22.812 -2.375 1 97.31 347 ALA B N 1
ATOM 5657 C CA . ALA B 1 347 ? -30.891 -23.234 -3.723 1 97.31 347 ALA B CA 1
ATOM 5658 C C . ALA B 1 347 ? -32.062 -23.891 -4.43 1 97.31 347 ALA B C 1
ATOM 5660 O O . ALA B 1 347 ? -32.344 -23.609 -5.598 1 97.31 347 ALA B O 1
ATOM 5661 N N . ALA B 1 348 ? -32.75 -24.75 -3.725 1 96.56 348 ALA B N 1
ATOM 5662 C CA . ALA B 1 348 ? -33.875 -25.484 -4.285 1 96.56 348 ALA B CA 1
ATOM 5663 C C . ALA B 1 348 ? -35 -24.531 -4.688 1 96.56 348 ALA B C 1
ATOM 5665 O O . ALA B 1 348 ? -35.656 -24.734 -5.711 1 96.56 348 ALA B O 1
ATOM 5666 N N . SER B 1 349 ? -35.188 -23.547 -3.928 1 97.06 349 SER B N 1
ATOM 5667 C CA . SER B 1 349 ? -36.25 -22.578 -4.191 1 97.06 349 SER B CA 1
ATOM 5668 C C . SER B 1 349 ? -35.938 -21.719 -5.41 1 97.06 349 SER B C 1
ATOM 5670 O O . SER B 1 349 ? -36.844 -21.125 -6 1 97.06 349 SER B O 1
ATOM 5672 N N . ASN B 1 350 ? -34.719 -21.672 -5.805 1 97.19 350 ASN B N 1
ATOM 5673 C CA . ASN B 1 350 ? -34.312 -20.828 -6.926 1 97.19 350 ASN B CA 1
ATOM 5674 C C . ASN B 1 350 ? -34.031 -21.656 -8.18 1 97.19 350 ASN B C 1
ATOM 5676 O O . ASN B 1 350 ? -33.875 -21.109 -9.266 1 97.19 350 ASN B O 1
ATOM 5680 N N . ALA B 1 351 ? -34 -22.984 -8.016 1 96 351 ALA B N 1
ATOM 5681 C CA . ALA B 1 351 ? -33.656 -23.859 -9.133 1 96 351 ALA B CA 1
ATOM 5682 C C . ALA B 1 351 ? -34.875 -24.078 -10.055 1 96 351 ALA B C 1
ATOM 5684 O O . ALA B 1 351 ? -36 -24.141 -9.594 1 96 351 ALA B O 1
ATOM 5685 N N . PRO B 1 352 ? -34.719 -24.234 -11.305 1 95.44 352 PRO B N 1
ATOM 5686 C CA . PRO B 1 352 ? -33.469 -23.984 -12.023 1 95.44 352 PRO B CA 1
ATOM 5687 C C . PRO B 1 352 ? -33.156 -22.5 -12.133 1 95.44 352 PRO B C 1
ATOM 5689 O O . PRO B 1 352 ? -34.031 -21.656 -11.977 1 95.44 352 PRO B O 1
ATOM 5692 N N . ALA B 1 353 ? -31.875 -22.188 -12.195 1 96.81 353 ALA B N 1
ATOM 5693 C CA . ALA B 1 353 ? -31.469 -20.797 -12.297 1 96.81 353 ALA B CA 1
ATOM 5694 C C . ALA B 1 353 ? -30.234 -20.656 -13.172 1 96.81 353 ALA B C 1
ATOM 5696 O O . ALA B 1 353 ? -29.375 -21.531 -13.188 1 96.81 353 ALA B O 1
ATOM 5697 N N . THR B 1 354 ? -30.203 -19.562 -13.938 1 96.75 354 THR B N 1
ATOM 5698 C CA . THR B 1 354 ? -28.969 -19.203 -14.625 1 96.75 354 THR B CA 1
ATOM 5699 C C . THR B 1 354 ? -27.906 -18.766 -13.625 1 96.75 354 THR B C 1
ATOM 5701 O O . THR B 1 354 ? -28.203 -18.531 -12.453 1 96.75 354 THR B O 1
ATOM 5704 N N . ALA B 1 355 ? -26.703 -18.656 -14.109 1 97.62 355 ALA B N 1
ATOM 5705 C CA . ALA B 1 355 ? -25.609 -18.188 -13.25 1 97.62 355 ALA B CA 1
ATOM 5706 C C . ALA B 1 355 ? -25.906 -16.812 -12.68 1 97.62 355 ALA B C 1
ATOM 5708 O O . ALA B 1 355 ? -25.781 -16.578 -11.477 1 97.62 355 ALA B O 1
ATOM 5709 N N . SER B 1 356 ? -26.359 -15.891 -13.492 1 96.88 356 SER B N 1
ATOM 5710 C CA . SER B 1 356 ? -26.641 -14.531 -13.055 1 96.88 356 SER B CA 1
ATOM 5711 C C . SER B 1 356 ? -27.812 -14.492 -12.078 1 96.88 356 SER B C 1
ATOM 5713 O O . SER B 1 356 ? -27.781 -13.75 -11.094 1 96.88 356 SER B O 1
ATOM 5715 N N . ALA B 1 357 ? -28.781 -15.266 -12.367 1 97.44 357 ALA B N 1
ATOM 5716 C CA . ALA B 1 357 ? -29.984 -15.258 -11.539 1 97.44 357 ALA B CA 1
ATOM 5717 C C . ALA B 1 357 ? -29.672 -15.742 -10.125 1 97.44 357 ALA B C 1
ATOM 5719 O O . ALA B 1 357 ? -30.141 -15.156 -9.148 1 97.44 357 ALA B O 1
ATOM 5720 N N . ILE B 1 358 ? -28.969 -16.797 -10.047 1 98 358 ILE B N 1
ATOM 5721 C CA . ILE B 1 358 ? -28.688 -17.328 -8.719 1 98 358 ILE B CA 1
ATOM 5722 C C . ILE B 1 358 ? -27.766 -16.391 -7.961 1 98 358 ILE B C 1
ATOM 5724 O O . ILE B 1 358 ? -27.875 -16.25 -6.738 1 98 358 ILE B O 1
ATOM 5728 N N . VAL B 1 359 ? -26.781 -15.781 -8.594 1 97.94 359 VAL B N 1
ATOM 5729 C CA . VAL B 1 359 ? -25.891 -14.82 -7.953 1 97.94 359 VAL B CA 1
ATOM 5730 C C . VAL B 1 359 ? -26.703 -13.617 -7.461 1 97.94 359 VAL B C 1
ATOM 5732 O O . VAL B 1 359 ? -26.469 -13.125 -6.352 1 97.94 359 VAL B O 1
ATOM 5735 N N . GLU B 1 360 ? -27.625 -13.141 -8.234 1 97.81 360 GLU B N 1
ATOM 5736 C CA . GLU B 1 360 ? -28.5 -12.055 -7.812 1 97.81 360 GLU B CA 1
ATOM 5737 C C . GLU B 1 360 ? -29.312 -12.453 -6.586 1 97.81 360 GLU B C 1
ATOM 5739 O O . GLU B 1 360 ? -29.516 -11.641 -5.684 1 97.81 360 GLU B O 1
ATOM 5744 N N . ALA B 1 361 ? -29.797 -13.656 -6.648 1 98 361 ALA B N 1
ATOM 5745 C CA . ALA B 1 361 ? -30.547 -14.156 -5.504 1 98 361 ALA B CA 1
ATOM 5746 C C . ALA B 1 361 ? -29.688 -14.172 -4.242 1 98 361 ALA B C 1
ATOM 5748 O O . ALA B 1 361 ? -30.156 -13.836 -3.154 1 98 361 ALA B O 1
ATOM 5749 N N . VAL B 1 362 ? -28.453 -14.602 -4.352 1 97.75 362 VAL B N 1
ATOM 5750 C CA . VAL B 1 362 ? -27.547 -14.641 -3.215 1 97.75 362 VAL B CA 1
ATOM 5751 C C . VAL B 1 362 ? -27.281 -13.219 -2.723 1 97.75 362 VAL B C 1
ATOM 5753 O O . VAL B 1 362 ? -27.219 -12.977 -1.515 1 97.75 362 VAL B O 1
ATOM 5756 N N . GLN B 1 363 ? -27.094 -12.352 -3.643 1 96.75 363 GLN B N 1
ATOM 5757 C CA . GLN B 1 363 ? -26.906 -10.945 -3.281 1 96.75 363 GLN B CA 1
ATOM 5758 C C . GLN B 1 363 ? -28.078 -10.43 -2.445 1 96.75 363 GLN B C 1
ATOM 5760 O O . GLN B 1 363 ? -27.859 -9.773 -1.423 1 96.75 363 GLN B O 1
ATOM 5765 N N . ALA B 1 364 ? -29.234 -10.68 -2.887 1 97 364 ALA B N 1
ATOM 5766 C CA . ALA B 1 364 ? -30.438 -10.273 -2.16 1 97 364 ALA B CA 1
ATOM 5767 C C . ALA B 1 364 ? -30.484 -10.906 -0.771 1 97 364 ALA B C 1
ATOM 5769 O O . ALA B 1 364 ? -30.891 -10.258 0.198 1 97 364 ALA B O 1
ATOM 5770 N N . LEU B 1 365 ? -30.125 -12.156 -0.75 1 96.31 365 LEU B N 1
ATOM 5771 C CA . LEU B 1 365 ? -30.078 -12.859 0.526 1 96.31 365 LEU B CA 1
ATOM 5772 C C . LEU B 1 365 ? -29.109 -12.172 1.483 1 96.31 365 LEU B C 1
ATOM 5774 O O . LEU B 1 365 ? -29.438 -11.945 2.65 1 96.31 365 LEU B O 1
ATOM 5778 N N . LEU B 1 366 ? -27.891 -11.867 1.032 1 95.56 366 LEU B N 1
ATOM 5779 C CA . LEU B 1 366 ? -26.891 -11.219 1.854 1 95.56 366 LEU B CA 1
ATOM 5780 C C . LEU B 1 366 ? -27.375 -9.852 2.33 1 95.56 366 LEU B C 1
ATOM 5782 O O . LEU B 1 366 ? -27.125 -9.461 3.473 1 95.56 366 LEU B O 1
ATOM 5786 N N . ASP B 1 367 ? -28.047 -9.125 1.482 1 94.31 367 ASP B N 1
ATOM 5787 C CA . ASP B 1 367 ? -28.625 -7.836 1.851 1 94.31 367 ASP B CA 1
ATOM 5788 C C . ASP B 1 367 ? -29.625 -7.988 2.996 1 94.31 367 ASP B C 1
ATOM 5790 O O . ASP B 1 367 ? -29.672 -7.145 3.895 1 94.31 367 ASP B O 1
ATOM 5794 N N . ARG B 1 368 ? -30.359 -9 2.912 1 94 368 ARG B N 1
ATOM 5795 C CA . ARG B 1 368 ? -31.359 -9.25 3.939 1 94 368 ARG B CA 1
ATOM 5796 C C . ARG B 1 368 ? -30.703 -9.609 5.27 1 94 368 ARG B C 1
ATOM 5798 O O . ARG B 1 368 ? -31.203 -9.227 6.332 1 94 368 ARG B O 1
ATOM 5805 N N . LEU B 1 369 ? -29.625 -10.352 5.164 1 93.12 369 LEU B N 1
ATOM 5806 C CA . LEU B 1 369 ? -28.906 -10.742 6.375 1 93.12 369 LEU B CA 1
ATOM 5807 C C . LEU B 1 369 ? -28.172 -9.555 6.988 1 93.12 369 LEU B C 1
ATOM 5809 O O . LEU B 1 369 ? -27.922 -9.531 8.195 1 93.12 369 LEU B O 1
ATOM 5813 N N . GLY B 1 370 ? -27.734 -8.602 6.172 1 88.88 370 GLY B N 1
ATOM 5814 C CA . GLY B 1 370 ? -27.188 -7.336 6.617 1 88.88 370 GLY B CA 1
ATOM 5815 C C . GLY B 1 370 ? -25.969 -7.492 7.512 1 88.88 370 GLY B C 1
ATOM 5816 O O . GLY B 1 370 ? -25 -8.156 7.137 1 88.88 370 GLY B O 1
ATOM 5817 N N . PRO B 1 371 ? -26.109 -6.988 8.758 1 86.94 371 PRO B N 1
ATOM 5818 C CA . PRO B 1 371 ? -24.969 -7.023 9.672 1 86.94 371 PRO B CA 1
ATOM 5819 C C . PRO B 1 371 ? -24.625 -8.438 10.141 1 86.94 371 PRO B C 1
ATOM 5821 O O . PRO B 1 371 ? -23.594 -8.648 10.758 1 86.94 371 PRO B O 1
ATOM 5824 N N . GLY B 1 372 ? -25.484 -9.234 9.828 1 90.44 372 GLY B N 1
ATOM 5825 C CA . GLY B 1 372 ? -25.234 -10.617 10.203 1 90.44 372 GLY B CA 1
ATOM 5826 C C . GLY B 1 372 ? -24.078 -11.234 9.438 1 90.44 372 GLY B C 1
ATOM 5827 O O . GLY B 1 372 ? -23.484 -12.227 9.883 1 90.44 372 GLY B O 1
ATOM 5828 N N . VAL B 1 373 ? -23.797 -10.703 8.242 1 91.88 373 VAL B N 1
ATOM 5829 C CA . VAL B 1 373 ? -22.672 -11.188 7.457 1 91.88 373 VAL B CA 1
ATOM 5830 C C . VAL B 1 373 ? -21.359 -10.617 8.008 1 91.88 373 VAL B C 1
ATOM 5832 O O . VAL B 1 373 ? -20.953 -9.516 7.641 1 91.88 373 VAL B O 1
ATOM 5835 N N . GLU B 1 374 ? -20.734 -11.375 8.797 1 88.31 374 GLU B N 1
ATOM 5836 C CA . GLU B 1 374 ? -19.578 -10.898 9.547 1 88.31 374 GLU B CA 1
ATOM 5837 C C . GLU B 1 374 ? -18.281 -11.148 8.781 1 88.31 374 GLU B C 1
ATOM 5839 O O . GLU B 1 374 ? -17.25 -10.531 9.07 1 88.31 374 GLU B O 1
ATOM 5844 N N . ASP B 1 375 ? -18.312 -12.117 7.871 1 89.12 375 ASP B N 1
ATOM 5845 C CA . ASP B 1 375 ? -17.141 -12.438 7.078 1 89.12 375 ASP B CA 1
ATOM 5846 C C . ASP B 1 375 ? -17.375 -12.156 5.598 1 89.12 375 ASP B C 1
ATOM 5848 O O . ASP B 1 375 ? -18.516 -12.086 5.148 1 89.12 375 ASP B O 1
ATOM 5852 N N . ASP B 1 376 ? -16.312 -12.078 4.898 1 88.62 376 ASP B N 1
ATOM 5853 C CA . ASP B 1 376 ? -16.438 -11.859 3.461 1 88.62 376 ASP B CA 1
ATOM 5854 C C . ASP B 1 376 ? -17.109 -13.047 2.783 1 88.62 376 ASP B C 1
ATOM 5856 O O . ASP B 1 376 ? -17.031 -14.172 3.271 1 88.62 376 ASP B O 1
ATOM 5860 N N . VAL B 1 377 ? -17.797 -12.75 1.705 1 92.62 377 VAL B N 1
ATOM 5861 C CA . VAL B 1 377 ? -18.469 -13.805 0.95 1 92.62 377 VAL B CA 1
ATOM 5862 C C . VAL B 1 377 ? -18.094 -13.703 -0.526 1 92.62 377 VAL B C 1
ATOM 5864 O O . VAL B 1 377 ? -18.219 -12.633 -1.131 1 92.62 377 VAL B O 1
ATOM 5867 N N . ALA B 1 378 ? -17.594 -14.758 -1.072 1 93.62 378 ALA B N 1
ATOM 5868 C CA . ALA B 1 378 ? -17.406 -14.883 -2.514 1 93.62 378 ALA B CA 1
ATOM 5869 C C . ALA B 1 378 ? -18.312 -15.953 -3.102 1 93.62 378 ALA B C 1
ATOM 5871 O O . ALA B 1 378 ? -18.484 -17.031 -2.514 1 93.62 378 ALA B O 1
ATOM 5872 N N . VAL B 1 379 ? -18.906 -15.609 -4.227 1 96.69 379 VAL B N 1
ATOM 5873 C CA . VAL B 1 379 ? -19.766 -16.547 -4.934 1 96.69 379 VAL B CA 1
ATOM 5874 C C . VAL B 1 379 ? -19.375 -16.594 -6.41 1 96.69 379 VAL B C 1
ATOM 5876 O O . VAL B 1 379 ? -19.094 -15.57 -7.023 1 96.69 379 VAL B O 1
ATOM 5879 N N . LEU B 1 380 ? -19.25 -17.766 -6.926 1 97.31 380 LEU B N 1
ATOM 5880 C CA . LEU B 1 380 ? -19.016 -18.016 -8.344 1 97.31 380 LEU B CA 1
ATOM 5881 C C . LEU B 1 380 ? -20.016 -19.016 -8.898 1 97.31 380 LEU B C 1
ATOM 5883 O O . LEU B 1 380 ? -20.141 -20.141 -8.391 1 97.31 380 LEU B O 1
ATOM 5887 N N . ALA B 1 381 ? -20.75 -18.609 -9.883 1 98.44 381 ALA B N 1
ATOM 5888 C CA . ALA B 1 381 ? -21.734 -19.484 -10.508 1 98.44 381 ALA B CA 1
ATOM 5889 C C . ALA B 1 381 ? -21.391 -19.75 -11.969 1 98.44 381 ALA B C 1
ATOM 5891 O O . ALA B 1 381 ? -21 -18.844 -12.695 1 98.44 381 ALA B O 1
ATOM 5892 N N . LEU B 1 382 ? -21.484 -20.984 -12.375 1 98.19 382 LEU B N 1
ATOM 5893 C CA . LEU B 1 382 ? -21.234 -21.453 -13.734 1 98.19 382 LEU B CA 1
ATOM 5894 C C . LEU B 1 382 ? -22.453 -22.188 -14.281 1 98.19 382 LEU B C 1
ATOM 5896 O O . LEU B 1 382 ? -22.797 -23.266 -13.789 1 98.19 382 LEU B O 1
ATOM 5900 N N . GLY B 1 383 ? -23.062 -21.609 -15.336 1 97.81 383 GLY B N 1
ATOM 5901 C CA . GLY B 1 383 ? -24.297 -22.188 -15.844 1 97.81 383 GLY B CA 1
ATOM 5902 C C . GLY B 1 383 ? -24.266 -22.438 -17.344 1 97.81 383 GLY B C 1
ATOM 5903 O O . GLY B 1 383 ? -23.672 -21.656 -18.094 1 97.81 383 GLY B O 1
ATOM 5904 N N . VAL B 1 384 ? -24.906 -23.516 -17.734 1 97.25 384 VAL B N 1
ATOM 5905 C CA . VAL B 1 384 ? -25.094 -23.812 -19.141 1 97.25 384 VAL B CA 1
ATOM 5906 C C . VAL B 1 384 ? -26.469 -23.312 -19.609 1 97.25 384 VAL B C 1
ATOM 5908 O O . VAL B 1 384 ? -27.5 -23.797 -19.141 1 97.25 384 VAL B O 1
ATOM 5911 N N . PRO B 1 385 ? -26.406 -22.344 -20.547 1 94.31 385 PRO B N 1
ATOM 5912 C CA . PRO B 1 385 ? -27.703 -21.828 -21 1 94.31 385 PRO B CA 1
ATOM 5913 C C . PRO B 1 385 ? -28.562 -22.891 -21.672 1 94.31 385 PRO B C 1
ATOM 5915 O O . PRO B 1 385 ? -28.031 -23.844 -22.266 1 94.31 385 PRO B O 1
ATOM 5918 N N . LEU B 1 386 ? -29.906 -22.719 -21.641 1 88.5 386 LEU B N 1
ATOM 5919 C CA . LEU B 1 386 ? -30.844 -23.594 -22.328 1 88.5 386 LEU B CA 1
ATOM 5920 C C . LEU B 1 386 ? -30.797 -23.375 -23.844 1 88.5 386 LEU B C 1
ATOM 5922 O O . LEU B 1 386 ? -30.594 -22.234 -24.297 1 88.5 386 LEU B O 1
ATOM 5926 N N . CYS B 1 387 ? -30.438 -24.328 -24.688 1 68.88 387 CYS B N 1
ATOM 5927 C CA . CYS B 1 387 ? -30.484 -24.188 -26.141 1 68.88 387 CYS B CA 1
ATOM 5928 C C . CYS B 1 387 ? -31.828 -23.625 -26.578 1 68.88 387 CYS B C 1
ATOM 5930 O O . CYS B 1 387 ? -32.875 -24.016 -26.062 1 68.88 387 CYS B O 1
ATOM 5932 N N . ALA B 1 388 ? -31.922 -22.391 -27.125 1 52.44 388 ALA B N 1
ATOM 5933 C CA . ALA B 1 388 ? -33.125 -21.938 -27.812 1 52.44 388 ALA B CA 1
ATOM 5934 C C . ALA B 1 388 ? -33.594 -22.969 -28.844 1 52.44 388 ALA B C 1
ATOM 5936 O O . ALA B 1 388 ? -32.812 -23.391 -29.703 1 52.44 388 ALA B O 1
ATOM 5937 N N . GLY B 1 389 ? -34.438 -23.906 -28.609 1 40.88 389 GLY B N 1
ATOM 5938 C CA . GLY B 1 389 ? -35.094 -24.641 -29.672 1 40.88 389 GLY B CA 1
ATOM 5939 C C . GLY B 1 389 ? -35.281 -23.797 -30.938 1 40.88 389 GLY B C 1
ATOM 5940 O O . GLY B 1 389 ? -35.438 -22.578 -30.859 1 40.88 389 GLY B O 1
ATOM 5941 N N . GLU B 1 390 ? -34.719 -24.297 -32.062 1 36.03 390 GLU B N 1
ATOM 5942 C CA . GLU B 1 390 ? -35.25 -23.828 -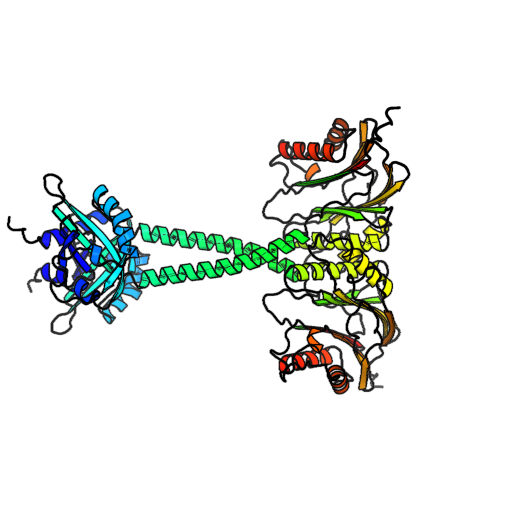33.312 1 36.03 390 GLU B CA 1
ATOM 5943 C C . GLU B 1 390 ? -36.781 -23.75 -33.281 1 36.03 390 GLU B C 1
ATOM 5945 O O . GLU B 1 390 ? -37.438 -24.703 -32.844 1 36.03 390 GLU B O 1
ATOM 5950 N N . ALA B 1 391 ? -37.406 -22.562 -33.219 1 36.22 391 ALA B N 1
ATOM 5951 C CA . ALA B 1 391 ? -38.656 -22.438 -33.938 1 36.22 391 ALA B CA 1
ATOM 5952 C C . ALA B 1 391 ? -38.594 -23.203 -35.281 1 36.22 391 ALA B C 1
ATOM 5954 O O . ALA B 1 391 ? -37.875 -22.828 -36.188 1 36.22 391 ALA B O 1
ATOM 5955 N N . GLY B 1 392 ? -38.531 -24.594 -35.188 1 21.36 392 GLY B N 1
ATOM 5956 C CA . GLY B 1 392 ? -39.25 -25.234 -36.25 1 21.36 392 GLY B CA 1
ATOM 5957 C C . GLY B 1 392 ? -40.719 -24.766 -36.375 1 21.36 392 GLY B C 1
ATOM 5958 O O . GLY B 1 392 ? -41.312 -24.391 -35.344 1 21.36 392 GLY B O 1
#

Foldseek 3Di:
DPPPDPDPLVCQQDPLKWKFKFFLVQFTQDTHNNNCVVLVHDHCRRHGPGNLVQFDPVQSCCCVPPVNVVCVVVQWDDWDWTWGAHPVRDTFIKIKIKGFDADPVGHTGMMIMIIHGCVVVVVVVVVVVVVVVVVVVVVVVVVVVVVVLLVLLAEDDADDDPQKDKDKDKFALDPVWRFLWYKYWADLDPFKIKIKIKGKPDIHDLSSVLSSVLVVLLVVQCNVPVQQQSSLVSSLVVLQPPPVDPDQIWMWMKMWMWGDDVSWTKIKIKTAPFFFKWKFAQVLAIDGDPFPDWHIRRPDPDTDMDMDIDIAHAQMKIKGKGCLLQCFAQPPPNDGCCPPHNVNVLSSVCPSDGNVSVNVSSVVVCVNSPNSSNHMMMMMMMHRHHPPPPPD/DPPPDPDPLVCQQDPLKWKFKFFLVQFTQDTHNNNCVVLVHDHCRRHGPGNLVQFDPVQSCCCVPPVNVVCVVVQWDDWDWTWGAHPVRDTFIKIKIKGFDADPVGHTGMMIMIIHGCVVVVVVVVVVVVVVVVVVVVVVVVVVVVVVLLVLLAEDDADDDPQKDKDKDKFALDPPWRFLWYKYWADLDPFKIKIKIKGKPDIHDLSSVLSSVLVVLLVVQCNVPVQQQSSLVSSLVVLQPPPVDPDQIWMWMKMWMWGDDVSWTKIKIKTAPFFFKWKFAQVLAIDGDPFPDWHIRRPDPDTDMDMDIDIAHAQMKIKGKGCLLQCFAQPPPNDGCCPPHNVNVLSSVCGSDGNVSVNVSSVVVCVNSPNSSNHMMMMMMMHRHHPPPPPD

pLDDT: mean 86.57, std 12.14, range [21.06, 98.44]

Nearest PDB structures (foldseek):
  8qmo-assembly1_D  TM=7.835E-01  e=5.426E-06  Homo sapiens
  8ck8-assembly1_B  TM=8.414E-01  e=2.609E-05  Homo sapiens
  9ce0-assembly1_B  TM=3.521E-01  e=5.739E-06  Escherichia coli
  9bkv-assembly1_B  TM=3.231E-01  e=5.426E-06  Escherichia coli
  9bkv-assembly1_A  TM=2.942E-01  e=1.864E-05  Escherichia coli

Sequence (784 aa):
MGMTEPSLEDFWENSPCGHLIAEPDGRIVRANVTMMRWLGFDRNALQGRLFSDLFAAGSRIHYETHFEPLLRMSGELNGVTVDLVAADGGRLPMFLTINVKTSALGRPELLRISAVDAADRRAYERELLEERRRAEAEHDRVRLFADTLRRSLLPPVLSPPGGLDAADYYYTASDDDVGGDFYDLFPLSRTKWGFFLGDVVGKGVEAAVVTGLTRYVLRSAAVSDDDPEQVLHNLHAVLGQKLGTRHESFCTVVYGNLTKRGDGFDVELGSGGHPPPLRLDADGGAHYVDSVGGHAVGLITQPRFVATRFHLGPGDTLVLYTDGLTEAGTGVGRERFDDRGALLRFAASNAPATASAIVEAVQALLDRLGPGVEDDVAVLALGVPLCAGEAGMGMTEPSLEDFWENSPCGHLIAEPDGRIVRANVTMMRWLGFDRNALQGRLFSDLFAAGSRIHYETHFEPLLRMSGELNGVTVDLVAADGGRLPMFLTINVKTSALGRPELLRISAVDAADRRAYERELLEERRRAEAEHDRVRLFADTLRRSLLPPVLSPPGGLDAADYYYTASDDDVGGDFYDLFPLSRTKWGFFLGDVVGKGVEAAVVTGLTRYVLRSAAVSDDDPEQVLHNLHAVLGQKLGTRHESFCTVVYGNLTKRGDGFDVELGSGGHPPPLRLDADGGAHYVDSVGGHAVGLITQPRFVATRFHLGPGDTLVLYTDGLTEAGTGVGRERFDDRGALLRFAASNAPATASAIVEAVQALLDRLGPGVEDDVAVLALGVPLCAGEAG

Secondary structure (DSSP, 8-state):
-------HHHHHHH-SSEEEEE-TTSBEEEE-HHHHHHHTPPTTTTTTSBGGGGB-HHHHHHIIIIIHHHHHHHSEEEEEEEEEE-TTS-EEEEEEEEEEEE-TTS-EEEEEEEEEE-HHHHHHHHHHHHHHHHHHHHHHHHHHHHHHHHHHHSPPPP-PPTT-EEEEEEE-S-TTS--SEEEEEEESSSSEEEEEEEEESS-SHHHHHHHHHHHHHHHHHHHH---HHHHHHHHHHHHHS--S-SS---EEEEEEEEEEETTEEEEEEEEEBPPPPEEE-TTS-EEE-S-TTPPPBTTSSS---EEEEEEE-TT-EEEEE-HHHHT-B-SSTT-BTTTTSHHHHHHHHH-S--HHHHHHHHHHHHHHHGGG--S-EEEEEEEPPP------/-------HHHHHHH-SSEEEEE-TTSBEEEE-HHHHHHHTPPTTTTTTSBGGGGB-HHHHHHIIIIIHHHHHHHSEEEEEEEEEE-TTS-EEEEEEEEEEEE-TTS-EEEEEEEEEE-HHHHHHHHHHHHHHHHHHHHHHHHHHHHHHHHHHHSPPPP-PPTT-EEEEEEE-S-TTS--SEEEEEEESSSSEEEEEEEEESS-SHHHHHHHHHHHHHHHHHHHH---HHHHHHHHHHHHHS--S-SS---EEEEEEEEEEETTEEEEEEEEEBPPPPEEE-TTS-EEE-S-TTPPPBTTSSS---EEEEEEE-TT-EEEEE-HHHHT-B-SSTT-BTTTTSHHHHHHHHH-S--HHHHHHHHHHHHHHHGGG--S-EEEEEEEPPP------

InterPro domains:
  IPR000014 PAS domain [SM00091] (6-72)
  IPR000014 PAS domain [TIGR00229] (8-128)
  IPR000014 PAS domain [cd00130] (15-117)
  IPR001932 PPM-type phosphatase-like domain [PF07228] (191-384)
  IPR001932 PPM-type phosphatase-like domain [SM00331] (165-384)
  IPR013656 PAS fold 4 [PF08448] (12-63)
  IPR035965 PAS domain superfamily [SSF55785] (7-106)
  IPR036457 PPM-type phosphatase-like domain superfamily [G3DSA:3.60.40.10] (125-383)
  IPR036457 PPM-type phosphatase-like domain superfamily [SSF81606] (176-381)
  IPR052016 Bacterial Sigma Factor Regulator [PTHR43156] (119-382)

Solvent-accessible surface area (backbone atoms only — not comparable to full-atom values): 39656 Å² total; per-residue (Å²): 132,81,79,72,73,81,54,66,65,56,44,53,33,63,31,65,39,24,38,37,33,21,37,73,88,32,33,23,68,44,67,23,52,39,36,28,59,74,32,59,47,58,91,69,66,57,49,66,39,50,57,65,70,37,33,33,72,70,38,31,52,47,36,65,69,51,46,46,56,44,27,70,72,70,39,41,38,82,55,46,81,36,34,33,45,24,68,87,66,46,76,42,44,27,35,35,23,32,30,55,44,57,43,97,85,67,44,75,58,31,31,38,37,38,34,35,73,28,53,69,53,52,51,51,51,48,50,51,51,49,52,48,49,51,53,47,52,54,39,48,52,38,41,51,44,32,50,53,51,50,56,68,43,44,64,62,82,71,53,64,57,92,73,45,40,68,28,70,49,78,46,72,53,48,92,85,46,48,60,17,59,43,46,49,40,42,74,70,51,96,56,32,31,39,34,38,42,35,38,29,60,63,66,33,62,68,14,26,50,52,33,34,44,48,56,38,23,46,52,25,21,39,69,73,41,62,51,34,53,57,27,49,51,41,46,27,52,50,50,60,63,60,77,76,55,94,56,92,55,34,31,25,29,34,35,32,35,40,32,70,48,92,76,25,31,40,35,40,36,14,18,21,44,34,74,61,35,36,37,24,30,54,88,27,46,53,46,69,47,78,33,80,80,15,36,39,33,43,71,54,94,78,66,50,63,30,71,38,74,50,72,39,41,52,27,16,18,40,39,39,58,40,65,22,57,45,59,12,27,66,75,58,83,88,40,35,48,35,77,81,49,43,57,58,54,52,46,33,74,51,27,44,35,53,17,58,54,48,49,51,50,50,51,53,49,50,60,72,40,43,85,26,38,71,42,47,27,43,38,43,21,44,10,22,59,65,78,76,69,75,84,118,132,80,78,71,74,82,54,64,66,56,45,55,35,62,31,64,38,24,38,38,34,21,38,70,89,32,34,22,68,44,67,22,51,37,34,27,60,75,32,58,45,59,91,70,66,56,48,66,39,50,57,66,71,37,34,34,71,70,38,31,52,48,36,65,69,51,47,49,56,44,26,70,72,70,37,42,39,82,56,46,81,37,34,33,46,24,69,87,66,47,75,41,44,26,34,34,24,33,29,56,44,58,44,97,86,66,44,75,59,31,31,37,36,39,33,34,75,27,54,70,53,53,51,50,51,48,50,52,50,50,51,48,50,53,51,48,52,53,38,49,54,39,41,52,44,31,50,53,53,49,56,69,43,46,64,61,81,71,53,63,56,92,75,43,40,68,29,73,51,78,46,73,51,49,93,86,45,48,60,17,60,43,47,50,40,42,74,70,51,98,55,32,29,39,36,38,43,33,39,29,59,63,67,34,62,69,15,26,49,51,32,34,45,48,55,38,24,48,52,24,21,38,68,73,42,63,51,36,54,56,26,51,50,43,47,28,54,51,49,60,65,59,78,76,56,94,54,91,53,32,31,24,28,33,34,31,34,41,33,69,45,91,77,27,30,40,34,40,37,14,17,20,44,34,74,59,34,39,35,23,29,55,88,26,47,51,48,70,48,78,32,80,79,15,36,40,34,43,70,54,95,77,68,50,65,29,69,37,75,51,73,39,42,52,28,17,17,40,38,41,58,39,63,22,56,46,59,13,27,67,74,58,84,88,40,35,48,36,76,81,50,42,57,58,52,52,45,33,73,50,26,43,35,52,15,58,54,48,49,51,52,49,51,54,49,50,59,71,40,44,84,25,36,71,42,48,27,42,37,42,20,44,11,22,59,64,76,77,70,75,86,117